Protein AF-A0AAV2KS51-F1 (afdb_monomer_lite)

Foldseek 3Di:
DDDDDDDDDDDDDDDDDDDDDDDDDDDDDDDDDDDDDDDDDDDDDDDDDDDDDDDDDDDDDYDDDDDDDDDDDDDDDDDDDDDDDCPVVPVVVVVVVVVVVVVVVVVVVVVVVVVVVVVVVVVVVVVVVVVVVVVVVVVVVVVVVVVVVVVVVVVVVVVVVVVVVVVVVVVVVVVVVVVVVVVVVVVVVVVVVVVVVVVVVVVVVVVVVVVVVVVVVVVVVVVVVVVVVVVVVVVVVVVVVVVVVVVVVVVVVVVVVVVVVVVVVVVVVVVVVVVVVVVVVVVVVVVVVVVVVVVVVVVVVVVVVVVVVVVVVVVVVVVVVVVVVVVVVVVVVVVVVVVVVVVVVVVVVVVVVVVVVVVVVVVVVVVVVVVVVVVVVVVVVVVCVVVVVVVVVVVVVVVVVVVVVVVVVVVVVPPPVVPPVVVVVVVVVVVVVVVVVVVVVVPPPDDDDDDDDPVVVVVVVVVVVVVVVVVVVVVVVVVVVVVVVVVVVVVVVVVVVVVVVVVVVVVVVVVVVVVVVVVVVVVVVVVVVVVVVVVVVVVVVVVVVVVVVVVVVVVVVVVVVVVVVVVVVVVVVVVVVVVVVVVVPDDDDDDPDDPPVVVVVVVVVVVVVVVVVVVVVVVVVVVVVVVVVVVVVVVVVVVVVVVVVVVVVVVVVVVVVVVVVVVVVVVVVVVVVVVVVVVVVVVVVVVVVVVVVVVLVVLVVVLVVLVVVVVLVVVVVVVVVVVVVLVVVVVVLVCLVPVDPPDDDDDPPCPVVSVVVSVVVVVVSVVVVVVVVVVPPDDDDDDDDDDDDDDDDDDDVVVVVVSVVVVVDPVVVVLVVVLVVQLVVQVVDPDPVSNVVSNVVSVVVSSVVSSVVVVVVPDPDDDDDDDDDDDDDPPPVVVVVVVVVVVVVVVVVVVVVVVVVVVVVVVVVVVVVVVVVVVVVVPPDDDDVVVVVVVVVVVVVVVVVVVVVVVVVVVVVVVVVVVVVVVVVVVVVVVVVVVVVVVVVVVVVVVVVVVVVVVVVVVVVVVVVVVVVVVVVVVVVVVVVVVVVVVVVVVVVVVVVVVVVVVVVVVVVVVVVVVVDDDDDDDDDDDDDDDDDDDDDDDDDDVVVVVVVVVVVVVVVVVVVVVVVVVVVVVVVVVVVVVVVVVVVVVVVVVVVVCVVDDDDDDDDDDDYDDDDDDDDDDD

Organism: Knipowitschia caucasica (NCBI:txid637954)

Secondary structure (DSSP, 8-state):
-----------------------------------------------------------------------------------SS-HHHHHHHHHHHHHHHHHHHHHHHHHHHHHHHHHHHHHHHHHHHHHHHHHHHHHHHHHHHHHHHHHHHHHHHHHHHHHHHHHHHHHHHHHHHHHHHHHHHHHHHHHHHHHHHHHHHHHHHHHHHHHHHHHHHHHHHHHHHHHHHHHHHHHHHHHHHHHHHHHHHHHHHHHHHHHHHHHHHHHHHHHHHHHHHHHHHHHHHHHHHHHHHHHHHHHHHHHHHHHHHHHHHHHHHHHHHHHHHHHHHHHHHHHHHHHHHHHHHHHHHHHHHHHHHHHHHHHHHHHHHHHHHHHHHHHHHHHHHHHHHHHHHHHHHHHHHHHHHTTGGGTTTSTTSGGGSTHHHHHHHHHHHHHHHHHHTTTTTS-------HHHHHHHHHHHHHHHHHHHHHHHHHHHHHHHHHHHHHHHHHHHHHHHHHHHHHHHHHHHHHHHHHHHHHHHHHHHHHHHHHHHHHHHHHHHHHHHHHHHHHHHHHHHHHHHHHHHHHHHHHHHHHHHHHTT-------PPPPHHHHHHHHHHHHHHHHHHHHHHHHHHHHHHHHHHHHHHHHHHHHHHHHHHHHHHHHHHHHHHHHHHHHHHHHHHHHHHHHHHHHHHHHHHHHHHHHHHHHHHHHHHHHHHHHHHHHHHHHHHHHHHHHHHHHHHHHHHHHHHH----S--S-TTSHHHHHHHHHHHHHHHHHHHHHHTTS---------S-----S----HHHHHHHHHHHHT-HHHHHHHHHHHHHHHHHHHSS-HHHHHHHHHHHHHHHHHHHHHHHHHTT---------PPPP---HHHHHHHHHHHHHHHHHHHHHHHHHHHHHHHHHHHHHHHHHHHHHHHH-S---THHHHHHHHHHHHHHHHHHHHHHHHHHHHHHHHHHHHHHHHHHHHHHHHHHHHHHHHHHHHHHHHHHHHHHHHHHHHHHHHHHHHHHHHHHHHHHHHHHHHHHHHHHHHHHHHHHHHHHHHHHHHHHHHHHHT----------------------SPPPHHHHHHHHHHHHHHHHHHHHHHHHHHHHHHHHHHHHHHHHHHHHHHHHHHHHHGGG----------------------

Structure (mmCIF, N/CA/C/O backbone):
data_AF-A0AAV2KS51-F1
#
_entry.id   AF-A0AAV2KS51-F1
#
loop_
_atom_site.group_PDB
_atom_site.id
_atom_site.type_symbol
_atom_site.label_atom_id
_atom_site.label_alt_id
_atom_site.label_comp_id
_atom_site.label_asym_id
_atom_site.label_entity_id
_atom_site.label_seq_id
_atom_site.pdbx_PDB_ins_code
_atom_site.Cartn_x
_atom_site.Cartn_y
_atom_site.Cartn_z
_atom_site.occupancy
_atom_site.B_iso_or_equiv
_atom_site.auth_seq_id
_atom_site.auth_comp_id
_atom_site.auth_asym_id
_atom_site.auth_atom_id
_atom_site.pdbx_PDB_model_num
ATOM 1 N N . MET A 1 1 ? -36.241 39.628 47.751 1.00 34.53 1 MET A N 1
ATOM 2 C CA . MET A 1 1 ? -36.909 40.382 48.841 1.00 34.53 1 MET A CA 1
ATOM 3 C C . MET A 1 1 ? -36.504 39.787 50.190 1.00 34.53 1 MET A C 1
ATOM 5 O O . MET A 1 1 ? -35.951 38.695 50.197 1.00 34.53 1 MET A O 1
ATOM 9 N N . ARG A 1 2 ? -36.730 40.501 51.304 1.00 35.59 2 ARG A N 1
ATOM 10 C CA . ARG A 1 2 ? -36.593 39.979 52.688 1.00 35.59 2 ARG A CA 1
ATOM 11 C C . ARG A 1 2 ? -37.772 39.027 53.010 1.00 35.59 2 ARG A C 1
ATOM 13 O O . ARG A 1 2 ? -38.769 39.107 52.303 1.00 35.59 2 ARG A O 1
ATOM 20 N N . GLY A 1 3 ? -37.753 38.160 54.028 1.00 37.94 3 GLY A N 1
ATOM 21 C CA . GLY A 1 3 ? -36.708 37.825 55.014 1.00 37.94 3 GLY A CA 1
ATOM 22 C C . GLY A 1 3 ? -37.264 37.714 56.451 1.00 37.94 3 GLY A C 1
ATOM 23 O O . GLY A 1 3 ? -38.195 38.440 56.780 1.00 37.94 3 GLY A O 1
ATOM 24 N N . GLY A 1 4 ? -36.661 36.864 57.297 1.00 38.28 4 GLY A N 1
ATOM 25 C CA . GLY A 1 4 ? -37.060 36.641 58.705 1.00 38.28 4 GLY A CA 1
ATOM 26 C C . GLY A 1 4 ? -38.202 35.619 58.890 1.00 38.28 4 GLY A C 1
ATOM 27 O O . GLY A 1 4 ? -38.918 35.334 57.938 1.00 38.28 4 GLY A O 1
ATOM 28 N N . GLU A 1 5 ? -38.407 34.993 60.055 1.00 36.53 5 GLU A N 1
ATOM 29 C CA . GLU A 1 5 ? -37.608 34.934 61.298 1.00 36.53 5 GLU A CA 1
ATOM 30 C C . GLU A 1 5 ? -37.788 33.558 61.977 1.00 36.53 5 GLU A C 1
ATOM 32 O O . GLU A 1 5 ? -38.779 32.870 61.741 1.00 36.53 5 GLU A O 1
ATOM 37 N N . ALA A 1 6 ? -36.869 33.179 62.873 1.00 38.25 6 ALA A N 1
ATOM 38 C CA . ALA A 1 6 ? -37.066 32.079 63.821 1.00 38.25 6 ALA A CA 1
ATOM 39 C C . ALA A 1 6 ? -36.578 32.511 65.214 1.00 38.25 6 ALA A C 1
ATOM 41 O O . ALA A 1 6 ? -35.399 32.817 65.395 1.00 38.25 6 ALA A O 1
ATOM 42 N N . ALA A 1 7 ? -37.482 32.550 66.197 1.00 40.44 7 ALA A N 1
ATOM 43 C CA . ALA A 1 7 ? -37.193 32.995 67.561 1.00 40.44 7 ALA A CA 1
ATOM 44 C C . ALA A 1 7 ? -37.187 31.810 68.542 1.00 40.44 7 ALA A C 1
ATOM 46 O O . ALA A 1 7 ? -38.146 31.045 68.603 1.00 40.44 7 ALA A O 1
ATOM 47 N N . GLY A 1 8 ? -36.119 31.670 69.333 1.00 37.84 8 GLY A N 1
ATOM 48 C CA . GLY A 1 8 ? -35.975 30.603 70.333 1.00 37.84 8 GLY A CA 1
ATOM 49 C C . GLY A 1 8 ? -36.112 31.083 71.783 1.00 37.84 8 GLY A C 1
ATOM 50 O O . GLY A 1 8 ? -35.871 32.252 72.073 1.00 37.84 8 GLY A O 1
ATOM 51 N N . ARG A 1 9 ? -36.448 30.148 72.686 1.00 38.66 9 ARG A N 1
ATOM 52 C CA . ARG A 1 9 ? -36.360 30.160 74.171 1.00 38.66 9 ARG A CA 1
ATOM 53 C C . ARG A 1 9 ? -36.455 28.688 74.637 1.00 38.66 9 ARG A C 1
ATOM 55 O O . ARG A 1 9 ? -37.210 27.943 74.030 1.00 38.66 9 ARG A O 1
ATOM 62 N N . GLY A 1 10 ? -35.774 28.179 75.669 1.00 33.50 10 GLY A N 1
ATOM 63 C CA . GLY A 1 10 ? -34.638 28.712 76.432 1.00 33.50 10 GLY A CA 1
ATOM 64 C C . GLY A 1 10 ? -34.778 28.542 77.955 1.00 33.50 10 GLY A C 1
ATOM 65 O O . GLY A 1 10 ? -35.496 29.340 78.546 1.00 33.50 10 GLY A O 1
ATOM 66 N N . ARG A 1 11 ? -33.995 27.619 78.564 1.00 37.56 11 ARG A N 1
ATOM 67 C CA . ARG A 1 11 ? -33.793 27.413 80.035 1.00 37.56 11 ARG A CA 1
ATOM 68 C C . ARG A 1 11 ? -35.048 26.938 80.816 1.00 37.56 11 ARG A C 1
ATOM 70 O O . ARG A 1 11 ? -36.145 27.044 80.293 1.00 37.56 11 ARG A O 1
ATOM 77 N N . GLU A 1 12 ? -35.018 26.386 82.043 1.00 34.06 12 GLU A N 1
ATOM 78 C CA . GLU A 1 12 ? -34.022 25.697 82.917 1.00 34.06 12 GLU A CA 1
ATOM 79 C C . GLU A 1 12 ? -34.818 24.846 83.961 1.00 34.06 12 GLU A C 1
ATOM 81 O O . GLU A 1 12 ? -36.032 24.988 84.050 1.00 34.06 12 GLU A O 1
ATOM 86 N N . GLY A 1 13 ? -34.268 23.941 84.789 1.00 32.41 13 GLY A N 1
ATOM 87 C CA . GLY A 1 13 ? -32.858 23.597 85.031 1.00 32.41 13 GLY A CA 1
ATOM 88 C C . GLY A 1 13 ? -32.631 22.213 85.687 1.00 32.41 13 GLY A C 1
ATOM 89 O O . GLY A 1 13 ? -32.048 21.346 85.045 1.00 32.41 13 GLY A O 1
ATOM 90 N N . GLY A 1 14 ? -33.057 21.964 86.942 1.00 31.69 14 GLY A N 1
ATOM 91 C CA . GLY A 1 14 ? -32.932 20.627 87.574 1.00 31.69 14 GLY A CA 1
ATOM 92 C C . GLY A 1 14 ? -33.074 20.556 89.111 1.00 31.69 14 GLY A C 1
ATOM 93 O O . GLY A 1 14 ? -33.556 21.504 89.727 1.00 31.69 14 GLY A O 1
ATOM 94 N N . ARG A 1 15 ? -32.562 19.451 89.705 1.00 34.69 15 ARG A N 1
ATOM 95 C CA . ARG A 1 15 ? -32.743 18.894 91.088 1.00 34.69 15 ARG A CA 1
ATOM 96 C C . ARG A 1 15 ? -33.944 17.920 91.206 1.00 34.69 15 ARG A C 1
ATOM 98 O O . ARG A 1 15 ? -34.993 18.208 90.661 1.00 34.69 15 ARG A O 1
ATOM 105 N N . GLY A 1 16 ? -33.870 16.783 91.921 1.00 32.22 16 GLY A N 1
ATOM 106 C CA . GLY A 1 16 ? -32.687 16.088 92.466 1.00 32.22 16 GLY A CA 1
ATOM 107 C C . GLY A 1 16 ? -32.972 14.951 93.483 1.00 32.22 16 GLY A C 1
ATOM 108 O O . GLY A 1 16 ? -33.856 15.080 94.313 1.00 32.22 16 GLY A O 1
ATOM 109 N N . ARG A 1 17 ? -32.138 13.891 93.451 1.00 34.03 17 ARG A N 1
ATOM 110 C CA . ARG A 1 17 ? -31.795 12.902 94.520 1.00 34.03 17 ARG A CA 1
ATOM 111 C C . ARG A 1 17 ? -32.883 12.323 95.468 1.00 34.03 17 ARG A C 1
ATOM 113 O O . ARG A 1 17 ? -33.232 12.974 96.446 1.00 34.03 17 ARG A O 1
ATOM 120 N N . ARG A 1 18 ? -33.121 11.001 95.359 1.00 33.34 18 ARG A N 1
ATOM 121 C CA . ARG A 1 18 ? -32.927 9.900 96.369 1.00 33.34 18 ARG A CA 1
ATOM 122 C C . ARG A 1 18 ? -33.795 8.690 95.947 1.00 33.34 18 ARG A C 1
ATOM 124 O O . ARG A 1 18 ? -34.968 8.886 95.690 1.00 33.34 18 ARG A O 1
ATOM 131 N N . THR A 1 19 ? -33.282 7.502 95.596 1.00 30.64 19 THR A N 1
ATOM 132 C CA . THR A 1 19 ? -32.554 6.439 96.347 1.00 30.64 19 THR A CA 1
ATOM 133 C C . THR A 1 19 ? -33.383 5.694 97.398 1.00 30.64 19 THR A C 1
ATOM 135 O O . THR A 1 19 ? -33.905 6.348 98.291 1.00 30.64 19 THR A O 1
ATOM 138 N N . GLN A 1 20 ? -33.287 4.350 97.368 1.00 32.94 20 GLN A N 1
ATOM 139 C CA . GLN A 1 20 ? -33.903 3.328 98.251 1.00 32.94 20 GLN A CA 1
ATOM 140 C C . GLN A 1 20 ? -35.362 2.949 97.920 1.00 32.94 20 GLN A C 1
ATOM 142 O O . GLN A 1 20 ? -36.097 3.779 97.406 1.00 32.94 20 GLN A O 1
ATOM 147 N N . SER A 1 21 ? -35.874 1.750 98.243 1.00 32.88 21 SER A N 1
ATOM 148 C CA . SER A 1 21 ? -35.355 0.367 98.073 1.00 32.88 21 SER A CA 1
ATOM 149 C C . SER A 1 21 ? -36.417 -0.637 98.557 1.00 32.88 21 SER A C 1
ATOM 151 O O . SER A 1 21 ? -36.830 -0.562 99.709 1.00 32.88 21 SER A O 1
ATOM 153 N N . GLY A 1 22 ? -36.772 -1.629 97.741 1.00 31.98 22 GLY A N 1
ATOM 154 C CA . GLY A 1 22 ? -37.601 -2.784 98.121 1.00 31.98 22 GLY A CA 1
ATOM 155 C C . GLY A 1 22 ? -37.509 -3.799 96.982 1.00 31.98 22 GLY A C 1
ATOM 156 O O . GLY A 1 22 ? -37.876 -3.469 95.864 1.00 31.98 22 GLY A O 1
ATOM 157 N N . ARG A 1 23 ? -36.821 -4.941 97.094 1.00 34.06 23 ARG A N 1
ATOM 158 C CA . ARG A 1 23 ? -36.819 -6.000 98.123 1.00 34.06 23 ARG A CA 1
ATOM 159 C C . ARG A 1 23 ? -38.131 -6.785 98.123 1.00 34.06 23 ARG A C 1
ATOM 161 O O . ARG A 1 23 ? -39.093 -6.426 98.786 1.00 34.06 23 ARG A O 1
ATOM 168 N N . SER A 1 24 ? -38.112 -7.877 97.370 1.00 33.22 24 SER A N 1
ATOM 169 C CA . SER A 1 24 ? -39.166 -8.881 97.261 1.00 33.22 24 SER A CA 1
ATOM 170 C C . SER A 1 24 ? -39.326 -9.721 98.535 1.00 33.22 24 SER A C 1
ATOM 172 O O . SER A 1 24 ? -38.332 -10.226 99.061 1.00 33.22 24 SER A O 1
ATOM 174 N N . GLY A 1 25 ? -40.574 -9.966 98.939 1.00 34.75 25 GLY A N 1
ATOM 175 C CA . GLY A 1 25 ? -41.015 -11.208 99.589 1.00 34.75 25 GLY A CA 1
ATOM 176 C C . GLY A 1 25 ? -42.027 -11.876 98.645 1.00 34.75 25 GLY A C 1
ATOM 177 O O . GLY A 1 25 ? -42.868 -11.179 98.093 1.00 34.75 25 GLY A O 1
ATOM 178 N N . ALA A 1 26 ? -41.861 -13.128 98.216 1.00 32.59 26 ALA A N 1
ATOM 179 C CA . ALA A 1 26 ? -41.862 -14.373 98.996 1.00 32.59 26 ALA A CA 1
ATOM 180 C C . ALA A 1 26 ? -43.289 -14.817 99.380 1.00 32.59 26 ALA A C 1
ATOM 182 O O . ALA A 1 26 ? -43.844 -14.379 100.383 1.00 32.59 26 ALA A O 1
ATOM 183 N N . GLN A 1 27 ? -43.856 -15.719 98.570 1.00 36.28 27 GLN A N 1
ATOM 184 C CA . GLN A 1 27 ? -45.029 -16.522 98.933 1.00 36.28 27 GLN A CA 1
ATOM 185 C C . GLN A 1 27 ? -44.671 -17.536 100.032 1.00 36.28 27 GLN A C 1
ATOM 187 O O . GLN A 1 27 ? -43.540 -18.028 100.068 1.00 36.28 27 GLN A O 1
ATOM 192 N N . PRO A 1 28 ? -45.668 -17.976 100.809 1.00 45.22 28 PRO A N 1
ATOM 193 C CA . PRO A 1 28 ? -45.773 -19.380 101.196 1.00 45.22 28 PRO A CA 1
ATOM 194 C C . PRO A 1 28 ? -47.087 -20.030 100.711 1.00 45.22 28 PRO A C 1
ATOM 196 O O . PRO A 1 28 ? -47.975 -19.372 100.174 1.00 45.22 28 PRO A O 1
ATOM 199 N N . ARG A 1 29 ? -47.179 -21.358 100.868 1.00 34.44 29 ARG A N 1
ATOM 200 C CA . ARG A 1 29 ? -48.344 -22.198 100.525 1.00 34.44 29 ARG A CA 1
ATOM 201 C C . ARG A 1 29 ? -49.275 -22.400 101.730 1.00 34.44 29 ARG A C 1
ATOM 203 O O . ARG A 1 29 ? -48.807 -22.364 102.862 1.00 34.44 29 ARG A O 1
ATOM 210 N N . GLY A 1 30 ? -50.515 -22.815 101.450 1.00 30.36 30 GLY A N 1
ATOM 211 C CA . GLY A 1 30 ? -51.474 -23.333 102.438 1.00 30.36 30 GLY A CA 1
ATOM 212 C C . GLY A 1 30 ? -52.426 -22.257 102.972 1.00 30.36 30 GLY A C 1
ATOM 213 O O . GLY A 1 30 ? -52.053 -21.092 103.020 1.00 30.36 30 GLY A O 1
ATOM 214 N N . THR A 1 31 ? -53.670 -22.564 103.344 1.00 32.31 31 THR A N 1
ATOM 215 C CA . THR A 1 31 ? -54.413 -23.849 103.352 1.00 32.31 31 THR A CA 1
ATOM 216 C C . THR A 1 31 ? -55.915 -23.564 103.191 1.00 32.31 31 THR A C 1
ATOM 218 O O . THR A 1 31 ? -56.332 -22.411 103.266 1.00 32.31 31 THR A O 1
ATOM 221 N N . GLU A 1 32 ? -56.732 -24.601 102.986 1.00 31.06 32 GLU A N 1
ATOM 222 C CA . GLU A 1 32 ? -58.198 -24.509 103.113 1.00 31.06 32 GLU A CA 1
ATOM 223 C C . GLU A 1 32 ? -58.597 -23.998 104.519 1.00 31.06 32 GLU A C 1
ATOM 225 O O . GLU A 1 32 ? -57.838 -24.184 105.478 1.00 31.06 32 GLU A O 1
ATOM 230 N N . PRO A 1 33 ? -59.775 -23.359 104.666 1.00 41.34 33 PRO A N 1
ATOM 231 C CA . PRO A 1 33 ? -60.954 -24.177 104.958 1.00 41.34 33 PRO A CA 1
ATOM 232 C C . PRO A 1 33 ? -62.250 -23.748 104.244 1.00 41.34 33 PRO A C 1
ATOM 234 O O . PRO A 1 33 ? -62.425 -22.626 103.774 1.00 41.34 33 PRO A O 1
ATOM 237 N N . THR A 1 34 ? -63.215 -24.664 104.241 1.00 29.36 34 THR A N 1
ATOM 238 C CA . THR A 1 34 ? -64.604 -24.453 103.815 1.00 29.36 34 THR A CA 1
ATOM 239 C C . THR A 1 34 ? -65.372 -23.475 104.720 1.00 29.36 34 THR A C 1
ATOM 241 O O . THR A 1 34 ? -65.372 -23.662 105.936 1.00 29.36 34 THR A O 1
ATOM 244 N N . SER A 1 35 ? -66.208 -22.584 104.163 1.00 31.06 35 SER A N 1
ATOM 245 C CA . SER A 1 35 ? -67.673 -22.825 104.085 1.00 31.06 35 SER A CA 1
ATOM 246 C C . SER A 1 35 ? -68.545 -21.591 103.739 1.00 31.06 35 SER A C 1
ATOM 248 O O . SER A 1 35 ? -68.363 -20.510 104.279 1.00 31.06 35 SER A O 1
ATOM 250 N N . LYS A 1 36 ? -69.571 -21.833 102.903 1.00 28.94 36 LYS A N 1
ATOM 251 C CA . LYS A 1 36 ? -70.903 -21.175 102.857 1.00 28.94 36 LYS A CA 1
ATOM 252 C C . LYS A 1 36 ? -71.003 -19.642 102.665 1.00 28.94 36 LYS A C 1
ATOM 254 O O . LYS A 1 36 ? -71.186 -18.895 103.620 1.00 28.94 36 LYS A O 1
ATOM 259 N N . SER A 1 37 ? -71.169 -19.219 101.408 1.00 27.83 37 SER A N 1
ATOM 260 C CA . SER A 1 37 ? -72.267 -18.296 101.044 1.00 27.83 37 SER A CA 1
ATOM 261 C C . SER A 1 37 ? -73.608 -19.051 101.199 1.00 27.83 37 SER A C 1
ATOM 263 O O . SER A 1 37 ? -73.637 -20.267 101.027 1.00 27.83 37 SER A O 1
ATOM 265 N N . SER A 1 38 ? -74.700 -18.498 101.734 1.00 27.95 38 SER A N 1
ATOM 266 C CA . SER A 1 38 ? -75.481 -17.272 101.460 1.00 27.95 38 SER A CA 1
ATOM 267 C C . SER A 1 38 ? -76.723 -17.578 100.608 1.00 27.95 38 SER A C 1
ATOM 269 O O . SER A 1 38 ? -76.665 -18.356 99.665 1.00 27.95 38 SER A O 1
ATOM 271 N N . ALA A 1 39 ? -77.845 -16.998 101.028 1.00 30.44 39 ALA A N 1
ATOM 272 C CA . ALA A 1 39 ? -79.226 -17.364 100.723 1.00 30.44 39 ALA A CA 1
ATOM 273 C C . ALA A 1 39 ? -79.618 -17.471 99.235 1.00 30.44 39 ALA A C 1
ATOM 275 O O . ALA A 1 39 ? -79.276 -16.614 98.422 1.00 30.44 39 ALA A O 1
ATOM 276 N N . GLU A 1 40 ? -80.502 -18.428 98.933 1.00 29.12 40 GLU A N 1
ATOM 277 C CA . GLU A 1 40 ? -81.440 -18.294 97.814 1.00 29.12 40 GLU A CA 1
ATOM 278 C C . GLU A 1 40 ? -82.600 -17.367 98.214 1.00 29.12 40 GLU A C 1
ATOM 280 O O . GLU A 1 40 ? -83.115 -17.434 99.332 1.00 29.12 40 GLU A O 1
ATOM 285 N N . VAL A 1 41 ? -83.024 -16.499 97.293 1.00 29.73 41 VAL A N 1
ATOM 286 C CA . VAL A 1 41 ? -84.147 -15.570 97.484 1.00 29.73 41 VAL A CA 1
ATOM 287 C C . VAL A 1 41 ? -85.144 -15.737 96.344 1.00 29.73 41 VAL A C 1
ATOM 289 O O . VAL A 1 41 ? -84.842 -15.410 95.198 1.00 29.73 41 VAL A O 1
ATOM 292 N N . THR A 1 42 ? -86.374 -16.130 96.671 1.00 29.81 42 THR A N 1
ATOM 293 C CA . THR A 1 42 ? -87.527 -16.036 95.762 1.00 29.81 42 THR A CA 1
ATOM 294 C C . THR A 1 42 ? -88.668 -15.268 96.420 1.00 29.81 42 THR A C 1
ATOM 296 O O . THR A 1 42 ? -89.048 -15.535 97.557 1.00 29.81 42 THR A O 1
ATOM 299 N N . ARG A 1 43 ? -89.202 -14.281 95.694 1.00 31.61 43 ARG A N 1
ATOM 300 C CA . ARG A 1 43 ? -90.330 -13.424 96.100 1.00 31.61 43 ARG A CA 1
ATOM 301 C C . ARG A 1 43 ? -91.667 -14.019 95.645 1.00 31.61 43 ARG A C 1
ATOM 303 O O . ARG A 1 43 ? -91.682 -14.733 94.650 1.00 31.61 43 ARG A O 1
ATOM 310 N N . LEU A 1 44 ? -92.758 -13.584 96.288 1.00 27.73 44 LEU A N 1
ATOM 311 C CA . LEU A 1 44 ? -94.000 -12.964 95.746 1.00 27.73 44 LEU A CA 1
ATOM 312 C C . LEU A 1 44 ? -95.044 -12.962 96.899 1.00 27.73 44 LEU A C 1
ATOM 314 O O . LEU A 1 44 ? -95.091 -13.914 97.667 1.00 27.73 44 LEU A O 1
ATOM 318 N N . LYS A 1 45 ? -95.671 -11.833 97.277 1.00 28.70 45 LYS A N 1
ATOM 319 C CA . LYS A 1 45 ? -96.886 -11.196 96.701 1.00 28.70 45 LYS A CA 1
ATOM 320 C C . LYS A 1 45 ? -98.117 -12.133 96.641 1.00 28.70 45 LYS A C 1
ATOM 322 O O . LYS A 1 45 ? -97.967 -13.243 96.157 1.00 28.70 45 LYS A O 1
ATOM 327 N N . GLU A 1 46 ? -99.358 -11.745 96.983 1.00 30.98 46 GLU A N 1
ATOM 328 C CA . GLU A 1 46 ? -99.966 -10.538 97.613 1.00 30.98 46 GLU A CA 1
ATOM 329 C C . GLU A 1 46 ? -101.500 -10.799 97.804 1.00 30.98 46 GLU A C 1
ATOM 331 O O . GLU A 1 46 ? -101.954 -11.892 97.483 1.00 30.98 46 GLU A O 1
ATOM 336 N N . VAL A 1 47 ? -102.297 -9.789 98.210 1.00 29.62 47 VAL A N 1
ATOM 337 C CA . VAL A 1 47 ? -103.774 -9.638 97.994 1.00 29.62 47 VAL A CA 1
ATOM 338 C C . VAL A 1 47 ? -104.796 -10.131 99.065 1.00 29.62 47 VAL A C 1
ATOM 340 O O . VAL A 1 47 ? -105.200 -11.284 99.092 1.00 29.62 47 VAL A O 1
ATOM 343 N N . LEU A 1 48 ? -105.327 -9.132 99.801 1.00 28.81 48 LEU A N 1
ATOM 344 C CA . LEU A 1 48 ? -106.721 -8.856 100.255 1.00 28.81 48 LEU A CA 1
ATOM 345 C C . LEU A 1 48 ? -107.557 -9.779 101.186 1.00 28.81 48 LEU A C 1
ATOM 347 O O . LEU A 1 48 ? -107.379 -10.980 101.322 1.00 28.81 48 LEU A O 1
ATOM 351 N N . LEU A 1 49 ? -108.521 -9.108 101.840 1.00 32.88 49 LEU A N 1
ATOM 352 C CA . LEU A 1 49 ? -109.496 -9.572 102.842 1.00 32.88 49 LEU A CA 1
ATOM 353 C C . LEU A 1 49 ? -110.889 -9.825 102.225 1.00 32.88 49 LEU A C 1
ATOM 355 O O . LEU A 1 49 ? -111.283 -9.040 101.361 1.00 32.88 49 LEU A O 1
ATOM 359 N N . SER A 1 50 ? -111.700 -10.747 102.787 1.00 30.17 50 SER A N 1
ATOM 360 C CA . SER A 1 50 ? -113.015 -10.426 103.421 1.00 30.17 50 SER A CA 1
ATOM 361 C C . SER A 1 50 ? -113.942 -11.630 103.728 1.00 30.17 50 SER A C 1
ATOM 363 O O . SER A 1 50 ? -114.228 -12.433 102.854 1.00 30.17 50 SER A O 1
ATOM 365 N N . LEU A 1 51 ? -114.527 -11.607 104.939 1.00 29.25 51 LEU A N 1
ATOM 366 C CA . LEU A 1 51 ? -115.903 -12.013 105.326 1.00 29.25 51 LEU A CA 1
ATOM 367 C C . LEU A 1 51 ? -116.427 -13.476 105.202 1.00 29.25 51 LEU A C 1
ATOM 369 O O . LEU A 1 51 ? -116.736 -13.956 104.117 1.00 29.25 51 LEU A O 1
ATOM 373 N N . SER A 1 52 ? -116.815 -14.028 106.371 1.00 27.84 52 SER A N 1
ATOM 374 C CA . SER A 1 52 ? -118.184 -14.490 106.763 1.00 27.84 52 SER A CA 1
ATOM 375 C C . SER A 1 52 ? -118.367 -15.944 107.278 1.00 27.84 52 SER A C 1
ATOM 377 O O . SER A 1 52 ? -118.030 -16.903 106.598 1.00 27.84 52 SER A O 1
ATOM 379 N N . GLY A 1 53 ? -118.993 -16.073 108.469 1.00 28.62 53 GLY A N 1
ATOM 380 C CA . GLY A 1 53 ? -119.445 -17.327 109.128 1.00 28.62 53 GLY A CA 1
ATOM 381 C C . GLY A 1 53 ? -118.336 -18.217 109.733 1.00 28.62 53 GLY A C 1
ATOM 382 O O . GLY A 1 53 ? -117.193 -18.128 109.308 1.00 28.62 53 GLY A O 1
ATOM 383 N N . SER A 1 54 ? -118.556 -19.110 110.714 1.00 30.39 54 SER A N 1
ATOM 384 C CA . SER A 1 54 ? -119.716 -19.467 111.581 1.00 30.39 54 SER A CA 1
ATOM 385 C C . SER A 1 54 ? -119.302 -20.697 112.442 1.00 30.39 54 SER A C 1
ATOM 387 O O . SER A 1 54 ? -118.597 -21.538 111.894 1.00 30.39 54 SER A O 1
ATOM 389 N N . ASP A 1 55 ? -119.679 -20.969 113.704 1.00 31.11 55 ASP A N 1
ATOM 390 C CA . ASP A 1 55 ? -120.545 -20.342 114.733 1.00 31.11 55 ASP A CA 1
ATOM 391 C C . ASP A 1 55 ? -120.299 -21.044 116.116 1.00 31.11 55 ASP A C 1
ATOM 393 O O . ASP A 1 55 ? -119.882 -22.200 116.104 1.00 31.11 55 ASP A O 1
ATOM 397 N N . LYS A 1 56 ? -120.649 -20.417 117.265 1.00 34.28 56 LYS A N 1
ATOM 398 C CA . LYS A 1 56 ? -120.676 -20.956 118.670 1.00 34.28 56 LYS A CA 1
ATOM 399 C C . LYS A 1 56 ? -119.327 -21.416 119.293 1.00 34.28 56 LYS A C 1
ATOM 401 O O . LYS A 1 56 ? -118.426 -21.832 118.582 1.00 34.28 56 LYS A O 1
ATOM 406 N N . GLN A 1 57 ? -119.073 -21.386 120.616 1.00 30.97 57 GLN A N 1
ATOM 407 C CA . GLN A 1 57 ? -119.778 -20.951 121.857 1.00 30.97 57 GLN A CA 1
ATOM 408 C C . GLN A 1 57 ? -118.690 -20.673 122.957 1.00 30.97 57 GLN A C 1
ATOM 410 O O . GLN A 1 57 ? -117.520 -20.907 122.672 1.00 30.97 57 GLN A O 1
ATOM 415 N N . SER A 1 58 ? -118.902 -20.196 124.201 1.00 28.91 58 SER A N 1
ATOM 416 C CA . SER A 1 58 ? -120.089 -19.895 125.036 1.00 28.91 58 SER A CA 1
ATOM 417 C C . SER A 1 58 ? -119.827 -18.760 126.067 1.00 28.91 58 SER A C 1
ATOM 419 O O . SER A 1 58 ? -118.777 -18.125 126.072 1.00 28.91 58 SER A O 1
ATOM 421 N N . GLU A 1 59 ? -120.787 -18.544 126.973 1.00 30.75 59 GLU A N 1
ATOM 422 C CA . GLU A 1 59 ? -120.777 -17.660 128.160 1.00 30.75 59 GLU A CA 1
ATOM 423 C C . GLU A 1 59 ? -119.873 -18.183 129.313 1.00 30.75 59 GLU A C 1
ATOM 425 O O . GLU A 1 59 ? -119.569 -19.375 129.324 1.00 30.75 59 GLU A O 1
ATOM 430 N N . VAL A 1 60 ? -119.292 -17.410 130.259 1.00 31.84 60 VAL A N 1
ATOM 431 C CA . VAL A 1 60 ? -119.656 -16.188 131.050 1.00 31.84 60 VAL A CA 1
ATOM 432 C C . VAL A 1 60 ? -120.411 -16.476 132.367 1.00 31.84 60 VAL A C 1
ATOM 434 O O . VAL A 1 60 ? -121.540 -16.939 132.307 1.00 31.84 60 VAL A O 1
ATOM 437 N N . MET A 1 61 ? -119.838 -16.097 133.537 1.00 28.38 61 MET A N 1
ATOM 438 C CA . MET A 1 61 ? -120.505 -15.412 134.687 1.00 28.38 61 MET A CA 1
ATOM 439 C C . MET A 1 61 ? -119.640 -15.284 135.982 1.00 28.38 61 MET A C 1
ATOM 441 O O . MET A 1 61 ? -119.123 -16.291 136.436 1.00 28.38 61 MET A O 1
ATOM 445 N N . LYS A 1 62 ? -119.661 -14.082 136.617 1.00 30.70 62 LYS A N 1
ATOM 446 C CA . LYS A 1 62 ? -119.841 -13.760 138.081 1.00 30.70 62 LYS A CA 1
ATOM 447 C C . LYS A 1 62 ? -118.914 -14.380 139.171 1.00 30.70 62 LYS A C 1
ATOM 449 O O . LYS A 1 62 ? -118.292 -15.399 138.934 1.00 30.70 62 LYS A O 1
ATOM 454 N N . ARG A 1 63 ? -118.878 -13.927 140.443 1.00 29.41 63 ARG A N 1
ATOM 455 C CA . ARG A 1 63 ? -118.926 -12.614 141.171 1.00 29.41 63 ARG A CA 1
ATOM 456 C C . ARG A 1 63 ? -118.795 -12.914 142.693 1.00 29.41 63 ARG A C 1
ATOM 458 O O . ARG A 1 63 ? -119.257 -13.964 143.111 1.00 29.41 63 ARG A O 1
ATOM 465 N N . ASP A 1 64 ? -118.234 -11.963 143.444 1.00 28.39 64 ASP A N 1
ATOM 466 C CA . ASP A 1 64 ? -118.537 -11.489 144.821 1.00 28.39 64 ASP A CA 1
ATOM 467 C C . ASP A 1 64 ? -118.866 -12.458 146.004 1.00 28.39 64 ASP A C 1
ATOM 469 O O . ASP A 1 64 ? -119.782 -13.266 145.922 1.00 28.39 64 ASP A O 1
ATOM 473 N N . ASP A 1 65 ? -118.185 -12.217 147.144 1.00 27.22 65 ASP A N 1
ATOM 474 C CA . ASP A 1 65 ? -118.608 -12.234 148.577 1.00 27.22 65 ASP A CA 1
ATOM 475 C C . ASP A 1 65 ? -119.405 -13.398 149.240 1.00 27.22 65 ASP A C 1
ATOM 477 O O . ASP A 1 65 ? -120.268 -14.033 148.646 1.00 27.22 65 ASP A O 1
ATOM 481 N N . GLY A 1 66 ? -119.228 -13.607 150.567 1.00 28.70 66 GLY A N 1
ATOM 482 C CA . GLY A 1 66 ? -120.179 -14.443 151.343 1.00 28.70 66 GLY A CA 1
ATOM 483 C C . GLY A 1 66 ? -119.839 -14.890 152.783 1.00 28.70 66 GLY A C 1
ATOM 484 O O . GLY A 1 66 ? -119.497 -16.040 153.021 1.00 28.70 66 GLY A O 1
ATOM 485 N N . SER A 1 67 ? -120.023 -13.999 153.757 1.00 28.67 67 SER A N 1
ATOM 486 C CA . SER A 1 67 ? -119.929 -14.156 155.230 1.00 28.67 67 SER A CA 1
ATOM 487 C C . SER A 1 67 ? -120.631 -15.358 155.947 1.00 28.67 67 SER A C 1
ATOM 489 O O . SER A 1 67 ? -121.791 -15.644 155.678 1.00 28.67 67 SER A O 1
ATOM 491 N N . ALA A 1 68 ? -119.958 -15.902 156.985 1.00 28.12 68 ALA A N 1
ATOM 492 C CA . ALA A 1 68 ? -120.428 -16.327 158.339 1.00 28.12 68 ALA A CA 1
ATOM 493 C C . ALA A 1 68 ? -121.525 -17.408 158.635 1.00 28.12 68 ALA A C 1
ATOM 495 O O . ALA A 1 68 ? -122.612 -17.389 158.073 1.00 28.12 68 ALA A O 1
ATOM 496 N N . ALA A 1 69 ? -121.277 -18.198 159.715 1.00 28.41 69 ALA A N 1
ATOM 497 C CA . ALA A 1 69 ? -122.139 -18.455 160.915 1.00 28.41 69 ALA A CA 1
ATOM 498 C C . ALA A 1 69 ? -122.339 -19.932 161.404 1.00 28.41 69 ALA A C 1
ATOM 500 O O . ALA A 1 69 ? -122.750 -20.797 160.642 1.00 28.41 69 ALA A O 1
ATOM 501 N N . GLY A 1 70 ? -122.184 -20.163 162.730 1.00 29.42 70 GLY A N 1
ATOM 502 C CA . GLY A 1 70 ? -122.662 -21.339 163.518 1.00 29.42 70 GLY A CA 1
ATOM 503 C C . GLY A 1 70 ? -121.769 -22.609 163.560 1.00 29.42 70 GLY A C 1
ATOM 504 O O . GLY A 1 70 ? -121.114 -22.917 162.576 1.00 29.42 70 GLY A O 1
ATOM 505 N N . GLY A 1 71 ? -121.689 -23.413 164.643 1.00 31.53 71 GLY A N 1
ATOM 506 C CA . GLY A 1 71 ? -122.140 -23.236 166.045 1.00 31.53 71 GLY A CA 1
ATOM 507 C C . GLY A 1 71 ? -122.100 -24.523 166.929 1.00 31.53 71 GLY A C 1
ATOM 508 O O . GLY A 1 71 ? -122.352 -25.604 166.415 1.00 31.53 71 GLY A O 1
ATOM 509 N N . GLU A 1 72 ? -121.885 -24.374 168.258 1.00 35.91 72 GLU A N 1
ATOM 510 C CA . GLU A 1 72 ? -122.150 -25.348 169.377 1.00 35.91 72 GLU A CA 1
ATOM 511 C C . GLU A 1 72 ? -121.315 -26.669 169.461 1.00 35.91 72 GLU A C 1
ATOM 513 O O . GLU A 1 72 ? -120.811 -27.132 168.449 1.00 35.91 72 GLU A O 1
ATOM 518 N N . ARG A 1 73 ? -121.085 -27.396 170.589 1.00 39.44 73 ARG A N 1
ATOM 519 C CA . ARG A 1 73 ? -121.249 -27.294 172.086 1.00 39.44 73 ARG A CA 1
ATOM 520 C C . ARG A 1 73 ? -120.312 -28.368 172.753 1.00 39.44 73 ARG A C 1
ATOM 522 O O . ARG A 1 73 ? -119.882 -29.269 172.045 1.00 39.44 73 ARG A O 1
ATOM 529 N N . LYS A 1 74 ? -119.941 -28.383 174.057 1.00 36.12 74 LYS A N 1
ATOM 530 C CA . LYS A 1 74 ? -120.742 -28.827 175.243 1.00 36.12 74 LYS A CA 1
ATOM 531 C C . LYS A 1 74 ? -119.978 -28.766 176.607 1.00 36.12 74 LYS A C 1
ATOM 533 O O . LYS A 1 74 ? -118.854 -29.237 176.657 1.00 36.12 74 LYS A O 1
ATOM 538 N N . GLU A 1 75 ? -120.702 -28.399 177.688 1.00 35.06 75 GLU A N 1
ATOM 539 C CA . GLU A 1 75 ? -120.665 -28.907 179.108 1.00 35.06 75 GLU A CA 1
ATOM 540 C C . GLU A 1 75 ? -119.351 -28.821 179.966 1.00 35.06 75 GLU A C 1
ATOM 542 O O . GLU A 1 75 ? -118.262 -28.810 179.420 1.00 35.06 75 GLU A O 1
ATOM 547 N N . LYS A 1 76 ? -119.331 -28.739 181.325 1.00 32.44 76 LYS A N 1
ATOM 548 C CA . LYS A 1 76 ? -120.350 -28.909 182.412 1.00 32.44 76 LYS A CA 1
ATOM 549 C C . LYS A 1 76 ? -120.058 -28.043 183.695 1.00 32.44 76 LYS A C 1
ATOM 551 O O . LYS A 1 76 ? -119.236 -27.139 183.633 1.00 32.44 76 LYS A O 1
ATOM 556 N N . ARG A 1 77 ? -120.782 -28.245 184.824 1.00 39.12 77 ARG A N 1
ATOM 557 C CA . ARG A 1 77 ? -120.870 -27.381 186.063 1.00 39.12 77 ARG A CA 1
ATOM 558 C C . ARG A 1 77 ? -120.348 -28.113 187.364 1.00 39.12 77 ARG A C 1
ATOM 560 O O . ARG A 1 77 ? -119.741 -29.156 187.172 1.00 39.12 77 ARG A O 1
ATOM 567 N N . VAL A 1 78 ? -120.506 -27.740 188.670 1.00 35.44 78 VAL A N 1
ATOM 568 C CA . VAL A 1 78 ? -121.519 -26.922 189.419 1.00 35.44 78 VAL A CA 1
ATOM 569 C C . VAL A 1 78 ? -121.195 -26.640 190.942 1.00 35.44 78 VAL A C 1
ATOM 571 O O . VAL A 1 78 ? -120.666 -27.530 191.589 1.00 35.44 78 VAL A O 1
ATOM 574 N N . HIS A 1 79 ? -121.624 -25.480 191.516 1.00 31.66 79 HIS A N 1
ATOM 575 C CA . HIS A 1 79 ? -121.974 -25.171 192.965 1.00 31.66 79 HIS A CA 1
ATOM 576 C C . HIS A 1 79 ? -120.877 -25.164 194.093 1.00 31.66 79 HIS A C 1
ATOM 578 O O . HIS A 1 79 ? -119.785 -25.643 193.830 1.00 31.66 79 HIS A O 1
ATOM 584 N N . SER A 1 80 ? -121.005 -24.646 195.355 1.00 36.59 80 SER A N 1
ATOM 585 C CA . SER A 1 80 ? -121.957 -23.824 196.213 1.00 36.59 80 SER A CA 1
ATOM 586 C C . SER A 1 80 ? -121.311 -23.558 197.628 1.00 36.59 80 SER A C 1
ATOM 588 O O . SER A 1 80 ? -120.363 -24.276 197.916 1.00 36.59 80 SER A O 1
ATOM 590 N N . LYS A 1 81 ? -121.732 -22.736 198.635 1.00 40.38 81 LYS A N 1
ATOM 591 C CA . LYS A 1 81 ? -122.590 -21.519 198.869 1.00 40.38 81 LYS A CA 1
ATOM 592 C C . LYS A 1 81 ? -122.475 -21.050 200.368 1.00 40.38 81 LYS A C 1
ATOM 594 O O . LYS A 1 81 ? -122.469 -21.914 201.234 1.00 40.38 81 LYS A O 1
ATOM 599 N N . GLY A 1 82 ? -122.565 -19.736 200.677 1.00 36.41 82 GLY A N 1
ATOM 600 C CA . GLY A 1 82 ? -122.889 -19.137 202.016 1.00 36.41 82 GLY A CA 1
ATOM 601 C C . GLY A 1 82 ? -121.699 -18.703 202.910 1.00 36.41 82 GLY A C 1
ATOM 602 O O . GLY A 1 82 ? -120.602 -19.196 202.693 1.00 36.41 82 GLY A O 1
ATOM 603 N N . ASP A 1 83 ? -121.811 -17.799 203.907 1.00 39.47 83 ASP A N 1
ATOM 604 C CA . ASP A 1 83 ? -122.876 -16.833 204.288 1.00 39.47 83 ASP A CA 1
ATOM 605 C C . ASP A 1 83 ? -122.334 -15.608 205.091 1.00 39.47 83 ASP A C 1
ATOM 607 O O . ASP A 1 83 ? -121.265 -15.657 205.688 1.00 39.47 83 ASP A O 1
ATOM 611 N N . SER A 1 84 ? -123.115 -14.515 205.086 1.00 52.06 84 SER A N 1
ATOM 612 C CA . SER A 1 84 ? -123.081 -13.265 205.891 1.00 52.06 84 SER A CA 1
ATOM 613 C C . SER A 1 84 ? -121.903 -12.956 206.853 1.00 52.06 84 SER A C 1
ATOM 615 O O . SER A 1 84 ? -122.025 -13.116 208.069 1.00 52.06 84 SER A O 1
ATOM 617 N N . ALA A 1 85 ? -120.855 -12.310 206.327 1.00 47.50 85 ALA A N 1
ATOM 618 C CA . ALA A 1 85 ? -119.985 -11.368 207.069 1.00 47.50 85 ALA A CA 1
ATOM 619 C C . ALA A 1 85 ? -119.180 -10.420 206.142 1.00 47.50 85 ALA A C 1
ATOM 621 O O . ALA A 1 85 ? -118.640 -9.410 206.584 1.00 47.50 85 ALA A O 1
ATOM 622 N N . GLU A 1 86 ? -119.072 -10.750 204.851 1.00 54.56 86 GLU A N 1
ATOM 623 C CA . GLU A 1 86 ? -118.098 -10.155 203.925 1.00 54.56 86 GLU A CA 1
ATOM 624 C C . GLU A 1 86 ? -118.485 -8.817 203.270 1.00 54.56 86 GLU A C 1
ATOM 626 O O . GLU A 1 86 ? -117.677 -8.287 202.510 1.00 54.56 86 GLU A O 1
ATOM 631 N N . ASP A 1 87 ? -119.703 -8.293 203.437 1.00 53.88 87 ASP A N 1
ATOM 632 C CA . ASP A 1 87 ? -120.293 -7.425 202.398 1.00 53.88 87 ASP A CA 1
ATOM 633 C C . ASP A 1 87 ? -119.544 -6.101 202.133 1.00 53.88 87 ASP A C 1
ATOM 635 O O . ASP A 1 87 ? -119.446 -5.685 200.977 1.00 53.88 87 ASP A O 1
ATOM 639 N N . GLN A 1 88 ? -118.868 -5.511 203.128 1.00 52.31 88 GLN A N 1
ATOM 640 C CA . GLN A 1 88 ? -117.975 -4.353 202.907 1.00 52.31 88 GLN A CA 1
ATOM 641 C C . GLN A 1 88 ? -116.746 -4.684 202.030 1.00 52.31 88 GLN A C 1
ATOM 643 O O . GLN A 1 88 ? -116.210 -3.820 201.339 1.00 52.31 88 GLN A O 1
ATOM 648 N N . SER A 1 89 ? -116.305 -5.945 202.008 1.00 56.56 89 SER A N 1
ATOM 649 C CA . SER A 1 89 ? -115.192 -6.432 201.181 1.00 56.56 89 SER A CA 1
ATOM 650 C C . SER A 1 89 ? -115.600 -6.735 199.732 1.00 56.56 89 SER A C 1
ATOM 652 O O . SER A 1 89 ? -114.733 -6.949 198.881 1.00 56.56 89 SER A O 1
ATOM 654 N N . ARG A 1 90 ? -116.904 -6.770 199.421 1.00 59.19 90 ARG A N 1
ATOM 655 C CA . ARG A 1 90 ? -117.414 -7.096 198.078 1.00 59.19 90 ARG A CA 1
ATOM 656 C C . ARG A 1 90 ? -117.488 -5.867 197.169 1.00 59.19 90 ARG A C 1
ATOM 658 O O . ARG A 1 90 ? -117.109 -5.957 196.002 1.00 59.19 90 ARG A O 1
ATOM 665 N N . GLU A 1 91 ? -117.883 -4.710 197.700 1.00 57.50 91 GLU A N 1
ATOM 666 C CA . GLU A 1 91 ? -118.067 -3.487 196.901 1.00 57.50 91 GLU A CA 1
ATOM 667 C C . GLU A 1 91 ? -116.751 -2.947 196.305 1.00 57.50 91 GLU A C 1
ATOM 669 O O . GLU A 1 91 ? -116.702 -2.572 195.130 1.00 57.50 91 GLU A O 1
ATOM 674 N N . LEU A 1 92 ? -115.645 -3.000 197.059 1.00 60.56 92 LEU A N 1
ATOM 675 C CA . LEU A 1 92 ? -114.324 -2.580 196.566 1.00 60.56 92 LEU A CA 1
ATOM 676 C C . LEU A 1 92 ? -113.837 -3.424 195.373 1.00 60.56 92 LEU A C 1
ATOM 678 O O . LEU A 1 92 ? -113.266 -2.879 194.427 1.00 60.56 92 LEU A O 1
ATOM 682 N N . ARG A 1 93 ? -114.115 -4.737 195.368 1.00 61.09 93 ARG A N 1
ATOM 683 C CA . ARG A 1 93 ? -113.734 -5.640 194.264 1.00 61.09 93 ARG A CA 1
ATOM 684 C C . ARG A 1 93 ? -114.506 -5.319 192.981 1.00 61.09 93 ARG A C 1
ATOM 686 O O . ARG A 1 93 ? -113.939 -5.386 191.894 1.00 61.09 93 ARG A O 1
ATOM 693 N N . TRP A 1 94 ? -115.771 -4.906 193.099 1.00 65.00 94 TRP A N 1
ATOM 694 C CA . TRP A 1 94 ? -116.603 -4.550 191.944 1.00 65.00 94 TRP A CA 1
ATOM 695 C C . TRP A 1 94 ? -116.072 -3.321 191.192 1.00 65.00 94 TRP A C 1
ATOM 697 O O . TRP A 1 94 ? -116.039 -3.317 189.961 1.00 65.00 94 TRP A O 1
ATOM 707 N N . ARG A 1 95 ? -115.583 -2.300 191.915 1.00 60.25 95 ARG A N 1
ATOM 708 C CA . ARG A 1 95 ? -114.918 -1.137 191.298 1.00 60.25 95 ARG A CA 1
ATOM 709 C C . ARG A 1 95 ? -113.613 -1.507 190.591 1.00 60.25 95 ARG A C 1
ATOM 711 O O . ARG A 1 95 ? -113.369 -0.997 189.501 1.00 60.25 95 ARG A O 1
ATOM 718 N N . MET A 1 96 ? -112.805 -2.391 191.179 1.00 60.50 96 MET A N 1
ATOM 719 C CA . MET A 1 96 ? -111.520 -2.800 190.600 1.00 60.50 96 MET A CA 1
ATOM 720 C C . MET A 1 96 ? -111.709 -3.544 189.269 1.00 60.50 96 MET A C 1
ATOM 722 O O . MET A 1 96 ? -111.160 -3.116 188.255 1.00 60.50 96 MET A O 1
ATOM 726 N N . ASN A 1 97 ? -112.591 -4.553 189.239 1.00 63.75 97 ASN A N 1
ATOM 727 C CA . ASN A 1 97 ? -112.913 -5.310 188.021 1.00 63.75 97 ASN A CA 1
ATOM 728 C C . ASN A 1 97 ? -113.398 -4.417 186.863 1.00 63.75 97 ASN A C 1
ATOM 730 O O . ASN A 1 97 ? -113.171 -4.741 185.699 1.00 63.75 97 ASN A O 1
ATOM 734 N N . ARG A 1 98 ? -114.086 -3.303 187.154 1.00 66.19 98 ARG A N 1
ATOM 735 C CA . ARG A 1 98 ? -114.591 -2.399 186.112 1.00 66.19 98 ARG A CA 1
ATOM 736 C C . ARG A 1 98 ? -113.461 -1.647 185.405 1.00 66.19 98 ARG A C 1
ATOM 738 O O . ARG A 1 98 ? -113.428 -1.635 184.180 1.00 66.19 98 ARG A O 1
ATOM 745 N N . LEU A 1 99 ? -112.508 -1.102 186.164 1.00 68.12 99 LEU A N 1
ATOM 746 C CA . LEU A 1 99 ? -111.363 -0.368 185.609 1.00 68.12 99 LEU A CA 1
ATOM 747 C C . LEU A 1 99 ? -110.417 -1.272 184.801 1.00 68.12 99 LEU A C 1
ATOM 749 O O . LEU A 1 99 ? -109.844 -0.828 183.806 1.00 68.12 99 LEU A O 1
ATOM 753 N N . GLU A 1 100 ? -110.270 -2.542 185.186 1.00 66.44 100 GLU A N 1
ATOM 754 C CA . GLU A 1 100 ? -109.514 -3.521 184.391 1.00 66.44 100 GLU A CA 1
ATOM 755 C C . GLU A 1 100 ? -110.191 -3.814 183.044 1.00 66.44 100 GLU A C 1
ATOM 757 O O . GLU A 1 100 ? -109.514 -3.902 182.019 1.00 66.44 100 GLU A O 1
ATOM 762 N N . ASN A 1 101 ? -111.524 -3.898 183.024 1.00 71.31 101 ASN A N 1
ATOM 763 C CA . ASN A 1 101 ? -112.297 -4.145 181.808 1.00 71.31 101 ASN A CA 1
ATOM 764 C C . ASN A 1 101 ? -112.232 -2.949 180.834 1.00 71.31 101 ASN A C 1
ATOM 766 O O . ASN A 1 101 ? -111.987 -3.131 179.641 1.00 71.31 101 ASN A O 1
ATOM 770 N N . ASP A 1 102 ? -112.356 -1.722 181.353 1.00 74.31 102 ASP A N 1
ATOM 771 C CA . ASP A 1 102 ? -112.224 -0.485 180.568 1.00 74.31 102 ASP A CA 1
ATOM 772 C C . ASP A 1 102 ? -110.802 -0.357 179.966 1.00 74.31 102 ASP A C 1
ATOM 774 O O . ASP A 1 102 ? -110.633 -0.015 178.792 1.00 74.31 102 ASP A O 1
ATOM 778 N N . LYS A 1 103 ? -109.762 -0.729 180.732 1.00 70.44 103 LYS A N 1
ATOM 779 C CA . LYS A 1 103 ? -108.365 -0.787 180.260 1.00 70.44 103 LYS A CA 1
ATOM 780 C C . LYS A 1 103 ? -108.172 -1.794 179.118 1.00 70.44 103 LYS A C 1
ATOM 782 O O . LYS A 1 103 ? -107.450 -1.491 178.168 1.00 70.44 103 LYS A O 1
ATOM 787 N N . LEU A 1 104 ? -108.804 -2.969 179.196 1.00 71.31 104 LEU A N 1
ATOM 788 C CA . LEU A 1 104 ? -108.739 -4.001 178.151 1.00 71.31 104 LEU A CA 1
ATOM 789 C C . LEU A 1 104 ? -109.458 -3.581 176.859 1.00 71.31 104 LEU A C 1
ATOM 791 O O . LEU A 1 104 ? -108.991 -3.911 175.768 1.00 71.31 104 LEU A O 1
ATOM 795 N N . GLN A 1 105 ? -110.552 -2.816 176.947 1.00 71.00 105 GLN A N 1
ATOM 796 C CA . GLN A 1 105 ? -111.188 -2.249 175.752 1.00 71.00 105 GLN A CA 1
ATOM 797 C C . GLN A 1 105 ? -110.280 -1.235 175.044 1.00 71.00 105 GLN A C 1
ATOM 799 O O . GLN A 1 105 ? -110.144 -1.291 173.821 1.00 71.00 105 GLN A O 1
ATOM 804 N N . LEU A 1 106 ? -109.611 -0.353 175.794 1.00 73.25 106 LEU A N 1
ATOM 805 C CA . LEU A 1 106 ? -108.703 0.647 175.220 1.00 73.25 106 LEU A CA 1
ATOM 806 C C . LEU A 1 106 ? -107.483 0.012 174.534 1.00 73.25 106 LEU A C 1
ATOM 808 O O . LEU A 1 106 ? -107.134 0.418 173.424 1.00 73.25 106 LEU A O 1
ATOM 812 N N . THR A 1 107 ? -106.863 -1.019 175.122 1.00 68.75 107 THR A N 1
ATOM 813 C CA . THR A 1 107 ? -105.764 -1.737 174.448 1.00 68.75 107 THR A CA 1
ATOM 814 C C . THR A 1 107 ? -106.249 -2.530 173.234 1.00 68.75 107 THR A C 1
ATOM 816 O O . THR A 1 107 ? -105.557 -2.557 172.219 1.00 68.75 107 THR A O 1
ATOM 819 N N . SER A 1 108 ? -107.457 -3.107 173.274 1.00 75.12 108 SER A N 1
ATOM 820 C CA . SER A 1 108 ? -108.059 -3.760 172.102 1.00 75.12 108 SER A CA 1
ATOM 821 C C . SER A 1 108 ? -108.279 -2.786 170.938 1.00 75.12 108 SER A C 1
ATOM 823 O O . SER A 1 108 ? -108.007 -3.144 169.794 1.00 75.12 108 SER A O 1
ATOM 825 N N . GLN A 1 109 ? -108.756 -1.566 171.206 1.00 72.69 109 GLN A N 1
ATOM 826 C CA . GLN A 1 109 ? -108.954 -0.540 170.174 1.00 72.69 109 GLN A CA 1
ATOM 827 C C . GLN A 1 109 ? -107.620 -0.034 169.610 1.00 72.69 109 GLN A C 1
ATOM 829 O O . GLN A 1 109 ? -107.475 0.089 168.394 1.00 72.69 109 GLN A O 1
ATOM 834 N N . HIS A 1 110 ? -106.624 0.198 170.471 1.00 75.81 110 HIS A N 1
ATOM 835 C CA . HIS A 1 110 ? -105.292 0.621 170.039 1.00 75.81 110 HIS A CA 1
ATOM 836 C C . HIS A 1 110 ? -104.622 -0.424 169.133 1.00 75.81 110 HIS A C 1
ATOM 838 O O . HIS A 1 110 ? -104.149 -0.085 168.050 1.00 75.81 110 HIS A O 1
ATOM 844 N N . ASN A 1 111 ? -104.661 -1.706 169.513 1.00 75.62 111 ASN A N 1
ATOM 845 C CA . ASN A 1 111 ? -104.078 -2.785 168.712 1.00 75.62 111 ASN A CA 1
ATOM 846 C C . ASN A 1 111 ? -104.740 -2.905 167.325 1.00 75.62 111 ASN A C 1
ATOM 848 O O . ASN A 1 111 ? -104.047 -3.124 166.335 1.00 75.62 111 ASN A O 1
ATOM 852 N N . GLN A 1 112 ? -106.061 -2.708 167.225 1.00 77.81 112 GLN A N 1
ATOM 853 C CA . GLN A 1 112 ? -106.763 -2.694 165.932 1.00 77.81 112 GLN A CA 1
ATOM 854 C C . GLN A 1 112 ? -106.299 -1.543 165.025 1.00 77.81 112 GLN A C 1
ATOM 856 O O . GLN A 1 112 ? -106.143 -1.745 163.821 1.00 77.81 112 GLN A O 1
ATOM 861 N N . GLN A 1 113 ? -106.037 -0.358 165.587 1.00 79.62 113 GLN A N 1
ATOM 862 C CA . GLN A 1 113 ? -105.499 0.782 164.835 1.00 79.62 113 GLN A CA 1
ATOM 863 C C . GLN A 1 113 ? -104.060 0.532 164.362 1.00 79.62 113 GLN A C 1
ATOM 865 O O . GLN A 1 113 ? -103.743 0.827 163.211 1.00 79.62 113 GLN A O 1
ATOM 870 N N . VAL A 1 114 ? -103.208 -0.055 165.212 1.00 77.94 114 VAL A N 1
ATOM 871 C CA . VAL A 1 114 ? -101.828 -0.419 164.846 1.00 77.94 114 VAL A CA 1
ATOM 872 C C . VAL A 1 114 ? -101.824 -1.413 163.682 1.00 77.94 114 VAL A C 1
ATOM 874 O O . VAL A 1 114 ? -101.234 -1.116 162.646 1.00 77.94 114 VAL A O 1
ATOM 877 N N . CYS A 1 115 ? -102.567 -2.521 163.776 1.00 78.12 115 CYS A N 1
ATOM 878 C CA . CYS A 1 115 ? -102.617 -3.514 162.698 1.00 78.12 115 CYS A CA 1
ATOM 879 C C . CYS A 1 115 ? -103.204 -2.961 161.383 1.00 78.12 115 CYS A C 1
ATOM 881 O O . CYS A 1 115 ? -102.808 -3.403 160.303 1.00 78.12 115 CYS A O 1
ATOM 883 N N . ALA A 1 116 ? -104.122 -1.988 161.442 1.00 78.88 116 ALA A N 1
ATOM 884 C CA . ALA A 1 116 ? -104.635 -1.316 160.247 1.00 78.88 116 ALA A CA 1
ATOM 885 C C . ALA A 1 116 ? -103.552 -0.466 159.553 1.00 78.88 116 ALA A C 1
ATOM 887 O O . ALA A 1 116 ? -103.378 -0.569 158.337 1.00 78.88 116 ALA A O 1
ATOM 888 N N . LEU A 1 117 ? -102.788 0.318 160.323 1.00 81.31 117 LEU A N 1
ATOM 889 C CA . LEU A 1 117 ? -101.684 1.139 159.812 1.00 81.31 117 LEU A CA 1
ATOM 890 C C . LEU A 1 117 ? -100.513 0.286 159.300 1.00 81.31 117 LEU A C 1
ATOM 892 O O . LEU A 1 117 ? -99.919 0.608 158.272 1.00 81.31 117 LEU A O 1
ATOM 896 N N . GLU A 1 118 ? -100.203 -0.832 159.960 1.00 79.62 118 GLU A N 1
ATOM 897 C CA . GLU A 1 118 ? -99.199 -1.799 159.495 1.00 79.62 118 GLU A CA 1
ATOM 898 C C . GLU A 1 118 ? -99.599 -2.434 158.154 1.00 79.62 118 GLU A C 1
ATOM 900 O O . GLU A 1 118 ? -98.771 -2.537 157.245 1.00 79.62 118 GLU A O 1
ATOM 905 N N . ALA A 1 119 ? -100.875 -2.802 157.991 1.00 78.12 119 ALA A N 1
ATOM 906 C CA . ALA A 1 119 ? -101.398 -3.337 156.735 1.00 78.12 119 ALA A CA 1
ATOM 907 C C . ALA A 1 119 ? -101.388 -2.296 155.598 1.00 78.12 119 ALA A C 1
ATOM 909 O O . ALA A 1 119 ? -101.108 -2.642 154.448 1.00 78.12 119 ALA A O 1
ATOM 910 N N . GLU A 1 120 ? -101.657 -1.023 155.894 1.00 80.38 120 GLU A N 1
ATOM 911 C CA . GLU A 1 120 ? -101.569 0.065 154.914 1.00 80.38 120 GLU A CA 1
ATOM 912 C C . GLU A 1 120 ? -100.113 0.363 154.516 1.00 80.38 120 GLU A C 1
ATOM 914 O O . GLU A 1 120 ? -99.799 0.432 153.325 1.00 80.38 120 GLU A O 1
ATOM 919 N N . ALA A 1 121 ? -99.191 0.409 155.482 1.00 78.62 121 ALA A N 1
ATOM 920 C CA . ALA A 1 121 ? -97.758 0.544 155.222 1.00 78.62 121 ALA A CA 1
ATOM 921 C C . ALA A 1 121 ? -97.200 -0.618 154.375 1.00 78.62 121 ALA A C 1
ATOM 923 O O . ALA A 1 121 ? -96.375 -0.393 153.486 1.00 78.62 121 ALA A O 1
ATOM 924 N N . ALA A 1 122 ? -97.671 -1.850 154.598 1.00 79.38 122 ALA A N 1
ATOM 925 C CA . ALA A 1 122 ? -97.309 -3.007 153.778 1.00 79.38 122 ALA A CA 1
ATOM 926 C C . ALA A 1 122 ? -97.805 -2.877 152.324 1.00 79.38 122 ALA A C 1
ATOM 928 O O . ALA A 1 122 ? -97.045 -3.147 151.393 1.00 79.38 122 ALA A O 1
ATOM 929 N N . ARG A 1 123 ? -99.042 -2.400 152.107 1.00 84.56 123 ARG A N 1
ATOM 930 C CA . ARG A 1 123 ? -99.577 -2.135 150.754 1.00 84.56 123 ARG A CA 1
ATOM 931 C C . ARG A 1 123 ? -98.774 -1.072 150.009 1.00 84.56 123 ARG A C 1
ATOM 933 O O . ARG A 1 123 ? -98.545 -1.230 148.813 1.00 84.56 123 ARG A O 1
ATOM 940 N N . LEU A 1 124 ? -98.354 -0.008 150.698 1.00 84.56 124 LEU A N 1
ATOM 941 C CA . LEU A 1 124 ? -97.567 1.072 150.097 1.00 84.56 124 LEU A CA 1
ATOM 942 C C . LEU A 1 124 ? -96.160 0.604 149.697 1.00 84.56 124 LEU A C 1
ATOM 944 O O . LEU A 1 124 ? -95.726 0.911 148.589 1.00 84.56 124 LEU A O 1
ATOM 948 N N . ARG A 1 125 ? -95.483 -0.211 150.521 1.00 83.75 125 ARG A N 1
ATOM 949 C CA . ARG A 1 125 ? -94.200 -0.846 150.144 1.00 83.75 125 ARG A CA 1
ATOM 950 C C . ARG A 1 125 ? -94.347 -1.706 148.889 1.00 83.75 125 ARG A C 1
ATOM 952 O O . ARG A 1 125 ? -93.674 -1.448 147.898 1.00 83.75 125 ARG A O 1
ATOM 959 N N . ALA A 1 126 ? -95.335 -2.600 148.872 1.00 80.81 126 ALA A N 1
ATOM 960 C CA . ALA A 1 126 ? -95.631 -3.446 147.715 1.00 80.81 126 ALA A CA 1
ATOM 961 C C . ALA A 1 126 ? -96.144 -2.671 146.478 1.00 80.81 126 ALA A C 1
ATOM 963 O O . ALA A 1 126 ? -96.320 -3.259 145.411 1.00 80.81 126 ALA A O 1
ATOM 964 N N . ALA A 1 127 ? -96.448 -1.373 146.586 1.00 82.31 127 ALA A N 1
ATOM 965 C CA . ALA A 1 127 ? -96.706 -0.500 145.439 1.00 82.31 127 ALA A CA 1
ATOM 966 C C . ALA A 1 127 ? -95.407 0.130 144.905 1.00 82.31 127 ALA A C 1
ATOM 968 O O . ALA A 1 127 ? -95.204 0.144 143.693 1.00 82.31 127 ALA A O 1
ATOM 969 N N . VAL A 1 128 ? -94.512 0.576 145.795 1.00 85.25 128 VAL A N 1
ATOM 970 C CA . VAL A 1 128 ? -93.180 1.093 145.429 1.00 85.25 128 VAL A CA 1
ATOM 971 C C . VAL A 1 128 ? -92.329 0.002 144.778 1.00 85.25 128 VAL A C 1
ATOM 973 O O . VAL A 1 128 ? -91.842 0.213 143.677 1.00 85.25 128 VAL A O 1
ATOM 976 N N . GLU A 1 129 ? -92.245 -1.186 145.382 1.00 84.69 129 GLU A N 1
ATOM 977 C CA . GLU A 1 129 ? -91.461 -2.325 144.870 1.00 84.69 129 GLU A CA 1
ATOM 978 C C . GLU A 1 129 ? -91.861 -2.720 143.434 1.00 84.69 129 GLU A C 1
ATOM 980 O O . GLU A 1 129 ? -91.008 -3.048 142.610 1.00 84.69 129 GLU A O 1
ATOM 985 N N . ARG A 1 130 ? -93.157 -2.633 143.094 1.00 83.19 130 ARG A N 1
ATOM 986 C CA . ARG A 1 130 ? -93.642 -2.857 141.719 1.00 83.19 130 ARG A CA 1
ATOM 987 C C . ARG A 1 130 ? -93.268 -1.716 140.773 1.00 83.19 130 ARG A C 1
ATOM 989 O O . ARG A 1 130 ? -92.817 -1.993 139.669 1.00 83.19 130 ARG A O 1
ATOM 996 N N . GLY A 1 131 ? -93.400 -0.461 141.204 1.00 84.06 131 GLY A N 1
ATOM 997 C CA . GLY A 1 131 ? -92.982 0.696 140.404 1.00 84.06 131 GLY A CA 1
ATOM 998 C C . GLY A 1 131 ? -91.468 0.750 140.154 1.00 84.06 131 GLY A C 1
ATOM 999 O O . GLY A 1 131 ? -91.032 1.209 139.100 1.00 84.06 131 GLY A O 1
ATOM 1000 N N . GLU A 1 132 ? -90.658 0.245 141.087 1.00 82.81 132 GLU A N 1
ATOM 1001 C CA . GLU A 1 132 ? -89.213 0.088 140.903 1.00 82.81 132 GLU A CA 1
ATOM 1002 C C . GLU A 1 132 ? -88.894 -1.047 139.919 1.00 82.81 132 GLU A C 1
ATOM 1004 O O . GLU A 1 132 ? -88.129 -0.819 138.984 1.00 82.81 132 GLU A O 1
ATOM 1009 N N . ALA A 1 133 ? -89.554 -2.207 140.023 1.00 82.62 133 ALA A N 1
ATOM 1010 C CA . ALA A 1 133 ? -89.402 -3.298 139.055 1.00 82.62 133 ALA A CA 1
ATOM 1011 C C . ALA A 1 133 ? -89.830 -2.902 137.623 1.00 82.62 133 ALA A C 1
ATOM 1013 O O . ALA A 1 133 ? -89.112 -3.177 136.662 1.00 82.62 133 ALA A O 1
ATOM 1014 N N . GLU A 1 134 ? -90.959 -2.200 137.465 1.00 84.19 134 GLU A N 1
ATOM 1015 C CA . GLU A 1 134 ? -91.412 -1.655 136.172 1.00 84.19 134 GLU A CA 1
ATOM 1016 C C . GLU A 1 134 ? -90.404 -0.646 135.594 1.00 84.19 134 GLU A C 1
ATOM 1018 O O . GLU A 1 134 ? -90.148 -0.624 134.386 1.00 84.19 134 GLU A O 1
ATOM 1023 N N . ARG A 1 135 ? -89.774 0.167 136.452 1.00 88.62 135 ARG A N 1
ATOM 1024 C CA . ARG A 1 135 ? -88.719 1.104 136.053 1.00 88.62 135 ARG A CA 1
ATOM 1025 C C . ARG A 1 135 ? -87.424 0.394 135.640 1.00 88.62 135 ARG A C 1
ATOM 1027 O O . ARG A 1 135 ? -86.780 0.846 134.691 1.00 88.62 135 ARG A O 1
ATOM 1034 N N . GLU A 1 136 ? -87.016 -0.668 136.331 1.00 84.88 136 GLU A N 1
ATOM 1035 C CA . GLU A 1 136 ? -85.822 -1.444 135.969 1.00 84.88 136 GLU A CA 1
ATOM 1036 C C . GLU A 1 136 ? -86.005 -2.179 134.635 1.00 84.88 136 GLU A C 1
ATOM 1038 O O . GLU A 1 136 ? -85.119 -2.106 133.781 1.00 84.88 136 GLU A O 1
ATOM 1043 N N . GLU A 1 137 ? -87.177 -2.776 134.398 1.00 86.25 137 GLU A N 1
ATOM 1044 C CA . GLU A 1 137 ? -87.530 -3.399 133.116 1.00 86.25 137 GLU A CA 1
ATOM 1045 C C . GLU A 1 137 ? -87.491 -2.380 131.962 1.00 86.25 137 GLU A C 1
ATOM 1047 O O . GLU A 1 137 ? -86.859 -2.623 130.932 1.00 86.25 137 GLU A O 1
ATOM 1052 N N . LEU A 1 138 ? -88.062 -1.182 132.143 1.00 88.31 138 LEU A N 1
ATOM 1053 C CA . LEU A 1 138 ? -87.972 -0.113 131.139 1.00 88.31 138 LEU A CA 1
ATOM 1054 C C . LEU A 1 138 ? -86.525 0.359 130.902 1.00 88.31 138 LEU A C 1
ATOM 1056 O O . LEU A 1 138 ? -86.137 0.597 129.756 1.00 88.31 138 LEU A O 1
ATOM 1060 N N . HIS A 1 139 ? -85.692 0.458 131.945 1.00 85.75 139 HIS A N 1
ATOM 1061 C CA . HIS A 1 139 ? -84.263 0.757 131.785 1.00 85.75 139 HIS A CA 1
ATOM 1062 C C . HIS A 1 139 ? -83.516 -0.353 131.023 1.00 85.75 139 HIS A C 1
ATOM 1064 O O . HIS A 1 139 ? -82.647 -0.042 130.197 1.00 85.75 139 HIS A O 1
ATOM 1070 N N . PHE A 1 140 ? -83.858 -1.626 131.244 1.00 89.88 140 PHE A N 1
ATOM 1071 C CA . PHE A 1 140 ? -83.308 -2.749 130.487 1.00 89.88 140 PHE A CA 1
ATOM 1072 C C . PHE A 1 140 ? -83.718 -2.680 129.010 1.00 89.88 140 PHE A C 1
ATOM 1074 O O . PHE A 1 140 ? -82.842 -2.680 128.143 1.00 89.88 140 PHE A O 1
ATOM 1081 N N . GLN A 1 141 ? -85.011 -2.509 128.714 1.00 90.00 141 GLN A N 1
ATOM 1082 C CA . GLN A 1 141 ? -85.524 -2.379 127.344 1.00 90.00 141 GLN A CA 1
ATOM 1083 C C . GLN A 1 141 ? -84.877 -1.207 126.590 1.00 90.00 141 GLN A C 1
ATOM 1085 O O . GLN A 1 141 ? -84.399 -1.389 125.471 1.00 90.00 141 GLN A O 1
ATOM 1090 N N . ILE A 1 142 ? -84.759 -0.026 127.212 1.00 87.88 142 ILE A N 1
ATOM 1091 C CA . ILE A 1 142 ? -84.052 1.125 126.620 1.00 87.88 142 ILE A CA 1
ATOM 1092 C C . ILE A 1 142 ? -82.586 0.773 126.318 1.00 87.88 142 ILE A C 1
ATOM 1094 O O . ILE A 1 142 ? -82.075 1.110 125.249 1.00 87.88 142 ILE A O 1
ATOM 1098 N N . THR A 1 143 ? -81.908 0.057 127.220 1.00 88.12 143 THR A N 1
ATOM 1099 C CA . THR A 1 143 ? -80.507 -0.358 127.036 1.00 88.12 143 THR A CA 1
ATOM 1100 C C . THR A 1 143 ? -80.344 -1.381 125.905 1.00 88.12 143 THR A C 1
ATOM 1102 O O . THR A 1 143 ? -79.357 -1.325 125.167 1.00 88.12 143 THR A O 1
ATOM 1105 N N . VAL A 1 144 ? -81.306 -2.294 125.726 1.00 87.88 144 VAL A N 1
ATOM 1106 C CA . VAL A 1 144 ? -81.346 -3.228 124.588 1.00 87.88 144 VAL A CA 1
ATOM 1107 C C . VAL A 1 144 ? -81.568 -2.462 123.284 1.00 87.88 144 VAL A C 1
ATOM 1109 O O . VAL A 1 144 ? -80.725 -2.553 122.393 1.00 87.88 144 VAL A O 1
ATOM 1112 N N . CYS A 1 145 ? -82.605 -1.624 123.203 1.00 88.25 145 CYS A N 1
ATOM 1113 C CA . CYS A 1 145 ? -82.914 -0.817 122.019 1.00 88.25 145 CYS A CA 1
ATOM 1114 C C . CYS A 1 145 ? -81.750 0.094 121.592 1.00 88.25 145 CYS A C 1
ATOM 1116 O O . CYS A 1 145 ? -81.491 0.244 120.399 1.00 88.25 145 CYS A O 1
ATOM 1118 N N . LEU A 1 146 ? -81.006 0.680 122.540 1.00 87.44 146 LEU A N 1
ATOM 1119 C CA . LEU A 1 146 ? -79.812 1.476 122.232 1.00 87.44 146 LEU A CA 1
ATOM 1120 C C . LEU A 1 146 ? -78.671 0.623 121.658 1.00 87.44 146 LEU A C 1
ATOM 1122 O O . LEU A 1 146 ? -78.048 1.037 120.683 1.00 87.44 146 LEU A O 1
ATOM 1126 N N . ARG A 1 147 ? -78.427 -0.578 122.199 1.00 86.00 147 ARG A N 1
ATOM 1127 C CA . ARG A 1 147 ? -77.419 -1.519 121.669 1.00 86.00 147 ARG A CA 1
ATOM 1128 C C . ARG A 1 147 ? -77.802 -2.090 120.307 1.00 86.00 147 ARG A C 1
ATOM 1130 O O . ARG A 1 147 ? -76.929 -2.346 119.483 1.00 86.00 147 ARG A O 1
ATOM 1137 N N . GLU A 1 148 ? -79.087 -2.323 120.063 1.00 86.50 148 GLU A N 1
ATOM 1138 C CA . GLU A 1 148 ? -79.587 -2.750 118.756 1.00 86.50 148 GLU A CA 1
ATOM 1139 C C . GLU A 1 148 ? -79.466 -1.624 117.735 1.00 86.50 148 GLU A C 1
ATOM 1141 O O . GLU A 1 148 ? -78.913 -1.850 116.658 1.00 86.50 148 GLU A O 1
ATOM 1146 N N . LYS A 1 149 ? -79.840 -0.392 118.109 1.00 88.31 149 LYS A N 1
ATOM 1147 C CA . LYS A 1 149 ? -79.603 0.783 117.272 1.00 88.31 149 LYS A CA 1
ATOM 1148 C C . LYS A 1 149 ? -78.117 0.951 116.950 1.00 88.31 149 LYS A C 1
ATOM 1150 O O . LYS A 1 149 ? -77.776 1.111 115.785 1.00 88.31 149 LYS A O 1
ATOM 1155 N N . GLU A 1 150 ? -77.228 0.865 117.937 1.00 87.31 150 GLU A N 1
ATOM 1156 C CA . GLU A 1 150 ? -75.782 1.012 117.729 1.00 87.31 150 GLU A CA 1
ATOM 1157 C C . GLU A 1 150 ? -75.213 -0.067 116.790 1.00 87.31 150 GLU A C 1
ATOM 1159 O O . GLU A 1 150 ? -74.386 0.244 115.933 1.00 87.31 150 GLU A O 1
ATOM 1164 N N . LYS A 1 151 ? -75.718 -1.309 116.858 1.00 87.94 151 LYS A N 1
ATOM 1165 C CA . LYS A 1 151 ? -75.405 -2.365 115.877 1.00 87.94 151 LYS A CA 1
ATOM 1166 C C . LYS A 1 151 ? -75.936 -2.044 114.478 1.00 87.94 151 LYS A C 1
ATOM 1168 O O . LYS A 1 151 ? -75.219 -2.279 113.505 1.00 87.94 151 LYS A O 1
ATOM 1173 N N . THR A 1 152 ? -77.155 -1.510 114.345 1.00 86.88 152 THR A N 1
ATOM 1174 C CA . THR A 1 152 ? -77.676 -1.083 113.032 1.00 86.88 152 THR A CA 1
ATOM 1175 C C . THR A 1 152 ? -76.912 0.117 112.478 1.00 86.88 152 THR A C 1
ATOM 1177 O O . THR A 1 152 ? -76.586 0.139 111.298 1.00 86.88 152 THR A O 1
ATOM 1180 N N . ASP A 1 153 ? -76.530 1.077 113.321 1.00 88.19 153 ASP A N 1
ATOM 1181 C CA . ASP A 1 153 ? -75.731 2.231 112.918 1.00 88.19 153 ASP A CA 1
ATOM 1182 C C . ASP A 1 153 ? -74.310 1.801 112.519 1.00 88.19 153 ASP A C 1
ATOM 1184 O O . ASP A 1 153 ? -73.772 2.340 111.557 1.00 88.19 153 ASP A O 1
ATOM 1188 N N . GLN A 1 154 ? -73.705 0.818 113.200 1.00 89.12 154 GLN A N 1
ATOM 1189 C CA . GLN A 1 154 ? -72.402 0.272 112.809 1.00 89.12 154 GLN A CA 1
ATOM 1190 C C . GLN A 1 154 ? -72.481 -0.523 111.501 1.00 89.12 154 GLN A C 1
ATOM 1192 O O . GLN A 1 154 ? -71.743 -0.211 110.575 1.00 89.12 154 GLN A O 1
ATOM 1197 N N . THR A 1 155 ? -73.418 -1.465 111.369 1.00 90.25 155 THR A N 1
ATOM 1198 C CA . THR A 1 155 ? -73.578 -2.233 110.118 1.00 90.25 155 THR A CA 1
ATOM 1199 C C . THR A 1 155 ? -73.939 -1.343 108.924 1.00 90.25 155 THR A C 1
ATOM 1201 O O . THR A 1 155 ? -73.470 -1.599 107.820 1.00 90.25 155 THR A O 1
ATOM 1204 N N . ASN A 1 156 ? -74.670 -0.241 109.130 1.00 89.81 156 ASN A N 1
ATOM 1205 C CA . ASN A 1 156 ? -74.874 0.782 108.099 1.00 89.81 156 ASN A CA 1
ATOM 1206 C C . ASN A 1 156 ? -73.571 1.519 107.718 1.00 89.81 156 ASN A C 1
ATOM 1208 O O . ASN A 1 156 ? -73.386 1.823 106.542 1.00 89.81 156 ASN A O 1
ATOM 1212 N N . ARG A 1 157 ? -72.654 1.792 108.663 1.00 90.94 157 ARG A N 1
ATOM 1213 C CA . ARG A 1 157 ? -71.317 2.351 108.350 1.00 90.94 157 ARG A CA 1
ATOM 1214 C C . ARG A 1 157 ? -70.472 1.352 107.565 1.00 90.94 157 ARG A C 1
ATOM 1216 O O . ARG A 1 157 ? -69.835 1.748 106.595 1.00 90.94 157 ARG A O 1
ATOM 1223 N N . ASP A 1 158 ? -70.486 0.085 107.968 1.00 90.62 158 ASP A N 1
ATOM 1224 C CA . ASP A 1 158 ? -69.709 -0.981 107.328 1.00 90.62 158 ASP A CA 1
ATOM 1225 C C . ASP A 1 158 ? -70.188 -1.192 105.879 1.00 90.62 158 ASP A C 1
ATOM 1227 O O . ASP A 1 158 ? -69.389 -1.133 104.946 1.00 90.62 158 ASP A O 1
ATOM 1231 N N . LEU A 1 159 ? -71.508 -1.290 105.665 1.00 92.12 159 LEU A N 1
ATOM 1232 C CA . LEU A 1 159 ? -72.124 -1.355 104.332 1.00 92.12 159 LEU A CA 1
ATOM 1233 C C . LEU A 1 159 ? -71.860 -0.100 103.485 1.00 92.12 159 LEU A C 1
ATOM 1235 O O . LEU A 1 159 ? -71.731 -0.203 102.265 1.00 92.12 159 LEU A O 1
ATOM 1239 N N . GLN A 1 160 ? -71.773 1.083 104.101 1.00 90.31 160 GLN A N 1
ATOM 1240 C CA . GLN A 1 160 ? -71.409 2.310 103.391 1.00 90.31 160 GLN A CA 1
ATOM 1241 C C . GLN A 1 160 ? -69.936 2.280 102.950 1.00 90.31 160 GLN A C 1
ATOM 1243 O O . GLN A 1 160 ? -69.653 2.616 101.805 1.00 90.31 160 GLN A O 1
ATOM 1248 N N . GLN A 1 161 ? -69.012 1.794 103.788 1.00 91.44 161 GLN A N 1
ATOM 1249 C CA . GLN A 1 161 ? -67.599 1.616 103.416 1.00 91.44 161 GLN A CA 1
ATOM 1250 C C . GLN A 1 161 ? -67.407 0.549 102.326 1.00 91.44 161 GLN A C 1
ATOM 1252 O O . GLN A 1 161 ? -66.632 0.757 101.389 1.00 91.44 161 GLN A O 1
ATOM 1257 N N . GLU A 1 162 ? -68.136 -0.570 102.386 1.00 91.81 162 GLU A N 1
ATOM 1258 C CA . GLU A 1 162 ? -68.161 -1.548 101.291 1.00 91.81 162 GLU A CA 1
ATOM 1259 C C . GLU A 1 162 ? -68.699 -0.922 99.999 1.00 91.81 162 GLU A C 1
ATOM 1261 O O . GLU A 1 162 ? -68.137 -1.134 98.926 1.00 91.81 162 GLU A O 1
ATOM 1266 N N . ARG A 1 163 ? -69.747 -0.096 100.084 1.00 91.25 163 ARG A N 1
ATOM 1267 C CA . ARG A 1 163 ? -70.308 0.589 98.916 1.00 91.25 163 ARG A CA 1
ATOM 1268 C C . ARG A 1 163 ? -69.353 1.621 98.323 1.00 91.25 163 ARG A C 1
ATOM 1270 O O . ARG A 1 163 ? -69.223 1.673 97.104 1.00 91.25 163 ARG A O 1
ATOM 1277 N N . ASP A 1 164 ? -68.671 2.402 99.152 1.00 92.88 164 ASP A N 1
ATOM 1278 C CA . ASP A 1 164 ? -67.731 3.422 98.688 1.00 92.88 164 ASP A CA 1
ATOM 1279 C C . ASP A 1 164 ? -66.474 2.786 98.077 1.00 92.88 164 ASP A C 1
ATOM 1281 O O . ASP A 1 164 ? -66.085 3.162 96.973 1.00 92.88 164 ASP A O 1
ATOM 1285 N N . THR A 1 165 ? -65.928 1.722 98.675 1.00 94.06 165 THR A N 1
ATOM 1286 C CA . THR A 1 165 ? -64.814 0.960 98.067 1.00 94.06 165 THR A CA 1
ATOM 1287 C C . THR A 1 165 ? -65.220 0.180 96.806 1.00 94.06 165 THR A C 1
ATOM 1289 O O . THR A 1 165 ? -64.382 -0.070 95.936 1.00 94.06 165 THR A O 1
ATOM 1292 N N . LEU A 1 166 ? -66.498 -0.187 96.647 1.00 93.00 166 LEU A N 1
ATOM 1293 C CA . LEU A 1 166 ? -67.033 -0.701 95.378 1.00 93.00 166 LEU A CA 1
ATOM 1294 C C . LEU A 1 166 ? -67.183 0.406 94.321 1.00 93.00 166 LEU A C 1
ATOM 1296 O O . LEU A 1 166 ? -66.853 0.160 93.162 1.00 93.00 166 LEU A O 1
ATOM 1300 N N . ASN A 1 167 ? -67.610 1.615 94.704 1.00 93.56 167 ASN A N 1
ATOM 1301 C CA . ASN A 1 167 ? -67.665 2.775 93.807 1.00 93.56 167 ASN A CA 1
ATOM 1302 C C . ASN A 1 167 ? -66.257 3.166 93.314 1.00 93.56 167 ASN A C 1
ATOM 1304 O O . ASN A 1 167 ? -66.073 3.407 92.122 1.00 93.56 167 ASN A O 1
ATOM 1308 N N . GLU A 1 168 ? -65.255 3.177 94.201 1.00 94.06 168 GLU A N 1
ATOM 1309 C CA . GLU A 1 168 ? -63.847 3.423 93.848 1.00 94.06 168 GLU A CA 1
ATOM 1310 C C . GLU A 1 168 ? -63.340 2.390 92.833 1.00 94.06 168 GLU A C 1
ATOM 1312 O O . GLU A 1 168 ? -62.850 2.761 91.768 1.00 94.06 168 GLU A O 1
ATOM 1317 N N . ARG A 1 169 ? -63.550 1.093 93.095 1.00 93.00 169 ARG A N 1
ATOM 1318 C CA . ARG A 1 169 ? -63.193 0.013 92.156 1.00 93.00 169 ARG A CA 1
ATOM 1319 C C . ARG A 1 169 ? -63.935 0.107 90.824 1.00 93.00 169 ARG A C 1
ATOM 1321 O O . ARG A 1 169 ? -63.361 -0.225 89.790 1.00 93.00 169 ARG A O 1
ATOM 1328 N N . GLN A 1 170 ? -65.195 0.545 90.822 1.00 92.06 170 GLN A N 1
ATOM 1329 C CA . GLN A 1 170 ? -65.929 0.789 89.581 1.00 92.06 170 GLN A CA 1
ATOM 1330 C C . GLN A 1 170 ? -65.284 1.935 88.787 1.00 92.06 170 GLN A C 1
ATOM 1332 O O . GLN A 1 170 ? -65.055 1.774 87.590 1.00 92.06 170 GLN A O 1
ATOM 1337 N N . ALA A 1 171 ? -64.920 3.043 89.438 1.00 93.69 171 ALA A N 1
ATOM 1338 C CA . ALA A 1 171 ? -64.236 4.163 88.792 1.00 93.69 171 ALA A CA 1
ATOM 1339 C C . ALA A 1 171 ? -62.837 3.779 88.265 1.00 93.69 171 ALA A C 1
ATOM 1341 O O . ALA A 1 171 ? -62.485 4.151 87.146 1.00 93.69 171 ALA A O 1
ATOM 1342 N N . GLU A 1 172 ? -62.062 2.983 89.011 1.00 95.19 172 GLU A N 1
ATOM 1343 C CA . GLU A 1 172 ? -60.785 2.418 88.543 1.00 95.19 172 GLU A CA 1
ATOM 1344 C C . GLU A 1 172 ? -60.973 1.530 87.302 1.00 95.19 172 GLU A C 1
ATOM 1346 O O . GLU A 1 172 ? -60.215 1.638 86.333 1.00 95.19 172 GLU A O 1
ATOM 1351 N N . LEU A 1 173 ? -62.004 0.678 87.292 1.00 95.06 173 LEU A N 1
ATOM 1352 C CA . LEU A 1 173 ? -62.327 -0.170 86.145 1.00 95.06 173 LEU A CA 1
ATOM 1353 C C . LEU A 1 173 ? -62.777 0.659 84.935 1.00 95.06 173 LEU A C 1
ATOM 1355 O O . LEU A 1 173 ? -62.273 0.430 83.836 1.00 95.06 173 LEU A O 1
ATOM 1359 N N . GLU A 1 174 ? -63.654 1.647 85.115 1.00 94.75 174 GLU A N 1
ATOM 1360 C CA . GLU A 1 174 ? -64.102 2.556 84.052 1.00 94.75 174 GLU A CA 1
ATOM 1361 C C . GLU A 1 174 ? -62.939 3.370 83.459 1.00 94.75 174 GLU A C 1
ATOM 1363 O O . GLU A 1 174 ? -62.814 3.456 82.233 1.00 94.75 174 GLU A O 1
ATOM 1368 N N . GLN A 1 175 ? -62.032 3.876 84.302 1.00 94.75 175 GLN A N 1
ATOM 1369 C CA . GLN A 1 175 ? -60.799 4.537 83.871 1.00 94.75 175 GLN A CA 1
ATOM 1370 C C . GLN A 1 175 ? -59.895 3.571 83.088 1.00 94.75 175 GLN A C 1
ATOM 1372 O O . GLN A 1 175 ? -59.470 3.895 81.980 1.00 94.75 175 GLN A O 1
ATOM 1377 N N . SER A 1 176 ? -59.670 2.351 83.591 1.00 95.81 176 SER A N 1
ATOM 1378 C CA . SER A 1 176 ? -58.847 1.348 82.897 1.00 95.81 176 SER A CA 1
ATOM 1379 C C . SER A 1 176 ? -59.430 0.944 81.534 1.00 95.81 176 SER A C 1
ATOM 1381 O O . SER A 1 176 ? -58.688 0.777 80.566 1.00 95.81 176 SER A O 1
ATOM 1383 N N . LEU A 1 177 ? -60.760 0.859 81.416 1.00 94.94 177 LEU A N 1
ATOM 1384 C CA . LEU A 1 177 ? -61.461 0.597 80.157 1.00 94.94 177 LEU A CA 1
ATOM 1385 C C . LEU A 1 177 ? -61.359 1.783 79.189 1.00 94.94 177 LEU A C 1
ATOM 1387 O O . LEU A 1 177 ? -61.253 1.569 77.981 1.00 94.94 177 LEU A O 1
ATOM 1391 N N . SER A 1 178 ? -61.361 3.019 79.694 1.00 95.88 178 SER A N 1
ATOM 1392 C CA . SER A 1 178 ? -61.097 4.225 78.900 1.00 95.88 178 SER A CA 1
ATOM 1393 C C . SER A 1 178 ? -59.669 4.223 78.342 1.00 95.88 178 SER A C 1
ATOM 1395 O O . SER A 1 178 ? -59.473 4.345 77.131 1.00 95.88 178 SER A O 1
ATOM 1397 N N . ASP A 1 179 ? -58.671 3.974 79.191 1.00 95.00 179 ASP A N 1
ATOM 1398 C CA . ASP A 1 179 ? -57.262 3.951 78.789 1.00 95.00 179 ASP A CA 1
ATOM 1399 C C . ASP A 1 179 ? -56.955 2.796 77.819 1.00 95.00 179 ASP A C 1
ATOM 1401 O O . ASP A 1 179 ? -56.227 2.985 76.840 1.00 95.00 179 ASP A O 1
ATOM 1405 N N . LEU A 1 180 ? -57.576 1.623 78.010 1.00 95.56 180 LEU A N 1
ATOM 1406 C CA . LEU A 1 180 ? -57.501 0.500 77.069 1.00 95.56 180 LEU A CA 1
ATOM 1407 C C . LEU A 1 180 ? -58.154 0.815 75.714 1.00 95.56 180 LEU A C 1
ATOM 1409 O O . LEU A 1 180 ? -57.596 0.437 74.683 1.00 95.56 180 LEU A O 1
ATOM 1413 N N . ARG A 1 181 ? -59.285 1.538 75.679 1.00 96.00 181 ARG A N 1
ATOM 1414 C CA . ARG A 1 181 ? -59.892 2.020 74.421 1.00 96.00 181 ARG A CA 1
ATOM 1415 C C . ARG A 1 181 ? -58.961 2.993 73.699 1.00 96.00 181 ARG A C 1
ATOM 1417 O O . ARG A 1 181 ? -58.671 2.795 72.524 1.00 96.00 181 ARG A O 1
ATOM 1424 N N . VAL A 1 182 ? -58.400 3.975 74.406 1.00 96.81 182 VAL A N 1
ATOM 1425 C CA . VAL A 1 182 ? -57.442 4.936 73.826 1.00 96.81 182 VAL A CA 1
ATOM 1426 C C . VAL A 1 182 ? -56.168 4.238 73.324 1.00 96.81 182 VAL A C 1
ATOM 1428 O O . VAL A 1 182 ? -55.630 4.615 72.279 1.00 96.81 182 VAL A O 1
ATOM 1431 N N . ALA A 1 183 ? -55.684 3.207 74.022 1.00 95.25 183 ALA A N 1
ATOM 1432 C CA . ALA A 1 183 ? -54.565 2.381 73.570 1.00 95.25 183 ALA A CA 1
ATOM 1433 C C . ALA A 1 183 ? -54.918 1.554 72.318 1.00 95.25 183 ALA A C 1
ATOM 1435 O O . ALA A 1 183 ? -54.120 1.501 71.378 1.00 95.25 183 ALA A O 1
ATOM 1436 N N . LEU A 1 184 ? -56.119 0.969 72.264 1.00 95.75 184 LEU A N 1
ATOM 1437 C CA . LEU A 1 184 ? -56.618 0.239 71.098 1.00 95.75 184 LEU A CA 1
ATOM 1438 C C . LEU A 1 184 ? -56.762 1.162 69.881 1.00 95.75 184 LEU A C 1
ATOM 1440 O O . LEU A 1 184 ? -56.219 0.847 68.827 1.00 95.75 184 LEU A O 1
ATOM 1444 N N . ASP A 1 185 ? -57.377 2.337 70.029 1.00 96.44 185 ASP A N 1
ATOM 1445 C CA . ASP A 1 185 ? -57.528 3.312 68.942 1.00 96.44 185 ASP A CA 1
ATOM 1446 C C . ASP A 1 185 ? -56.177 3.823 68.422 1.00 96.44 185 ASP A C 1
ATOM 1448 O O . ASP A 1 185 ? -56.053 4.203 67.257 1.00 96.44 185 ASP A O 1
ATOM 1452 N N . ARG A 1 186 ? -55.147 3.886 69.278 1.00 95.94 186 ARG A N 1
ATOM 1453 C CA . ARG A 1 186 ? -53.766 4.185 68.861 1.00 95.94 186 ARG A CA 1
ATOM 1454 C C . ARG A 1 186 ? -53.146 3.006 68.102 1.00 95.94 186 ARG A C 1
ATOM 1456 O O . ARG A 1 186 ? -52.507 3.230 67.082 1.00 95.94 186 ARG A O 1
ATOM 1463 N N . SER A 1 187 ? -53.375 1.767 68.544 1.00 94.00 187 SER A N 1
ATOM 1464 C CA . SER A 1 187 ? -52.919 0.545 67.858 1.00 94.00 187 SER A CA 1
ATOM 1465 C C . SER A 1 187 ? -53.596 0.316 66.499 1.00 94.00 187 SER A C 1
ATOM 1467 O O . SER A 1 187 ? -52.955 -0.196 65.581 1.00 94.00 187 SER A O 1
ATOM 1469 N N . VAL A 1 188 ? -54.876 0.671 66.361 1.00 94.25 188 VAL A N 1
ATOM 1470 C CA . VAL A 1 188 ? -55.609 0.608 65.087 1.00 94.25 188 VAL A CA 1
ATOM 1471 C C . VAL A 1 188 ? -55.082 1.681 64.139 1.00 94.25 188 VAL A C 1
ATOM 1473 O O . VAL A 1 188 ? -54.588 1.335 63.075 1.00 94.25 188 VAL A O 1
ATOM 1476 N N . ARG A 1 189 ? -55.034 2.954 64.562 1.00 95.12 189 ARG A N 1
ATOM 1477 C CA . ARG A 1 189 ? -54.489 4.041 63.725 1.00 95.12 189 ARG A CA 1
ATOM 1478 C C . ARG A 1 189 ? -53.016 3.855 63.353 1.00 95.12 189 ARG A C 1
ATOM 1480 O O . ARG A 1 189 ? -52.625 4.292 62.279 1.00 95.12 189 ARG A O 1
ATOM 1487 N N . GLY A 1 190 ? -52.215 3.212 64.207 1.00 95.25 190 GLY A N 1
ATOM 1488 C CA . GLY A 1 190 ? -50.859 2.778 63.861 1.00 95.25 190 GLY A CA 1
ATOM 1489 C C . GLY A 1 190 ? -50.879 1.808 62.680 1.00 95.25 190 GLY A C 1
ATOM 1490 O O . GLY A 1 190 ? -50.345 2.129 61.628 1.00 95.25 190 GLY A O 1
ATOM 1491 N N . ARG A 1 191 ? -51.620 0.698 62.803 1.00 93.75 191 ARG A N 1
ATOM 1492 C CA . ARG A 1 191 ? -51.778 -0.290 61.723 1.00 93.75 191 ARG A CA 1
ATOM 1493 C C . ARG A 1 191 ? -52.371 0.292 60.437 1.00 93.75 191 ARG A C 1
ATOM 1495 O O . ARG A 1 191 ? -51.931 -0.095 59.363 1.00 93.75 191 ARG A O 1
ATOM 1502 N N . ASP A 1 192 ? -53.309 1.235 60.526 1.00 95.75 192 ASP A N 1
ATOM 1503 C CA . ASP A 1 192 ? -53.861 1.933 59.356 1.00 95.75 192 ASP A CA 1
ATOM 1504 C C . ASP A 1 192 ? -52.798 2.770 58.620 1.00 95.75 192 ASP A C 1
ATOM 1506 O O . ASP A 1 192 ? -52.860 2.916 57.400 1.00 95.75 192 ASP A O 1
ATOM 1510 N N . LEU A 1 193 ? -51.845 3.360 59.352 1.00 96.38 193 LEU A N 1
ATOM 1511 C CA . LEU A 1 193 ? -50.728 4.120 58.785 1.00 96.38 193 LEU A CA 1
ATOM 1512 C C . LEU A 1 193 ? -49.646 3.184 58.237 1.00 96.38 193 LEU A C 1
ATOM 1514 O O . LEU A 1 193 ? -49.199 3.393 57.112 1.00 96.38 193 LEU A O 1
ATOM 1518 N N . ASP A 1 194 ? -49.298 2.127 58.974 1.00 95.44 194 ASP A N 1
ATOM 1519 C CA . ASP A 1 194 ? -48.356 1.092 58.534 1.00 95.44 194 ASP A CA 1
ATOM 1520 C C . ASP A 1 194 ? -48.847 0.433 57.232 1.00 95.44 194 ASP A C 1
ATOM 1522 O O . ASP A 1 194 ? -48.088 0.297 56.275 1.00 95.44 194 ASP A O 1
ATOM 1526 N N . GLN A 1 195 ? -50.142 0.096 57.147 1.00 95.50 195 GLN A N 1
ATOM 1527 C CA . GLN A 1 195 ? -50.755 -0.464 55.940 1.00 95.50 195 GLN A CA 1
ATOM 1528 C C . GLN A 1 195 ? -50.698 0.512 54.757 1.00 95.50 195 GLN A C 1
ATOM 1530 O O . GLN A 1 195 ? -50.415 0.083 53.643 1.00 95.50 195 GLN A O 1
ATOM 1535 N N . ARG A 1 196 ? -50.932 1.815 54.974 1.00 95.75 196 ARG A N 1
ATOM 1536 C CA . ARG A 1 196 ? -50.813 2.828 53.907 1.00 95.75 196 ARG A CA 1
ATOM 1537 C C . ARG A 1 196 ? -49.367 3.014 53.451 1.00 95.75 196 ARG A C 1
ATOM 1539 O O . ARG A 1 196 ? -49.149 3.136 52.254 1.00 95.75 196 ARG A O 1
ATOM 1546 N N . SER A 1 197 ? -48.400 2.983 54.371 1.00 95.56 197 SER A N 1
ATOM 1547 C CA . SER A 1 197 ? -46.969 3.036 54.037 1.00 95.56 197 SER A CA 1
ATOM 1548 C C . SER A 1 197 ? -46.567 1.834 53.185 1.00 95.56 197 SER A C 1
ATOM 1550 O O . SER A 1 197 ? -46.007 2.006 52.109 1.00 95.56 197 SER A O 1
ATOM 1552 N N . LEU A 1 198 ? -46.941 0.622 53.607 1.00 96.00 198 LEU A N 1
ATOM 1553 C CA . LEU A 1 198 ? -46.694 -0.607 52.849 1.00 96.00 198 LEU A CA 1
ATOM 1554 C C . LEU A 1 198 ? -47.394 -0.607 51.484 1.00 96.00 198 LEU A C 1
ATOM 1556 O O . LEU A 1 198 ? -46.857 -1.151 50.525 1.00 96.00 198 LEU A O 1
ATOM 1560 N N . GLN A 1 199 ? -48.581 -0.008 51.380 1.00 96.19 199 GLN A N 1
ATOM 1561 C CA . GLN A 1 199 ? -49.309 0.072 50.118 1.00 96.19 199 GLN A CA 1
ATOM 1562 C C . GLN A 1 199 ? -48.683 1.093 49.153 1.00 96.19 199 GLN A C 1
ATOM 1564 O O . GLN A 1 199 ? -48.519 0.771 47.981 1.00 96.19 199 GLN A O 1
ATOM 1569 N N . GLN A 1 200 ? -48.214 2.245 49.647 1.00 96.12 200 GLN A N 1
ATOM 1570 C CA . GLN A 1 200 ? -47.400 3.175 48.855 1.00 96.12 200 GLN A CA 1
ATOM 1571 C C . GLN A 1 200 ? -46.066 2.534 48.426 1.00 96.12 200 GLN A C 1
ATOM 1573 O O . GLN A 1 200 ? -45.679 2.649 47.269 1.00 96.12 200 GLN A O 1
ATOM 1578 N N . GLU A 1 201 ? -45.385 1.801 49.315 1.00 94.88 201 GLU A N 1
ATOM 1579 C CA . GLU A 1 201 ? -44.163 1.056 48.970 1.00 94.88 201 GLU A CA 1
ATOM 1580 C C . GLU A 1 201 ? -44.409 -0.011 47.890 1.00 94.88 201 GLU A C 1
ATOM 1582 O O . GLU A 1 201 ? -43.517 -0.278 47.088 1.00 94.88 201 GLU A O 1
ATOM 1587 N N . LEU A 1 202 ? -45.595 -0.628 47.842 1.00 96.38 202 LEU A N 1
ATOM 1588 C CA . LEU A 1 202 ? -45.976 -1.543 46.761 1.00 96.38 202 LEU A CA 1
ATOM 1589 C C . LEU A 1 202 ? -46.243 -0.788 45.452 1.00 96.38 202 LEU A C 1
ATOM 1591 O O . LEU A 1 202 ? -45.699 -1.177 44.425 1.00 96.38 202 LEU A O 1
ATOM 1595 N N . GLU A 1 203 ? -46.994 0.313 45.492 1.00 96.81 203 GLU A N 1
ATOM 1596 C CA . GLU A 1 203 ? -47.290 1.149 44.318 1.00 96.81 203 GLU A CA 1
ATOM 1597 C C . GLU A 1 203 ? -46.002 1.728 43.689 1.00 96.81 203 GLU A C 1
ATOM 1599 O O . GLU A 1 203 ? -45.792 1.603 42.482 1.00 96.81 203 GLU A O 1
ATOM 1604 N N . GLU A 1 204 ? -45.070 2.248 44.497 1.00 96.31 204 GLU A N 1
ATOM 1605 C CA . GLU A 1 204 ? -43.748 2.711 44.036 1.00 96.31 204 GLU A CA 1
ATOM 1606 C C . GLU A 1 204 ? -42.899 1.575 43.436 1.00 96.31 204 GLU A C 1
ATOM 1608 O O . GLU A 1 204 ? -42.141 1.783 42.482 1.00 96.31 204 GLU A O 1
ATOM 1613 N N . ARG A 1 205 ? -43.020 0.348 43.961 1.00 95.12 205 ARG A N 1
ATOM 1614 C CA . ARG A 1 205 ? -42.318 -0.829 43.424 1.00 95.12 205 ARG A CA 1
ATOM 1615 C C . ARG A 1 205 ? -42.927 -1.323 42.120 1.00 95.12 205 ARG A C 1
ATOM 1617 O O . ARG A 1 205 ? -42.163 -1.716 41.241 1.00 95.12 205 ARG A O 1
ATOM 1624 N N . ASP A 1 206 ? -44.244 -1.279 41.975 1.00 96.44 206 ASP A N 1
ATOM 1625 C CA . ASP A 1 206 ? -44.926 -1.661 40.740 1.00 96.44 206 ASP A CA 1
ATOM 1626 C C . ASP A 1 206 ? -44.658 -0.635 39.623 1.00 96.44 206 ASP A C 1
ATOM 1628 O O . ASP A 1 206 ? -44.369 -1.038 38.495 1.00 96.44 206 ASP A O 1
ATOM 1632 N N . GLU A 1 207 ? -44.583 0.670 39.931 1.00 97.12 207 GLU A N 1
ATOM 1633 C CA . GLU A 1 207 ? -44.070 1.674 38.983 1.00 97.12 207 GLU A CA 1
ATOM 1634 C C . GLU A 1 207 ? -42.626 1.375 38.536 1.00 97.12 207 GLU A C 1
ATOM 1636 O O . GLU A 1 207 ? -42.293 1.492 37.354 1.00 97.12 207 GLU A O 1
ATOM 1641 N N . LEU A 1 208 ? -41.739 1.016 39.473 1.00 97.00 208 LEU A N 1
ATOM 1642 C CA . LEU A 1 208 ? -40.347 0.680 39.157 1.00 97.00 208 LEU A CA 1
ATOM 1643 C C . LEU A 1 208 ? -40.244 -0.609 38.331 1.00 97.00 208 LEU A C 1
ATOM 1645 O O . LEU A 1 208 ? -39.439 -0.666 37.403 1.00 97.00 208 LEU A O 1
ATOM 1649 N N . LEU A 1 209 ? -41.070 -1.620 38.615 1.00 95.81 209 LEU A N 1
ATOM 1650 C CA . LEU A 1 209 ? -41.162 -2.840 37.811 1.00 95.81 209 LEU A CA 1
ATOM 1651 C C . LEU A 1 209 ? -41.686 -2.548 36.400 1.00 95.81 209 LEU A C 1
ATOM 1653 O O . LEU A 1 209 ? -41.134 -3.087 35.440 1.00 95.81 209 LEU A O 1
ATOM 1657 N N . GLN A 1 210 ? -42.679 -1.664 36.249 1.00 96.94 210 GLN A N 1
ATOM 1658 C CA . GLN A 1 210 ? -43.156 -1.238 34.933 1.00 96.94 210 GLN A CA 1
ATOM 1659 C C . GLN A 1 210 ? -42.038 -0.540 34.145 1.00 96.94 210 GLN A C 1
ATOM 1661 O O . GLN A 1 210 ? -41.731 -0.983 33.038 1.00 96.94 210 GLN A O 1
ATOM 1666 N N . ARG A 1 211 ? -41.368 0.467 34.725 1.00 96.62 211 ARG A N 1
ATOM 1667 C CA . ARG A 1 211 ? -40.242 1.177 34.080 1.00 96.62 211 ARG A CA 1
ATOM 1668 C C . ARG A 1 211 ? -39.128 0.214 33.659 1.00 96.62 211 ARG A C 1
ATOM 1670 O O . ARG A 1 211 ? -38.695 0.235 32.513 1.00 96.62 211 ARG A O 1
ATOM 1677 N N . LEU A 1 212 ? -38.735 -0.709 34.541 1.00 94.81 212 LEU A N 1
ATOM 1678 C CA . LEU A 1 212 ? -37.744 -1.744 34.225 1.00 94.81 212 LEU A CA 1
ATOM 1679 C C . LEU A 1 212 ? -38.224 -2.727 33.142 1.00 94.81 212 LEU A C 1
ATOM 1681 O O . LEU A 1 212 ? -37.393 -3.296 32.434 1.00 94.81 212 LEU A O 1
ATOM 1685 N N . SER A 1 213 ? -39.532 -2.945 32.980 1.00 96.06 213 SER A N 1
ATOM 1686 C CA . SER A 1 213 ? -40.075 -3.742 31.872 1.00 96.06 213 SER A CA 1
ATOM 1687 C C . SER A 1 213 ? -40.048 -2.978 30.541 1.00 96.06 213 SER A C 1
ATOM 1689 O O . SER A 1 213 ? -39.695 -3.556 29.515 1.00 96.06 213 SER A O 1
ATOM 1691 N N . GLU A 1 214 ? -40.328 -1.674 30.557 1.00 96.88 214 GLU A N 1
ATOM 1692 C CA . GLU A 1 214 ? -40.256 -0.782 29.392 1.00 96.88 214 GLU A CA 1
ATOM 1693 C C . GLU A 1 214 ? -38.804 -0.608 28.912 1.00 96.88 214 GLU A C 1
ATOM 1695 O O . GLU A 1 214 ? -38.529 -0.728 27.714 1.00 96.88 214 GLU A O 1
ATOM 1700 N N . ASP A 1 215 ? -37.855 -0.456 29.843 1.00 95.94 215 ASP A N 1
ATOM 1701 C CA . ASP A 1 215 ? -36.414 -0.463 29.568 1.00 95.94 215 ASP A CA 1
ATOM 1702 C C . ASP A 1 215 ? -35.951 -1.813 28.992 1.00 95.94 215 ASP A C 1
ATOM 1704 O O . ASP A 1 215 ? -35.242 -1.840 27.985 1.00 95.94 215 ASP A O 1
ATOM 1708 N N . ASN A 1 216 ? -36.374 -2.949 29.566 1.00 95.50 216 ASN A N 1
ATOM 1709 C CA . ASN A 1 216 ? -36.035 -4.274 29.024 1.00 95.50 216 ASN A CA 1
ATOM 1710 C C . ASN A 1 216 ? -36.605 -4.487 27.615 1.00 95.50 216 ASN A C 1
ATOM 1712 O O . ASN A 1 216 ? -35.895 -4.987 26.744 1.00 95.50 216 ASN A O 1
ATOM 1716 N N . ASN A 1 217 ? -37.848 -4.076 27.354 1.00 96.12 217 ASN A N 1
ATOM 1717 C CA . ASN A 1 217 ? -38.450 -4.147 26.020 1.00 96.12 217 ASN A CA 1
ATOM 1718 C C . ASN A 1 217 ? -37.682 -3.273 25.010 1.00 96.12 217 ASN A C 1
ATOM 1720 O O . ASN A 1 217 ? -37.403 -3.712 23.892 1.00 96.12 217 ASN A O 1
ATOM 1724 N N . SER A 1 218 ? -37.261 -2.076 25.426 1.00 96.44 218 SER A N 1
ATOM 1725 C CA . SER A 1 218 ? -36.441 -1.165 24.617 1.00 96.44 218 SER A CA 1
ATOM 1726 C C . SER A 1 218 ? -35.050 -1.746 24.323 1.00 96.44 218 SER A C 1
ATOM 1728 O O . SER A 1 218 ? -34.584 -1.707 23.183 1.00 96.44 218 SER A O 1
ATOM 1730 N N . LEU A 1 219 ? -34.405 -2.360 25.321 1.00 96.12 219 LEU A N 1
ATOM 1731 C CA . LEU A 1 219 ? -33.135 -3.075 25.162 1.00 96.12 219 LEU A CA 1
ATOM 1732 C C . LEU A 1 219 ? -33.278 -4.316 24.271 1.00 96.12 219 LEU A C 1
ATOM 1734 O O . LEU A 1 219 ? -32.382 -4.591 23.475 1.00 96.12 219 LEU A O 1
ATOM 1738 N N . HIS A 1 220 ? -34.393 -5.045 24.353 1.00 95.88 220 HIS A N 1
ATOM 1739 C CA . HIS A 1 220 ? -34.679 -6.166 23.459 1.00 95.88 220 HIS A CA 1
ATOM 1740 C C . HIS A 1 220 ? -34.843 -5.712 22.004 1.00 95.88 220 HIS A C 1
ATOM 1742 O O . HIS A 1 220 ? -34.233 -6.335 21.135 1.00 95.88 220 HIS A O 1
ATOM 1748 N N . SER A 1 221 ? -35.561 -4.609 21.744 1.00 96.19 221 SER A N 1
ATOM 1749 C CA . SER A 1 221 ? -35.660 -4.015 20.400 1.00 96.19 221 SER A CA 1
ATOM 1750 C C . SER A 1 221 ? -34.283 -3.609 19.869 1.00 96.19 221 SER A C 1
ATOM 1752 O O . SER A 1 221 ? -33.877 -4.025 18.787 1.00 96.19 221 SER A O 1
ATOM 1754 N N . LEU A 1 222 ? -33.497 -2.889 20.673 1.00 97.50 222 LEU A N 1
ATOM 1755 C CA . LEU A 1 222 ? -32.156 -2.447 20.290 1.00 97.50 222 LEU A CA 1
ATOM 1756 C C . LEU A 1 222 ? -31.184 -3.626 20.067 1.00 97.50 222 LEU A C 1
ATOM 1758 O O . LEU A 1 222 ? -30.280 -3.537 19.235 1.00 97.50 222 LEU A O 1
ATOM 1762 N N . LEU A 1 223 ? -31.380 -4.755 20.757 1.00 96.69 223 LEU A N 1
ATOM 1763 C CA . LEU A 1 223 ? -30.651 -6.002 20.505 1.00 96.69 223 LEU A CA 1
ATOM 1764 C C . LEU A 1 223 ? -31.120 -6.730 19.236 1.00 96.69 223 LEU A C 1
ATOM 1766 O O . LEU A 1 223 ? -30.288 -7.364 18.586 1.00 96.69 223 LEU A O 1
ATOM 1770 N N . THR A 1 224 ? -32.401 -6.667 18.854 1.00 96.56 224 THR A N 1
ATOM 1771 C CA . THR A 1 224 ? -32.852 -7.188 17.550 1.00 96.56 224 THR A CA 1
ATOM 1772 C C . THR A 1 224 ? -32.356 -6.323 16.397 1.00 96.56 224 THR A C 1
ATOM 1774 O O . THR A 1 224 ? -31.849 -6.872 15.421 1.00 96.56 224 THR A O 1
ATOM 1777 N N . ASP A 1 225 ? -32.366 -4.999 16.548 1.00 96.62 225 ASP A N 1
ATOM 1778 C CA . ASP A 1 225 ? -31.858 -4.062 15.542 1.00 96.62 225 ASP A CA 1
ATOM 1779 C C . ASP A 1 225 ? -30.345 -4.251 15.330 1.00 96.62 225 ASP A C 1
ATOM 1781 O O . ASP A 1 225 ? -29.864 -4.302 14.198 1.00 96.62 225 ASP A O 1
ATOM 1785 N N . GLN A 1 226 ? -29.579 -4.443 16.415 1.00 95.44 226 GLN A N 1
ATOM 1786 C CA . GLN A 1 226 ? -28.146 -4.751 16.334 1.00 95.44 226 GLN A CA 1
ATOM 1787 C C . GLN A 1 226 ? -27.855 -6.116 15.697 1.00 95.44 226 GLN A C 1
ATOM 1789 O O . GLN A 1 226 ? -26.874 -6.229 14.963 1.00 95.44 226 GLN A O 1
ATOM 1794 N N . LYS A 1 227 ? -28.690 -7.138 15.931 1.00 96.38 227 LYS A N 1
ATOM 1795 C CA . LYS A 1 227 ? -28.572 -8.432 15.234 1.00 96.38 227 LYS A CA 1
ATOM 1796 C C . LYS A 1 227 ? -28.839 -8.280 13.742 1.00 96.38 227 LYS A C 1
ATOM 1798 O O . LYS A 1 227 ? -28.008 -8.698 12.947 1.00 96.38 227 LYS A O 1
ATOM 1803 N N . GLN A 1 228 ? -29.924 -7.608 13.360 1.00 96.81 228 GLN A N 1
ATOM 1804 C CA . GLN A 1 228 ? -30.255 -7.395 11.952 1.00 96.81 228 GLN A CA 1
ATOM 1805 C C . GLN A 1 228 ? -29.184 -6.553 11.233 1.00 96.81 228 GLN A C 1
ATOM 1807 O O . GLN A 1 228 ? -28.829 -6.841 10.091 1.00 96.81 228 GLN A O 1
ATOM 1812 N N . ALA A 1 229 ? -28.615 -5.545 11.902 1.00 95.25 229 ALA A N 1
ATOM 1813 C CA . ALA A 1 229 ? -27.496 -4.766 11.375 1.00 95.25 229 ALA A CA 1
ATOM 1814 C C . ALA A 1 229 ? -26.205 -5.597 11.232 1.00 95.25 229 ALA A C 1
ATOM 1816 O O . ALA A 1 229 ? -25.465 -5.407 10.264 1.00 95.25 229 ALA A O 1
ATOM 1817 N N . LEU A 1 230 ? -25.941 -6.532 12.154 1.00 95.25 230 LEU A N 1
ATOM 1818 C CA . LEU A 1 230 ? -24.826 -7.476 12.050 1.00 95.25 230 LEU A CA 1
ATOM 1819 C C . LEU A 1 230 ? -25.037 -8.453 10.884 1.00 95.25 230 LEU A C 1
ATOM 1821 O O . LEU A 1 230 ? -24.152 -8.572 10.045 1.00 95.25 230 LEU A O 1
ATOM 1825 N N . GLU A 1 231 ? -26.218 -9.063 10.768 1.00 96.19 231 GLU A N 1
ATOM 1826 C CA . GLU A 1 231 ? -26.593 -9.965 9.668 1.00 96.19 231 GLU A CA 1
ATOM 1827 C C . GLU A 1 231 ? -26.467 -9.274 8.298 1.00 96.19 231 GLU A C 1
ATOM 1829 O O . GLU A 1 231 ? -25.886 -9.837 7.371 1.00 96.19 231 GLU A O 1
ATOM 1834 N N . GLN A 1 232 ? -26.920 -8.020 8.169 1.00 96.12 232 GLN A N 1
ATOM 1835 C CA . GLN A 1 232 ? -26.717 -7.212 6.956 1.00 96.12 232 GLN A CA 1
ATOM 1836 C C . GLN A 1 232 ? -25.233 -6.906 6.686 1.00 96.12 232 GLN A C 1
ATOM 1838 O O . GLN A 1 232 ? -24.814 -6.832 5.530 1.00 96.12 232 GLN A O 1
ATOM 1843 N N . SER A 1 233 ? -24.425 -6.712 7.731 1.00 90.25 233 SER A N 1
ATOM 1844 C CA . SER A 1 233 ? -22.980 -6.493 7.601 1.00 90.25 233 SER A CA 1
ATOM 1845 C C . SER A 1 233 ? -22.255 -7.773 7.171 1.00 90.25 233 SER A C 1
ATOM 1847 O O . SER A 1 233 ? -21.374 -7.716 6.317 1.00 90.25 233 SER A O 1
ATOM 1849 N N . GLU A 1 234 ? -22.642 -8.932 7.704 1.00 95.19 234 GLU A N 1
ATOM 1850 C CA . GLU A 1 234 ? -22.121 -10.244 7.306 1.00 95.19 234 GLU A CA 1
ATOM 1851 C C . GLU A 1 234 ? -22.523 -10.594 5.868 1.00 95.19 234 GLU A C 1
ATOM 1853 O O . GLU A 1 234 ? -21.679 -11.036 5.090 1.00 95.19 234 GLU A O 1
ATOM 1858 N N . GLN A 1 235 ? -23.768 -10.315 5.464 1.00 95.94 235 GLN A N 1
ATOM 1859 C CA . GLN A 1 235 ? -24.218 -10.447 4.073 1.00 95.94 235 GLN A CA 1
ATOM 1860 C C . GLN A 1 235 ? -23.354 -9.603 3.124 1.00 95.94 235 GLN A C 1
ATOM 1862 O O . GLN A 1 235 ? -22.771 -10.160 2.196 1.00 95.94 235 GLN A O 1
ATOM 1867 N N . ARG A 1 236 ? -23.153 -8.310 3.414 1.00 96.69 236 ARG A N 1
ATOM 1868 C CA . ARG A 1 236 ? -22.282 -7.430 2.608 1.00 96.69 236 ARG A CA 1
ATOM 1869 C C . ARG A 1 236 ? -20.825 -7.888 2.573 1.00 96.69 236 ARG A C 1
ATOM 1871 O O . ARG A 1 236 ? -20.179 -7.785 1.536 1.00 96.69 236 ARG A O 1
ATOM 1878 N N . MET A 1 237 ? -20.290 -8.405 3.680 1.00 91.88 237 MET A N 1
ATOM 1879 C CA . MET A 1 237 ? -18.934 -8.968 3.707 1.00 91.88 237 MET A CA 1
ATOM 1880 C C . MET A 1 237 ? -18.818 -10.221 2.827 1.00 91.88 237 MET A C 1
ATOM 1882 O O . MET A 1 237 ? -17.826 -10.369 2.116 1.00 91.88 237 MET A O 1
ATOM 1886 N N . ASN A 1 238 ? -19.838 -11.084 2.818 1.00 95.50 238 ASN A N 1
ATOM 1887 C CA . ASN A 1 238 ? -19.899 -12.255 1.943 1.00 95.50 238 ASN A CA 1
ATOM 1888 C C . ASN A 1 238 ? -20.066 -11.865 0.462 1.00 95.50 238 ASN A C 1
ATOM 1890 O O . ASN A 1 238 ? -19.426 -12.464 -0.402 1.00 95.50 238 ASN A O 1
ATOM 1894 N N . GLU A 1 239 ? -20.877 -10.848 0.154 1.00 96.31 239 GLU A N 1
ATOM 1895 C CA . GLU A 1 239 ? -21.018 -10.283 -1.196 1.00 96.31 239 GLU A CA 1
ATOM 1896 C C . GLU A 1 239 ? -19.677 -9.738 -1.706 1.00 96.31 239 GLU A C 1
ATOM 1898 O O . GLU A 1 239 ? -19.197 -10.179 -2.752 1.00 96.31 239 GLU A O 1
ATOM 1903 N N . LEU A 1 240 ? -19.019 -8.875 -0.921 1.00 94.50 240 LEU A N 1
ATOM 1904 C CA . LEU A 1 240 ? -17.694 -8.326 -1.227 1.00 94.50 240 LEU A CA 1
ATOM 1905 C C . LEU A 1 240 ? -16.626 -9.419 -1.371 1.00 94.50 240 LEU A C 1
ATOM 1907 O O . LEU A 1 240 ? -15.760 -9.317 -2.240 1.00 94.50 240 LEU A O 1
ATOM 1911 N N . GLN A 1 241 ? -16.676 -10.486 -0.564 1.00 93.31 241 GLN A N 1
ATOM 1912 C CA . GLN A 1 241 ? -15.758 -11.615 -0.726 1.00 93.31 241 GLN A CA 1
ATOM 1913 C C . GLN A 1 241 ? -15.991 -12.334 -2.064 1.00 93.31 241 GLN A C 1
ATOM 1915 O O . GLN A 1 241 ? -15.028 -12.589 -2.788 1.00 93.31 241 GLN A O 1
ATOM 1920 N N . GLN A 1 242 ? -17.243 -12.603 -2.444 1.00 95.94 242 GLN A N 1
ATOM 1921 C CA . GLN A 1 242 ? -17.542 -13.206 -3.746 1.00 95.94 242 GLN A CA 1
ATOM 1922 C C . GLN A 1 242 ? -17.170 -12.281 -4.918 1.00 95.94 242 GLN A C 1
ATOM 1924 O O . GLN A 1 242 ? -16.747 -12.763 -5.968 1.00 95.94 242 GLN A O 1
ATOM 1929 N N . GLU A 1 243 ? -17.314 -10.961 -4.780 1.00 94.38 243 GLU A N 1
ATOM 1930 C CA . GLU A 1 243 ? -16.837 -9.993 -5.777 1.00 94.38 243 GLU A CA 1
ATOM 1931 C C . GLU A 1 243 ? -15.311 -10.011 -5.903 1.00 94.38 243 GLU A C 1
ATOM 1933 O O . GLU A 1 243 ? -14.799 -10.095 -7.018 1.00 94.38 243 GLU A O 1
ATOM 1938 N N . MET A 1 244 ? -14.579 -10.051 -4.787 1.00 92.19 244 MET A N 1
ATOM 1939 C CA . MET A 1 244 ? -13.124 -10.227 -4.785 1.00 92.19 244 MET A CA 1
ATOM 1940 C C . MET A 1 244 ? -12.703 -11.554 -5.433 1.00 92.19 244 MET A C 1
ATOM 1942 O O . MET A 1 244 ? -11.771 -11.578 -6.238 1.00 92.19 244 MET A O 1
ATOM 1946 N N . GLU A 1 245 ? -13.397 -12.660 -5.152 1.00 94.81 245 GLU A N 1
ATOM 1947 C CA . GLU A 1 245 ? -13.151 -13.961 -5.789 1.00 94.81 245 GLU A CA 1
ATOM 1948 C C . GLU A 1 245 ? -13.410 -13.916 -7.307 1.00 94.81 245 GLU A C 1
ATOM 1950 O O . GLU A 1 245 ? -12.581 -14.402 -8.086 1.00 94.81 245 GLU A O 1
ATOM 1955 N N . ARG A 1 246 ? -14.493 -13.256 -7.748 1.00 96.31 246 ARG A N 1
ATOM 1956 C CA . ARG A 1 246 ? -14.787 -12.993 -9.171 1.00 96.31 246 ARG A CA 1
ATOM 1957 C C . ARG A 1 246 ? -13.715 -12.115 -9.816 1.00 96.31 246 ARG A C 1
ATOM 1959 O O . ARG A 1 246 ? -13.246 -12.446 -10.903 1.00 96.31 246 ARG A O 1
ATOM 1966 N N . GLU A 1 247 ? -13.265 -11.048 -9.158 1.00 94.25 247 GLU A N 1
ATOM 1967 C CA . GLU A 1 247 ? -12.157 -10.224 -9.646 1.00 94.25 247 GLU A CA 1
ATOM 1968 C C . GLU A 1 247 ? -10.855 -11.026 -9.754 1.00 94.25 247 GLU A C 1
ATOM 1970 O O . GLU A 1 247 ? -10.128 -10.880 -10.735 1.00 94.25 247 GLU A O 1
ATOM 1975 N N . HIS A 1 248 ? -10.534 -11.879 -8.779 1.00 92.38 248 HIS A N 1
ATOM 1976 C CA . HIS A 1 248 ? -9.341 -12.725 -8.816 1.00 92.38 248 HIS A CA 1
ATOM 1977 C C . HIS A 1 248 ? -9.411 -13.781 -9.929 1.00 92.38 248 HIS A C 1
ATOM 1979 O O . HIS A 1 248 ? -8.400 -14.039 -10.584 1.00 92.38 248 HIS A O 1
ATOM 1985 N N . GLU A 1 249 ? -10.587 -14.351 -10.194 1.00 96.69 249 GLU A N 1
ATOM 1986 C CA . GLU A 1 249 ? -10.853 -15.220 -11.347 1.00 96.69 249 GLU A CA 1
ATOM 1987 C C . GLU A 1 249 ? -10.676 -14.466 -12.677 1.00 96.69 249 GLU A C 1
ATOM 1989 O O . GLU A 1 249 ? -9.944 -14.925 -13.555 1.00 96.69 249 GLU A O 1
ATOM 1994 N N . VAL A 1 250 ? -11.251 -13.267 -12.809 1.00 97.25 250 VAL A N 1
ATOM 1995 C CA . VAL A 1 250 ? -11.099 -12.408 -13.997 1.00 97.25 250 VAL A CA 1
ATOM 1996 C C . VAL A 1 250 ? -9.637 -11.997 -14.212 1.00 97.25 250 VAL A C 1
ATOM 1998 O O . VAL A 1 250 ? -9.142 -12.073 -15.338 1.00 97.25 250 VAL A O 1
ATOM 2001 N N . LYS A 1 251 ? -8.907 -11.626 -13.153 1.00 93.94 251 LYS A N 1
ATOM 2002 C CA . LYS A 1 251 ? -7.475 -11.276 -13.207 1.00 93.94 251 LYS A CA 1
ATOM 2003 C C . LYS A 1 251 ? -6.601 -12.482 -13.577 1.00 93.94 251 LYS A C 1
ATOM 2005 O O . LYS A 1 251 ? -5.637 -12.313 -14.324 1.00 93.94 251 LYS A O 1
ATOM 2010 N N . ARG A 1 252 ? -6.946 -13.698 -13.125 1.00 96.50 252 ARG A N 1
ATOM 2011 C CA . ARG A 1 252 ? -6.291 -14.941 -13.577 1.00 96.50 252 ARG A CA 1
ATOM 2012 C C . ARG A 1 252 ? -6.514 -15.170 -15.074 1.00 96.50 252 ARG A C 1
ATOM 2014 O O . ARG A 1 252 ? -5.528 -15.279 -15.797 1.00 96.50 252 ARG A O 1
ATOM 2021 N N . ARG A 1 253 ? -7.759 -15.091 -15.561 1.00 95.62 253 ARG A N 1
ATOM 2022 C CA . ARG A 1 253 ? -8.087 -15.228 -16.998 1.00 95.62 253 ARG A CA 1
ATOM 2023 C C . ARG A 1 253 ? -7.319 -14.237 -17.880 1.00 95.62 253 ARG A C 1
ATOM 2025 O O . ARG A 1 253 ? -6.698 -14.662 -18.846 1.00 95.62 253 ARG A O 1
ATOM 2032 N N . HIS A 1 254 ? -7.269 -12.955 -17.508 1.00 95.12 254 HIS A N 1
ATOM 2033 C CA . HIS A 1 254 ? -6.475 -11.951 -18.234 1.00 95.12 254 HIS A CA 1
ATOM 2034 C C . HIS A 1 254 ? -4.966 -12.270 -18.221 1.00 95.12 254 HIS A C 1
ATOM 2036 O O . HIS A 1 254 ? -4.286 -12.078 -19.225 1.00 95.12 254 HIS A O 1
ATOM 2042 N N . SER A 1 255 ? -4.423 -12.783 -17.110 1.00 95.19 255 SER A N 1
ATOM 2043 C CA . SER A 1 255 ? -3.015 -13.211 -17.028 1.00 95.19 255 SER A CA 1
ATOM 2044 C C . SER A 1 255 ? -2.714 -14.420 -17.923 1.00 95.19 255 SER A C 1
ATOM 2046 O O . SER A 1 255 ? -1.654 -14.483 -18.550 1.00 95.19 255 SER A O 1
ATOM 2048 N N . ASP A 1 256 ? -3.640 -15.375 -18.010 1.00 96.88 256 ASP A N 1
ATOM 2049 C CA . ASP A 1 256 ? -3.521 -16.550 -18.877 1.00 96.88 256 ASP A CA 1
ATOM 2050 C C . ASP A 1 256 ? -3.673 -16.178 -20.365 1.00 96.88 256 ASP A C 1
ATOM 2052 O O . ASP A 1 256 ? -2.896 -16.655 -21.195 1.00 96.88 256 ASP A O 1
ATOM 2056 N N . GLU A 1 257 ? -4.580 -15.256 -20.704 1.00 97.75 257 GLU A N 1
ATOM 2057 C CA . GLU A 1 257 ? -4.733 -14.707 -22.058 1.00 97.75 257 GLU A CA 1
ATOM 2058 C C . GLU A 1 257 ? -3.495 -13.913 -22.500 1.00 97.75 257 GLU A C 1
ATOM 2060 O O . GLU A 1 257 ? -2.948 -14.173 -23.573 1.00 97.75 257 GLU A O 1
ATOM 2065 N N . LEU A 1 258 ? -2.968 -13.017 -21.656 1.00 95.62 258 LEU A N 1
ATOM 2066 C CA . LEU A 1 258 ? -1.715 -12.303 -21.933 1.00 95.62 258 LEU A CA 1
ATOM 2067 C C . LEU A 1 258 ? -0.533 -13.270 -22.111 1.00 95.62 258 LEU A C 1
ATOM 2069 O O . LEU A 1 258 ? 0.320 -13.054 -22.975 1.00 95.62 258 LEU A O 1
ATOM 2073 N N . ARG A 1 259 ? -0.492 -14.375 -21.352 1.00 97.00 259 ARG A N 1
ATOM 2074 C CA . ARG A 1 259 ? 0.521 -15.431 -21.516 1.00 97.00 259 ARG A CA 1
ATOM 2075 C C . ARG A 1 259 ? 0.350 -16.184 -22.836 1.00 97.00 259 ARG A C 1
ATOM 2077 O O . ARG A 1 259 ? 1.346 -16.467 -23.501 1.00 97.00 259 ARG A O 1
ATOM 2084 N N . TYR A 1 260 ? -0.885 -16.477 -23.244 1.00 97.44 260 TYR A N 1
ATOM 2085 C CA . TYR A 1 260 ? -1.188 -17.075 -24.545 1.00 97.44 260 TYR A CA 1
ATOM 2086 C C . TYR A 1 260 ? -0.778 -16.152 -25.702 1.00 97.44 260 TYR A C 1
ATOM 2088 O O . TYR A 1 260 ? -0.075 -16.596 -26.613 1.00 97.44 260 TYR A O 1
ATOM 2096 N N . LEU A 1 261 ? -1.138 -14.866 -25.638 1.00 97.12 261 LEU A N 1
ATOM 2097 C CA . LEU A 1 261 ? -0.773 -13.860 -26.636 1.00 97.12 261 LEU A CA 1
ATOM 2098 C C . LEU A 1 261 ? 0.748 -13.679 -26.721 1.00 97.12 261 LEU A C 1
ATOM 2100 O O . LEU A 1 261 ? 1.297 -13.779 -27.815 1.00 97.12 261 LEU A O 1
ATOM 2104 N N . GLY A 1 262 ? 1.452 -13.546 -25.594 1.00 97.19 262 GLY A N 1
ATOM 2105 C CA . GLY A 1 262 ? 2.919 -13.476 -25.572 1.00 97.19 262 GLY A CA 1
ATOM 2106 C C . GLY A 1 262 ? 3.600 -14.741 -26.116 1.00 97.19 262 GLY A C 1
ATOM 2107 O O . GLY A 1 262 ? 4.612 -14.657 -26.810 1.00 97.19 262 GLY A O 1
ATOM 2108 N N . ASN A 1 263 ? 3.030 -15.928 -25.881 1.00 97.19 263 ASN A N 1
ATOM 2109 C CA . ASN A 1 263 ? 3.531 -17.186 -26.450 1.00 97.19 263 ASN A CA 1
ATOM 2110 C C . ASN A 1 263 ? 3.174 -17.366 -27.940 1.00 97.19 263 ASN A C 1
ATOM 2112 O O . ASN A 1 263 ? 3.865 -18.090 -28.659 1.00 97.19 263 ASN A O 1
ATOM 2116 N N . ARG A 1 264 ? 2.106 -16.731 -28.436 1.00 97.25 264 ARG A N 1
ATOM 2117 C CA . ARG A 1 264 ? 1.804 -16.622 -29.873 1.00 97.25 264 ARG A CA 1
ATOM 2118 C C . ARG A 1 264 ? 2.775 -15.655 -30.552 1.00 97.25 264 ARG A C 1
ATOM 2120 O O . ARG A 1 264 ? 3.364 -16.008 -31.564 1.00 97.25 264 ARG A O 1
ATOM 2127 N N . GLU A 1 265 ? 2.999 -14.489 -29.959 1.00 96.31 265 GLU A N 1
ATOM 2128 C CA . GLU A 1 265 ? 3.911 -13.455 -30.455 1.00 96.31 265 GLU A CA 1
ATOM 2129 C C . GLU A 1 265 ? 5.373 -13.941 -30.505 1.00 96.31 265 GLU A C 1
ATOM 2131 O O . GLU A 1 265 ? 6.066 -13.710 -31.491 1.00 96.31 265 GLU A O 1
ATOM 2136 N N . LYS A 1 266 ? 5.836 -14.691 -29.492 1.00 96.50 266 LYS A N 1
ATOM 2137 C CA . LYS A 1 266 ? 7.160 -15.346 -29.506 1.00 96.50 266 LYS A CA 1
ATOM 2138 C C . LYS A 1 266 ? 7.331 -16.335 -30.663 1.00 96.50 266 LYS A C 1
ATOM 2140 O O . LYS A 1 266 ? 8.398 -16.352 -31.264 1.00 96.50 266 LYS A O 1
ATOM 2145 N N . ARG A 1 267 ? 6.301 -17.131 -30.981 1.00 96.81 267 ARG A N 1
ATOM 2146 C CA . ARG A 1 267 ? 6.330 -18.047 -32.137 1.00 96.81 267 ARG A CA 1
ATOM 2147 C C . ARG A 1 267 ? 6.402 -17.264 -33.444 1.00 96.81 267 ARG A C 1
ATOM 2149 O O . ARG A 1 267 ? 7.354 -17.452 -34.183 1.00 96.81 267 ARG A O 1
ATOM 2156 N N . LEU A 1 268 ? 5.518 -16.282 -33.629 1.00 97.12 268 LEU A N 1
ATOM 2157 C CA . LEU A 1 268 ? 5.514 -15.417 -34.816 1.00 97.12 268 LEU A CA 1
ATOM 2158 C C . LEU A 1 268 ? 6.830 -14.637 -35.012 1.00 97.12 268 LEU A C 1
ATOM 2160 O O . LEU A 1 268 ? 7.217 -14.388 -36.151 1.00 97.12 268 LEU A O 1
ATOM 2164 N N . ARG A 1 269 ? 7.543 -14.276 -33.932 1.00 97.06 269 ARG A N 1
ATOM 2165 C CA . ARG A 1 269 ? 8.916 -13.747 -34.020 1.00 97.06 269 ARG A CA 1
ATOM 2166 C C . ARG A 1 269 ? 9.906 -14.788 -34.539 1.00 97.06 269 ARG A C 1
ATOM 2168 O O . ARG A 1 269 ? 10.587 -14.495 -35.512 1.00 97.06 269 ARG A O 1
ATOM 2175 N N . GLY A 1 270 ? 9.930 -15.997 -33.976 1.00 97.12 270 GLY A N 1
ATOM 2176 C CA . GLY A 1 270 ? 10.784 -17.084 -34.471 1.00 97.12 270 GLY A CA 1
ATOM 2177 C C . GLY A 1 270 ? 10.495 -17.463 -35.930 1.00 97.12 270 GLY A C 1
ATOM 2178 O O . GLY A 1 270 ? 11.423 -17.600 -36.724 1.00 97.12 270 GLY A O 1
ATOM 2179 N N . ASP A 1 271 ? 9.217 -17.537 -36.311 1.00 97.12 271 ASP A N 1
ATOM 2180 C CA . ASP A 1 271 ? 8.777 -17.791 -37.689 1.00 97.12 271 ASP A CA 1
ATOM 2181 C C . ASP A 1 271 ? 9.264 -16.680 -38.644 1.00 97.12 271 ASP A C 1
ATOM 2183 O O . ASP A 1 271 ? 9.746 -16.962 -39.745 1.00 97.12 271 ASP A O 1
ATOM 2187 N N . LYS A 1 272 ? 9.197 -15.410 -38.209 1.00 96.69 272 LYS A N 1
ATOM 2188 C CA . LYS A 1 272 ? 9.724 -14.253 -38.953 1.00 96.69 272 LYS A CA 1
ATOM 2189 C C . LYS A 1 272 ? 11.249 -14.282 -39.058 1.00 96.69 272 LYS A C 1
ATOM 2191 O O . LYS A 1 272 ? 11.776 -14.063 -40.142 1.00 96.69 272 LYS A O 1
ATOM 2196 N N . GLU A 1 273 ? 11.958 -14.536 -37.964 1.00 96.81 273 GLU A N 1
ATOM 2197 C CA . GLU A 1 273 ? 13.426 -14.592 -37.921 1.00 96.81 273 GLU A CA 1
ATOM 2198 C C . GLU A 1 273 ? 13.959 -15.712 -38.831 1.00 96.81 273 GLU A C 1
ATOM 2200 O O . GLU A 1 273 ? 14.905 -15.499 -39.589 1.00 96.81 273 GLU A O 1
ATOM 2205 N N . PHE A 1 274 ? 13.294 -16.872 -38.845 1.00 97.38 274 PHE A N 1
ATOM 2206 C CA . PHE A 1 274 ? 13.568 -17.961 -39.784 1.00 97.38 274 PHE A CA 1
ATOM 2207 C C . PHE A 1 274 ? 13.299 -17.557 -41.245 1.00 97.38 274 PHE A C 1
ATOM 2209 O O . PHE A 1 274 ? 14.108 -17.850 -42.128 1.00 97.38 274 PHE A O 1
ATOM 2216 N N . ALA A 1 275 ? 12.204 -16.838 -41.516 1.00 95.25 275 ALA A N 1
ATOM 2217 C CA . ALA A 1 275 ? 11.918 -16.312 -42.851 1.00 95.25 275 ALA A CA 1
ATOM 2218 C C . ALA A 1 275 ? 12.963 -15.274 -43.310 1.00 95.25 275 ALA A C 1
ATOM 2220 O O . ALA A 1 275 ? 13.415 -15.341 -44.450 1.00 95.25 275 ALA A O 1
ATOM 2221 N N . GLU A 1 276 ? 13.413 -14.368 -42.436 1.00 96.69 276 GLU A N 1
ATOM 2222 C CA . GLU A 1 276 ? 14.477 -13.396 -42.737 1.00 96.69 276 GLU A CA 1
ATOM 2223 C C . GLU A 1 276 ? 15.833 -14.069 -42.997 1.00 96.69 276 GLU A C 1
ATOM 2225 O O . GLU A 1 276 ? 16.559 -13.657 -43.901 1.00 96.69 276 GLU A O 1
ATOM 2230 N N . GLN A 1 277 ? 16.182 -15.126 -42.255 1.00 96.50 277 GLN A N 1
ATOM 2231 C CA . GLN A 1 277 ? 17.375 -15.939 -42.533 1.00 96.50 277 GLN A CA 1
ATOM 2232 C C . GLN A 1 277 ? 17.271 -16.651 -43.892 1.00 96.50 277 GLN A C 1
ATOM 2234 O O . GLN A 1 277 ? 18.228 -16.673 -44.672 1.00 96.50 277 GLN A O 1
ATOM 2239 N N . ARG A 1 278 ? 16.092 -17.197 -44.214 1.00 97.75 278 ARG A N 1
ATOM 2240 C CA . ARG A 1 278 ? 15.826 -17.841 -45.506 1.00 97.75 278 ARG A CA 1
ATOM 2241 C C . ARG A 1 278 ? 15.863 -16.852 -46.676 1.00 97.75 278 ARG A C 1
ATOM 2243 O O . ARG A 1 278 ? 16.369 -17.203 -47.734 1.00 97.75 278 ARG A O 1
ATOM 2250 N N . ILE A 1 279 ? 15.385 -15.622 -46.494 1.00 96.31 279 ILE A N 1
ATOM 2251 C CA . ILE A 1 279 ? 15.510 -14.555 -47.498 1.00 96.31 279 ILE A CA 1
ATOM 2252 C C . ILE A 1 279 ? 16.992 -14.242 -47.742 1.00 96.31 279 ILE A C 1
ATOM 2254 O O . ILE A 1 279 ? 17.438 -14.359 -48.877 1.00 96.31 279 ILE A O 1
ATOM 2258 N N . LYS A 1 280 ? 17.784 -14.001 -46.689 1.00 97.19 280 LYS A N 1
ATOM 2259 C CA . LYS A 1 280 ? 19.228 -13.710 -46.807 1.00 97.19 280 LYS A CA 1
ATOM 2260 C C . LYS A 1 280 ? 20.024 -14.812 -47.512 1.00 97.19 280 LYS A C 1
ATOM 2262 O O . LYS A 1 280 ? 20.939 -14.517 -48.275 1.00 97.19 280 LYS A O 1
ATOM 2267 N N . THR A 1 281 ? 19.686 -16.083 -47.282 1.00 96.81 281 THR A N 1
ATOM 2268 C CA . THR A 1 281 ? 20.330 -17.205 -47.995 1.00 96.81 281 THR A CA 1
ATOM 2269 C C . THR A 1 281 ? 19.922 -17.277 -49.468 1.00 96.81 281 THR A C 1
ATOM 2271 O O . THR A 1 281 ? 20.762 -17.586 -50.306 1.00 96.81 281 THR A O 1
ATOM 2274 N N . LEU A 1 282 ? 18.678 -16.932 -49.815 1.00 96.31 282 LEU A N 1
ATOM 2275 C CA . LEU A 1 282 ? 18.247 -16.828 -51.213 1.00 96.31 282 LEU A CA 1
ATOM 2276 C C . LEU A 1 282 ? 18.871 -15.617 -51.922 1.00 96.31 282 LEU A C 1
ATOM 2278 O O . LEU A 1 282 ? 19.306 -15.754 -53.058 1.00 96.31 282 LEU A O 1
ATOM 2282 N N . GLU A 1 283 ? 18.980 -14.466 -51.255 1.00 95.75 283 GLU A N 1
ATOM 2283 C CA . GLU A 1 283 ? 19.667 -13.273 -51.770 1.00 95.75 283 GLU A CA 1
ATOM 2284 C C . GLU A 1 283 ? 21.149 -13.561 -52.059 1.00 95.75 283 GLU A C 1
ATOM 2286 O O . GLU A 1 283 ? 21.632 -13.250 -53.146 1.00 95.75 283 GLU A O 1
ATOM 2291 N N . ALA A 1 284 ? 21.849 -14.228 -51.134 1.00 95.19 284 ALA A N 1
ATOM 2292 C CA . ALA A 1 284 ? 23.239 -14.642 -51.326 1.00 95.19 284 ALA A CA 1
ATOM 2293 C C . ALA A 1 284 ? 23.408 -15.644 -52.484 1.00 95.19 284 ALA A C 1
ATOM 2295 O O . ALA A 1 284 ? 24.346 -15.513 -53.271 1.00 95.19 284 ALA A O 1
ATOM 2296 N N . ASN A 1 285 ? 22.491 -16.608 -52.628 1.00 96.81 285 ASN A N 1
ATOM 2297 C CA . ASN A 1 285 ? 22.508 -17.552 -53.749 1.00 96.81 285 ASN A CA 1
ATOM 2298 C C . ASN A 1 285 ? 22.256 -16.846 -55.091 1.00 96.81 285 ASN A C 1
ATOM 2300 O O . ASN A 1 285 ? 22.979 -17.096 -56.049 1.00 96.81 285 ASN A O 1
ATOM 2304 N N . ILE A 1 286 ? 21.281 -15.932 -55.154 1.00 95.81 286 ILE A N 1
ATOM 2305 C CA . ILE A 1 286 ? 20.972 -15.146 -56.360 1.00 95.81 286 ILE A CA 1
ATOM 2306 C C . ILE A 1 286 ? 22.167 -14.274 -56.765 1.00 95.81 286 ILE A C 1
ATOM 2308 O O . ILE A 1 286 ? 22.450 -14.143 -57.954 1.00 95.81 286 ILE A O 1
ATOM 2312 N N . GLU A 1 287 ? 22.895 -13.693 -55.809 1.00 95.12 287 GLU A N 1
ATOM 2313 C CA . GLU A 1 287 ? 24.092 -12.908 -56.128 1.00 95.12 287 GLU A CA 1
ATOM 2314 C C . GLU A 1 287 ? 25.262 -13.789 -56.592 1.00 95.12 287 GLU A C 1
ATOM 2316 O O . GLU A 1 287 ? 25.953 -13.424 -57.540 1.00 95.12 287 GLU A O 1
ATOM 2321 N N . ALA A 1 288 ? 25.429 -14.991 -56.029 1.00 93.56 288 ALA A N 1
ATOM 2322 C CA . ALA A 1 288 ? 26.398 -15.973 -56.522 1.00 93.56 288 ALA A CA 1
ATOM 2323 C C . ALA A 1 288 ? 26.052 -16.507 -57.930 1.00 93.56 288 ALA A C 1
ATOM 2325 O O . ALA A 1 288 ? 26.943 -16.730 -58.749 1.00 93.56 288 ALA A O 1
ATOM 2326 N N . GLU A 1 289 ? 24.765 -16.671 -58.253 1.00 94.56 289 GLU A N 1
ATOM 2327 C CA . GLU A 1 289 ? 24.311 -16.987 -59.615 1.00 94.56 289 GLU A CA 1
ATOM 2328 C C . GLU A 1 289 ? 24.576 -15.821 -60.582 1.00 94.56 289 GLU A C 1
ATOM 2330 O O . GLU A 1 289 ? 25.003 -16.048 -61.717 1.00 94.56 289 GLU A O 1
ATOM 2335 N N . ARG A 1 290 ? 24.393 -14.567 -60.141 1.00 94.75 290 ARG A N 1
ATOM 2336 C CA . ARG A 1 290 ? 24.714 -13.366 -60.933 1.00 94.75 290 ARG A CA 1
ATOM 2337 C C . ARG A 1 290 ? 26.207 -13.246 -61.221 1.00 94.75 290 ARG A C 1
ATOM 2339 O O . ARG A 1 290 ? 26.555 -12.997 -62.375 1.00 94.75 290 ARG A O 1
ATOM 2346 N N . THR A 1 291 ? 27.084 -13.432 -60.231 1.00 94.56 291 THR A N 1
ATOM 2347 C CA . THR A 1 291 ? 28.538 -13.377 -60.461 1.00 94.56 291 THR A CA 1
ATOM 2348 C C . THR A 1 291 ? 28.987 -14.502 -61.387 1.00 94.56 291 THR A C 1
ATOM 2350 O O . THR A 1 291 ? 29.636 -14.218 -62.391 1.00 94.56 291 THR A O 1
ATOM 2353 N N . ALA A 1 292 ? 28.547 -15.744 -61.155 1.00 93.19 292 ALA A N 1
ATOM 2354 C CA . ALA A 1 292 ? 28.855 -16.875 -62.032 1.00 93.19 292 ALA A CA 1
ATOM 2355 C C . ALA A 1 292 ? 28.339 -16.671 -63.472 1.00 93.19 292 ALA A C 1
ATOM 2357 O O . ALA A 1 292 ? 29.027 -17.010 -64.437 1.00 93.19 292 ALA A O 1
ATOM 2358 N N . HIS A 1 293 ? 27.156 -16.072 -63.649 1.00 93.94 293 HIS A N 1
ATOM 2359 C CA . HIS A 1 293 ? 26.629 -15.716 -64.969 1.00 93.94 293 HIS A CA 1
ATOM 2360 C C . HIS A 1 293 ? 27.444 -14.599 -65.645 1.00 93.94 293 HIS A C 1
ATOM 2362 O O . HIS A 1 293 ? 27.716 -14.682 -66.842 1.00 93.94 293 HIS A O 1
ATOM 2368 N N . LEU A 1 294 ? 27.865 -13.566 -64.905 1.00 95.56 294 LEU A N 1
ATOM 2369 C CA . LEU A 1 294 ? 28.728 -12.503 -65.433 1.00 95.56 294 LEU A CA 1
ATOM 2370 C C . LEU A 1 294 ? 30.109 -13.043 -65.828 1.00 95.56 294 LEU A C 1
ATOM 2372 O O . LEU A 1 294 ? 30.574 -12.757 -66.928 1.00 95.56 294 LEU A O 1
ATOM 2376 N N . GLU A 1 295 ? 30.729 -13.877 -64.993 1.00 93.19 295 GLU A N 1
ATOM 2377 C CA . GLU A 1 295 ? 31.977 -14.578 -65.312 1.00 93.19 295 GLU A CA 1
ATOM 2378 C C . GLU A 1 295 ? 31.819 -15.474 -66.547 1.00 93.19 295 GLU A C 1
ATOM 2380 O O . GLU A 1 295 ? 32.653 -15.435 -67.451 1.00 93.19 295 GLU A O 1
ATOM 2385 N N . SER A 1 296 ? 30.734 -16.248 -66.639 1.00 94.19 296 SER A N 1
ATOM 2386 C CA . SER A 1 296 ? 30.429 -17.078 -67.812 1.00 94.19 296 SER A CA 1
ATOM 2387 C C . SER A 1 296 ? 30.275 -16.233 -69.084 1.00 94.19 296 SER A C 1
ATOM 2389 O O . SER A 1 296 ? 30.865 -16.557 -70.119 1.00 94.19 296 SER A O 1
ATOM 2391 N N . LYS A 1 297 ? 29.566 -15.099 -68.995 1.00 95.69 297 LYS A N 1
ATOM 2392 C CA . LYS A 1 297 ? 29.401 -14.147 -70.097 1.00 95.69 297 LYS A CA 1
ATOM 2393 C C . LYS A 1 297 ? 30.744 -13.556 -70.541 1.00 95.69 297 LYS A C 1
ATOM 2395 O O . LYS A 1 297 ? 31.056 -13.633 -71.728 1.00 95.69 297 LYS A O 1
ATOM 2400 N N . PHE A 1 298 ? 31.554 -13.025 -69.623 1.00 93.38 298 PHE A N 1
ATOM 2401 C CA . PHE A 1 298 ? 32.871 -12.468 -69.956 1.00 93.38 298 PHE A CA 1
ATOM 2402 C C . PHE A 1 298 ? 33.800 -13.525 -70.565 1.00 93.38 298 PHE A C 1
ATOM 2404 O O . PHE A 1 298 ? 34.469 -13.255 -71.561 1.00 93.38 298 PHE A O 1
ATOM 2411 N N . ASN A 1 299 ? 33.804 -14.754 -70.038 1.00 95.19 299 ASN A N 1
ATOM 2412 C CA . ASN A 1 299 ? 34.574 -15.855 -70.620 1.00 95.19 299 ASN A CA 1
ATOM 2413 C C . ASN A 1 299 ? 34.098 -16.207 -72.042 1.00 95.19 299 ASN A C 1
ATOM 2415 O O . ASN A 1 299 ? 34.928 -16.431 -72.924 1.00 95.19 299 ASN A O 1
ATOM 2419 N N . SER A 1 300 ? 32.786 -16.193 -72.303 1.00 93.50 300 SER A N 1
ATOM 2420 C CA . SER A 1 300 ? 32.233 -16.360 -73.655 1.00 93.50 300 SER A CA 1
ATOM 2421 C C . SER A 1 300 ? 32.657 -15.225 -74.596 1.00 93.50 300 SER A C 1
ATOM 2423 O O . SER A 1 300 ? 33.053 -15.490 -75.729 1.00 93.50 300 SER A O 1
ATOM 2425 N N . GLU A 1 301 ? 32.622 -13.968 -74.148 1.00 94.00 301 GLU A N 1
ATOM 2426 C CA . GLU A 1 301 ? 33.071 -12.811 -74.938 1.00 94.00 301 GLU A CA 1
ATOM 2427 C C . GLU A 1 301 ? 34.578 -12.888 -75.255 1.00 94.00 301 GLU A C 1
ATOM 2429 O O . GLU A 1 301 ? 34.973 -12.680 -76.402 1.00 94.00 301 GLU A O 1
ATOM 2434 N N . ILE A 1 302 ? 35.416 -13.301 -74.296 1.00 93.31 302 ILE A N 1
ATOM 2435 C CA . ILE A 1 302 ? 36.857 -13.543 -74.504 1.00 93.31 302 ILE A CA 1
ATOM 2436 C C . ILE A 1 302 ? 37.101 -14.667 -75.525 1.00 93.31 302 ILE A C 1
ATOM 2438 O O . ILE A 1 302 ? 37.991 -14.547 -76.370 1.00 93.31 302 ILE A O 1
ATOM 2442 N N . VAL A 1 303 ? 36.321 -15.753 -75.487 1.00 93.44 303 VAL A N 1
ATOM 2443 C CA . VAL A 1 303 ? 36.415 -16.838 -76.481 1.00 93.44 303 VAL A CA 1
ATOM 2444 C C . VAL A 1 303 ? 35.967 -16.364 -77.867 1.00 93.44 303 VAL A C 1
ATOM 2446 O O . VAL A 1 303 ? 36.631 -16.680 -78.851 1.00 93.44 303 VAL A O 1
ATOM 2449 N N . GLN A 1 304 ? 34.903 -15.562 -77.965 1.00 93.25 304 GLN A N 1
ATOM 2450 C CA . GLN A 1 304 ? 34.446 -14.991 -79.239 1.00 93.25 304 GLN A CA 1
ATOM 2451 C C . GLN A 1 304 ? 35.459 -14.010 -79.843 1.00 93.25 304 GLN A C 1
ATOM 2453 O O . GLN A 1 304 ? 35.660 -14.028 -81.056 1.00 93.25 304 GLN A O 1
ATOM 2458 N N . LEU A 1 305 ? 36.126 -13.188 -79.025 1.00 92.94 305 LEU A N 1
ATOM 2459 C CA . LEU A 1 305 ? 37.217 -12.323 -79.485 1.00 92.94 305 LEU A CA 1
ATOM 2460 C C . LEU A 1 305 ? 38.384 -13.157 -80.029 1.00 92.94 305 LEU A C 1
ATOM 2462 O O . LEU A 1 305 ? 38.762 -12.981 -81.182 1.00 92.94 305 LEU A O 1
ATOM 2466 N N . ARG A 1 306 ? 38.852 -14.160 -79.273 1.00 93.25 306 ARG A N 1
ATOM 2467 C CA . ARG A 1 306 ? 39.920 -15.071 -79.726 1.00 93.25 306 ARG A CA 1
ATOM 2468 C C . ARG A 1 306 ? 39.569 -15.826 -81.009 1.00 93.25 306 ARG A C 1
ATOM 2470 O O . ARG A 1 306 ? 40.455 -16.067 -81.821 1.00 93.25 306 ARG A O 1
ATOM 2477 N N . LEU A 1 307 ? 38.304 -16.206 -81.205 1.00 93.38 307 LEU A N 1
ATOM 2478 C CA . LEU A 1 307 ? 37.852 -16.815 -82.459 1.00 93.38 307 LEU A CA 1
ATOM 2479 C C . LEU A 1 307 ? 37.955 -15.829 -83.628 1.00 93.38 307 LEU A C 1
ATOM 2481 O O . LEU A 1 307 ? 38.514 -16.198 -84.654 1.00 93.38 307 LEU A O 1
ATOM 2485 N N . ARG A 1 308 ? 37.524 -14.571 -83.459 1.00 92.19 308 ARG A N 1
ATOM 2486 C CA . ARG A 1 308 ? 37.677 -13.525 -84.489 1.00 92.19 308 ARG A CA 1
ATOM 2487 C C . ARG A 1 308 ? 39.142 -13.222 -84.801 1.00 92.19 308 ARG A C 1
ATOM 2489 O O . ARG A 1 308 ? 39.485 -13.066 -85.968 1.00 92.19 308 ARG A O 1
ATOM 2496 N N . ASP A 1 309 ? 40.006 -13.181 -83.787 1.00 94.00 309 ASP A N 1
ATOM 2497 C CA . ASP A 1 309 ? 41.449 -12.975 -83.966 1.00 94.00 309 ASP A CA 1
ATOM 2498 C C . ASP A 1 309 ? 42.078 -14.126 -84.776 1.00 94.00 309 ASP A C 1
ATOM 2500 O O . ASP A 1 309 ? 42.875 -13.893 -85.685 1.00 94.00 309 ASP A O 1
ATOM 2504 N N . LEU A 1 310 ? 41.678 -15.373 -84.494 1.00 94.31 310 LEU A N 1
ATOM 2505 C CA . LEU A 1 310 ? 42.111 -16.559 -85.240 1.00 94.31 310 LEU A CA 1
ATOM 2506 C C . LEU A 1 310 ? 41.531 -16.608 -86.662 1.00 94.31 310 LEU A C 1
ATOM 2508 O O . LEU A 1 310 ? 42.241 -16.997 -87.586 1.00 94.31 310 LEU A O 1
ATOM 2512 N N . GLU A 1 311 ? 40.278 -16.196 -86.866 1.00 94.25 311 GLU A N 1
ATOM 2513 C CA . GLU A 1 311 ? 39.658 -16.067 -88.191 1.00 94.25 311 GLU A CA 1
ATOM 2514 C C . GLU A 1 311 ? 40.358 -14.994 -89.036 1.00 94.25 311 GLU A C 1
ATOM 2516 O O . GLU A 1 311 ? 40.644 -15.232 -90.211 1.00 94.25 311 GLU A O 1
ATOM 2521 N N . ALA A 1 312 ? 40.703 -13.849 -88.439 1.00 91.81 312 ALA A N 1
ATOM 2522 C CA . ALA A 1 312 ? 41.462 -12.785 -89.089 1.00 91.81 312 ALA A CA 1
ATOM 2523 C C . ALA A 1 312 ? 42.891 -13.235 -89.436 1.00 91.81 312 ALA A C 1
ATOM 2525 O O . ALA A 1 312 ? 43.329 -13.055 -90.572 1.00 91.81 312 ALA A O 1
ATOM 2526 N N . ALA A 1 313 ? 43.596 -13.888 -88.506 1.00 92.62 313 ALA A N 1
ATOM 2527 C CA . ALA A 1 313 ? 44.918 -14.459 -88.764 1.00 92.62 313 ALA A CA 1
ATOM 2528 C C . ALA A 1 313 ? 44.877 -15.530 -89.871 1.00 92.62 313 ALA A C 1
ATOM 2530 O O . ALA A 1 313 ? 45.727 -15.540 -90.756 1.00 92.62 313 ALA A O 1
ATOM 2531 N N . LEU A 1 314 ? 43.856 -16.391 -89.881 1.00 92.81 314 LEU A N 1
ATOM 2532 C CA . LEU A 1 314 ? 43.658 -17.412 -90.912 1.00 92.81 314 LEU A CA 1
ATOM 2533 C C . LEU A 1 314 ? 43.263 -16.812 -92.273 1.00 92.81 314 LEU A C 1
ATOM 2535 O O . LEU A 1 314 ? 43.612 -17.375 -93.312 1.00 92.81 314 LEU A O 1
ATOM 2539 N N . ALA A 1 315 ? 42.574 -15.668 -92.300 1.00 92.88 315 ALA A N 1
ATOM 2540 C CA . ALA A 1 315 ? 42.326 -14.909 -93.525 1.00 92.88 315 ALA A CA 1
ATOM 2541 C C . ALA A 1 315 ? 43.616 -14.270 -94.072 1.00 92.88 315 ALA A C 1
ATOM 2543 O O . ALA A 1 315 ? 43.867 -14.357 -95.275 1.00 92.88 315 ALA A O 1
ATOM 2544 N N . VAL A 1 316 ? 44.463 -13.710 -93.200 1.00 92.25 316 VAL A N 1
ATOM 2545 C CA . VAL A 1 316 ? 45.798 -13.202 -93.564 1.00 92.25 316 VAL A CA 1
ATOM 2546 C C . VAL A 1 316 ? 46.678 -14.330 -94.103 1.00 92.25 316 VAL A C 1
ATOM 2548 O O . VAL A 1 316 ? 47.205 -14.200 -95.201 1.00 92.25 316 VAL A O 1
ATOM 2551 N N . GLU A 1 317 ? 46.756 -15.478 -93.426 1.00 91.19 317 GLU A N 1
ATOM 2552 C CA . GLU A 1 317 ? 47.526 -16.632 -93.912 1.00 91.19 317 GLU A CA 1
ATOM 2553 C C . GLU A 1 317 ? 47.001 -17.182 -95.246 1.00 91.19 317 GLU A C 1
ATOM 2555 O O . GLU A 1 317 ? 47.785 -17.586 -96.104 1.00 91.19 317 GLU A O 1
ATOM 2560 N N . ARG A 1 318 ? 45.684 -17.138 -95.490 1.00 93.06 318 ARG A N 1
ATOM 2561 C CA . ARG A 1 318 ? 45.122 -17.449 -96.816 1.00 93.06 318 ARG A CA 1
ATOM 2562 C C . ARG A 1 318 ? 45.552 -16.441 -97.885 1.00 93.06 318 ARG A C 1
ATOM 2564 O O . ARG A 1 318 ? 45.869 -16.879 -98.988 1.00 93.06 318 ARG A O 1
ATOM 2571 N N . SER A 1 319 ? 45.610 -15.142 -97.574 1.00 90.81 319 SER A N 1
ATOM 2572 C CA . SER A 1 319 ? 46.149 -14.122 -98.492 1.00 90.81 319 SER A CA 1
ATOM 2573 C C . SER A 1 319 ? 47.634 -14.361 -98.765 1.00 90.81 319 SER A C 1
ATOM 2575 O O . SER A 1 319 ? 48.028 -14.464 -99.922 1.00 90.81 319 SER A O 1
ATOM 2577 N N . ASN A 1 320 ? 48.434 -14.584 -97.718 1.00 90.62 320 ASN A N 1
ATOM 2578 C CA . ASN A 1 320 ? 49.864 -14.887 -97.810 1.00 90.62 320 ASN A CA 1
ATOM 2579 C C . ASN A 1 320 ? 50.123 -16.123 -98.692 1.00 90.62 320 ASN A C 1
ATOM 2581 O O . ASN A 1 320 ? 50.995 -16.102 -99.559 1.00 90.62 320 ASN A O 1
ATOM 2585 N N . LEU A 1 321 ? 49.335 -17.193 -98.528 1.00 90.31 321 LEU A N 1
ATOM 2586 C CA . LEU A 1 321 ? 49.408 -18.396 -99.365 1.00 90.31 321 LEU A CA 1
ATOM 2587 C C . LEU A 1 321 ? 48.940 -18.147 -100.809 1.00 90.31 321 LEU A C 1
ATOM 2589 O O . LEU A 1 321 ? 49.496 -18.734 -101.742 1.00 90.31 321 LEU A O 1
ATOM 2593 N N . GLN A 1 322 ? 47.952 -17.277 -101.025 1.00 91.44 322 GLN A N 1
ATOM 2594 C CA . GLN A 1 322 ? 47.511 -16.884 -102.364 1.00 91.44 322 GLN A CA 1
ATOM 2595 C C . GLN A 1 322 ? 48.576 -16.030 -103.077 1.00 91.44 322 GLN A C 1
ATOM 2597 O O . GLN A 1 322 ? 48.892 -16.282 -104.236 1.00 91.44 322 GLN A O 1
ATOM 2602 N N . GLU A 1 323 ? 49.218 -15.094 -102.382 1.00 90.19 323 GLU A N 1
ATOM 2603 C CA . GLU A 1 323 ? 50.340 -14.302 -102.899 1.00 90.19 323 GLU A CA 1
ATOM 2604 C C . GLU A 1 323 ? 51.583 -15.169 -103.160 1.00 90.19 323 GLU A C 1
ATOM 2606 O O . GLU A 1 323 ? 52.221 -15.045 -104.210 1.00 90.19 323 GLU A O 1
ATOM 2611 N N . ALA A 1 324 ? 51.889 -16.120 -102.272 1.00 88.31 324 ALA A N 1
ATOM 2612 C CA . ALA A 1 324 ? 52.963 -17.096 -102.457 1.00 88.31 324 ALA A CA 1
ATOM 2613 C C . ALA A 1 324 ? 52.709 -18.032 -103.654 1.00 88.31 324 ALA A C 1
ATOM 2615 O O . ALA A 1 324 ? 53.636 -18.359 -104.394 1.00 88.31 324 ALA A O 1
ATOM 2616 N N . THR A 1 325 ? 51.460 -18.444 -103.897 1.00 90.50 325 THR A N 1
ATOM 2617 C CA . THR A 1 325 ? 51.121 -19.283 -105.061 1.00 90.50 325 THR A CA 1
ATOM 2618 C C . THR A 1 325 ? 51.070 -18.489 -106.368 1.00 90.50 325 THR A C 1
ATOM 2620 O O . THR A 1 325 ? 51.563 -18.989 -107.380 1.00 90.50 325 THR A O 1
ATOM 2623 N N . CYS A 1 326 ? 50.591 -17.241 -106.358 1.00 89.44 326 CYS A N 1
ATOM 2624 C CA . CYS A 1 326 ? 50.675 -16.329 -107.505 1.00 89.44 326 CYS A CA 1
ATOM 2625 C C . CYS A 1 326 ? 52.132 -16.017 -107.889 1.00 89.44 326 CYS A C 1
ATOM 2627 O O . CYS A 1 326 ? 52.506 -16.144 -109.055 1.00 89.44 326 CYS A O 1
ATOM 2629 N N . SER A 1 327 ? 52.983 -15.673 -106.917 1.00 87.75 327 SER A N 1
ATOM 2630 C CA . SER A 1 327 ? 54.409 -15.403 -107.159 1.00 87.75 327 SER A CA 1
ATOM 2631 C C . SER A 1 327 ? 55.183 -16.659 -107.579 1.00 87.75 327 SER A C 1
ATOM 2633 O O . SER A 1 327 ? 56.001 -16.584 -108.495 1.00 87.75 327 SER A O 1
ATOM 2635 N N . ALA A 1 328 ? 54.873 -17.837 -107.025 1.00 87.75 328 ALA A N 1
ATOM 2636 C CA . ALA A 1 328 ? 55.400 -19.111 -107.523 1.00 87.75 328 ALA A CA 1
ATOM 2637 C C . ALA A 1 328 ? 54.908 -19.453 -108.945 1.00 87.75 328 ALA A C 1
ATOM 2639 O O . ALA A 1 328 ? 55.625 -20.114 -109.697 1.00 87.75 328 ALA A O 1
ATOM 2640 N N . GLY A 1 329 ? 53.709 -19.004 -109.332 1.00 89.94 329 GLY A N 1
ATOM 2641 C CA . GLY A 1 329 ? 53.219 -19.046 -110.711 1.00 89.94 329 GLY A CA 1
ATOM 2642 C C . GLY A 1 329 ? 54.086 -18.192 -111.635 1.00 89.94 329 GLY A C 1
ATOM 2643 O O . GLY A 1 329 ? 54.657 -18.712 -112.591 1.00 89.94 329 GLY A O 1
ATOM 2644 N N . HIS A 1 330 ? 54.287 -16.922 -111.285 1.00 88.25 330 HIS A N 1
ATOM 2645 C CA . HIS A 1 330 ? 55.122 -16.008 -112.063 1.00 88.25 330 HIS A CA 1
ATOM 2646 C C . HIS A 1 330 ? 56.590 -16.466 -112.161 1.00 88.25 330 HIS A C 1
ATOM 2648 O O . HIS A 1 330 ? 57.206 -16.391 -113.222 1.00 88.25 330 HIS A O 1
ATOM 2654 N N . LEU A 1 331 ? 57.152 -17.039 -111.090 1.00 88.12 331 LEU A N 1
ATOM 2655 C CA . LEU A 1 331 ? 58.489 -17.642 -111.127 1.00 88.12 331 LEU A CA 1
ATOM 2656 C C . LEU A 1 331 ? 58.573 -18.845 -112.082 1.00 88.12 331 LEU A C 1
ATOM 2658 O O . LEU A 1 331 ? 59.607 -19.025 -112.720 1.00 88.12 331 LEU A O 1
ATOM 2662 N N . LYS A 1 332 ? 57.506 -19.643 -112.237 1.00 90.31 332 LYS A N 1
ATOM 2663 C CA . LYS A 1 332 ? 57.457 -20.712 -113.252 1.00 90.31 332 LYS A CA 1
ATOM 2664 C C . LYS A 1 332 ? 57.415 -20.148 -114.670 1.00 90.31 332 LYS A C 1
ATOM 2666 O O . LYS A 1 332 ? 58.105 -20.679 -115.532 1.00 90.31 332 LYS A O 1
ATOM 2671 N N . GLU A 1 333 ? 56.662 -19.074 -114.910 1.00 89.25 333 GLU A N 1
ATOM 2672 C CA . GLU A 1 333 ? 56.640 -18.384 -116.209 1.00 89.25 333 GLU A CA 1
ATOM 2673 C C . GLU A 1 333 ? 58.028 -17.839 -116.573 1.00 89.25 333 GLU A C 1
ATOM 2675 O O . GLU A 1 333 ? 58.522 -18.091 -117.672 1.00 89.25 333 GLU A O 1
ATOM 2680 N N . LEU A 1 334 ? 58.692 -17.163 -115.627 1.00 89.00 334 LEU A N 1
ATOM 2681 C CA . LEU A 1 334 ? 60.054 -16.648 -115.793 1.00 89.00 334 LEU A CA 1
ATOM 2682 C C . LEU A 1 334 ? 61.079 -17.768 -116.024 1.00 89.00 334 LEU A C 1
ATOM 2684 O O . LEU A 1 334 ? 61.967 -17.610 -116.861 1.00 89.00 334 LEU A O 1
ATOM 2688 N N . LEU A 1 335 ? 60.950 -18.907 -115.332 1.00 85.94 335 LEU A N 1
ATOM 2689 C CA . LEU A 1 335 ? 61.788 -20.085 -115.574 1.00 85.94 335 LEU A CA 1
ATOM 2690 C C . LEU A 1 335 ? 61.560 -20.658 -116.977 1.00 85.94 335 LEU A C 1
ATOM 2692 O O . LEU A 1 335 ? 62.536 -20.857 -117.692 1.00 85.94 335 LEU A O 1
ATOM 2696 N N . HIS A 1 336 ? 60.312 -20.833 -117.418 1.00 88.62 336 HIS A N 1
ATOM 2697 C CA . HIS A 1 336 ? 60.009 -21.311 -118.772 1.00 88.62 336 HIS A CA 1
ATOM 2698 C C . HIS A 1 336 ? 60.497 -20.346 -119.862 1.00 88.62 336 HIS A C 1
ATOM 2700 O O . HIS A 1 336 ? 60.990 -20.771 -120.909 1.00 88.62 336 HIS A O 1
ATOM 2706 N N . GLU A 1 337 ? 60.411 -19.034 -119.632 1.00 87.69 337 GLU A N 1
ATOM 2707 C CA . GLU A 1 337 ? 60.953 -18.056 -120.572 1.00 87.69 337 GLU A CA 1
ATOM 2708 C C . GLU A 1 337 ? 62.494 -18.062 -120.580 1.00 87.69 337 GLU A C 1
ATOM 2710 O O . GLU A 1 337 ? 63.102 -17.901 -121.640 1.00 87.69 337 GLU A O 1
ATOM 2715 N N . ALA A 1 338 ? 63.139 -18.303 -119.433 1.00 82.62 338 ALA A N 1
ATOM 2716 C CA . ALA A 1 338 ? 64.586 -18.485 -119.328 1.00 82.62 338 ALA A CA 1
ATOM 2717 C C . ALA A 1 338 ? 65.065 -19.800 -119.973 1.00 82.62 338 ALA A C 1
ATOM 2719 O O . ALA A 1 338 ? 66.098 -19.803 -120.642 1.00 82.62 338 ALA A O 1
ATOM 2720 N N . GLU A 1 339 ? 64.308 -20.892 -119.847 1.00 85.81 339 GLU A N 1
ATOM 2721 C CA . GLU A 1 339 ? 64.541 -22.163 -120.545 1.00 85.81 339 GLU A CA 1
ATOM 2722 C C . GLU A 1 339 ? 64.454 -21.967 -122.062 1.00 85.81 339 GLU A C 1
ATOM 2724 O O . GLU A 1 339 ? 65.404 -22.278 -122.776 1.00 85.81 339 GLU A O 1
ATOM 2729 N N . LYS A 1 340 ? 63.390 -21.323 -122.552 1.00 87.88 340 LYS A N 1
ATOM 2730 C CA . LYS A 1 340 ? 63.227 -20.974 -123.971 1.00 87.88 340 LYS A CA 1
ATOM 2731 C C . LYS A 1 340 ? 64.352 -20.069 -124.493 1.00 87.88 340 LYS A C 1
ATOM 2733 O O . LYS A 1 340 ? 64.835 -20.260 -125.609 1.00 87.88 340 LYS A O 1
ATOM 2738 N N . LYS A 1 341 ? 64.809 -19.096 -123.693 1.00 84.25 341 LYS A N 1
ATOM 2739 C CA . LYS A 1 341 ? 65.974 -18.248 -124.017 1.00 84.25 341 LYS A CA 1
ATOM 2740 C C . LYS A 1 341 ? 67.273 -19.064 -124.042 1.00 84.25 341 LYS A C 1
ATOM 2742 O O . LYS A 1 341 ? 68.084 -18.869 -124.942 1.00 84.25 341 LYS A O 1
ATOM 2747 N N . ARG A 1 342 ? 67.451 -20.023 -123.126 1.00 83.81 342 ARG A N 1
ATOM 2748 C CA . ARG A 1 342 ? 68.586 -20.963 -123.107 1.00 83.81 342 ARG A CA 1
ATOM 2749 C C . ARG A 1 342 ? 68.589 -21.891 -124.323 1.00 83.81 342 ARG A C 1
ATOM 2751 O O . ARG A 1 342 ? 69.656 -22.106 -124.884 1.00 83.81 342 ARG A O 1
ATOM 2758 N N . GLU A 1 343 ? 67.444 -22.415 -124.753 1.00 84.19 343 GLU A N 1
ATOM 2759 C CA . GLU A 1 343 ? 67.338 -23.235 -125.970 1.00 84.19 343 GLU A CA 1
ATOM 2760 C C . GLU A 1 343 ? 67.706 -22.429 -127.222 1.00 84.19 343 GLU A C 1
ATOM 2762 O O . GLU A 1 343 ? 68.504 -22.885 -128.043 1.00 84.19 343 GLU A O 1
ATOM 2767 N N . GLN A 1 344 ? 67.193 -21.200 -127.343 1.00 84.44 344 GLN A N 1
ATOM 2768 C CA . GLN A 1 344 ? 67.572 -20.278 -128.418 1.00 84.44 344 GLN A CA 1
ATOM 2769 C C . GLN A 1 344 ? 69.073 -19.968 -128.399 1.00 84.44 344 GLN A C 1
ATOM 2771 O O . GLN A 1 344 ? 69.710 -19.954 -129.452 1.00 84.44 344 GLN A O 1
ATOM 2776 N N . GLU A 1 345 ? 69.659 -19.764 -127.219 1.00 81.69 345 GLU A N 1
ATOM 2777 C CA . GLU A 1 345 ? 71.090 -19.490 -127.090 1.00 81.69 345 GLU A CA 1
ATOM 2778 C C . GLU A 1 345 ? 71.954 -20.740 -127.321 1.00 81.69 345 GLU A C 1
ATOM 2780 O O . GLU A 1 345 ? 73.046 -20.626 -127.864 1.00 81.69 345 GLU A O 1
ATOM 2785 N N . GLN A 1 346 ? 71.461 -21.950 -127.039 1.00 81.88 346 GLN A N 1
ATOM 2786 C CA . GLN A 1 346 ? 72.114 -23.198 -127.454 1.00 81.88 346 GLN A CA 1
ATOM 2787 C C . GLN A 1 346 ? 72.068 -23.391 -128.977 1.00 81.88 346 GLN A C 1
ATOM 2789 O O . GLN A 1 346 ? 73.075 -23.778 -129.568 1.00 81.88 346 GLN A O 1
ATOM 2794 N N . GLN A 1 347 ? 70.951 -23.064 -129.637 1.00 83.38 347 GLN A N 1
ATOM 2795 C CA . GLN A 1 347 ? 70.856 -23.086 -131.103 1.00 83.38 347 GLN A CA 1
ATOM 2796 C C . GLN A 1 347 ? 71.796 -22.054 -131.746 1.00 83.38 347 GLN A C 1
ATOM 2798 O O . GLN A 1 347 ? 72.533 -22.388 -132.676 1.00 83.38 347 GLN A O 1
ATOM 2803 N N . ARG A 1 348 ? 71.841 -20.826 -131.210 1.00 81.56 348 ARG A N 1
ATOM 2804 C CA . ARG A 1 348 ? 72.809 -19.790 -131.611 1.00 81.56 348 ARG A CA 1
ATOM 2805 C C . ARG A 1 348 ? 74.245 -20.212 -131.343 1.00 81.56 348 ARG A C 1
ATOM 2807 O O . ARG A 1 348 ? 75.085 -20.009 -132.206 1.00 81.56 348 ARG A O 1
ATOM 2814 N N . SER A 1 349 ? 74.529 -20.830 -130.198 1.00 78.75 349 SER A N 1
ATOM 2815 C CA . SER A 1 349 ? 75.861 -21.330 -129.850 1.00 78.75 349 SER A CA 1
ATOM 2816 C C . SER A 1 349 ? 76.316 -22.424 -130.818 1.00 78.75 349 SER A C 1
ATOM 2818 O O . SER A 1 349 ? 77.443 -22.365 -131.295 1.00 78.75 349 SER A O 1
ATOM 2820 N N . GLY A 1 350 ? 75.433 -23.349 -131.212 1.00 81.56 350 GLY A N 1
ATOM 2821 C CA . GLY A 1 350 ? 75.723 -24.340 -132.255 1.00 81.56 350 GLY A CA 1
ATOM 2822 C C . GLY A 1 350 ? 76.007 -23.701 -133.621 1.00 81.56 350 GLY A C 1
ATOM 2823 O O . GLY A 1 350 ? 77.007 -24.024 -134.262 1.00 81.56 350 GLY A O 1
ATOM 2824 N N . GLN A 1 351 ? 75.188 -22.729 -134.041 1.00 81.38 351 GLN A N 1
ATOM 2825 C CA . GLN A 1 351 ? 75.424 -21.962 -135.273 1.00 81.38 351 GLN A CA 1
ATOM 2826 C C . GLN A 1 351 ? 76.753 -21.188 -135.212 1.00 81.38 351 GLN A C 1
ATOM 2828 O O . GLN A 1 351 ? 77.557 -21.258 -136.145 1.00 81.38 351 GLN A O 1
ATOM 2833 N N . ALA A 1 352 ? 77.030 -20.520 -134.092 1.00 77.06 352 ALA A N 1
ATOM 2834 C CA . ALA A 1 352 ? 78.266 -19.792 -133.834 1.00 77.06 352 ALA A CA 1
ATOM 2835 C C . ALA A 1 352 ? 79.487 -20.720 -133.759 1.00 77.06 352 ALA A C 1
ATOM 2837 O O . ALA A 1 352 ? 80.553 -20.326 -134.210 1.00 77.06 352 ALA A O 1
ATOM 2838 N N . GLN A 1 353 ? 79.350 -21.961 -133.281 1.00 80.38 353 GLN A N 1
ATOM 2839 C CA . GLN A 1 353 ? 80.406 -22.977 -133.333 1.00 80.38 353 GLN A CA 1
ATOM 2840 C C . GLN A 1 353 ? 80.696 -23.423 -134.771 1.00 80.38 353 GLN A C 1
ATOM 2842 O O . GLN A 1 353 ? 81.863 -23.513 -135.145 1.00 80.38 353 GLN A O 1
ATOM 2847 N N . THR A 1 354 ? 79.679 -23.622 -135.621 1.00 81.12 354 THR A N 1
ATOM 2848 C CA . THR A 1 354 ? 79.919 -23.879 -137.057 1.00 81.12 354 THR A CA 1
ATOM 2849 C C . THR A 1 354 ? 80.535 -22.678 -137.781 1.00 81.12 354 THR A C 1
ATOM 2851 O O . THR A 1 354 ? 81.403 -22.863 -138.635 1.00 81.12 354 THR A O 1
ATOM 2854 N N . GLN A 1 355 ? 80.161 -21.446 -137.414 1.00 82.44 355 GLN A N 1
ATOM 2855 C CA . GLN A 1 355 ? 80.807 -20.233 -137.926 1.00 82.44 355 GLN A CA 1
ATOM 2856 C C . GLN A 1 355 ? 82.248 -20.100 -137.419 1.00 82.44 355 GLN A C 1
ATOM 2858 O O . GLN A 1 355 ? 83.128 -19.799 -138.215 1.00 82.44 355 GLN A O 1
ATOM 2863 N N . LEU A 1 356 ? 82.517 -20.391 -136.142 1.00 77.75 356 LEU A N 1
ATOM 2864 C CA . LEU A 1 356 ? 83.863 -20.404 -135.567 1.00 77.75 356 LEU A CA 1
ATOM 2865 C C . LEU A 1 356 ? 84.748 -21.458 -136.219 1.00 77.75 356 LEU A C 1
ATOM 2867 O O . LEU A 1 356 ? 85.878 -21.141 -136.551 1.00 77.75 356 LEU A O 1
ATOM 2871 N N . HIS A 1 357 ? 84.257 -22.676 -136.464 1.00 80.81 357 HIS A N 1
ATOM 2872 C CA . HIS A 1 357 ? 85.057 -23.699 -137.139 1.00 80.81 357 HIS A CA 1
ATOM 2873 C C . HIS A 1 357 ? 85.434 -23.263 -138.564 1.00 80.81 357 HIS A C 1
ATOM 2875 O O . HIS A 1 357 ? 86.581 -23.441 -138.977 1.00 80.81 357 HIS A O 1
ATOM 2881 N N . ARG A 1 358 ? 84.504 -22.632 -139.293 1.00 82.50 358 ARG A N 1
ATOM 2882 C CA . ARG A 1 358 ? 84.780 -22.037 -140.605 1.00 82.50 358 ARG A CA 1
ATOM 2883 C C . ARG A 1 358 ? 85.794 -20.890 -140.509 1.00 82.50 358 ARG A C 1
ATOM 2885 O O . ARG A 1 358 ? 86.807 -20.927 -141.201 1.00 82.50 358 ARG A O 1
ATOM 2892 N N . LEU A 1 359 ? 85.569 -19.941 -139.601 1.00 78.19 359 LEU A N 1
ATOM 2893 C CA . LEU A 1 359 ? 86.489 -18.835 -139.322 1.00 78.19 359 LEU A CA 1
ATOM 2894 C C . LEU A 1 359 ? 87.847 -19.318 -138.805 1.00 78.19 359 LEU A C 1
ATOM 2896 O O . LEU A 1 359 ? 88.823 -18.607 -138.965 1.00 78.19 359 LEU A O 1
ATOM 2900 N N . GLN A 1 360 ? 87.947 -20.512 -138.219 1.00 81.00 360 GLN A N 1
ATOM 2901 C CA . GLN A 1 360 ? 89.203 -21.102 -137.758 1.00 81.00 360 GLN A CA 1
ATOM 2902 C C . GLN A 1 360 ? 90.013 -21.700 -138.918 1.00 81.00 360 GLN A C 1
ATOM 2904 O O . GLN A 1 360 ? 91.237 -21.603 -138.910 1.00 81.00 360 GLN A O 1
ATOM 2909 N N . VAL A 1 361 ? 89.352 -22.243 -139.947 1.00 80.00 361 VAL A N 1
ATOM 2910 C CA . VAL A 1 361 ? 90.006 -22.604 -141.221 1.00 80.00 361 VAL A CA 1
ATOM 2911 C C . VAL A 1 361 ? 90.454 -21.338 -141.960 1.00 80.00 361 VAL A C 1
ATOM 2913 O O . VAL A 1 361 ? 91.603 -21.244 -142.384 1.00 80.00 361 VAL A O 1
ATOM 2916 N N . GLU A 1 362 ? 89.580 -20.331 -142.042 1.00 78.19 362 GLU A N 1
ATOM 2917 C CA . GLU A 1 362 ? 89.894 -19.020 -142.630 1.00 78.19 362 GLU A CA 1
ATOM 2918 C C . GLU A 1 362 ? 90.977 -18.270 -141.808 1.00 78.19 362 GLU A C 1
ATOM 2920 O O . GLU A 1 362 ? 91.790 -17.544 -142.376 1.00 78.19 362 GLU A O 1
ATOM 2925 N N . PHE A 1 363 ? 91.076 -18.506 -140.492 1.00 74.69 363 PHE A N 1
ATOM 2926 C CA . PHE A 1 363 ? 92.121 -17.961 -139.616 1.00 74.69 363 PHE A CA 1
ATOM 2927 C C . PHE A 1 363 ? 93.461 -18.673 -139.774 1.00 74.69 363 PHE A C 1
ATOM 2929 O O . PHE A 1 363 ? 94.469 -17.986 -139.821 1.00 74.69 363 PHE A O 1
ATOM 2936 N N . GLU A 1 364 ? 93.526 -20.004 -139.880 1.00 80.44 364 GLU A N 1
ATOM 2937 C CA . GLU A 1 364 ? 94.805 -20.686 -140.148 1.00 80.44 364 GLU A CA 1
ATOM 2938 C C . GLU A 1 364 ? 95.371 -20.288 -141.525 1.00 80.44 364 GLU A C 1
ATOM 2940 O O . GLU A 1 364 ? 96.578 -20.077 -141.653 1.00 80.44 364 GLU A O 1
ATOM 2945 N N . GLN A 1 365 ? 94.500 -20.048 -142.515 1.00 76.44 365 GLN A N 1
ATOM 2946 C CA . GLN A 1 365 ? 94.866 -19.404 -143.781 1.00 76.44 365 GLN A CA 1
ATOM 294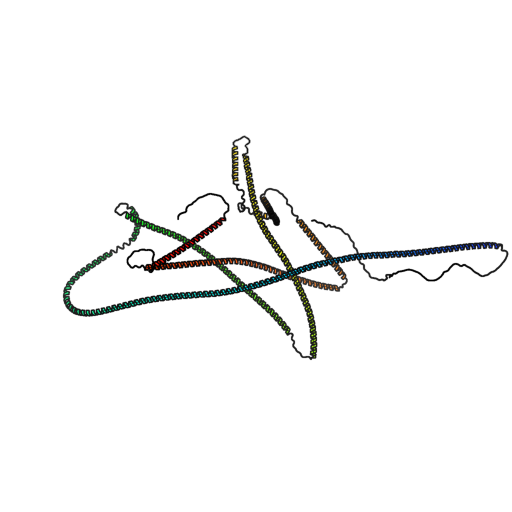7 C C . GLN A 1 365 ? 95.407 -17.977 -143.544 1.00 76.44 365 GLN A C 1
ATOM 2949 O O . GLN A 1 365 ? 96.553 -17.682 -143.876 1.00 76.44 365 GLN A O 1
ATOM 2954 N N . CYS A 1 366 ? 94.635 -17.109 -142.882 1.00 72.50 366 CYS A N 1
ATOM 2955 C CA . CYS A 1 366 ? 95.028 -15.720 -142.620 1.00 72.50 366 CYS A CA 1
ATOM 2956 C C . CYS A 1 366 ? 96.264 -15.591 -141.702 1.00 72.50 366 CYS A C 1
ATOM 2958 O O . CYS A 1 366 ? 96.963 -14.585 -141.747 1.00 72.50 366 CYS A O 1
ATOM 2960 N N . LYS A 1 367 ? 96.556 -16.594 -140.870 1.00 72.88 367 LYS A N 1
ATOM 2961 C CA . LYS A 1 367 ? 97.718 -16.695 -139.970 1.00 72.88 367 LYS A CA 1
ATOM 2962 C C . LYS A 1 367 ? 98.993 -17.060 -140.727 1.00 72.88 367 LYS A C 1
ATOM 2964 O O . LYS A 1 367 ? 100.060 -16.588 -140.341 1.00 72.88 367 LYS A O 1
ATOM 2969 N N . SER A 1 368 ? 98.889 -17.828 -141.816 1.00 69.81 368 SER A N 1
ATOM 2970 C CA . SER A 1 368 ? 99.975 -17.956 -142.796 1.00 69.81 368 SER A CA 1
ATOM 2971 C C . SER A 1 368 ? 100.318 -16.578 -143.369 1.00 69.81 368 SER A C 1
ATOM 2973 O O . SER A 1 368 ? 101.455 -16.120 -143.241 1.00 69.81 368 SER A O 1
ATOM 2975 N N . ASP A 1 369 ? 99.318 -15.866 -143.888 1.00 73.56 369 ASP A N 1
ATOM 2976 C CA . ASP A 1 369 ? 99.505 -14.562 -144.536 1.00 73.56 369 ASP A CA 1
ATOM 2977 C C . ASP A 1 369 ? 99.997 -13.484 -143.543 1.00 73.56 369 ASP A C 1
ATOM 2979 O O . ASP A 1 369 ? 100.915 -12.714 -143.836 1.00 73.56 369 ASP A O 1
ATOM 2983 N N . LEU A 1 370 ? 99.468 -13.480 -142.314 1.00 69.06 370 LEU A N 1
ATOM 2984 C CA . LEU A 1 370 ? 99.888 -12.575 -141.243 1.00 69.06 370 LEU A CA 1
ATOM 2985 C C . LEU A 1 370 ? 101.289 -12.909 -140.705 1.00 69.06 370 LEU A C 1
ATOM 2987 O O . LEU A 1 370 ? 101.965 -12.012 -140.212 1.00 69.06 370 LEU A O 1
ATOM 2991 N N . SER A 1 371 ? 101.768 -14.155 -140.817 1.00 69.69 371 SER A N 1
ATOM 2992 C CA . SER A 1 371 ? 103.157 -14.490 -140.460 1.00 69.69 371 SER A CA 1
ATOM 2993 C C . SER A 1 371 ? 104.159 -13.823 -141.409 1.00 69.69 371 SER A C 1
ATOM 2995 O O . SER A 1 371 ? 105.172 -13.300 -140.949 1.00 69.69 371 SER A O 1
ATOM 2997 N N . ALA A 1 372 ? 103.827 -13.719 -142.702 1.00 69.62 372 ALA A N 1
ATOM 2998 C CA . ALA A 1 372 ? 104.614 -12.942 -143.656 1.00 69.62 372 ALA A CA 1
ATOM 2999 C C . ALA A 1 372 ? 104.542 -11.433 -143.352 1.00 69.62 372 ALA A C 1
ATOM 3001 O O . ALA A 1 372 ? 105.562 -10.746 -143.395 1.00 69.62 372 ALA A O 1
ATOM 3002 N N . ALA A 1 373 ? 103.366 -10.921 -142.971 1.00 69.44 373 ALA A N 1
ATOM 3003 C CA . ALA A 1 373 ? 103.216 -9.523 -142.562 1.00 69.44 373 ALA A CA 1
ATOM 3004 C C . ALA A 1 373 ? 103.969 -9.194 -141.255 1.00 69.44 373 ALA A C 1
ATOM 3006 O O . ALA A 1 373 ? 104.549 -8.114 -141.135 1.00 69.44 373 ALA A O 1
ATOM 3007 N N . LEU A 1 374 ? 104.021 -10.115 -140.287 1.00 70.81 374 LEU A N 1
ATOM 3008 C CA . LEU A 1 374 ? 104.676 -9.904 -138.994 1.00 70.81 374 LEU A CA 1
ATOM 3009 C C . LEU A 1 374 ? 106.189 -9.689 -139.131 1.00 70.81 374 LEU A C 1
ATOM 3011 O O . LEU A 1 374 ? 106.745 -8.876 -138.395 1.00 70.81 374 LEU A O 1
ATOM 3015 N N . GLU A 1 375 ? 106.859 -10.355 -140.075 1.00 67.75 375 GLU A N 1
ATOM 3016 C CA . GLU A 1 375 ? 108.272 -10.062 -140.348 1.00 67.75 375 GLU A CA 1
ATOM 3017 C C . GLU A 1 375 ? 108.465 -8.647 -140.925 1.00 67.75 375 GLU A C 1
ATOM 3019 O O . GLU A 1 375 ? 109.462 -8.003 -140.610 1.00 67.75 375 GLU A O 1
ATOM 3024 N N . THR A 1 376 ? 107.488 -8.101 -141.665 1.00 66.19 376 THR A N 1
ATOM 3025 C CA . THR A 1 376 ? 107.531 -6.691 -142.108 1.00 66.19 376 THR A CA 1
ATOM 3026 C C . THR A 1 376 ? 107.249 -5.697 -140.971 1.00 66.19 376 THR A C 1
ATOM 3028 O O . THR A 1 376 ? 107.901 -4.659 -140.896 1.00 66.19 376 THR A O 1
ATOM 3031 N N . GLU A 1 377 ? 106.362 -6.028 -140.025 1.00 66.69 377 GLU A N 1
ATOM 3032 C CA . GLU A 1 377 ? 106.077 -5.185 -138.848 1.00 66.69 377 GLU A CA 1
ATOM 3033 C C . GLU A 1 377 ? 107.170 -5.260 -137.766 1.00 66.69 377 GLU A C 1
ATOM 3035 O O . GLU A 1 377 ? 107.381 -4.311 -137.016 1.00 66.69 377 GLU A O 1
ATOM 3040 N N . LYS A 1 378 ? 107.953 -6.344 -137.689 1.00 72.56 378 LYS A N 1
ATOM 3041 C CA . LYS A 1 378 ? 109.177 -6.351 -136.864 1.00 72.56 378 LYS A CA 1
ATOM 3042 C C . LYS A 1 378 ? 110.175 -5.287 -137.325 1.00 72.56 378 LYS A C 1
ATOM 3044 O O . LYS A 1 378 ? 110.867 -4.710 -136.486 1.00 72.56 378 LYS A O 1
ATOM 3049 N N . GLN A 1 379 ? 110.224 -5.007 -138.629 1.00 62.19 379 GLN A N 1
ATOM 3050 C CA . GLN A 1 379 ? 111.054 -3.954 -139.209 1.00 62.19 379 GLN A CA 1
ATOM 3051 C C . GLN A 1 379 ? 110.658 -2.576 -138.636 1.00 62.19 379 GLN A C 1
ATOM 3053 O O . GLN A 1 379 ? 111.504 -1.896 -138.054 1.00 62.19 379 GLN A O 1
ATOM 3058 N N . THR A 1 380 ? 109.370 -2.215 -138.699 1.00 63.06 380 THR A N 1
ATOM 3059 C CA . THR A 1 380 ? 108.810 -0.912 -138.268 1.00 63.06 380 THR A CA 1
ATOM 3060 C C . THR A 1 380 ? 108.767 -0.737 -136.743 1.00 63.06 380 THR A C 1
ATOM 3062 O O . THR A 1 380 ? 109.013 0.354 -136.224 1.00 63.06 380 THR A O 1
ATOM 3065 N N . ASN A 1 381 ? 108.516 -1.803 -135.972 1.00 60.38 381 ASN A N 1
ATOM 3066 C CA . ASN A 1 381 ? 108.426 -1.718 -134.506 1.00 60.38 381 ASN A CA 1
ATOM 3067 C C . ASN A 1 381 ? 109.772 -1.342 -133.843 1.00 60.38 381 ASN A C 1
ATOM 3069 O O . ASN A 1 381 ? 109.802 -0.776 -132.745 1.00 60.38 381 ASN A O 1
ATOM 3073 N N . SER A 1 382 ? 110.888 -1.601 -134.537 1.00 67.50 382 SER A N 1
ATOM 3074 C CA . SER A 1 382 ? 112.230 -1.101 -134.197 1.00 67.50 382 SER A CA 1
ATOM 3075 C C . SER A 1 382 ? 112.256 0.423 -134.054 1.00 67.50 382 SER A C 1
ATOM 3077 O O . SER A 1 382 ? 112.891 0.960 -133.147 1.00 67.50 382 SER A O 1
ATOM 3079 N N . GLU A 1 383 ? 111.544 1.112 -134.945 1.00 59.41 383 GLU A N 1
ATOM 3080 C CA . GLU A 1 383 ? 111.555 2.564 -135.105 1.00 59.41 383 GLU A CA 1
ATOM 3081 C C . GLU A 1 383 ? 110.624 3.223 -134.073 1.00 59.41 383 GLU A C 1
ATOM 3083 O O . GLU A 1 383 ? 111.002 4.179 -133.392 1.00 59.41 383 GLU A O 1
ATOM 3088 N N . LEU A 1 384 ? 109.435 2.644 -133.858 1.00 60.50 384 LEU A N 1
ATOM 3089 C CA . LEU A 1 384 ? 108.448 3.149 -132.894 1.00 60.50 384 LEU A CA 1
ATOM 3090 C C . LEU A 1 384 ? 108.907 3.065 -131.429 1.00 60.50 384 LEU A C 1
ATOM 3092 O O . LEU A 1 384 ? 108.522 3.918 -130.622 1.00 60.50 384 LEU A O 1
ATOM 3096 N N . LYS A 1 385 ? 109.762 2.096 -131.066 1.00 68.44 385 LYS A N 1
ATOM 3097 C CA . LYS A 1 385 ? 110.305 1.978 -129.697 1.00 68.44 385 LYS A CA 1
ATOM 3098 C C . LYS A 1 385 ? 111.038 3.234 -129.221 1.00 68.44 385 LYS A C 1
ATOM 3100 O O . LYS A 1 385 ? 110.952 3.560 -128.039 1.00 68.44 385 LYS A O 1
ATOM 3105 N N . VAL A 1 386 ? 111.699 3.954 -130.130 1.00 69.00 386 VAL A N 1
ATOM 3106 C CA . VAL A 1 386 ? 112.411 5.209 -129.834 1.00 69.00 386 VAL A CA 1
ATOM 3107 C C . VAL A 1 386 ? 111.437 6.314 -129.396 1.00 69.00 386 VAL A C 1
ATOM 3109 O O . VAL A 1 386 ? 111.757 7.126 -128.529 1.00 69.00 386 VAL A O 1
ATOM 3112 N N . SER A 1 387 ? 110.219 6.321 -129.945 1.00 62.00 387 SER A N 1
ATOM 3113 C CA . SER A 1 387 ? 109.211 7.353 -129.674 1.00 62.00 387 SER A CA 1
ATOM 3114 C C . SER A 1 387 ? 108.615 7.244 -128.262 1.00 62.00 387 SER A C 1
ATOM 3116 O O . SER A 1 387 ? 108.491 8.246 -127.551 1.00 62.00 387 SER A O 1
ATOM 3118 N N . LEU A 1 388 ? 108.325 6.021 -127.798 1.00 70.75 388 LEU A N 1
ATOM 3119 C CA . LEU A 1 388 ? 107.644 5.758 -126.518 1.00 70.75 388 LEU A CA 1
ATOM 3120 C C . LEU A 1 388 ? 108.446 6.193 -125.269 1.00 70.75 388 LEU A C 1
ATOM 3122 O O . LEU A 1 388 ? 107.872 6.411 -124.199 1.00 70.75 388 LEU A O 1
ATOM 3126 N N . GLU A 1 389 ? 109.771 6.341 -125.366 1.00 66.12 389 GLU A N 1
ATOM 3127 C CA . GLU A 1 389 ? 110.595 6.843 -124.254 1.00 66.12 389 GLU A CA 1
ATOM 3128 C C . GLU A 1 389 ? 110.528 8.368 -124.064 1.00 66.12 389 GLU A C 1
ATOM 3130 O O . GLU A 1 389 ? 110.913 8.878 -123.004 1.00 66.12 389 GLU A O 1
ATOM 3135 N N . SER A 1 390 ? 110.014 9.105 -125.054 1.00 64.38 390 SER A N 1
ATOM 3136 C CA . SER A 1 390 ? 109.798 10.552 -124.944 1.00 64.38 390 SER A CA 1
ATOM 3137 C C . SER A 1 390 ? 108.565 10.872 -124.086 1.00 64.38 390 SER A C 1
ATOM 3139 O O . SER A 1 390 ? 108.657 11.628 -123.115 1.00 64.38 390 SER A O 1
ATOM 3141 N N . GLU A 1 391 ? 107.432 10.220 -124.365 1.00 62.28 391 GLU A N 1
ATOM 3142 C CA . GLU A 1 391 ? 106.132 10.489 -123.735 1.00 62.28 391 GLU A CA 1
ATOM 3143 C C . GLU A 1 391 ? 106.143 10.233 -122.216 1.00 62.28 391 GLU A C 1
ATOM 3145 O O . GLU A 1 391 ? 105.588 11.010 -121.432 1.00 62.28 391 GLU A O 1
ATOM 3150 N N . LYS A 1 392 ? 106.863 9.193 -121.769 1.00 65.62 392 LYS A N 1
ATOM 3151 C CA . LYS A 1 392 ? 107.003 8.844 -120.342 1.00 65.62 392 LYS A CA 1
ATOM 3152 C C . LYS A 1 392 ? 107.540 9.995 -119.480 1.00 65.62 392 LYS A C 1
ATOM 3154 O O . LYS A 1 392 ? 107.224 10.047 -118.292 1.00 65.62 392 LYS A O 1
ATOM 3159 N N . ARG A 1 393 ? 108.307 10.929 -120.058 1.00 68.69 393 ARG A N 1
ATOM 3160 C CA . ARG A 1 393 ? 108.866 12.095 -119.347 1.00 68.69 393 ARG A CA 1
ATOM 3161 C C . ARG A 1 393 ? 107.790 13.138 -119.026 1.00 68.69 393 ARG A C 1
ATOM 3163 O O . ARG A 1 393 ? 107.796 13.707 -117.938 1.00 68.69 393 ARG A O 1
ATOM 3170 N N . VAL A 1 394 ? 106.822 13.332 -119.925 1.00 65.06 394 VAL A N 1
ATOM 3171 C CA . VAL A 1 394 ? 105.725 14.310 -119.772 1.00 65.06 394 VAL A CA 1
ATOM 3172 C C . VAL A 1 394 ? 104.830 13.954 -118.579 1.00 65.06 394 VAL A C 1
ATOM 3174 O O . VAL A 1 394 ? 104.423 14.823 -117.808 1.00 65.06 394 VAL A O 1
ATOM 3177 N N . ARG A 1 395 ? 104.567 12.656 -118.377 1.00 58.12 395 ARG A N 1
ATOM 3178 C CA . ARG A 1 395 ? 103.628 12.157 -117.357 1.00 58.12 395 ARG A CA 1
ATOM 3179 C C . ARG A 1 395 ? 104.108 12.330 -115.907 1.00 58.12 395 ARG A C 1
ATOM 3181 O O . ARG A 1 395 ? 103.293 12.212 -114.994 1.00 58.12 395 ARG A O 1
ATOM 3188 N N . LEU A 1 396 ? 105.391 12.631 -115.682 1.00 66.12 396 LEU A N 1
ATOM 3189 C CA . LEU A 1 396 ? 105.927 12.957 -114.353 1.00 66.12 396 LEU A CA 1
ATOM 3190 C C . LEU A 1 396 ? 105.609 14.406 -113.943 1.00 66.12 396 LEU A C 1
ATOM 3192 O O . LEU A 1 396 ? 105.138 14.624 -112.830 1.00 66.12 396 LEU A O 1
ATOM 3196 N N . SER A 1 397 ? 105.745 15.370 -114.862 1.00 55.16 397 SER A N 1
ATOM 3197 C CA . SER A 1 397 ? 105.513 16.805 -114.599 1.00 55.16 397 SER A CA 1
ATOM 3198 C C . SER A 1 397 ? 104.076 17.133 -114.151 1.00 55.16 397 SER A C 1
ATOM 3200 O O . SER A 1 397 ? 103.837 18.112 -113.443 1.00 55.16 397 SER A O 1
ATOM 3202 N N . LEU A 1 398 ? 103.098 16.297 -114.518 1.00 58.72 398 LEU A N 1
ATOM 3203 C CA . LEU A 1 398 ? 101.706 16.456 -114.084 1.00 58.72 398 LEU A CA 1
ATOM 3204 C C . LEU A 1 398 ? 101.445 16.014 -112.633 1.00 58.72 398 LEU A C 1
ATOM 3206 O O . LEU A 1 398 ? 100.421 16.406 -112.079 1.00 58.72 398 LEU A O 1
ATOM 3210 N N . LYS A 1 399 ? 102.335 15.237 -111.994 1.00 58.53 399 LYS A N 1
ATOM 3211 C CA . LYS A 1 399 ? 102.149 14.831 -110.588 1.00 58.53 399 LYS A CA 1
ATOM 3212 C C . LYS A 1 399 ? 102.492 15.940 -109.596 1.00 58.53 399 LYS A C 1
ATOM 3214 O O . LYS A 1 399 ? 101.758 16.125 -108.632 1.00 58.53 399 LYS A O 1
ATOM 3219 N N . GLU A 1 400 ? 103.561 16.693 -109.845 1.00 65.00 400 GLU A N 1
ATOM 3220 C CA . GLU A 1 400 ? 104.073 17.709 -108.909 1.00 65.00 400 GLU A CA 1
ATOM 3221 C C . GLU A 1 400 ? 103.045 18.822 -108.634 1.00 65.00 400 GLU A C 1
ATOM 3223 O O . GLU A 1 400 ? 102.924 19.302 -107.508 1.00 65.00 400 GLU A O 1
ATOM 3228 N N . LYS A 1 401 ? 102.222 19.172 -109.633 1.00 57.56 401 LYS A N 1
ATOM 3229 C CA . LYS A 1 401 ? 101.178 20.206 -109.511 1.00 57.56 401 LYS A CA 1
ATOM 3230 C C . LYS A 1 401 ? 100.041 19.834 -108.547 1.00 57.56 401 LYS A C 1
ATOM 3232 O O . LYS A 1 401 ? 99.440 20.729 -107.955 1.00 57.56 401 LYS A O 1
ATOM 3237 N N . LEU A 1 402 ? 99.782 18.541 -108.332 1.00 60.88 402 LEU A N 1
ATOM 3238 C CA . LEU A 1 402 ? 98.741 18.070 -107.408 1.00 60.88 402 LEU A CA 1
ATOM 3239 C C . LEU A 1 402 ? 99.155 18.222 -105.928 1.00 60.88 402 LEU A C 1
ATOM 3241 O O . LEU A 1 402 ? 98.310 18.264 -105.034 1.00 60.88 402 LEU A O 1
ATOM 3245 N N . GLU A 1 403 ? 100.458 18.324 -105.647 1.00 58.31 403 GLU A N 1
ATOM 3246 C CA . GLU A 1 403 ? 100.979 18.477 -104.283 1.00 58.31 403 GLU A CA 1
ATOM 3247 C C . GLU A 1 403 ? 101.072 19.943 -103.828 1.00 58.31 403 GLU A C 1
ATOM 3249 O O . GLU A 1 403 ? 101.201 20.212 -102.629 1.00 58.31 403 GLU A O 1
ATOM 3254 N N . SER A 1 404 ? 100.964 20.907 -104.749 1.00 50.56 404 SER A N 1
ATOM 3255 C CA . SER A 1 404 ? 100.835 22.333 -104.415 1.00 50.56 404 SER A CA 1
ATOM 3256 C C . SER A 1 404 ? 99.473 22.665 -103.795 1.00 50.56 404 SER A C 1
ATOM 3258 O O . SER A 1 404 ? 99.426 23.279 -102.730 1.00 50.56 404 SER A O 1
ATOM 3260 N N . GLU A 1 405 ? 98.368 22.214 -104.398 1.00 53.81 405 GLU A N 1
ATOM 3261 C CA . GLU A 1 405 ? 97.004 22.579 -103.967 1.00 53.81 405 GLU A CA 1
ATOM 3262 C C . GLU A 1 405 ? 96.679 22.072 -102.550 1.00 53.81 405 GLU A C 1
ATOM 3264 O O . GLU A 1 405 ? 96.061 22.775 -101.747 1.00 53.81 405 GLU A O 1
ATOM 3269 N N . ARG A 1 406 ? 97.195 20.890 -102.180 1.00 53.62 406 ARG A N 1
ATOM 3270 C CA . ARG A 1 406 ? 97.033 20.314 -100.832 1.00 53.62 406 ARG A CA 1
ATOM 3271 C C . ARG A 1 406 ? 97.607 21.172 -99.700 1.00 53.62 406 ARG A C 1
ATOM 3273 O O . ARG A 1 406 ? 97.165 21.020 -98.564 1.00 53.62 406 ARG A O 1
ATOM 3280 N N . ARG A 1 407 ? 98.557 22.073 -99.977 1.00 53.19 407 ARG A N 1
ATOM 3281 C CA . ARG A 1 407 ? 99.171 22.939 -98.953 1.00 53.19 407 ARG A CA 1
ATOM 3282 C C . ARG A 1 407 ? 98.320 24.168 -98.611 1.00 53.19 407 ARG A C 1
ATOM 3284 O O . ARG A 1 407 ? 98.483 24.720 -97.529 1.00 53.19 407 ARG A O 1
ATOM 3291 N N . GLN A 1 408 ? 97.378 24.572 -99.468 1.00 51.19 408 GLN A N 1
ATOM 3292 C CA . GLN A 1 408 ? 96.503 25.724 -99.195 1.00 51.19 408 GLN A CA 1
ATOM 3293 C C . GLN A 1 408 ? 95.290 25.375 -98.312 1.00 51.19 408 GLN A C 1
ATOM 3295 O O . GLN A 1 408 ? 94.758 26.256 -97.642 1.00 51.19 408 GLN A O 1
ATOM 3300 N N . GLN A 1 409 ? 94.900 24.098 -98.216 1.00 48.69 409 GLN A N 1
ATOM 3301 C CA . GLN A 1 409 ? 93.798 23.654 -97.344 1.00 48.69 409 GLN A CA 1
ATOM 3302 C C . GLN A 1 409 ? 94.168 23.515 -95.853 1.00 48.69 409 GLN A C 1
ATOM 3304 O O . GLN A 1 409 ? 93.286 23.255 -95.042 1.00 48.69 409 GLN A O 1
ATOM 3309 N N . GLN A 1 410 ? 95.438 23.695 -95.466 1.00 52.31 410 GLN A N 1
ATOM 3310 C CA . GLN A 1 410 ? 95.872 23.620 -94.058 1.00 52.31 410 GLN A CA 1
ATOM 3311 C C . GLN A 1 410 ? 95.899 24.982 -93.337 1.00 52.31 410 GLN A C 1
ATOM 3313 O O . GLN A 1 410 ? 96.060 25.022 -92.120 1.00 52.31 410 GLN A O 1
ATOM 3318 N N . ILE A 1 411 ? 95.734 26.094 -94.063 1.00 55.62 411 ILE A N 1
ATOM 3319 C CA . ILE A 1 411 ? 95.802 27.458 -93.502 1.00 55.62 411 ILE A CA 1
ATOM 3320 C C . ILE A 1 411 ? 94.434 27.912 -92.960 1.00 55.62 411 ILE A C 1
ATOM 3322 O O . ILE A 1 411 ? 94.356 28.583 -91.935 1.00 55.62 411 ILE A O 1
ATOM 3326 N N . THR A 1 412 ? 93.335 27.480 -93.584 1.00 52.19 412 THR A N 1
ATOM 3327 C CA . THR A 1 412 ? 91.961 27.850 -93.191 1.00 52.19 412 THR A CA 1
ATOM 3328 C C . THR A 1 412 ? 91.465 27.173 -91.907 1.00 52.19 412 THR A C 1
ATOM 3330 O O . THR A 1 412 ? 90.400 27.520 -91.403 1.00 52.19 412 THR A O 1
ATOM 3333 N N . THR A 1 413 ? 92.216 26.218 -91.349 1.00 47.78 413 THR A N 1
ATOM 3334 C CA . THR A 1 413 ? 91.847 25.496 -90.117 1.00 47.78 413 THR A CA 1
ATOM 3335 C C . THR A 1 413 ? 92.400 26.113 -88.828 1.00 47.78 413 THR A C 1
ATOM 3337 O O . THR A 1 413 ? 91.888 25.802 -87.755 1.00 47.78 413 THR A O 1
ATOM 3340 N N . SER A 1 414 ? 93.399 27.001 -88.897 1.00 50.28 414 SER A N 1
ATOM 3341 C CA . SER A 1 414 ? 93.975 27.664 -87.710 1.00 50.28 414 SER A CA 1
ATOM 3342 C C . SER A 1 414 ? 93.184 28.885 -87.220 1.00 50.28 414 SER A C 1
ATOM 3344 O O . SER A 1 414 ? 93.280 29.248 -86.052 1.00 50.28 414 SER A O 1
ATOM 3346 N N . GLU A 1 415 ? 92.365 29.508 -88.070 1.00 49.00 415 GLU A N 1
ATOM 3347 C CA . GLU A 1 415 ? 91.710 30.796 -87.769 1.00 49.00 415 GLU A CA 1
ATOM 3348 C C . GLU A 1 415 ? 90.419 30.676 -86.930 1.00 49.00 415 GLU A C 1
ATOM 3350 O O . GLU A 1 415 ? 89.861 31.681 -86.487 1.00 49.00 415 GLU A O 1
ATOM 3355 N N . LEU A 1 416 ? 89.936 29.453 -86.674 1.00 50.69 416 LEU A N 1
ATOM 3356 C CA . LEU A 1 416 ? 88.693 29.204 -85.926 1.00 50.69 416 LEU A CA 1
ATOM 3357 C C . LEU A 1 416 ? 88.889 28.867 -84.439 1.00 50.69 416 LEU A C 1
ATOM 3359 O O . LEU A 1 416 ? 87.914 28.904 -83.692 1.00 50.69 416 LEU A O 1
ATOM 3363 N N . GLN A 1 417 ? 90.115 28.596 -83.980 1.00 46.72 417 GLN A N 1
ATOM 3364 C CA . GLN A 1 417 ? 90.383 28.284 -82.564 1.00 46.72 417 GLN A CA 1
ATOM 3365 C C . GLN A 1 417 ? 90.645 29.526 -81.692 1.00 46.72 417 GLN A C 1
ATOM 3367 O O . GLN A 1 417 ? 90.574 29.439 -80.471 1.00 46.72 417 GLN A O 1
ATOM 3372 N N . GLN A 1 418 ? 90.875 30.697 -82.295 1.00 48.66 418 GLN A N 1
ATOM 3373 C CA . GLN A 1 418 ? 91.150 31.939 -81.557 1.00 48.66 418 GLN A CA 1
ATOM 3374 C C . GLN A 1 418 ? 89.876 32.679 -81.091 1.00 48.66 418 GLN A C 1
ATOM 3376 O O . GLN A 1 418 ? 89.946 33.552 -80.235 1.00 48.66 418 GLN A O 1
ATOM 3381 N N . ARG A 1 419 ? 88.689 32.318 -81.607 1.00 48.06 419 ARG A N 1
ATOM 3382 C CA . ARG A 1 419 ? 87.413 33.018 -81.325 1.00 48.06 419 ARG A CA 1
ATOM 3383 C C . ARG A 1 419 ? 86.676 32.568 -80.056 1.00 48.06 419 ARG A C 1
ATOM 3385 O O . ARG A 1 419 ? 85.611 33.100 -79.755 1.00 48.06 419 ARG A O 1
ATOM 3392 N N . THR A 1 420 ? 87.205 31.600 -79.310 1.00 51.12 420 THR A N 1
ATOM 3393 C CA . THR A 1 420 ? 86.566 31.069 -78.088 1.00 51.12 420 THR A CA 1
ATOM 3394 C C . THR A 1 420 ? 87.012 31.740 -76.787 1.00 51.12 420 THR A C 1
ATOM 3396 O O . THR A 1 420 ? 86.343 31.572 -75.769 1.00 51.12 420 THR A O 1
ATOM 3399 N N . GLU A 1 421 ? 88.086 32.534 -76.793 1.00 53.03 421 GLU A N 1
ATOM 3400 C CA . GLU A 1 421 ? 88.585 33.214 -75.583 1.00 53.03 421 GLU A CA 1
ATOM 3401 C C . GLU A 1 421 ? 87.989 34.630 -75.397 1.00 53.03 421 GLU A C 1
ATOM 3403 O O . GLU A 1 421 ? 87.831 35.101 -74.266 1.00 53.03 421 GLU A O 1
ATOM 3408 N N . ASP A 1 422 ? 87.517 35.257 -76.482 1.00 45.88 422 ASP A N 1
ATOM 3409 C CA . ASP A 1 422 ? 86.912 36.602 -76.496 1.00 45.88 422 ASP A CA 1
ATOM 3410 C C . ASP A 1 422 ? 85.567 36.726 -75.748 1.00 45.88 422 ASP A C 1
ATOM 3412 O O . ASP A 1 422 ? 85.079 37.826 -75.493 1.00 45.88 422 ASP A O 1
ATOM 3416 N N . VAL A 1 423 ? 84.949 35.623 -75.318 1.00 52.66 423 VAL A N 1
ATOM 3417 C CA . VAL A 1 423 ? 83.682 35.684 -74.562 1.00 52.66 423 VAL A CA 1
ATOM 3418 C C . VAL A 1 423 ? 83.901 36.150 -73.111 1.00 52.66 423 VAL A C 1
ATOM 3420 O O . VAL A 1 423 ? 83.018 36.770 -72.513 1.00 52.66 423 VAL A O 1
ATOM 3423 N N . ASN A 1 424 ? 85.088 35.927 -72.532 1.00 54.22 424 ASN A N 1
ATOM 3424 C CA . ASN A 1 424 ? 85.395 36.366 -71.161 1.00 54.22 424 ASN A CA 1
ATOM 3425 C C . ASN A 1 424 ? 86.031 37.767 -71.075 1.00 54.22 424 ASN A C 1
ATOM 3427 O O . ASN A 1 424 ? 86.080 38.340 -69.982 1.00 54.22 424 ASN A O 1
ATOM 3431 N N . THR A 1 425 ? 86.449 38.364 -72.196 1.00 52.84 425 THR A N 1
ATOM 3432 C CA . THR A 1 425 ? 86.894 39.769 -72.256 1.00 52.84 425 THR A CA 1
ATOM 3433 C C . THR A 1 425 ? 85.700 40.733 -72.271 1.00 52.84 425 THR A C 1
ATOM 3435 O O . THR A 1 425 ? 85.712 41.724 -71.536 1.00 52.84 425 THR A O 1
ATOM 3438 N N . VAL A 1 426 ? 84.610 40.397 -72.975 1.00 51.03 426 VAL A N 1
ATOM 3439 C CA . VAL A 1 426 ? 83.359 41.192 -73.039 1.00 51.03 426 VAL A CA 1
ATOM 3440 C C . VAL A 1 426 ? 82.780 41.510 -71.651 1.00 51.03 426 VAL A C 1
ATOM 3442 O O . VAL A 1 426 ? 82.363 42.639 -71.387 1.00 51.03 426 VAL A O 1
ATOM 3445 N N . ARG A 1 427 ? 82.825 40.562 -70.705 1.00 49.53 427 ARG A N 1
ATOM 3446 C CA . ARG A 1 427 ? 82.329 40.774 -69.330 1.00 49.53 427 ARG A CA 1
ATOM 3447 C C . ARG A 1 427 ? 83.211 41.707 -68.483 1.00 49.53 427 ARG A C 1
ATOM 3449 O O . ARG A 1 427 ? 82.726 42.262 -67.502 1.00 49.53 427 ARG A O 1
ATOM 3456 N N . LYS A 1 428 ? 84.472 41.937 -68.869 1.00 49.94 428 LYS A N 1
ATOM 3457 C CA . LYS A 1 428 ? 85.315 43.008 -68.301 1.00 49.94 428 LYS A CA 1
ATOM 3458 C C . LYS A 1 428 ? 85.141 44.335 -69.049 1.00 49.94 428 LYS A C 1
ATOM 3460 O O . LYS A 1 428 ? 85.248 45.387 -68.426 1.00 49.94 428 LYS A O 1
ATOM 3465 N N . ALA A 1 429 ? 84.799 44.296 -70.339 1.00 47.94 429 ALA A N 1
ATOM 3466 C CA . ALA A 1 429 ? 84.485 45.490 -71.122 1.00 47.94 429 ALA A CA 1
ATOM 3467 C C . ALA A 1 429 ? 83.222 46.215 -70.619 1.00 47.94 429 ALA A C 1
ATOM 3469 O O . ALA A 1 429 ? 83.224 47.439 -70.572 1.00 47.94 429 ALA A O 1
ATOM 3470 N N . PHE A 1 430 ? 82.184 45.503 -70.159 1.00 49.72 430 PHE A N 1
ATOM 3471 C CA . PHE A 1 430 ? 80.950 46.131 -69.648 1.00 49.72 430 PHE A CA 1
ATOM 3472 C C . PHE A 1 430 ? 81.194 47.074 -68.451 1.00 49.72 430 PHE A C 1
ATOM 3474 O O . PHE A 1 430 ? 80.706 48.203 -68.440 1.00 49.72 430 PHE A O 1
ATOM 3481 N N . ASN A 1 431 ? 82.030 46.669 -67.488 1.00 53.25 431 ASN A N 1
ATOM 3482 C CA . ASN A 1 431 ? 82.393 47.527 -66.351 1.00 53.25 431 ASN A CA 1
ATOM 3483 C C . ASN A 1 431 ? 83.371 48.654 -66.726 1.00 53.25 431 ASN A C 1
ATOM 3485 O O . ASN A 1 431 ? 83.503 49.606 -65.961 1.00 53.25 431 ASN A O 1
ATOM 3489 N N . LYS A 1 432 ? 84.031 48.578 -67.890 1.00 48.81 432 LYS A N 1
ATOM 3490 C CA . LYS A 1 432 ? 84.808 49.697 -68.437 1.00 48.81 432 LYS A CA 1
ATOM 3491 C C . LYS A 1 432 ? 83.922 50.673 -69.219 1.00 48.81 432 LYS A C 1
ATOM 3493 O O . LYS A 1 432 ? 84.057 51.874 -69.050 1.00 48.81 432 LYS A O 1
ATOM 3498 N N . PHE A 1 433 ? 82.941 50.177 -69.970 1.00 50.75 433 PHE A N 1
ATOM 3499 C CA . PHE A 1 433 ? 81.977 50.981 -70.728 1.00 50.75 433 PHE A CA 1
ATOM 3500 C C . PHE A 1 433 ? 81.209 51.986 -69.847 1.00 50.75 433 PHE A C 1
ATOM 3502 O O . PHE A 1 433 ? 81.018 53.131 -70.243 1.00 50.75 433 PHE A O 1
ATOM 3509 N N . VAL A 1 434 ? 80.846 51.606 -68.615 1.00 55.19 434 VAL A N 1
ATOM 3510 C CA . VAL A 1 434 ? 80.214 52.518 -67.634 1.00 55.19 434 VAL A CA 1
ATOM 3511 C C . VAL A 1 434 ? 81.159 53.647 -67.175 1.00 55.19 434 VAL A C 1
ATOM 3513 O O . VAL A 1 434 ? 80.694 54.735 -66.839 1.00 55.19 434 VAL A O 1
ATOM 3516 N N . GLN A 1 435 ? 82.476 53.421 -67.198 1.00 52.53 435 GLN A N 1
ATOM 3517 C CA . GLN A 1 435 ? 83.495 54.438 -66.922 1.00 52.53 435 GLN A CA 1
ATOM 3518 C C . GLN A 1 435 ? 83.759 55.307 -68.169 1.00 52.53 435 GLN A C 1
ATOM 3520 O O . GLN A 1 435 ? 83.719 56.532 -68.084 1.00 52.53 435 GLN A O 1
ATOM 3525 N N . ASP A 1 436 ? 83.921 54.691 -69.343 1.00 46.44 436 ASP A N 1
ATOM 3526 C CA . ASP A 1 436 ? 84.199 55.379 -70.612 1.00 46.44 436 ASP A CA 1
ATOM 3527 C C . ASP A 1 436 ? 83.029 56.310 -71.035 1.00 46.44 436 ASP A C 1
ATOM 3529 O O . ASP A 1 436 ? 83.256 57.394 -71.576 1.00 46.44 436 ASP A O 1
ATOM 3533 N N . VAL A 1 437 ? 81.770 55.964 -70.721 1.00 50.38 437 VAL A N 1
ATOM 3534 C CA . VAL A 1 437 ? 80.589 56.848 -70.901 1.00 50.38 437 VAL A CA 1
ATOM 3535 C C . VAL A 1 437 ? 80.626 58.076 -69.975 1.00 50.38 437 VAL A C 1
ATOM 3537 O O . VAL A 1 437 ? 80.104 59.136 -70.321 1.00 50.38 437 VAL A O 1
ATOM 3540 N N . LYS A 1 438 ? 81.273 57.968 -68.810 1.00 46.56 438 LYS A N 1
ATOM 3541 C CA . LYS A 1 438 ? 81.430 59.078 -67.860 1.00 46.56 438 LYS A CA 1
ATOM 3542 C C . LYS A 1 438 ? 82.522 60.062 -68.294 1.00 46.56 438 LYS A C 1
ATOM 3544 O O . LYS A 1 438 ? 82.407 61.250 -68.010 1.00 46.56 438 LYS A O 1
ATOM 3549 N N . GLU A 1 439 ? 83.542 59.581 -69.002 1.00 47.81 439 GLU A N 1
ATOM 3550 C CA . GLU A 1 439 ? 84.679 60.386 -69.473 1.00 47.81 439 GLU A CA 1
ATOM 3551 C C . GLU A 1 439 ? 84.447 60.964 -70.889 1.00 47.81 439 GLU A C 1
ATOM 3553 O O . GLU A 1 439 ? 84.833 62.101 -71.163 1.00 47.81 439 GLU A O 1
ATOM 3558 N N . THR A 1 440 ? 83.710 60.273 -71.771 1.00 46.69 440 THR A N 1
ATOM 3559 C CA . THR A 1 440 ? 83.343 60.802 -73.109 1.00 46.69 440 THR A CA 1
ATOM 3560 C C . THR A 1 440 ? 82.406 62.015 -73.062 1.00 46.69 440 THR A C 1
ATOM 3562 O O . THR A 1 440 ? 82.517 62.902 -73.913 1.00 46.69 440 THR A O 1
ATOM 3565 N N . LEU A 1 441 ? 81.559 62.132 -72.031 1.00 48.69 441 LEU A N 1
ATOM 3566 C CA . LEU A 1 441 ? 80.753 63.335 -71.768 1.00 48.69 441 LEU A CA 1
ATOM 3567 C C . LEU A 1 441 ? 81.581 64.565 -71.348 1.00 48.69 441 LEU A C 1
ATOM 3569 O O . LEU A 1 441 ? 81.027 65.659 -71.256 1.00 48.69 441 LEU A O 1
ATOM 3573 N N . GLN A 1 442 ? 82.890 64.416 -71.112 1.00 47.22 442 GLN A N 1
ATOM 3574 C CA . GLN A 1 442 ? 83.770 65.498 -70.659 1.00 47.22 442 GLN A CA 1
ATOM 3575 C C . GLN A 1 442 ? 84.786 65.962 -71.723 1.00 47.22 442 GLN A C 1
ATOM 3577 O O . GLN A 1 442 ? 85.560 66.880 -71.459 1.00 47.22 442 GLN A O 1
ATOM 3582 N N . ILE A 1 443 ? 84.771 65.370 -72.929 1.00 47.12 443 ILE A N 1
ATOM 3583 C CA . ILE A 1 443 ? 85.705 65.699 -74.030 1.00 47.12 443 ILE A CA 1
ATOM 3584 C C . ILE A 1 443 ? 84.987 66.175 -75.311 1.00 47.12 443 ILE A C 1
ATOM 3586 O O . ILE A 1 443 ? 85.536 66.997 -76.043 1.00 47.12 443 ILE A O 1
ATOM 3590 N N . HIS A 1 444 ? 83.735 65.774 -75.569 1.00 42.38 444 HIS A N 1
ATOM 3591 C CA . HIS A 1 444 ? 82.964 66.212 -76.750 1.00 42.38 444 HIS A CA 1
ATOM 3592 C C . HIS A 1 444 ? 82.371 67.638 -76.648 1.00 42.38 444 HIS A C 1
ATOM 3594 O O . HIS A 1 444 ? 81.215 67.874 -76.994 1.00 42.38 444 HIS A O 1
ATOM 3600 N N . LEU A 1 445 ? 83.177 68.608 -76.204 1.00 49.31 445 LEU A N 1
ATOM 3601 C CA . LEU A 1 445 ? 82.841 70.041 -76.200 1.00 49.31 445 LEU A CA 1
ATOM 3602 C C . LEU A 1 445 ? 83.829 70.904 -77.012 1.00 49.31 445 LEU A C 1
ATOM 3604 O O . LEU A 1 445 ? 83.789 72.129 -76.928 1.00 49.31 445 LEU A O 1
ATOM 3608 N N . ALA A 1 446 ? 84.685 70.274 -77.826 1.00 35.69 446 ALA A N 1
ATOM 3609 C CA . ALA A 1 446 ? 85.586 70.944 -78.761 1.00 35.69 446 ALA A CA 1
ATOM 3610 C C . ALA A 1 446 ? 85.458 70.377 -80.192 1.00 35.69 446 ALA A C 1
ATOM 3612 O O . ALA A 1 446 ? 85.704 69.201 -80.436 1.00 35.69 446 ALA A O 1
ATOM 3613 N N . GLU A 1 447 ? 85.082 71.268 -81.112 1.00 32.91 447 GLU A N 1
ATOM 3614 C CA . GLU A 1 447 ? 85.466 71.308 -82.534 1.00 32.91 447 GLU A CA 1
ATOM 3615 C C . GLU A 1 447 ? 85.135 70.101 -83.446 1.00 32.91 447 GLU A C 1
ATOM 3617 O O . GLU A 1 447 ? 85.946 69.229 -83.736 1.00 32.91 447 GLU A O 1
ATOM 3622 N N . HIS A 1 448 ? 83.904 70.153 -83.976 1.00 32.34 448 HIS A N 1
ATOM 3623 C CA . HIS A 1 448 ? 83.501 69.925 -85.380 1.00 32.34 448 HIS A CA 1
ATOM 3624 C C . HIS A 1 448 ? 84.486 69.197 -86.332 1.00 32.34 448 HIS A C 1
ATOM 3626 O O . HIS A 1 448 ? 85.602 69.636 -86.581 1.00 32.34 448 HIS A O 1
ATOM 3632 N N . SER A 1 449 ? 84.040 68.227 -87.133 1.00 29.67 449 SER A N 1
ATOM 3633 C CA . SER A 1 449 ? 83.004 68.434 -88.165 1.00 29.67 449 SER A CA 1
ATOM 3634 C C . SER A 1 449 ? 82.663 67.114 -88.887 1.00 29.67 449 SER A C 1
ATOM 3636 O O . SER A 1 449 ? 83.446 66.171 -88.831 1.00 29.67 449 SER A O 1
ATOM 3638 N N . GLY A 1 450 ? 81.524 67.043 -89.600 1.00 37.22 450 GLY A N 1
ATOM 3639 C CA . GLY A 1 450 ? 81.250 65.929 -90.533 1.00 37.22 450 GLY A CA 1
ATOM 3640 C C . GLY A 1 450 ? 79.924 65.167 -90.380 1.00 37.22 450 GLY A C 1
ATOM 3641 O O . GLY A 1 450 ? 79.934 63.948 -90.292 1.00 37.22 450 GLY A O 1
ATOM 3642 N N . SER A 1 451 ? 78.788 65.873 -90.409 1.00 36.06 451 SER A N 1
ATOM 3643 C CA . SER A 1 451 ? 77.489 65.367 -90.906 1.00 36.06 451 SER A CA 1
ATOM 3644 C C . SER A 1 451 ? 77.046 63.935 -90.515 1.00 36.06 451 SER A C 1
ATOM 3646 O O . SER A 1 451 ? 77.010 63.037 -91.356 1.00 36.06 451 SER A O 1
ATOM 3648 N N . TRP A 1 452 ? 76.530 63.772 -89.294 1.00 35.22 452 TRP A N 1
ATOM 3649 C CA . TRP A 1 452 ? 75.475 62.784 -89.002 1.00 35.22 452 TRP A CA 1
ATOM 3650 C C . TRP A 1 452 ? 74.195 63.535 -88.606 1.00 35.22 452 TRP A C 1
ATOM 3652 O O . TRP A 1 452 ? 74.280 64.609 -88.008 1.00 35.22 452 TRP A O 1
ATOM 3662 N N . SER A 1 453 ? 73.015 63.013 -88.962 1.00 39.69 453 SER A N 1
ATOM 3663 C CA . SER A 1 453 ? 71.750 63.735 -88.744 1.00 39.69 453 SER A CA 1
ATOM 3664 C C . SER A 1 453 ? 71.406 63.870 -87.245 1.00 39.69 453 SER A C 1
ATOM 3666 O O . SER A 1 453 ? 71.442 62.863 -86.524 1.00 39.69 453 SER A O 1
ATOM 3668 N N . PRO A 1 454 ? 71.024 65.071 -86.759 1.00 52.81 454 PRO A N 1
ATOM 3669 C CA . PRO A 1 454 ? 70.603 65.271 -85.369 1.00 52.81 454 PRO A CA 1
ATOM 3670 C C . PRO A 1 454 ? 69.380 64.442 -84.952 1.00 52.81 454 PRO A C 1
ATOM 3672 O O . PRO A 1 454 ? 69.246 64.098 -83.781 1.00 52.81 454 PRO A O 1
ATOM 3675 N N . GLU A 1 455 ? 68.488 64.096 -85.882 1.00 54.03 455 GLU A N 1
ATOM 3676 C CA . GLU A 1 455 ? 67.234 63.412 -85.536 1.00 54.03 455 GLU A CA 1
ATOM 3677 C C . GLU A 1 455 ? 67.430 61.905 -85.316 1.00 54.03 455 GLU A C 1
ATOM 3679 O O . GLU A 1 455 ? 66.942 61.371 -84.322 1.00 54.03 455 GLU A O 1
ATOM 3684 N N . GLU A 1 456 ? 68.228 61.220 -86.145 1.00 56.16 456 GLU A N 1
ATOM 3685 C CA . GLU A 1 456 ? 68.496 59.782 -85.962 1.00 56.16 456 GLU A CA 1
ATOM 3686 C C . GLU A 1 456 ? 69.281 59.459 -84.682 1.00 56.16 456 GLU A C 1
ATOM 3688 O O . GLU A 1 456 ? 69.137 58.376 -84.108 1.00 56.16 456 GLU A O 1
ATOM 3693 N N . THR A 1 457 ? 70.154 60.373 -84.257 1.00 57.66 457 THR A N 1
ATOM 3694 C CA . THR A 1 457 ? 70.982 60.200 -83.057 1.00 57.66 457 THR A CA 1
ATOM 3695 C C . THR A 1 457 ? 70.160 60.418 -81.788 1.00 57.66 457 THR A C 1
ATOM 3697 O O . THR A 1 457 ? 70.254 59.619 -80.854 1.00 57.66 457 THR A O 1
ATOM 3700 N N . VAL A 1 458 ? 69.276 61.422 -81.783 1.00 61.69 458 VAL A N 1
ATOM 3701 C CA . VAL A 1 458 ? 68.308 61.658 -80.701 1.00 61.69 458 VAL A CA 1
ATOM 3702 C C . VAL A 1 458 ? 67.257 60.543 -80.623 1.00 61.69 458 VAL A C 1
ATOM 3704 O O . VAL A 1 458 ? 66.928 60.121 -79.515 1.00 61.69 458 VAL A O 1
ATOM 3707 N N . GLU A 1 459 ? 66.777 60.009 -81.750 1.00 61.44 459 GLU A N 1
ATOM 3708 C CA . GLU A 1 459 ? 65.902 58.822 -81.783 1.00 61.44 459 GLU A CA 1
ATOM 3709 C C . GLU A 1 459 ? 66.562 57.602 -81.125 1.00 61.44 459 GLU A C 1
ATOM 3711 O O . GLU A 1 459 ? 66.007 57.016 -80.195 1.00 61.44 459 GLU A O 1
ATOM 3716 N N . LYS A 1 460 ? 67.787 57.244 -81.534 1.00 59.72 460 LYS A N 1
ATOM 3717 C CA . LYS A 1 460 ? 68.498 56.070 -80.990 1.00 59.72 460 LYS A CA 1
ATOM 3718 C C . LYS A 1 460 ? 68.815 56.216 -79.492 1.00 59.72 460 LYS A C 1
ATOM 3720 O O . LYS A 1 460 ? 68.735 55.224 -78.758 1.00 59.72 460 LYS A O 1
ATOM 3725 N N . LEU A 1 461 ? 69.101 57.432 -79.006 1.00 57.81 461 LEU A N 1
ATOM 3726 C CA . LEU A 1 461 ? 69.249 57.688 -77.566 1.00 57.81 461 LEU A CA 1
ATOM 3727 C C . LEU A 1 461 ? 67.911 57.589 -76.818 1.00 57.81 461 LEU A C 1
ATOM 3729 O O . LEU A 1 461 ? 67.854 56.958 -75.765 1.00 57.81 461 LEU A O 1
ATOM 3733 N N . LYS A 1 462 ? 66.821 58.153 -77.357 1.00 61.25 462 LYS A N 1
ATOM 3734 C CA . LYS A 1 462 ? 65.481 58.026 -76.757 1.00 61.25 462 LYS A CA 1
ATOM 3735 C C . LYS A 1 462 ? 65.057 56.563 -76.667 1.00 61.25 462 LYS A C 1
ATOM 3737 O O . LYS A 1 462 ? 64.679 56.118 -75.590 1.00 61.25 462 LYS A O 1
ATOM 3742 N N . ALA A 1 463 ? 65.188 55.795 -77.749 1.00 62.72 463 ALA A N 1
ATOM 3743 C CA . ALA A 1 463 ? 64.822 54.381 -77.786 1.00 62.72 463 ALA A CA 1
ATOM 3744 C C . ALA A 1 463 ? 65.592 53.540 -76.748 1.00 62.72 463 ALA A C 1
ATOM 3746 O O . ALA A 1 463 ? 65.001 52.705 -76.061 1.00 62.72 463 ALA A O 1
ATOM 3747 N N . THR A 1 464 ? 66.897 53.785 -76.576 1.00 63.41 464 THR A N 1
ATOM 3748 C CA . THR A 1 464 ? 67.711 53.072 -75.573 1.00 63.41 464 THR A CA 1
ATOM 3749 C C . THR A 1 464 ? 67.419 53.521 -74.139 1.00 63.41 464 THR A C 1
ATOM 3751 O O . THR A 1 464 ? 67.296 52.663 -73.265 1.00 63.41 464 THR A O 1
ATOM 3754 N N . VAL A 1 465 ? 67.221 54.819 -73.882 1.00 65.00 465 VAL A N 1
ATOM 3755 C CA . VAL A 1 465 ? 66.821 55.329 -72.554 1.00 65.00 465 VAL A CA 1
ATOM 3756 C C . VAL A 1 465 ? 65.420 54.849 -72.167 1.00 65.00 465 VAL A C 1
ATOM 3758 O O . VAL A 1 465 ? 65.235 54.389 -71.043 1.00 65.00 465 VAL A O 1
ATOM 3761 N N . CYS A 1 466 ? 64.450 54.867 -73.085 1.00 62.84 466 CYS A N 1
ATOM 3762 C CA . CYS A 1 466 ? 63.116 54.312 -72.857 1.00 62.84 466 CYS A CA 1
ATOM 3763 C C . CYS A 1 466 ? 63.167 52.800 -72.603 1.00 62.84 466 CYS A C 1
ATOM 3765 O O . CYS A 1 466 ? 62.558 52.344 -71.642 1.00 62.84 466 CYS A O 1
ATOM 3767 N N . SER A 1 467 ? 63.942 52.029 -73.377 1.00 63.97 467 SER A N 1
ATOM 3768 C CA . SER A 1 467 ? 64.085 50.582 -73.154 1.00 63.97 467 SER A CA 1
ATOM 3769 C C . SER A 1 467 ? 64.732 50.245 -71.803 1.00 63.97 467 SER A C 1
ATOM 3771 O O . SER A 1 467 ? 64.305 49.297 -71.147 1.00 63.97 467 SER A O 1
ATOM 3773 N N . GLN A 1 468 ? 65.728 51.018 -71.354 1.00 64.94 468 GLN A N 1
ATOM 3774 C CA . GLN A 1 468 ? 66.328 50.819 -70.030 1.00 64.94 468 GLN A CA 1
ATOM 3775 C C . GLN A 1 468 ? 65.392 51.257 -68.903 1.00 64.94 468 GLN A C 1
ATOM 3777 O O . GLN A 1 468 ? 65.253 50.529 -67.924 1.00 64.94 468 GLN A O 1
ATOM 3782 N N . LYS A 1 469 ? 64.710 52.402 -69.050 1.00 72.31 469 LYS A N 1
ATOM 3783 C CA . LYS A 1 469 ? 63.706 52.871 -68.088 1.00 72.31 469 LYS A CA 1
ATOM 3784 C C . LYS A 1 469 ? 62.588 51.838 -67.921 1.00 72.31 469 LYS A C 1
ATOM 3786 O O . LYS A 1 469 ? 62.287 51.463 -66.794 1.00 72.31 469 LYS A O 1
ATOM 3791 N N . GLN A 1 470 ? 62.039 51.341 -69.028 1.00 71.56 470 GLN A N 1
ATOM 3792 C CA . GLN A 1 470 ? 60.948 50.373 -69.021 1.00 71.56 470 GLN A CA 1
ATOM 3793 C C . GLN A 1 470 ? 61.354 49.066 -68.322 1.00 71.56 470 GLN A C 1
ATOM 3795 O O . GLN A 1 470 ? 60.610 48.593 -67.473 1.00 71.56 470 GLN A O 1
ATOM 3800 N N . ARG A 1 471 ? 62.563 48.537 -68.569 1.00 72.56 471 ARG A N 1
ATOM 3801 C CA . ARG A 1 471 ? 63.078 47.365 -67.830 1.00 72.56 471 ARG A CA 1
ATOM 3802 C C . ARG A 1 471 ? 63.263 47.620 -66.336 1.00 72.56 471 ARG A C 1
ATOM 3804 O O . ARG A 1 471 ? 63.119 46.696 -65.543 1.00 72.56 471 ARG A O 1
ATOM 3811 N N . LEU A 1 472 ? 63.620 48.845 -65.949 1.00 70.88 472 LEU A N 1
ATOM 3812 C CA . LEU A 1 472 ? 63.768 49.227 -64.544 1.00 70.88 472 LEU A CA 1
ATOM 3813 C C . LEU A 1 472 ? 62.397 49.325 -63.859 1.00 70.88 472 LEU A C 1
ATOM 3815 O O . LEU A 1 472 ? 62.244 48.842 -62.744 1.00 70.88 472 LEU A O 1
ATOM 3819 N N . GLU A 1 473 ? 61.390 49.869 -64.546 1.00 73.44 473 GLU A N 1
ATOM 3820 C CA . GLU A 1 473 ? 59.995 49.895 -64.085 1.00 73.44 473 GLU A CA 1
ATOM 3821 C C . GLU A 1 473 ? 59.388 48.478 -64.030 1.00 73.44 473 GLU A C 1
ATOM 3823 O O . GLU A 1 473 ? 58.731 48.136 -63.052 1.00 73.44 473 GLU A O 1
ATOM 3828 N N . GLU A 1 474 ? 59.676 47.612 -65.008 1.00 73.19 474 GLU A N 1
ATOM 3829 C CA . GLU A 1 474 ? 59.286 46.192 -65.015 1.00 73.19 474 GLU A CA 1
ATOM 3830 C C . GLU A 1 474 ? 59.944 45.408 -63.865 1.00 73.19 474 GLU A C 1
ATOM 3832 O O . GLU A 1 474 ? 59.262 44.657 -63.168 1.00 73.19 474 GLU A O 1
ATOM 3837 N N . ALA A 1 475 ? 61.242 45.611 -63.610 1.00 70.38 475 ALA A N 1
ATOM 3838 C CA . ALA A 1 475 ? 61.956 44.968 -62.505 1.00 70.38 475 ALA A CA 1
ATOM 3839 C C . ALA A 1 475 ? 61.525 45.498 -61.125 1.00 70.38 475 ALA A C 1
ATOM 3841 O O . ALA A 1 475 ? 61.406 44.717 -60.183 1.00 70.38 475 ALA A O 1
ATOM 3842 N N . ASN A 1 476 ? 61.260 46.804 -60.993 1.00 70.94 476 ASN A N 1
ATOM 3843 C CA . ASN A 1 476 ? 60.766 47.382 -59.741 1.00 70.94 476 ASN A CA 1
ATOM 3844 C C . ASN A 1 476 ? 59.340 46.907 -59.442 1.00 70.94 476 ASN A C 1
ATOM 3846 O O . ASN A 1 476 ? 59.045 46.555 -58.306 1.00 70.94 476 ASN A O 1
ATOM 3850 N N . LYS A 1 477 ? 58.490 46.796 -60.469 1.00 76.50 477 LYS A N 1
ATOM 3851 C CA . LYS A 1 477 ? 57.146 46.233 -60.334 1.00 76.50 477 LYS A CA 1
ATOM 3852 C C . LYS A 1 477 ? 57.173 44.750 -59.954 1.00 76.50 477 LYS A C 1
ATOM 3854 O O . LYS A 1 477 ? 56.456 44.359 -59.047 1.00 76.50 477 LYS A O 1
ATOM 3859 N N . GLN A 1 478 ? 58.066 43.950 -60.544 1.00 76.62 478 GLN A N 1
ATOM 3860 C CA . GLN A 1 478 ? 58.303 42.571 -60.088 1.00 76.62 478 GLN A CA 1
ATOM 3861 C C . GLN A 1 478 ? 58.776 42.509 -58.626 1.00 76.62 478 GLN A C 1
ATOM 3863 O O . GLN A 1 478 ? 58.458 41.552 -57.926 1.00 76.62 478 GLN A O 1
ATOM 3868 N N . PHE A 1 479 ? 59.518 43.512 -58.148 1.00 73.19 479 PHE A N 1
ATOM 3869 C CA . PHE A 1 479 ? 59.926 43.598 -56.746 1.00 73.19 479 PHE A CA 1
ATOM 3870 C C . PHE A 1 479 ? 58.754 43.978 -55.826 1.00 73.19 479 PHE A C 1
ATOM 3872 O O . PHE A 1 479 ? 58.615 43.390 -54.759 1.00 73.19 479 PHE A O 1
ATOM 3879 N N . GLU A 1 480 ? 57.883 44.899 -56.245 1.00 76.25 480 GLU A N 1
ATOM 3880 C CA . GLU A 1 480 ? 56.634 45.241 -55.546 1.00 76.25 480 GLU A CA 1
ATOM 3881 C C . GLU A 1 480 ? 55.671 44.041 -55.491 1.00 76.25 480 GLU A C 1
ATOM 3883 O O . GLU A 1 480 ? 55.188 43.703 -54.412 1.00 76.25 480 GLU A O 1
ATOM 3888 N N . ASP A 1 481 ? 55.478 43.330 -56.608 1.00 77.88 481 ASP A N 1
ATOM 3889 C CA . ASP A 1 481 ? 54.681 42.097 -56.690 1.00 77.88 481 ASP A CA 1
ATOM 3890 C C . ASP A 1 481 ? 55.248 40.995 -55.760 1.00 77.88 481 ASP A C 1
ATOM 3892 O O . ASP A 1 481 ? 54.492 40.285 -55.093 1.00 77.88 481 ASP A O 1
ATOM 3896 N N . LEU A 1 482 ? 56.581 40.865 -55.661 1.00 80.75 482 LEU A N 1
ATOM 3897 C CA . LEU A 1 482 ? 57.253 39.917 -54.756 1.00 80.75 482 LEU A CA 1
ATOM 3898 C C . LEU A 1 482 ? 57.174 40.324 -53.276 1.00 80.75 482 LEU A C 1
ATOM 3900 O O . LEU A 1 482 ? 57.044 39.449 -52.419 1.00 80.75 482 LEU A O 1
ATOM 3904 N N . VAL A 1 483 ? 57.241 41.620 -52.958 1.00 79.50 483 VAL A N 1
ATOM 3905 C CA . VAL A 1 483 ? 57.045 42.123 -51.588 1.00 79.50 483 VAL A CA 1
ATOM 3906 C C . VAL A 1 483 ? 55.600 41.898 -51.155 1.00 79.50 483 VAL A C 1
ATOM 3908 O O . VAL A 1 483 ? 55.385 41.316 -50.096 1.00 79.50 483 VAL A O 1
ATOM 3911 N N . PHE A 1 484 ? 54.623 42.235 -52.001 1.00 79.31 484 PHE A N 1
ATOM 3912 C CA . PHE A 1 484 ? 53.205 41.978 -51.741 1.00 79.31 484 PHE A CA 1
ATOM 3913 C C . PHE A 1 484 ? 52.925 40.481 -51.531 1.00 79.31 484 PHE A C 1
ATOM 3915 O O . PHE A 1 484 ? 52.274 40.099 -50.558 1.00 79.31 484 PHE A O 1
ATOM 3922 N N . ALA A 1 485 ? 53.493 39.609 -52.372 1.00 78.38 485 ALA A N 1
ATOM 3923 C CA . ALA A 1 485 ? 53.411 38.162 -52.175 1.00 78.38 485 ALA A CA 1
ATOM 3924 C C . ALA A 1 485 ? 54.071 37.706 -50.857 1.00 78.38 485 ALA A C 1
ATOM 3926 O O . ALA A 1 485 ? 53.556 36.806 -50.195 1.00 78.38 485 ALA A O 1
ATOM 3927 N N . SER A 1 486 ? 55.181 38.323 -50.440 1.00 72.38 486 SER A N 1
ATOM 3928 C CA . SER A 1 486 ? 55.839 38.012 -49.164 1.00 72.38 486 SER A CA 1
ATOM 3929 C C . SER A 1 486 ? 55.047 38.493 -47.944 1.00 72.38 486 SER A C 1
ATOM 3931 O O . SER A 1 486 ? 55.069 37.815 -46.918 1.00 72.38 486 SER A O 1
ATOM 3933 N N . GLU A 1 487 ? 54.363 39.635 -48.027 1.00 83.38 487 GLU A N 1
ATOM 3934 C CA . GLU A 1 487 ? 53.471 40.132 -46.972 1.00 83.38 487 GLU A CA 1
ATOM 3935 C C . GLU A 1 487 ? 52.227 39.242 -46.860 1.00 83.38 487 GLU A C 1
ATOM 3937 O O . GLU A 1 487 ? 51.901 38.777 -45.767 1.00 83.38 487 GLU A O 1
ATOM 3942 N N . GLN A 1 488 ? 51.614 38.874 -47.989 1.00 84.56 488 GLN A N 1
ATOM 3943 C CA . GLN A 1 488 ? 50.481 37.949 -48.004 1.00 84.56 488 GLN A CA 1
ATOM 3944 C C . GLN A 1 488 ? 50.858 36.554 -47.467 1.00 84.56 488 GLN A C 1
ATOM 3946 O O . GLN A 1 488 ? 50.116 35.983 -46.673 1.00 84.56 488 GLN A O 1
ATOM 3951 N N . ILE A 1 489 ? 52.051 36.035 -47.790 1.00 82.38 489 ILE A N 1
ATOM 3952 C CA . ILE A 1 489 ? 52.569 34.783 -47.206 1.00 82.38 489 ILE A CA 1
ATOM 3953 C C . ILE A 1 489 ? 52.804 34.906 -45.690 1.00 82.38 489 ILE A C 1
ATOM 3955 O O . ILE A 1 489 ? 52.658 33.912 -44.972 1.00 82.38 489 ILE A O 1
ATOM 3959 N N . LEU A 1 490 ? 53.158 36.087 -45.169 1.00 84.69 490 LEU A N 1
ATOM 3960 C CA . LEU A 1 490 ? 53.287 36.306 -43.724 1.00 84.69 490 LEU A CA 1
ATOM 3961 C C . LEU A 1 490 ? 51.922 36.298 -43.026 1.00 84.69 490 LEU A C 1
ATOM 3963 O O . LEU A 1 490 ? 51.795 35.625 -42.001 1.00 84.69 490 LEU A O 1
ATOM 3967 N N . ASP A 1 491 ? 50.906 36.949 -43.594 1.00 84.06 491 ASP A N 1
ATOM 3968 C CA . ASP A 1 491 ? 49.533 36.931 -43.068 1.00 84.06 491 ASP A CA 1
ATOM 3969 C C . ASP A 1 491 ? 48.885 35.538 -43.170 1.00 84.06 491 ASP A C 1
ATOM 3971 O O . ASP A 1 491 ? 48.260 35.073 -42.210 1.00 84.06 491 ASP A O 1
ATOM 3975 N N . ASP A 1 492 ? 49.117 34.799 -44.258 1.00 82.69 492 ASP A N 1
ATOM 3976 C CA . ASP A 1 492 ? 48.708 33.394 -44.386 1.00 82.69 492 ASP A CA 1
ATOM 3977 C C . ASP A 1 492 ? 49.404 32.514 -43.329 1.00 82.69 492 ASP A C 1
ATOM 3979 O O . ASP A 1 492 ? 48.773 31.682 -42.677 1.00 82.69 492 ASP A O 1
ATOM 3983 N N . ASN A 1 493 ? 50.694 32.736 -43.049 1.00 81.69 493 ASN A N 1
ATOM 3984 C CA . ASN A 1 493 ? 51.385 32.054 -41.947 1.00 81.69 493 ASN A CA 1
ATOM 3985 C C . ASN A 1 493 ? 50.847 32.459 -40.563 1.00 81.69 493 ASN A C 1
ATOM 3987 O O . ASN A 1 493 ? 50.856 31.644 -39.636 1.00 81.69 493 ASN A O 1
ATOM 3991 N N . GLN A 1 494 ? 50.398 33.703 -40.393 1.00 85.00 494 GLN A N 1
ATOM 3992 C CA . GLN A 1 494 ? 49.833 34.205 -39.142 1.00 85.00 494 GLN A CA 1
ATOM 3993 C C . GLN A 1 494 ? 48.446 33.596 -38.881 1.00 85.00 494 GLN A C 1
ATOM 3995 O O . GLN A 1 494 ? 48.165 33.122 -37.777 1.00 85.00 494 GLN A O 1
ATOM 4000 N N . THR A 1 495 ? 47.597 33.529 -39.909 1.00 85.50 495 THR A N 1
ATOM 4001 C CA . THR A 1 495 ? 46.273 32.894 -39.837 1.00 85.50 495 THR A CA 1
ATOM 4002 C C . THR A 1 495 ? 46.375 31.378 -39.673 1.00 85.50 495 THR A C 1
ATOM 4004 O O . THR A 1 495 ? 45.684 30.829 -38.816 1.00 85.50 495 THR A O 1
ATOM 4007 N N . LEU A 1 496 ? 47.296 30.696 -40.367 1.00 85.69 496 LEU A N 1
ATOM 4008 C CA . LEU A 1 496 ? 47.554 29.262 -40.173 1.00 85.69 496 LEU A CA 1
ATOM 4009 C C . LEU A 1 496 ? 48.024 28.929 -38.747 1.00 85.69 496 LEU A C 1
ATOM 4011 O O . LEU A 1 496 ? 47.590 27.922 -38.186 1.00 85.69 496 LEU A O 1
ATOM 4015 N N . LYS A 1 497 ? 48.851 29.775 -38.114 1.00 85.19 497 LYS A N 1
ATOM 4016 C CA . LYS A 1 497 ? 49.225 29.610 -36.693 1.00 85.19 497 LYS A CA 1
ATOM 4017 C C . LYS A 1 497 ? 48.020 29.745 -35.762 1.00 85.19 497 LYS A C 1
ATOM 4019 O O . LYS A 1 497 ? 47.887 28.942 -34.842 1.00 85.19 497 LYS A O 1
ATOM 4024 N N . ASN A 1 498 ? 47.138 30.713 -36.016 1.00 87.12 498 ASN A N 1
ATOM 4025 C CA . ASN A 1 498 ? 45.925 30.925 -35.220 1.00 87.12 498 ASN A CA 1
ATOM 4026 C C . ASN A 1 498 ? 44.900 29.791 -35.405 1.00 87.12 498 ASN A C 1
ATOM 4028 O O . ASN A 1 498 ? 44.285 29.351 -34.438 1.00 87.12 498 ASN A O 1
ATOM 4032 N N . LEU A 1 499 ? 44.755 29.262 -36.623 1.00 86.19 499 LEU A N 1
ATOM 4033 C CA . LEU A 1 499 ? 43.927 28.083 -36.891 1.00 86.19 499 LEU A CA 1
ATOM 4034 C C . LEU A 1 499 ? 44.515 26.823 -36.240 1.00 86.19 499 LEU A C 1
ATOM 4036 O O . LEU A 1 499 ? 43.769 26.031 -35.674 1.00 86.19 499 LEU A O 1
ATOM 4040 N N . SER A 1 500 ? 45.839 26.655 -36.260 1.00 82.81 500 SER A N 1
ATOM 4041 C CA . SER A 1 500 ? 46.528 25.532 -35.611 1.00 82.81 500 SER A CA 1
ATOM 4042 C C . SER A 1 500 ? 46.391 25.568 -34.082 1.00 82.81 500 SER A C 1
ATOM 4044 O O . SER A 1 500 ? 46.086 24.546 -33.463 1.00 82.81 500 SER A O 1
ATOM 4046 N N . SER A 1 501 ? 46.518 26.743 -33.452 1.00 85.62 501 SER A N 1
ATOM 4047 C CA . SER A 1 501 ? 46.294 26.881 -32.007 1.00 85.62 501 SER A CA 1
ATOM 4048 C C . SER A 1 501 ? 44.824 26.669 -31.625 1.00 85.62 501 SER A C 1
ATOM 4050 O O . SER A 1 501 ? 44.560 25.949 -30.663 1.00 85.62 501 SER A O 1
ATOM 4052 N N . GLN A 1 502 ? 43.871 27.187 -32.408 1.00 88.06 502 GLN A N 1
ATOM 4053 C CA . GLN A 1 502 ? 42.436 26.959 -32.197 1.00 88.06 502 GLN A CA 1
ATOM 4054 C C . GLN A 1 502 ? 42.030 25.489 -32.410 1.00 88.06 502 GLN A C 1
ATOM 4056 O O . GLN A 1 502 ? 41.194 24.962 -31.676 1.00 88.06 502 GLN A O 1
ATOM 4061 N N . GLN A 1 503 ? 42.629 24.795 -33.383 1.00 84.38 503 GLN A N 1
ATOM 4062 C CA . GLN A 1 503 ? 42.453 23.349 -33.543 1.00 84.38 503 GLN A CA 1
ATOM 4063 C C . GLN A 1 503 ? 43.015 22.588 -32.340 1.00 84.38 503 GLN A C 1
ATOM 4065 O O . GLN A 1 503 ? 42.364 21.660 -31.864 1.00 84.38 503 GLN A O 1
ATOM 4070 N N . LYS A 1 504 ? 44.175 22.996 -31.805 1.00 88.00 504 LYS A N 1
ATOM 4071 C CA . LYS A 1 504 ? 44.763 22.374 -30.612 1.00 88.00 504 LYS A CA 1
ATOM 4072 C C . LYS A 1 504 ? 43.875 22.538 -29.377 1.00 88.00 504 LYS A C 1
ATOM 4074 O O . LYS A 1 504 ? 43.600 21.533 -28.728 1.00 88.00 504 LYS A O 1
ATOM 4079 N N . THR A 1 505 ? 43.356 23.736 -29.092 1.00 88.00 505 THR A N 1
ATOM 4080 C CA . THR A 1 505 ? 42.440 23.923 -27.949 1.00 88.00 505 THR A CA 1
ATOM 4081 C C . THR A 1 505 ? 41.145 23.132 -28.132 1.00 88.00 505 THR A C 1
ATOM 4083 O O . THR A 1 505 ? 40.712 22.466 -27.200 1.00 88.00 505 THR A O 1
ATOM 4086 N N . GLN A 1 506 ? 40.576 23.084 -29.343 1.00 85.50 506 GLN A N 1
ATOM 4087 C CA . GLN A 1 506 ? 39.406 22.238 -29.613 1.00 85.50 506 GLN A CA 1
ATOM 4088 C C . GLN A 1 506 ? 39.679 20.731 -29.496 1.00 85.50 506 GLN A C 1
ATOM 4090 O O . GLN A 1 506 ? 38.734 19.968 -29.301 1.00 85.50 506 GLN A O 1
ATOM 4095 N N . MET A 1 507 ? 40.920 20.272 -29.674 1.00 87.12 507 MET A N 1
ATOM 4096 C CA . MET A 1 507 ? 41.288 18.877 -29.410 1.00 87.12 507 MET A CA 1
ATOM 4097 C C . MET A 1 507 ? 41.418 18.629 -27.907 1.00 87.12 507 MET A C 1
ATOM 4099 O O . MET A 1 507 ? 40.838 17.668 -27.416 1.00 87.12 507 MET A O 1
ATOM 4103 N N . GLU A 1 508 ? 42.063 19.531 -27.166 1.00 88.75 508 GLU A N 1
ATOM 4104 C CA . GLU A 1 508 ? 42.178 19.459 -25.701 1.00 88.75 508 GLU A CA 1
ATOM 4105 C C . GLU A 1 508 ? 40.799 19.497 -25.009 1.00 88.75 508 GLU A C 1
ATOM 4107 O O . GLU A 1 508 ? 40.543 18.709 -24.100 1.00 88.75 508 GLU A O 1
ATOM 4112 N N . GLU A 1 509 ? 39.870 20.332 -25.487 1.00 90.19 509 GLU A N 1
ATOM 4113 C CA . GLU A 1 509 ? 38.463 20.366 -25.050 1.00 90.19 509 GLU A CA 1
ATOM 4114 C C . GLU A 1 509 ? 37.731 19.041 -25.339 1.00 90.19 509 GLU A C 1
ATOM 4116 O O . GLU A 1 509 ? 37.012 18.521 -24.485 1.00 90.19 509 GLU A O 1
ATOM 4121 N N . LYS A 1 510 ? 37.922 18.455 -26.531 1.00 84.94 510 LYS A N 1
ATOM 4122 C CA . LYS A 1 510 ? 37.307 17.165 -26.904 1.00 84.94 510 LYS A CA 1
ATOM 4123 C C . LYS A 1 510 ? 37.899 15.993 -26.125 1.00 84.94 510 LYS A C 1
ATOM 4125 O O . LYS A 1 510 ? 37.168 15.056 -25.818 1.00 84.94 510 LYS A O 1
ATOM 4130 N N . GLU A 1 511 ? 39.186 16.036 -25.794 1.00 88.62 511 GLU A N 1
ATOM 4131 C CA . GLU A 1 511 ? 39.847 15.036 -24.952 1.00 88.62 511 GLU A CA 1
ATOM 4132 C C . GLU A 1 511 ? 39.353 15.109 -23.501 1.00 88.62 511 GLU A C 1
ATOM 4134 O O . GLU A 1 511 ? 39.065 14.065 -22.915 1.00 88.62 511 GLU A O 1
ATOM 4139 N N . GLN A 1 512 ? 39.146 16.314 -22.956 1.00 89.94 512 GLN A N 1
ATOM 4140 C CA . GLN A 1 512 ? 38.519 16.510 -21.642 1.00 89.94 512 GLN A CA 1
ATOM 4141 C C . GLN A 1 512 ? 37.078 15.978 -21.619 1.00 89.94 512 GLN A C 1
ATOM 4143 O O . GLN A 1 512 ? 36.761 15.133 -20.784 1.00 89.94 512 GLN A O 1
ATOM 4148 N N . LEU A 1 513 ? 36.237 16.362 -22.587 1.00 93.62 513 LEU A N 1
ATOM 4149 C CA . LEU A 1 513 ? 34.860 15.855 -22.707 1.00 93.62 513 LEU A CA 1
ATOM 4150 C C . LEU A 1 513 ? 34.803 14.329 -22.913 1.00 93.62 513 LEU A C 1
ATOM 4152 O O . LEU A 1 513 ? 33.899 13.665 -22.406 1.00 93.62 513 LEU A O 1
ATOM 4156 N N . MET A 1 514 ? 35.771 13.747 -23.630 1.00 90.69 514 MET A N 1
ATOM 4157 C CA . MET A 1 514 ? 35.921 12.292 -23.762 1.00 90.69 514 MET A CA 1
ATOM 4158 C C . MET A 1 514 ? 36.288 11.615 -22.438 1.00 90.69 514 MET A C 1
ATOM 4160 O O . MET A 1 514 ? 35.844 10.494 -22.191 1.00 90.69 514 MET A O 1
ATOM 4164 N N . GLU A 1 515 ? 37.106 12.247 -21.596 1.00 92.06 515 GLU A N 1
ATOM 4165 C CA . GLU A 1 515 ? 37.475 11.708 -20.285 1.00 92.06 515 GLU A CA 1
ATOM 4166 C C . GLU A 1 515 ? 36.327 11.840 -19.273 1.00 92.06 515 GLU A C 1
ATOM 4168 O O . GLU A 1 515 ? 36.044 10.886 -18.551 1.00 92.06 515 GLU A O 1
ATOM 4173 N N . GLU A 1 516 ? 35.582 12.949 -19.292 1.00 92.94 516 GLU A N 1
ATOM 4174 C CA . GLU A 1 516 ? 34.326 13.092 -18.543 1.00 92.94 516 GLU A CA 1
ATOM 4175 C C . GLU A 1 516 ? 33.300 12.026 -18.962 1.00 92.94 516 GLU A C 1
ATOM 4177 O O . GLU A 1 516 ? 32.717 11.360 -18.103 1.00 92.94 516 GLU A O 1
ATOM 4182 N N . LEU A 1 517 ? 33.135 11.766 -20.270 1.00 90.88 517 LEU A N 1
ATOM 4183 C CA . LEU A 1 517 ? 32.272 10.677 -20.744 1.00 90.88 517 LEU A CA 1
ATOM 4184 C C . LEU A 1 517 ? 32.763 9.294 -20.292 1.00 90.88 517 LEU A C 1
ATOM 4186 O O . LEU A 1 517 ? 31.936 8.450 -19.953 1.00 90.88 517 LEU A O 1
ATOM 4190 N N . LYS A 1 518 ? 34.079 9.034 -20.266 1.00 90.56 518 LYS A N 1
ATOM 4191 C CA . LYS A 1 518 ? 34.635 7.776 -19.727 1.00 90.56 518 LYS A CA 1
ATOM 4192 C C . LYS A 1 518 ? 34.327 7.625 -18.235 1.00 90.56 518 LYS A C 1
ATOM 4194 O O . LYS A 1 518 ? 33.940 6.537 -17.801 1.00 90.56 518 LYS A O 1
ATOM 4199 N N . GLN A 1 519 ? 34.456 8.697 -17.456 1.00 92.75 519 GLN A N 1
ATOM 4200 C CA . GLN A 1 519 ? 34.128 8.700 -16.027 1.00 92.75 519 GLN A CA 1
ATOM 4201 C C . GLN A 1 519 ? 32.628 8.460 -15.795 1.00 92.75 519 GLN A C 1
ATOM 4203 O O . GLN A 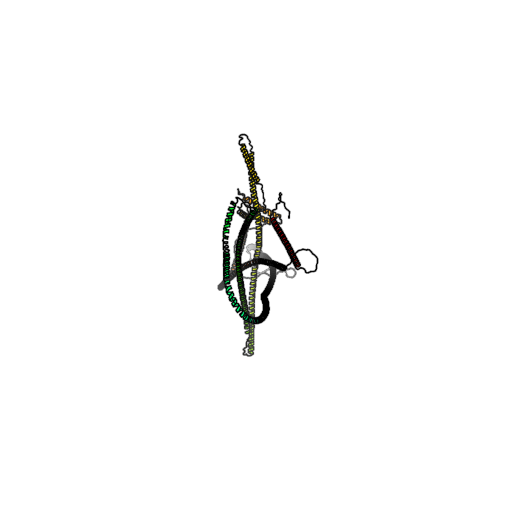1 519 ? 32.264 7.596 -15.000 1.00 92.75 519 GLN A O 1
ATOM 4208 N N . GLU A 1 520 ? 31.745 9.114 -16.554 1.00 91.75 520 GLU A N 1
ATOM 4209 C CA . GLU A 1 520 ? 30.297 8.875 -16.465 1.00 91.75 520 GLU A CA 1
ATOM 4210 C C . GLU A 1 520 ? 29.917 7.449 -16.909 1.00 91.75 520 GLU A C 1
ATOM 4212 O O . GLU A 1 520 ? 29.124 6.781 -16.247 1.00 91.75 520 GLU A O 1
ATOM 4217 N N . VAL A 1 521 ? 30.526 6.927 -17.982 1.00 91.62 521 VAL A N 1
ATOM 4218 C CA . VAL A 1 521 ? 30.315 5.544 -18.446 1.00 91.62 521 VAL A CA 1
ATOM 4219 C C . VAL A 1 521 ? 30.783 4.529 -17.404 1.00 91.62 521 VAL A C 1
ATOM 4221 O O . VAL A 1 521 ? 30.066 3.564 -17.145 1.00 91.62 521 VAL A O 1
ATOM 4224 N N . THR A 1 522 ? 31.940 4.735 -16.772 1.00 88.31 522 THR A N 1
ATOM 4225 C CA . THR A 1 522 ? 32.413 3.847 -15.695 1.00 88.31 522 THR A CA 1
ATOM 4226 C C . THR A 1 522 ? 31.539 3.944 -14.443 1.00 88.31 522 THR A C 1
ATOM 4228 O O . THR A 1 522 ? 31.221 2.902 -13.867 1.00 88.31 522 THR A O 1
ATOM 4231 N N . ARG A 1 523 ? 31.034 5.135 -14.079 1.00 95.06 523 ARG A N 1
ATOM 4232 C CA . ARG A 1 523 ? 30.050 5.293 -12.991 1.00 95.06 523 ARG A CA 1
ATOM 4233 C C . ARG A 1 523 ? 28.759 4.523 -13.287 1.00 95.06 523 ARG A C 1
ATOM 4235 O O . ARG A 1 523 ? 28.324 3.713 -12.468 1.00 95.06 523 ARG A O 1
ATOM 4242 N N . LEU A 1 524 ? 28.196 4.689 -14.485 1.00 88.06 524 LEU A N 1
ATOM 4243 C CA . LEU A 1 524 ? 26.991 3.977 -14.928 1.00 88.06 524 LEU A CA 1
ATOM 4244 C C . LEU A 1 524 ? 27.212 2.457 -15.036 1.00 88.06 524 LEU A C 1
ATOM 4246 O O . LEU A 1 524 ? 26.296 1.682 -14.763 1.00 88.06 524 LEU A O 1
ATOM 4250 N N . GLN A 1 525 ? 28.424 2.006 -15.375 1.00 86.88 525 GLN A N 1
ATOM 4251 C CA . GLN A 1 525 ? 28.798 0.589 -15.314 1.00 86.88 525 GLN A CA 1
ATOM 4252 C C . GLN A 1 525 ? 28.836 0.068 -13.871 1.00 86.88 525 GLN A C 1
ATOM 4254 O O . GLN A 1 525 ? 28.294 -1.011 -13.625 1.00 86.88 525 GLN A O 1
ATOM 4259 N N . THR A 1 526 ? 29.397 0.817 -12.911 1.00 89.06 526 THR A N 1
ATOM 4260 C CA . THR A 1 526 ? 29.358 0.426 -11.488 1.00 89.06 526 THR A CA 1
ATOM 4261 C C . THR A 1 526 ? 27.931 0.397 -10.940 1.00 89.06 526 THR A C 1
ATOM 4263 O O . THR A 1 526 ? 27.530 -0.620 -10.380 1.00 89.06 526 THR A O 1
ATOM 4266 N N . GLU A 1 527 ? 27.111 1.417 -11.220 1.00 90.56 527 GLU A N 1
ATOM 4267 C CA . GLU A 1 527 ? 25.691 1.434 -10.844 1.00 90.56 527 GLU A CA 1
ATOM 4268 C C . GLU A 1 527 ? 24.939 0.233 -11.445 1.00 90.56 527 GLU A C 1
ATOM 4270 O O . GLU A 1 527 ? 24.183 -0.444 -10.751 1.00 90.56 527 GLU A O 1
ATOM 4275 N N . SER A 1 528 ? 25.173 -0.090 -12.722 1.00 85.94 528 SER A N 1
ATOM 4276 C CA . SER A 1 528 ? 24.573 -1.253 -13.391 1.00 85.94 528 SER A CA 1
ATOM 4277 C C . SER A 1 528 ? 25.013 -2.588 -12.772 1.00 85.94 528 SER A C 1
ATOM 4279 O O . SER A 1 528 ? 24.205 -3.517 -12.644 1.00 85.94 528 SER A O 1
ATOM 4281 N N . CYS A 1 529 ? 26.268 -2.689 -12.323 1.00 91.44 529 CYS A N 1
ATOM 4282 C CA . CYS A 1 529 ? 26.757 -3.848 -11.578 1.00 91.44 529 CYS A CA 1
ATOM 4283 C C . CYS A 1 529 ? 26.071 -3.965 -10.212 1.00 91.44 529 CYS A C 1
ATOM 4285 O O . CYS A 1 529 ? 25.631 -5.059 -9.857 1.00 91.44 529 CYS A O 1
ATOM 4287 N N . ASP A 1 530 ? 25.895 -2.862 -9.487 1.00 93.56 530 ASP A N 1
ATOM 4288 C CA . ASP A 1 530 ? 25.235 -2.853 -8.179 1.00 93.56 530 ASP A CA 1
ATOM 4289 C C . ASP A 1 530 ? 23.737 -3.160 -8.277 1.00 93.56 530 ASP A C 1
ATOM 4291 O O . ASP A 1 530 ? 23.239 -4.007 -7.532 1.00 93.56 530 ASP A O 1
ATOM 4295 N N . TRP A 1 531 ? 23.024 -2.607 -9.265 1.00 87.50 531 TRP A N 1
ATOM 4296 C CA . TRP A 1 531 ? 21.644 -3.008 -9.567 1.00 87.50 531 TRP A CA 1
ATOM 4297 C C . TRP A 1 531 ? 21.542 -4.491 -9.954 1.00 87.50 531 TRP A C 1
ATOM 4299 O O . TRP A 1 531 ? 20.601 -5.176 -9.543 1.00 87.50 531 TRP A O 1
ATOM 4309 N N . SER A 1 532 ? 22.525 -5.023 -10.687 1.00 89.94 532 SER A N 1
ATOM 4310 C CA . SER A 1 532 ? 22.597 -6.452 -11.024 1.00 89.94 532 SER A CA 1
ATOM 4311 C C . SER A 1 532 ? 22.884 -7.328 -9.799 1.00 89.94 532 SER A C 1
ATOM 4313 O O . SER A 1 532 ? 22.325 -8.420 -9.674 1.00 89.94 532 SER A O 1
ATOM 4315 N N . ASN A 1 533 ? 23.719 -6.856 -8.872 1.00 91.31 533 ASN A N 1
ATOM 4316 C CA . ASN A 1 533 ? 24.040 -7.534 -7.618 1.00 91.31 533 ASN A CA 1
ATOM 4317 C C . ASN A 1 533 ? 22.835 -7.551 -6.668 1.00 91.31 533 ASN A C 1
ATOM 4319 O O . ASN A 1 533 ? 22.470 -8.622 -6.182 1.00 91.31 533 ASN A O 1
ATOM 4323 N N . LEU A 1 534 ? 22.162 -6.412 -6.489 1.00 92.56 534 LEU A N 1
ATOM 4324 C CA . LEU A 1 534 ? 20.937 -6.288 -5.698 1.00 92.56 534 LEU A CA 1
ATOM 4325 C C . LEU A 1 534 ? 19.796 -7.131 -6.288 1.00 92.56 534 LEU A C 1
ATOM 4327 O O . LEU A 1 534 ? 19.108 -7.840 -5.558 1.00 92.56 534 LEU A O 1
ATOM 4331 N N . SER A 1 535 ? 19.631 -7.136 -7.615 1.00 86.56 535 SER A N 1
ATOM 4332 C CA . SER A 1 535 ? 18.664 -8.010 -8.295 1.00 86.56 535 SER A CA 1
ATOM 4333 C C . SER A 1 535 ? 18.960 -9.493 -8.040 1.00 86.56 535 SER A C 1
ATOM 4335 O O . SER A 1 535 ? 18.045 -10.266 -7.757 1.00 86.56 535 SER A O 1
ATOM 4337 N N . ARG A 1 536 ? 20.239 -9.900 -8.051 1.00 91.50 536 ARG A N 1
ATOM 4338 C CA . ARG A 1 536 ? 20.658 -11.276 -7.729 1.00 91.50 536 ARG A CA 1
ATOM 4339 C C . ARG A 1 536 ? 20.416 -11.631 -6.257 1.00 91.50 536 ARG A C 1
ATOM 4341 O O . ARG A 1 536 ? 19.973 -12.744 -5.978 1.00 91.50 536 ARG A O 1
ATOM 4348 N N . GLN A 1 537 ? 20.647 -10.696 -5.333 1.00 92.69 537 GLN A N 1
ATOM 4349 C CA . GLN A 1 537 ? 20.344 -10.857 -3.905 1.00 92.69 537 GLN A CA 1
ATOM 4350 C C . GLN A 1 537 ? 18.839 -11.037 -3.677 1.00 92.69 537 GLN A C 1
ATOM 4352 O O . GLN A 1 537 ? 18.441 -12.081 -3.164 1.00 92.69 537 GLN A O 1
ATOM 4357 N N . LEU A 1 538 ? 18.005 -10.115 -4.169 1.00 86.88 538 LEU A N 1
ATOM 4358 C CA . LEU A 1 538 ? 16.542 -10.192 -4.065 1.00 86.88 538 LEU A CA 1
ATOM 4359 C C . LEU A 1 538 ? 15.979 -11.467 -4.716 1.00 86.88 538 LEU A C 1
ATOM 4361 O O . LEU A 1 538 ? 15.050 -12.078 -4.190 1.00 86.88 538 LEU A O 1
ATOM 4365 N N . GLN A 1 539 ? 16.561 -11.926 -5.830 1.00 88.62 539 GLN A N 1
ATOM 4366 C CA . GLN A 1 539 ? 16.211 -13.221 -6.421 1.00 88.62 539 GLN A CA 1
ATOM 4367 C C . GLN A 1 539 ? 16.597 -14.399 -5.517 1.00 88.62 539 GLN A C 1
ATOM 4369 O O . GLN A 1 539 ? 15.813 -15.342 -5.407 1.00 88.62 539 GLN A O 1
ATOM 4374 N N . SER A 1 540 ? 17.763 -14.370 -4.863 1.00 88.94 540 SER A N 1
ATOM 4375 C CA . SER A 1 540 ? 18.192 -15.436 -3.946 1.00 88.94 540 SER A CA 1
ATOM 4376 C C . SER A 1 540 ? 17.361 -15.476 -2.658 1.00 88.94 540 SER A C 1
ATOM 4378 O O . SER A 1 540 ? 16.938 -16.556 -2.248 1.00 88.94 540 SER A O 1
ATOM 4380 N N . GLU A 1 541 ? 17.015 -14.319 -2.085 1.00 90.56 541 GLU A N 1
ATOM 4381 C CA . GLU A 1 541 ? 16.096 -14.199 -0.948 1.00 90.56 541 GLU A CA 1
ATOM 4382 C C . GLU A 1 541 ? 14.707 -14.729 -1.307 1.00 90.56 541 GLU A C 1
ATOM 4384 O O . GLU A 1 541 ? 14.150 -15.544 -0.576 1.00 90.56 541 GLU A O 1
ATOM 4389 N N . LEU A 1 542 ? 14.183 -14.362 -2.480 1.00 89.69 542 LEU A N 1
ATOM 4390 C CA . LEU A 1 542 ? 12.889 -14.833 -2.973 1.00 89.69 542 LEU A CA 1
ATOM 4391 C C . LEU A 1 542 ? 12.875 -16.345 -3.274 1.00 89.69 542 LEU A C 1
ATOM 4393 O O . LEU A 1 542 ? 11.820 -16.975 -3.185 1.00 89.69 542 LEU A O 1
ATOM 4397 N N . HIS A 1 543 ? 14.023 -16.963 -3.579 1.00 89.06 543 HIS A N 1
ATOM 4398 C CA . HIS A 1 543 ? 14.150 -18.426 -3.608 1.00 89.06 543 HIS A CA 1
ATOM 4399 C C . HIS A 1 543 ? 14.209 -19.025 -2.195 1.00 89.06 543 HIS A C 1
ATOM 4401 O O . HIS A 1 543 ? 13.492 -19.989 -1.928 1.00 89.06 543 HIS A O 1
ATOM 4407 N N . ARG A 1 544 ? 14.963 -18.418 -1.267 1.00 92.38 544 ARG A N 1
ATOM 4408 C CA . ARG A 1 544 ? 15.030 -18.820 0.152 1.00 92.38 544 ARG A CA 1
ATOM 4409 C C . ARG A 1 544 ? 13.631 -18.856 0.785 1.00 92.38 544 ARG A C 1
ATOM 4411 O O . ARG A 1 544 ? 13.227 -19.880 1.323 1.00 92.38 544 ARG A O 1
ATOM 4418 N N . GLU A 1 545 ? 12.867 -17.784 0.589 1.00 90.06 545 GLU A N 1
ATOM 4419 C CA . GLU A 1 545 ? 11.465 -17.587 0.989 1.00 90.06 545 GLU A CA 1
ATOM 4420 C C . GLU A 1 545 ? 10.480 -18.569 0.325 1.00 90.06 545 GLU A C 1
ATOM 4422 O O . GLU A 1 545 ? 9.462 -18.945 0.918 1.00 90.06 545 GLU A O 1
ATOM 4427 N N . ARG A 1 546 ? 10.742 -18.991 -0.919 1.00 90.12 546 ARG A N 1
ATOM 4428 C CA . ARG A 1 546 ? 9.943 -20.024 -1.603 1.00 90.12 546 ARG A CA 1
ATOM 4429 C C . ARG A 1 546 ? 10.217 -21.409 -1.036 1.00 90.12 546 ARG A C 1
ATOM 4431 O O . ARG A 1 546 ? 9.272 -22.177 -0.872 1.00 90.12 546 ARG A O 1
ATOM 4438 N N . ASP A 1 547 ? 11.474 -21.720 -0.742 1.00 91.75 547 ASP A N 1
ATOM 4439 C CA . ASP A 1 547 ? 11.878 -23.023 -0.218 1.00 91.75 547 ASP A CA 1
ATOM 4440 C C . ASP A 1 547 ? 11.582 -23.171 1.278 1.00 91.75 547 ASP A C 1
ATOM 4442 O O . ASP A 1 547 ? 11.273 -24.270 1.726 1.00 91.75 547 ASP A O 1
ATOM 4446 N N . GLU A 1 548 ? 11.586 -22.090 2.060 1.00 90.94 548 GLU A N 1
ATOM 4447 C CA . GLU A 1 548 ? 11.039 -22.113 3.421 1.00 90.94 548 GLU A CA 1
ATOM 4448 C C . GLU A 1 548 ? 9.525 -22.331 3.405 1.00 90.94 548 GLU A C 1
ATOM 4450 O O . GLU A 1 548 ? 9.065 -23.264 4.056 1.00 90.94 548 GLU A O 1
ATOM 4455 N N . ARG A 1 549 ? 8.765 -21.638 2.544 1.00 84.19 549 ARG A N 1
ATOM 4456 C CA . ARG A 1 549 ? 7.331 -21.942 2.366 1.00 84.19 549 ARG A CA 1
ATOM 4457 C C . ARG A 1 549 ? 7.043 -23.335 1.796 1.00 84.19 549 ARG A C 1
ATOM 4459 O O . ARG A 1 549 ? 5.917 -23.799 1.948 1.00 84.19 549 ARG A O 1
ATOM 4466 N N . LYS A 1 550 ? 7.989 -23.995 1.111 1.00 91.12 550 LYS A N 1
ATOM 4467 C CA . LYS A 1 550 ? 7.882 -25.439 0.815 1.00 91.12 550 LYS A CA 1
ATOM 4468 C C . LYS A 1 550 ? 8.008 -26.223 2.114 1.00 91.12 550 LYS A C 1
ATOM 4470 O O . LYS A 1 550 ? 7.013 -26.783 2.539 1.00 91.12 550 LYS A O 1
ATOM 4475 N N . ARG A 1 551 ? 9.146 -26.112 2.812 1.00 92.00 551 ARG A N 1
ATOM 4476 C CA . ARG A 1 551 ? 9.415 -26.823 4.077 1.00 92.00 551 ARG A CA 1
ATOM 4477 C C . ARG A 1 551 ? 8.315 -26.630 5.125 1.00 92.00 551 ARG A C 1
ATOM 4479 O O . ARG A 1 551 ? 8.059 -27.539 5.902 1.00 92.00 551 ARG A O 1
ATOM 4486 N N . GLU A 1 552 ? 7.672 -25.466 5.178 1.00 88.94 552 GLU A N 1
ATOM 4487 C CA . GLU A 1 552 ? 6.502 -25.225 6.030 1.00 88.94 552 GLU A CA 1
ATOM 4488 C C . GLU A 1 552 ? 5.265 -26.012 5.581 1.00 88.94 552 GLU A C 1
ATOM 4490 O O . GLU A 1 552 ? 4.656 -26.671 6.421 1.00 88.94 552 GLU A O 1
ATOM 4495 N N . ARG A 1 553 ? 4.921 -26.009 4.283 1.00 87.25 553 ARG A N 1
ATOM 4496 C CA . ARG A 1 553 ? 3.844 -26.863 3.752 1.00 87.25 553 ARG A CA 1
ATOM 4497 C C . ARG A 1 553 ? 4.143 -28.337 3.983 1.00 87.25 553 ARG A C 1
ATOM 4499 O O . ARG A 1 553 ? 3.310 -29.010 4.578 1.00 87.25 553 ARG A O 1
ATOM 4506 N N . ASP A 1 554 ? 5.343 -28.786 3.622 1.00 90.56 554 ASP A N 1
ATOM 4507 C CA . ASP A 1 554 ? 5.799 -30.169 3.777 1.00 90.56 554 ASP A CA 1
ATOM 4508 C C . ASP A 1 554 ? 5.608 -30.634 5.241 1.00 90.56 554 ASP A C 1
ATOM 4510 O O . ASP A 1 554 ? 4.964 -31.649 5.495 1.00 90.56 554 ASP A O 1
ATOM 4514 N N . ARG A 1 555 ? 6.028 -29.818 6.225 1.00 90.75 555 ARG A N 1
ATOM 4515 C CA . ARG A 1 555 ? 5.789 -30.064 7.664 1.00 90.75 555 ARG A CA 1
ATOM 4516 C C . ARG A 1 555 ? 4.307 -30.089 8.046 1.00 90.75 555 ARG A C 1
ATOM 4518 O O . ARG A 1 555 ? 3.917 -30.906 8.877 1.00 90.75 555 ARG A O 1
ATOM 4525 N N . THR A 1 556 ? 3.473 -29.197 7.503 1.00 84.38 556 THR A N 1
ATOM 4526 C CA . THR A 1 556 ? 2.025 -29.227 7.792 1.00 84.38 556 THR A CA 1
ATOM 4527 C C . THR A 1 556 ? 1.338 -30.445 7.175 1.00 84.38 556 THR A C 1
ATOM 4529 O O . THR A 1 556 ? 0.439 -31.011 7.792 1.00 84.38 556 THR A O 1
ATOM 4532 N N . GLU A 1 557 ? 1.788 -30.901 6.006 1.00 87.88 557 GLU A N 1
ATOM 4533 C CA . GLU A 1 557 ? 1.288 -32.106 5.342 1.00 87.88 557 GLU A CA 1
ATOM 4534 C C . GLU A 1 557 ? 1.710 -33.370 6.114 1.00 87.88 557 GLU A C 1
ATOM 4536 O O . GLU A 1 557 ? 0.863 -34.227 6.381 1.00 87.88 557 GLU A O 1
ATOM 4541 N N . GLU A 1 558 ? 2.959 -33.444 6.594 1.00 89.62 558 GLU A N 1
ATOM 4542 C CA . GLU A 1 558 ? 3.431 -34.478 7.532 1.00 89.62 558 GLU A CA 1
ATOM 4543 C C . GLU A 1 558 ? 2.603 -34.504 8.830 1.00 89.62 558 GLU A C 1
ATOM 4545 O O . GLU A 1 558 ? 2.131 -35.567 9.249 1.00 89.62 558 GLU A O 1
ATOM 4550 N N . GLN A 1 559 ? 2.364 -33.342 9.453 1.00 87.00 559 GLN A N 1
ATOM 4551 C CA . GLN A 1 559 ? 1.549 -33.232 10.668 1.00 87.00 559 GLN A CA 1
ATOM 4552 C C . GLN A 1 559 ? 0.114 -33.725 10.438 1.00 87.00 559 GLN A C 1
ATOM 4554 O O . GLN A 1 559 ? -0.358 -34.585 11.188 1.00 87.00 559 GLN A O 1
ATOM 4559 N N . VAL A 1 560 ? -0.556 -33.264 9.377 1.00 88.56 560 VAL A N 1
ATOM 4560 C CA . VAL A 1 560 ? -1.921 -33.690 9.019 1.00 88.56 560 VAL A CA 1
ATOM 4561 C C . VAL A 1 560 ? -1.985 -35.193 8.723 1.00 88.56 560 VAL A C 1
ATOM 4563 O O . VAL A 1 560 ? -2.933 -35.860 9.149 1.00 88.56 560 VAL A O 1
ATOM 4566 N N . CYS A 1 561 ? -0.971 -35.762 8.065 1.00 85.31 561 CYS A N 1
ATOM 4567 C CA . CYS A 1 561 ? -0.885 -37.208 7.850 1.00 85.31 561 CYS A CA 1
ATOM 4568 C C . CYS A 1 561 ? -0.731 -37.977 9.172 1.00 85.31 561 CYS A C 1
ATOM 4570 O O . CYS A 1 561 ? -1.441 -38.962 9.388 1.00 85.31 561 CYS A O 1
ATOM 4572 N N . SER A 1 562 ? 0.123 -37.502 10.087 1.00 85.12 562 SER A N 1
ATOM 4573 C CA . SER A 1 562 ? 0.322 -38.130 11.402 1.00 85.12 562 SER A CA 1
ATOM 4574 C C . SER A 1 562 ? -0.941 -38.093 12.277 1.00 85.12 562 SER A C 1
ATOM 4576 O O . SER A 1 562 ? -1.276 -39.083 12.936 1.00 85.12 562 SER A O 1
ATOM 4578 N N . GLU A 1 563 ? -1.713 -37.000 12.230 1.00 83.94 563 GLU A N 1
ATOM 4579 C CA . GLU A 1 563 ? -3.013 -36.920 12.900 1.00 83.94 563 GLU A CA 1
ATOM 4580 C C . GLU A 1 563 ? -4.033 -37.879 12.290 1.00 83.94 563 GLU A C 1
ATOM 4582 O O . GLU A 1 563 ? -4.735 -38.578 13.024 1.00 83.94 563 GLU A O 1
ATOM 4587 N N . LYS A 1 564 ? -4.117 -37.938 10.955 1.00 82.81 564 LYS A N 1
ATOM 4588 C CA . LYS A 1 564 ? -5.030 -38.845 10.250 1.00 82.81 564 LYS A CA 1
ATOM 4589 C C . LYS A 1 564 ? -4.741 -40.304 10.612 1.00 82.81 564 LYS A C 1
ATOM 4591 O O . LYS A 1 564 ? -5.670 -41.042 10.936 1.00 82.81 564 LYS A O 1
ATOM 4596 N N . GLN A 1 565 ? -3.465 -40.690 10.654 1.00 84.94 565 GLN A N 1
ATOM 4597 C CA . GLN A 1 565 ? -3.042 -42.032 11.054 1.00 84.94 565 GLN A CA 1
ATOM 4598 C C . GLN A 1 565 ? -3.374 -42.333 12.528 1.00 84.94 565 GLN A C 1
ATOM 4600 O O . GLN A 1 565 ? -3.877 -43.415 12.826 1.00 84.94 565 GLN A O 1
ATOM 4605 N N . ARG A 1 566 ? -3.198 -41.368 13.448 1.00 82.38 566 ARG A N 1
ATOM 4606 C CA . ARG A 1 566 ? -3.637 -41.514 14.853 1.00 82.38 566 ARG A CA 1
ATOM 4607 C C . ARG A 1 566 ? -5.149 -41.701 14.994 1.00 82.38 566 ARG A C 1
ATOM 4609 O O . ARG A 1 566 ? -5.572 -42.491 15.834 1.00 82.38 566 ARG A O 1
ATOM 4616 N N . ARG A 1 567 ? -5.967 -40.990 14.208 1.00 79.69 567 ARG A N 1
ATOM 4617 C CA . ARG A 1 567 ? -7.437 -41.142 14.227 1.00 79.69 567 ARG A CA 1
ATOM 4618 C C . ARG A 1 567 ? -7.843 -42.538 13.746 1.00 79.69 567 ARG A C 1
ATOM 4620 O O . ARG A 1 567 ? -8.585 -43.222 14.442 1.00 79.69 567 ARG A O 1
ATOM 4627 N N . GLN A 1 568 ? -7.256 -42.999 12.642 1.00 82.12 568 GLN A N 1
ATOM 4628 C CA . GLN A 1 568 ? -7.507 -44.329 12.084 1.00 82.12 568 GLN A CA 1
ATOM 4629 C C . GLN A 1 568 ? -7.123 -45.461 13.063 1.00 82.12 568 GLN A C 1
ATOM 4631 O O . GLN A 1 568 ? -7.923 -46.359 13.315 1.00 82.12 568 GLN A O 1
ATOM 4636 N N . GLN A 1 569 ? -5.969 -45.358 13.735 1.00 84.62 569 GLN A N 1
ATOM 4637 C CA . GLN A 1 569 ? -5.569 -46.297 14.798 1.00 84.62 569 GLN A CA 1
ATOM 4638 C C . GLN A 1 569 ? -6.547 -46.317 15.990 1.00 84.62 569 GLN A C 1
ATOM 4640 O O . GLN A 1 569 ? -6.783 -47.369 16.585 1.00 84.62 569 GLN A O 1
ATOM 4645 N N . GLN A 1 570 ? -7.139 -45.173 16.357 1.00 81.94 570 GLN A N 1
ATOM 4646 C CA . GLN A 1 570 ? -8.158 -45.116 17.416 1.00 81.94 570 GLN A CA 1
ATOM 4647 C C . GLN A 1 570 ? -9.484 -45.767 16.996 1.00 81.94 570 GLN A C 1
ATOM 4649 O O . GLN A 1 570 ? -10.193 -46.309 17.844 1.00 81.94 570 GLN A O 1
ATOM 4654 N N . GLU A 1 571 ? -9.825 -45.740 15.709 1.00 78.75 571 GLU A N 1
ATOM 4655 C CA . GLU A 1 571 ? -11.009 -46.406 15.159 1.00 78.75 571 GLU A CA 1
ATOM 4656 C C . GLU A 1 571 ? -10.808 -47.930 15.094 1.00 78.75 571 GLU A C 1
ATOM 4658 O O . GLU A 1 571 ? -11.656 -48.679 15.583 1.00 78.75 571 GLU A O 1
ATOM 4663 N N . GLU A 1 572 ? -9.645 -48.398 14.638 1.00 82.06 572 GLU A N 1
ATOM 4664 C CA . GLU A 1 572 ? -9.251 -49.818 14.658 1.00 82.06 572 GLU A CA 1
ATOM 4665 C C . GLU A 1 572 ? -9.210 -50.397 16.092 1.00 82.06 572 GLU A C 1
ATOM 4667 O O . GLU A 1 572 ? -9.702 -51.504 16.349 1.00 82.06 572 GLU A O 1
ATOM 4672 N N . ALA A 1 573 ? -8.711 -49.627 17.067 1.00 80.62 573 ALA A N 1
ATOM 4673 C CA . ALA A 1 573 ? -8.730 -50.005 18.483 1.00 80.62 573 ALA A CA 1
ATOM 4674 C C . ALA A 1 573 ? -10.164 -50.131 19.046 1.00 80.62 573 ALA A C 1
ATOM 4676 O O . ALA A 1 573 ? -10.457 -51.046 19.819 1.00 80.62 573 ALA A O 1
ATOM 4677 N N . ARG A 1 574 ? -11.092 -49.257 18.630 1.00 75.94 574 ARG A N 1
ATOM 4678 C CA . ARG A 1 574 ? -12.514 -49.347 19.014 1.00 75.94 574 ARG A CA 1
ATOM 4679 C C . ARG A 1 574 ? -13.187 -50.572 18.395 1.00 75.94 574 ARG A C 1
ATOM 4681 O O . ARG A 1 574 ? -13.856 -51.313 19.114 1.00 75.94 574 ARG A O 1
ATOM 4688 N N . LEU A 1 575 ? -12.976 -50.827 17.104 1.00 78.62 575 LEU A N 1
ATOM 4689 C CA . LEU A 1 575 ? -13.554 -51.978 16.400 1.00 78.62 575 LEU A CA 1
ATOM 4690 C C . LEU A 1 575 ? -13.075 -53.314 16.988 1.00 78.62 575 LEU A C 1
ATOM 4692 O O . LEU A 1 575 ? -13.892 -54.182 17.294 1.00 78.62 575 LEU A O 1
ATOM 4696 N N . SER A 1 576 ? -11.772 -53.460 17.241 1.00 77.56 576 SER A N 1
ATOM 4697 C CA . SER A 1 576 ? -11.233 -54.672 17.876 1.00 77.56 576 SER A CA 1
ATOM 4698 C C . SER A 1 576 ? -11.762 -54.884 19.303 1.00 77.56 576 SER A C 1
ATOM 4700 O O . SER A 1 576 ? -12.006 -56.028 19.694 1.00 77.56 576 SER A O 1
ATOM 4702 N N . SER A 1 577 ? -12.024 -53.816 20.068 1.00 76.38 577 SER A N 1
ATOM 4703 C CA . SER A 1 577 ? -12.645 -53.927 21.400 1.00 76.38 577 SER A CA 1
ATOM 4704 C C . SER A 1 577 ? -14.065 -54.516 21.357 1.00 76.38 577 SER A C 1
ATOM 4706 O O . SER A 1 577 ? -14.419 -55.327 22.214 1.00 76.38 577 SER A O 1
ATOM 4708 N N . LEU A 1 578 ? -14.847 -54.190 20.320 1.00 72.44 578 LEU A N 1
ATOM 4709 C CA . LEU A 1 578 ? -16.210 -54.698 20.128 1.00 72.44 578 LEU A CA 1
ATOM 4710 C C . LEU A 1 578 ? -16.220 -56.173 19.703 1.00 72.44 578 LEU A C 1
ATOM 4712 O O . LEU A 1 578 ? -16.971 -56.968 20.270 1.00 72.44 578 LEU A O 1
ATOM 4716 N N . CYS A 1 579 ? -15.350 -56.570 18.768 1.00 66.62 579 CYS A N 1
ATOM 4717 C CA . CYS A 1 579 ? -15.249 -57.967 18.328 1.00 66.62 579 CYS A CA 1
ATOM 4718 C C . CYS A 1 579 ? -14.889 -58.917 19.486 1.00 66.62 579 CYS A C 1
ATOM 4720 O O . CYS A 1 579 ? -15.499 -59.976 19.637 1.00 66.62 579 CYS A O 1
ATOM 4722 N N . ASN A 1 580 ? -13.960 -58.502 20.357 1.00 66.75 580 ASN A N 1
ATOM 4723 C CA . ASN A 1 580 ? -13.566 -59.261 21.549 1.00 66.75 580 ASN A CA 1
ATOM 4724 C C . ASN A 1 580 ? -14.695 -59.420 22.586 1.00 66.75 580 ASN A C 1
ATOM 4726 O O . ASN A 1 580 ? -14.660 -60.359 23.385 1.00 66.75 580 ASN A O 1
ATOM 4730 N N . LEU A 1 581 ? -15.686 -58.521 22.595 1.00 64.38 581 LEU A N 1
ATOM 4731 C CA . LEU A 1 581 ? -16.854 -58.619 23.472 1.00 64.38 581 LEU A CA 1
ATOM 4732 C C . LEU A 1 581 ? -17.834 -59.691 22.966 1.00 64.38 581 LEU A C 1
ATOM 4734 O O . LEU A 1 581 ? -18.287 -60.534 23.737 1.00 64.38 581 LEU A O 1
ATOM 4738 N N . LEU A 1 582 ? -18.112 -59.687 21.658 1.00 56.06 582 LEU A N 1
ATOM 4739 C CA . LEU A 1 582 ? -19.055 -60.605 21.008 1.00 56.06 582 LEU A CA 1
ATOM 4740 C C . LEU A 1 582 ? -18.593 -62.069 21.070 1.00 56.06 582 LEU A C 1
ATOM 4742 O O . LEU A 1 582 ? -19.407 -62.967 21.279 1.00 56.06 582 LEU A O 1
ATOM 4746 N N . GLN A 1 583 ? -17.285 -62.319 20.953 1.00 59.38 583 GLN A N 1
ATOM 4747 C CA . GLN A 1 583 ? -16.726 -63.677 20.942 1.00 59.38 583 GLN A CA 1
ATOM 4748 C C . GLN A 1 583 ? -16.857 -64.422 22.289 1.00 59.38 583 GLN A C 1
ATOM 4750 O O . GLN A 1 583 ? -16.679 -65.637 22.339 1.00 59.38 583 GLN A O 1
ATOM 4755 N N . ARG A 1 584 ? -17.199 -63.730 23.387 1.00 55.66 584 ARG A N 1
ATOM 4756 C CA . ARG A 1 584 ? -17.324 -64.318 24.737 1.00 55.66 584 ARG A CA 1
ATOM 4757 C C . ARG A 1 584 ? -18.716 -64.879 25.068 1.00 55.66 584 ARG A C 1
ATOM 4759 O O . ARG A 1 584 ? -18.922 -65.325 26.192 1.00 55.66 584 ARG A O 1
ATOM 4766 N N . LEU A 1 585 ? -19.664 -64.849 24.127 1.00 47.78 585 LEU A N 1
ATOM 4767 C CA . LEU A 1 585 ? -21.085 -65.145 24.375 1.00 47.78 585 LEU A CA 1
ATOM 4768 C C . LEU A 1 585 ? -21.594 -66.478 23.780 1.00 47.78 585 LEU A C 1
ATOM 4770 O O . LEU A 1 585 ? -22.803 -66.701 23.752 1.00 47.78 585 LEU A O 1
ATOM 4774 N N . GLN A 1 586 ? -20.714 -67.383 23.329 1.00 34.53 586 GLN A N 1
ATOM 4775 C CA . GLN A 1 586 ? -21.101 -68.729 22.864 1.00 34.53 586 GLN A CA 1
ATOM 4776 C C . GLN A 1 586 ? -20.674 -69.849 23.837 1.00 34.53 586 GLN A C 1
ATOM 4778 O O . GLN A 1 586 ? -19.479 -69.993 24.098 1.00 34.53 586 GLN A O 1
ATOM 4783 N N . PRO A 1 587 ? -21.610 -70.686 24.330 1.00 46.97 587 PRO A N 1
ATOM 4784 C CA . PRO A 1 587 ? -21.303 -71.891 25.102 1.00 46.97 587 PRO A CA 1
ATOM 4785 C C . PRO A 1 587 ? -21.242 -73.152 24.218 1.00 46.97 587 PRO A C 1
ATOM 4787 O O . PRO A 1 587 ? -21.989 -73.268 23.246 1.00 46.97 587 PRO A O 1
ATOM 4790 N N . GLN A 1 588 ? -20.422 -74.145 24.592 1.00 39.84 588 GLN A N 1
ATOM 4791 C CA . GLN A 1 588 ? -20.463 -75.486 23.991 1.00 39.84 588 GLN A CA 1
ATOM 4792 C C . GLN A 1 588 ? -20.539 -76.613 25.033 1.00 39.84 588 GLN A C 1
ATOM 4794 O O . GLN A 1 588 ? -19.787 -76.670 26.001 1.00 39.84 588 GLN A O 1
ATOM 4799 N N . SER A 1 589 ? -21.489 -77.506 24.767 1.00 51.78 589 SER A N 1
ATOM 4800 C CA . SER A 1 589 ? -21.847 -78.746 25.459 1.00 51.78 589 SER A CA 1
ATOM 4801 C C . SER A 1 589 ? -20.684 -79.662 25.872 1.00 51.78 589 SER A C 1
ATOM 4803 O O . SER A 1 589 ? -19.931 -80.116 25.014 1.00 51.78 589 SER A O 1
ATOM 4805 N N . ILE A 1 590 ? -20.731 -80.144 27.121 1.00 40.62 590 ILE A N 1
ATOM 4806 C CA . ILE A 1 590 ? -20.533 -81.573 27.433 1.00 40.62 590 ILE A CA 1
ATOM 4807 C C . ILE A 1 590 ? -21.646 -82.005 28.403 1.00 40.62 590 ILE A C 1
ATOM 4809 O O . ILE A 1 590 ? -21.766 -81.447 29.490 1.00 40.62 590 ILE A O 1
ATOM 4813 N N . MET A 1 591 ? -22.451 -83.000 28.018 1.00 41.53 591 MET A N 1
ATOM 4814 C CA . MET A 1 591 ? -23.511 -83.596 28.843 1.00 41.53 591 MET A CA 1
ATOM 4815 C C . MET A 1 591 ? -23.315 -85.111 28.940 1.00 41.53 591 MET A C 1
ATOM 4817 O O . MET A 1 591 ? -23.430 -85.814 27.940 1.00 41.53 591 MET A O 1
ATOM 4821 N N . GLY A 1 592 ? -23.091 -85.615 30.155 1.00 41.66 592 GLY A N 1
ATOM 4822 C CA . GLY A 1 592 ? -23.511 -86.967 30.525 1.00 41.66 592 GLY A CA 1
ATOM 4823 C C . GLY A 1 592 ? -24.921 -86.859 31.097 1.00 41.66 592 GLY A C 1
ATOM 4824 O O . GLY A 1 592 ? -25.119 -86.123 32.060 1.00 41.66 592 GLY A O 1
ATOM 4825 N N . THR A 1 593 ? -25.909 -87.499 30.473 1.00 40.72 593 THR A N 1
ATOM 4826 C CA . THR A 1 593 ? -27.332 -87.272 30.777 1.00 40.72 593 THR A CA 1
ATOM 4827 C C . THR A 1 593 ? -27.739 -87.816 32.153 1.00 40.72 593 THR A C 1
ATOM 4829 O O . THR A 1 593 ? -27.667 -89.033 32.345 1.00 40.72 593 THR A O 1
ATOM 4832 N N . PRO A 1 594 ? -28.234 -86.969 33.079 1.00 55.00 594 PRO A N 1
ATOM 4833 C CA . PRO A 1 594 ? -29.031 -87.419 34.220 1.00 55.00 594 PRO A CA 1
ATOM 4834 C C . PRO A 1 594 ? -30.357 -88.034 33.747 1.00 55.00 594 PRO A C 1
ATOM 4836 O O . PRO A 1 594 ? -30.735 -87.884 32.580 1.00 55.00 594 PRO A O 1
ATOM 4839 N N . SER A 1 595 ? -31.091 -88.682 34.653 1.00 58.91 595 SER A N 1
ATOM 4840 C CA . SER A 1 595 ? -32.466 -89.122 34.370 1.00 58.91 595 SER A CA 1
ATOM 4841 C C . SER A 1 595 ? -33.377 -87.935 34.020 1.00 58.91 595 SER A C 1
ATOM 4843 O O . SER A 1 595 ? -33.108 -86.811 34.441 1.00 58.91 595 SER A O 1
ATOM 4845 N N . TRP A 1 596 ? -34.455 -88.152 33.253 1.00 55.22 596 TRP A N 1
ATOM 4846 C CA . TRP A 1 596 ? -35.349 -87.057 32.832 1.00 55.22 596 TRP A CA 1
ATOM 4847 C C . TRP A 1 596 ? -35.986 -86.317 34.016 1.00 55.22 596 TRP A C 1
ATOM 4849 O O . TRP A 1 596 ? -36.180 -85.110 33.920 1.00 55.22 596 TRP A O 1
ATOM 4859 N N . ASP A 1 597 ? -36.230 -86.997 35.137 1.00 57.25 597 ASP A N 1
ATOM 4860 C CA . ASP A 1 597 ? -36.764 -86.386 36.358 1.00 57.25 597 ASP A CA 1
ATOM 4861 C C . ASP A 1 597 ? -35.702 -85.574 37.116 1.00 57.25 597 ASP A C 1
ATOM 4863 O O . ASP A 1 597 ? -35.985 -84.459 37.542 1.00 57.25 597 ASP A O 1
ATOM 4867 N N . GLU A 1 598 ? -34.450 -86.046 37.214 1.00 57.22 598 GLU A N 1
ATOM 4868 C CA . GLU A 1 598 ? -33.338 -85.213 37.710 1.00 57.22 598 GLU A CA 1
ATOM 4869 C C . GLU A 1 598 ? -33.056 -84.024 36.790 1.00 57.22 598 GLU A C 1
ATOM 4871 O O . GLU A 1 598 ? -32.670 -82.958 37.265 1.00 57.22 598 GLU A O 1
ATOM 4876 N N . LEU A 1 599 ? -33.205 -84.200 35.474 1.00 60.50 599 LEU A N 1
ATOM 4877 C CA . LEU A 1 599 ? -33.069 -83.127 34.496 1.00 60.50 599 LEU A CA 1
ATOM 4878 C C . LEU A 1 599 ? -34.204 -82.122 34.650 1.00 60.50 599 LEU A C 1
ATOM 4880 O O . LEU A 1 599 ? -33.929 -80.931 34.650 1.00 60.50 599 LEU A O 1
ATOM 4884 N N . TRP A 1 600 ? -35.446 -82.576 34.827 1.00 59.22 600 TRP A N 1
ATOM 4885 C CA . TRP A 1 600 ? -36.588 -81.695 35.042 1.00 59.22 600 TRP A CA 1
ATOM 4886 C C . TRP A 1 600 ? -36.473 -80.951 36.369 1.00 59.22 600 TRP A C 1
ATOM 4888 O O . TRP A 1 600 ? -36.555 -79.731 36.353 1.00 59.22 600 TRP A O 1
ATOM 4898 N N . ILE A 1 601 ? -36.166 -81.640 37.476 1.00 70.25 601 ILE A N 1
ATOM 4899 C CA . ILE A 1 601 ? -35.937 -81.020 38.791 1.00 70.25 601 ILE A CA 1
ATOM 4900 C C . ILE A 1 601 ? -34.785 -80.015 38.716 1.00 70.25 601 ILE A C 1
ATOM 4902 O O . ILE A 1 601 ? -34.976 -78.861 39.082 1.00 70.25 601 ILE A O 1
ATOM 4906 N N . ARG A 1 602 ? -33.621 -80.384 38.158 1.00 69.56 602 ARG A N 1
ATOM 4907 C CA . ARG A 1 602 ? -32.502 -79.438 37.995 1.00 69.56 602 ARG A CA 1
ATOM 4908 C C . ARG A 1 602 ? -32.820 -78.311 37.019 1.00 69.56 602 ARG A C 1
ATOM 4910 O O . ARG A 1 602 ? -32.248 -77.239 37.165 1.00 69.56 602 ARG A O 1
ATOM 4917 N N . VAL A 1 603 ? -33.692 -78.509 36.031 1.00 70.44 603 VAL A N 1
ATOM 4918 C CA . VAL A 1 603 ? -34.153 -77.437 35.137 1.00 70.44 603 VAL A CA 1
ATOM 4919 C C . VAL A 1 603 ? -35.138 -76.523 35.858 1.00 70.44 603 VAL A C 1
ATOM 4921 O O . VAL A 1 603 ? -34.979 -75.318 35.728 1.00 70.44 603 VAL A O 1
ATOM 4924 N N . THR A 1 604 ? -36.078 -77.023 36.664 1.00 73.94 604 THR A N 1
ATOM 4925 C CA . THR A 1 604 ? -36.961 -76.171 37.477 1.00 73.94 604 THR A CA 1
ATOM 4926 C C . THR A 1 604 ? -36.177 -75.437 38.557 1.00 73.94 604 THR A C 1
ATOM 4928 O O . THR A 1 604 ? -36.264 -74.220 38.605 1.00 73.94 604 THR A O 1
ATOM 4931 N N . GLU A 1 605 ? -35.308 -76.110 39.317 1.00 77.19 605 GLU A N 1
ATOM 4932 C CA . GLU A 1 605 ? -34.406 -75.477 40.291 1.00 77.19 605 GLU A CA 1
ATOM 4933 C C . GLU A 1 605 ? -33.504 -74.435 39.618 1.00 77.19 605 GLU A C 1
ATOM 4935 O O . GLU A 1 605 ? -33.320 -73.341 40.143 1.00 77.19 605 GLU A O 1
ATOM 4940 N N . ARG A 1 606 ? -32.950 -74.728 38.431 1.00 74.75 606 ARG A N 1
ATOM 4941 C CA . ARG A 1 606 ? -32.083 -73.779 37.721 1.00 74.75 606 ARG A CA 1
ATOM 4942 C C . ARG A 1 606 ? -32.861 -72.647 37.058 1.00 74.75 606 ARG A C 1
ATOM 4944 O O . ARG A 1 606 ? -32.308 -71.560 36.964 1.00 74.75 606 ARG A O 1
ATOM 4951 N N . VAL A 1 607 ? -34.104 -72.855 36.627 1.00 78.19 607 VAL A N 1
ATOM 4952 C CA . VAL A 1 607 ? -34.994 -71.800 36.110 1.00 78.19 607 VAL A CA 1
ATOM 4953 C C . VAL A 1 607 ? -35.507 -70.925 37.247 1.00 78.19 607 VAL A C 1
ATOM 4955 O O . VAL A 1 607 ? -35.538 -69.711 37.085 1.00 78.19 607 VAL A O 1
ATOM 4958 N N . GLU A 1 608 ? -35.838 -71.493 38.405 1.00 77.06 608 GLU A N 1
ATOM 4959 C CA . GLU A 1 608 ? -36.205 -70.750 39.612 1.00 77.06 608 GLU A CA 1
ATOM 4960 C C . GLU A 1 608 ? -35.012 -69.961 40.152 1.00 77.06 608 GLU A C 1
ATOM 4962 O O . GLU A 1 608 ? -35.149 -68.758 40.349 1.00 77.06 608 GLU A O 1
ATOM 4967 N N . GLN A 1 609 ? -33.825 -70.572 40.258 1.00 81.81 609 GLN A N 1
ATOM 4968 C CA . GLN A 1 609 ? -32.586 -69.875 40.616 1.00 81.81 609 GLN A CA 1
ATOM 4969 C C . GLN A 1 609 ? -32.254 -68.770 39.605 1.00 81.81 609 GLN A C 1
ATOM 4971 O O . GLN A 1 609 ? -31.970 -67.648 40.004 1.00 81.81 609 GLN A O 1
ATOM 4976 N N . ILE A 1 610 ? -32.345 -69.032 38.294 1.00 77.38 610 ILE A N 1
ATOM 4977 C CA . ILE A 1 610 ? -32.153 -67.993 37.270 1.00 77.38 610 ILE A CA 1
ATOM 4978 C C . ILE A 1 610 ? -33.219 -66.900 37.400 1.00 77.38 610 ILE A C 1
ATOM 4980 O O . ILE A 1 610 ? -32.890 -65.736 37.222 1.00 77.38 610 ILE A O 1
ATOM 4984 N N . ASN A 1 611 ? -34.468 -67.216 37.744 1.00 79.31 611 ASN A N 1
ATOM 4985 C CA . ASN A 1 611 ? -35.525 -66.225 37.946 1.00 79.31 611 ASN A CA 1
ATOM 4986 C C . ASN A 1 611 ? -35.290 -65.390 39.220 1.00 79.31 611 ASN A C 1
ATOM 4988 O O . ASN A 1 611 ? -35.478 -64.177 39.181 1.00 79.31 611 ASN A O 1
ATOM 4992 N N . THR A 1 612 ? -34.807 -65.980 40.321 1.00 85.62 612 THR A N 1
ATOM 4993 C CA . THR A 1 612 ? -34.404 -65.220 41.517 1.00 85.62 612 THR A CA 1
ATOM 4994 C C . THR A 1 612 ? -33.162 -64.378 41.257 1.00 85.62 612 THR A C 1
ATOM 4996 O O . THR A 1 612 ? -33.154 -63.205 41.620 1.00 85.62 612 THR A O 1
ATOM 4999 N N . ASP A 1 613 ? -32.158 -64.917 40.563 1.00 84.31 613 ASP A N 1
ATOM 5000 C CA . ASP A 1 613 ? -30.944 -64.196 40.171 1.00 84.31 613 ASP A CA 1
ATOM 5001 C C . ASP A 1 613 ? -31.289 -63.048 39.210 1.00 84.31 613 ASP A C 1
ATOM 5003 O O . ASP A 1 613 ? -30.739 -61.955 39.321 1.00 84.31 613 ASP A O 1
ATOM 5007 N N . PHE A 1 614 ? -32.245 -63.255 38.298 1.00 80.06 614 PHE A N 1
ATOM 5008 C CA . PHE A 1 614 ? -32.715 -62.251 37.343 1.00 80.06 614 PHE A CA 1
ATOM 5009 C C . PHE A 1 614 ? -33.594 -61.188 38.011 1.00 80.06 614 PHE A C 1
ATOM 5011 O O . PHE A 1 614 ? -33.440 -60.011 37.703 1.00 80.06 614 PHE A O 1
ATOM 5018 N N . GLN A 1 615 ? -34.448 -61.539 38.978 1.00 80.88 615 GLN A N 1
ATOM 5019 C CA . GLN A 1 615 ? -35.168 -60.553 39.796 1.00 80.88 615 GLN A CA 1
ATOM 5020 C C . GLN A 1 615 ? -34.215 -59.770 40.708 1.00 80.88 615 GLN A C 1
ATOM 5022 O O . GLN A 1 615 ? -34.335 -58.550 40.823 1.00 80.88 615 GLN A O 1
ATOM 5027 N N . GLN A 1 616 ? -33.212 -60.425 41.296 1.00 85.38 616 GLN A N 1
ATOM 5028 C CA . GLN A 1 616 ? -32.168 -59.758 42.070 1.00 85.38 616 GLN A CA 1
ATOM 5029 C C . GLN A 1 616 ? -31.317 -58.844 41.176 1.00 85.38 616 GLN A C 1
ATOM 5031 O O . GLN A 1 616 ? -31.032 -57.713 41.570 1.00 85.38 616 GLN A O 1
ATOM 5036 N N . ALA A 1 617 ? -30.993 -59.266 39.951 1.00 81.00 617 ALA A N 1
ATOM 5037 C CA . ALA A 1 617 ? -30.343 -58.436 38.942 1.00 81.00 617 ALA A CA 1
ATOM 5038 C C . ALA A 1 617 ? -31.238 -57.271 38.495 1.00 81.00 617 ALA A C 1
ATOM 5040 O O . ALA A 1 617 ? -30.739 -56.160 38.368 1.00 81.00 617 ALA A O 1
ATOM 5041 N N . ILE A 1 618 ? -32.553 -57.458 38.336 1.00 81.19 618 ILE A N 1
ATOM 5042 C CA . ILE A 1 618 ? -33.511 -56.371 38.072 1.00 81.19 618 ILE A CA 1
ATOM 5043 C C . ILE A 1 618 ? -33.526 -55.374 39.235 1.00 81.19 618 ILE A C 1
ATOM 5045 O O . ILE A 1 618 ? -33.482 -54.169 38.993 1.00 81.19 618 ILE A O 1
ATOM 5049 N N . HIS A 1 619 ? -33.521 -55.822 40.494 1.00 83.50 619 HIS A N 1
ATOM 5050 C CA . HIS A 1 619 ? -33.424 -54.928 41.653 1.00 83.50 619 HIS A CA 1
ATOM 5051 C C . HIS A 1 619 ? -32.056 -54.224 41.748 1.00 83.50 619 HIS A C 1
ATOM 5053 O O . HIS A 1 619 ? -31.997 -53.034 42.078 1.00 83.50 619 HIS A O 1
ATOM 5059 N N . GLN A 1 620 ? -30.954 -54.894 41.399 1.00 86.69 620 GLN A N 1
ATOM 5060 C CA . GLN A 1 620 ? -29.625 -54.278 41.304 1.00 86.69 620 GLN A CA 1
ATOM 5061 C C . GLN A 1 620 ? -29.566 -53.246 40.168 1.00 86.69 620 GLN A C 1
ATOM 5063 O O . GLN A 1 620 ? -29.152 -52.117 40.400 1.00 86.69 620 GLN A O 1
ATOM 5068 N N . ILE A 1 621 ? -30.071 -53.564 38.976 1.00 82.12 621 ILE A N 1
ATOM 5069 C CA . ILE A 1 621 ? -30.205 -52.631 37.851 1.00 82.12 621 ILE A CA 1
ATOM 5070 C C . ILE A 1 621 ? -31.109 -51.451 38.230 1.00 82.12 621 ILE A C 1
ATOM 5072 O O . ILE A 1 621 ? -30.723 -50.315 37.990 1.00 82.12 621 ILE A O 1
ATOM 5076 N N . SER A 1 622 ? -32.248 -51.673 38.892 1.00 86.50 622 SER A N 1
ATOM 5077 C CA . SER A 1 622 ? -33.167 -50.607 39.333 1.00 86.50 622 SER A CA 1
ATOM 5078 C C . SER A 1 622 ? -32.515 -49.678 40.363 1.00 86.50 622 SER A C 1
ATOM 5080 O O . SER A 1 622 ? -32.632 -48.454 40.287 1.00 86.50 622 SER A O 1
ATOM 5082 N N . SER A 1 623 ? -31.787 -50.241 41.331 1.00 81.69 623 SER A N 1
ATOM 5083 C CA . SER A 1 623 ? -31.068 -49.456 42.340 1.00 81.69 623 SER A CA 1
ATOM 5084 C C . SER A 1 623 ? -29.876 -48.709 41.736 1.00 81.69 623 SER A C 1
ATOM 5086 O O . SER A 1 623 ? -29.733 -47.515 42.003 1.00 81.69 623 SER A O 1
ATOM 5088 N N . LEU A 1 624 ? -29.100 -49.334 40.844 1.00 86.12 624 LEU A N 1
ATOM 5089 C CA . LEU A 1 624 ? -28.044 -48.678 40.070 1.00 86.12 624 LEU A CA 1
ATOM 5090 C C . LEU A 1 624 ? -28.602 -47.589 39.147 1.00 86.12 624 LEU A C 1
ATOM 5092 O O . LEU A 1 624 ? -28.030 -46.510 39.104 1.00 86.12 624 LEU A O 1
ATOM 5096 N N . GLN A 1 625 ? -29.744 -47.796 38.488 1.00 85.50 625 GLN A N 1
ATOM 5097 C CA . GLN A 1 625 ? -30.457 -46.764 37.725 1.00 85.50 625 GLN A CA 1
ATOM 5098 C C . GLN A 1 625 ? -30.899 -45.609 38.629 1.00 85.50 625 GLN A C 1
ATOM 5100 O O . GLN A 1 625 ? -30.741 -44.448 38.252 1.00 85.50 625 GLN A O 1
ATOM 5105 N N . SER A 1 626 ? -31.379 -45.886 39.848 1.00 86.06 626 SER A N 1
ATOM 5106 C CA . SER A 1 626 ? -31.715 -44.836 40.818 1.00 86.06 626 SER A CA 1
ATOM 5107 C C . SER A 1 626 ? -30.480 -44.049 41.280 1.00 86.06 626 SER A C 1
ATOM 5109 O O . SER A 1 626 ? -30.553 -42.834 41.459 1.00 86.06 626 SER A O 1
ATOM 5111 N N . VAL A 1 627 ? -29.325 -44.710 41.425 1.00 87.38 627 VAL A N 1
ATOM 5112 C CA . VAL A 1 627 ? -28.043 -44.077 41.771 1.00 87.38 627 VAL A CA 1
ATOM 5113 C C . VAL A 1 627 ? -27.488 -43.283 40.589 1.00 87.38 627 VAL A C 1
ATOM 5115 O O . VAL A 1 627 ? -27.064 -42.149 40.788 1.00 87.38 627 VAL A O 1
ATOM 5118 N N . LEU A 1 628 ? -27.550 -43.819 39.370 1.00 81.69 628 LEU A N 1
ATOM 5119 C CA . LEU A 1 628 ? -27.157 -43.137 38.137 1.00 81.69 628 LEU A CA 1
ATOM 5120 C C . LEU A 1 628 ? -28.032 -41.911 37.889 1.00 81.69 628 LEU A C 1
ATOM 5122 O O . LEU A 1 628 ? -27.481 -40.844 37.671 1.00 81.69 628 LEU A O 1
ATOM 5126 N N . SER A 1 629 ? -29.354 -42.009 38.050 1.00 85.31 629 SER A N 1
ATOM 5127 C CA . SER A 1 629 ? -30.261 -40.854 37.966 1.00 85.31 629 SER A CA 1
ATOM 5128 C C . SER A 1 629 ? -29.934 -39.817 39.044 1.00 85.31 629 SER A C 1
ATOM 5130 O O . SER A 1 629 ? -29.805 -38.638 38.747 1.00 85.31 629 SER A O 1
ATOM 5132 N N . ARG A 1 630 ? -29.678 -40.234 40.295 1.00 84.88 630 ARG A N 1
ATOM 5133 C CA . ARG A 1 630 ? -29.243 -39.327 41.380 1.00 84.88 630 ARG A CA 1
ATOM 5134 C C . ARG A 1 630 ? -27.857 -38.712 41.153 1.00 84.88 630 ARG A C 1
ATOM 5136 O O . ARG A 1 630 ? -27.580 -37.644 41.699 1.00 84.88 630 ARG A O 1
ATOM 5143 N N . LEU A 1 631 ? -26.968 -39.372 40.411 1.00 87.38 631 LEU A N 1
ATOM 5144 C CA . LEU A 1 631 ? -25.659 -38.843 40.023 1.00 87.38 631 LEU A CA 1
ATOM 5145 C C . LEU A 1 631 ? -25.777 -37.911 38.817 1.00 87.38 631 LEU A C 1
ATOM 5147 O O . LEU A 1 631 ? -25.179 -36.843 38.847 1.00 87.38 631 LEU A O 1
ATOM 5151 N N . GLN A 1 632 ? -26.595 -38.259 37.826 1.00 89.06 632 GLN A N 1
ATOM 5152 C CA . GLN A 1 632 ? -26.948 -37.433 36.677 1.00 89.06 632 GLN A CA 1
ATOM 5153 C C . GLN A 1 632 ? -27.619 -36.137 37.139 1.00 89.06 632 GLN A C 1
ATOM 5155 O O . GLN A 1 632 ? -27.144 -35.071 36.777 1.00 89.06 632 GLN A O 1
ATOM 5160 N N . ASP A 1 633 ? -28.588 -36.199 38.053 1.00 85.81 633 ASP A N 1
ATOM 5161 C CA . ASP A 1 633 ? -29.160 -35.035 38.740 1.00 85.81 633 ASP A CA 1
ATOM 5162 C C . ASP A 1 633 ? -28.088 -34.178 39.423 1.00 85.81 633 ASP A C 1
ATOM 5164 O O . ASP A 1 633 ? -28.105 -32.954 39.326 1.00 85.81 633 ASP A O 1
ATOM 5168 N N . LYS A 1 634 ? -27.137 -34.792 40.139 1.00 85.19 634 LYS A N 1
ATOM 5169 C CA . LYS A 1 634 ? -26.053 -34.059 40.818 1.00 85.19 634 LYS A CA 1
ATOM 5170 C C . LYS A 1 634 ? -25.051 -33.451 39.836 1.00 85.19 634 LYS A C 1
ATOM 5172 O O . LYS A 1 634 ? -24.500 -32.395 40.135 1.00 85.19 634 LYS A O 1
ATOM 5177 N N . VAL A 1 635 ? -24.807 -34.096 38.698 1.00 86.50 635 VAL A N 1
ATOM 5178 C CA . VAL A 1 635 ? -23.962 -33.589 37.610 1.00 86.50 635 VAL A CA 1
ATOM 5179 C C . VAL A 1 635 ? -24.678 -32.442 36.906 1.00 86.50 635 VAL A C 1
ATOM 5181 O O . VAL A 1 635 ? -24.159 -31.336 36.945 1.00 86.50 635 VAL A O 1
ATOM 5184 N N . GLN A 1 636 ? -25.913 -32.632 36.441 1.00 85.31 636 GLN A N 1
ATOM 5185 C CA . GLN A 1 636 ? -26.746 -31.597 35.822 1.00 85.31 636 GLN A CA 1
ATOM 5186 C C . GLN A 1 636 ? -26.973 -30.390 36.739 1.00 85.31 636 GLN A C 1
ATOM 5188 O O . GLN A 1 636 ? -26.933 -29.260 36.269 1.00 85.31 636 GLN A O 1
ATOM 5193 N N . ARG A 1 637 ? -27.149 -30.574 38.057 1.00 83.56 637 ARG A N 1
ATOM 5194 C CA . ARG A 1 637 ? -27.226 -29.451 39.013 1.00 83.56 637 ARG A CA 1
ATOM 5195 C C . ARG A 1 637 ? -25.886 -28.724 39.148 1.00 83.56 637 ARG A C 1
ATOM 5197 O O . ARG A 1 637 ? -25.873 -27.500 39.157 1.00 83.56 637 ARG A O 1
ATOM 5204 N N . ARG A 1 638 ? -24.755 -29.440 39.194 1.00 79.50 638 ARG A N 1
ATOM 5205 C CA . ARG A 1 638 ? -23.407 -28.833 39.206 1.00 79.50 638 ARG A CA 1
ATOM 5206 C C . ARG A 1 638 ? -23.053 -28.154 37.886 1.00 79.50 638 ARG A C 1
ATOM 5208 O O . ARG A 1 638 ? -22.337 -27.160 37.900 1.00 79.50 638 ARG A O 1
ATOM 5215 N N . GLU A 1 639 ? -23.538 -28.671 36.767 1.00 77.50 639 GLU A N 1
ATOM 5216 C CA . GLU A 1 639 ? -23.398 -28.087 35.436 1.00 77.50 639 GLU A CA 1
ATOM 5217 C C . GLU A 1 639 ? -24.286 -26.855 35.306 1.00 77.50 639 GLU A C 1
ATOM 5219 O O . GLU A 1 639 ? -23.762 -25.802 34.988 1.00 77.50 639 GLU A O 1
ATOM 5224 N N . ALA A 1 640 ? -25.561 -26.911 35.694 1.00 80.50 640 ALA A N 1
ATOM 5225 C CA . ALA A 1 640 ? -26.437 -25.743 35.761 1.00 80.50 640 ALA A CA 1
ATOM 5226 C C . ALA A 1 640 ? -25.908 -24.666 36.726 1.00 80.50 640 ALA A C 1
ATOM 5228 O O . ALA A 1 640 ? -25.984 -23.482 36.421 1.00 80.50 640 ALA A O 1
ATOM 5229 N N . GLU A 1 641 ? -25.320 -25.038 37.866 1.00 84.31 641 GLU A N 1
ATOM 5230 C CA . GLU A 1 641 ? -24.618 -24.089 38.736 1.00 84.31 641 GLU A CA 1
ATOM 5231 C C . GLU A 1 641 ? -23.339 -23.523 38.096 1.00 84.31 641 GLU A C 1
ATOM 5233 O O . GLU A 1 641 ? -23.026 -22.354 38.308 1.00 84.31 641 GLU A O 1
ATOM 5238 N N . ARG A 1 642 ? -22.569 -24.324 37.347 1.00 78.94 642 ARG A N 1
ATOM 5239 C CA . ARG A 1 642 ? -21.377 -23.856 36.619 1.00 78.94 642 ARG A CA 1
ATOM 5240 C C . ARG A 1 642 ? -21.763 -22.928 35.474 1.00 78.94 642 ARG A C 1
ATOM 5242 O O . ARG A 1 642 ? -21.147 -21.877 35.364 1.00 78.94 642 ARG A O 1
ATOM 5249 N N . SER A 1 643 ? -22.793 -23.262 34.700 1.00 76.12 643 SER A N 1
ATOM 5250 C CA . SER A 1 643 ? -23.374 -22.412 33.663 1.00 76.12 643 SER A CA 1
ATOM 5251 C C . SER A 1 643 ? -23.905 -21.126 34.271 1.00 76.12 643 SER A C 1
ATOM 5253 O O . SER A 1 643 ? -23.451 -20.077 33.858 1.00 76.12 643 SER A O 1
ATOM 5255 N N . ARG A 1 644 ? -24.700 -21.164 35.349 1.00 84.69 644 ARG A N 1
ATOM 5256 C CA . ARG A 1 644 ? -25.146 -19.944 36.052 1.00 84.69 644 ARG A CA 1
ATOM 5257 C C . ARG A 1 644 ? -23.986 -19.098 36.574 1.00 84.69 644 ARG A C 1
ATOM 5259 O O . ARG A 1 644 ? -24.013 -17.885 36.418 1.00 84.69 644 ARG A O 1
ATOM 5266 N N . ARG A 1 645 ? -22.946 -19.702 37.165 1.00 83.19 645 ARG A N 1
ATOM 5267 C CA . ARG A 1 645 ? -21.734 -18.973 37.595 1.00 83.19 645 ARG A CA 1
ATOM 5268 C C . ARG A 1 645 ? -20.957 -18.400 36.407 1.00 83.19 645 ARG A C 1
ATOM 5270 O O . ARG A 1 645 ? -20.409 -17.312 36.531 1.00 83.19 645 ARG A O 1
ATOM 5277 N N . HIS A 1 646 ? -20.914 -19.100 35.275 1.00 78.12 646 HIS A N 1
ATOM 5278 C CA . HIS A 1 646 ? -20.260 -18.640 34.054 1.00 78.12 646 HIS A CA 1
ATOM 5279 C C . HIS A 1 646 ? -21.062 -17.527 33.373 1.00 78.12 646 HIS A C 1
ATOM 5281 O O . HIS A 1 646 ? -20.486 -16.499 33.063 1.00 78.12 646 HIS A O 1
ATOM 5287 N N . GLU A 1 647 ? -22.378 -17.674 33.238 1.00 83.88 647 GLU A N 1
ATOM 5288 C CA . GLU A 1 647 ? -23.333 -16.649 32.813 1.00 83.88 647 GLU A CA 1
ATOM 5289 C C . GLU A 1 647 ? -23.201 -15.407 33.690 1.00 83.88 647 GLU A C 1
ATOM 5291 O O . GLU A 1 647 ? -22.972 -14.336 33.152 1.00 83.88 647 GLU A O 1
ATOM 5296 N N . HIS A 1 648 ? -23.241 -15.541 35.022 1.00 83.75 648 HIS A N 1
ATOM 5297 C CA . HIS A 1 648 ? -23.068 -14.411 35.941 1.00 83.75 648 HIS A CA 1
ATOM 5298 C C . HIS A 1 648 ? -21.689 -13.756 35.789 1.00 83.75 648 HIS A C 1
ATOM 5300 O O . HIS A 1 648 ? -21.601 -12.533 35.739 1.00 83.75 648 HIS A O 1
ATOM 5306 N N . ALA A 1 649 ? -20.611 -14.538 35.662 1.00 83.50 649 ALA A N 1
ATOM 5307 C CA . ALA A 1 649 ? -19.271 -14.004 35.420 1.00 83.50 649 ALA A CA 1
ATOM 5308 C C . ALA A 1 649 ? -19.143 -13.334 34.041 1.00 83.50 649 ALA A C 1
ATOM 5310 O O . ALA A 1 649 ? -18.460 -12.323 33.923 1.00 83.50 649 ALA A O 1
ATOM 5311 N N . VAL A 1 650 ? -19.812 -13.851 33.008 1.00 84.44 650 VAL A N 1
ATOM 5312 C CA . VAL A 1 650 ? -19.852 -13.268 31.661 1.00 84.44 650 VAL A CA 1
ATOM 5313 C C . VAL A 1 650 ? -20.691 -11.997 31.659 1.00 84.44 650 VAL A C 1
ATOM 5315 O O . VAL A 1 650 ? -20.214 -10.997 31.140 1.00 84.44 650 VAL A O 1
ATOM 5318 N N . THR A 1 651 ? -21.868 -11.965 32.293 1.00 84.81 651 THR A N 1
ATOM 5319 C CA . THR A 1 651 ? -22.664 -10.738 32.441 1.00 84.81 651 THR A CA 1
ATOM 5320 C C . THR A 1 651 ? -21.945 -9.701 33.288 1.00 84.81 651 THR A C 1
ATOM 5322 O O . THR A 1 651 ? -22.026 -8.523 32.974 1.00 84.81 651 THR A O 1
ATOM 5325 N N . GLU A 1 652 ? -21.195 -10.108 34.314 1.00 84.12 652 GLU A N 1
ATOM 5326 C CA . GLU A 1 652 ? -20.436 -9.193 35.170 1.00 84.12 652 GLU A CA 1
ATOM 5327 C C . GLU A 1 652 ? -19.197 -8.644 34.449 1.00 84.12 652 GLU A C 1
ATOM 5329 O O . GLU A 1 652 ? -18.963 -7.437 34.454 1.00 84.12 652 GLU A O 1
ATOM 5334 N N . LEU A 1 653 ? -18.452 -9.486 33.722 1.00 83.75 653 LEU A N 1
ATOM 5335 C CA . LEU A 1 653 ? -17.383 -9.039 32.824 1.00 83.75 653 LEU A CA 1
ATOM 5336 C C . LEU A 1 653 ? -17.927 -8.166 31.688 1.00 83.75 653 LEU A C 1
ATOM 5338 O O . LEU A 1 653 ? -17.292 -7.181 31.329 1.00 83.75 653 LEU A O 1
ATOM 5342 N N . GLN A 1 654 ? -19.103 -8.475 31.144 1.00 83.19 654 GLN A N 1
ATOM 5343 C CA . GLN A 1 654 ? -19.762 -7.688 30.104 1.00 83.19 654 GLN A CA 1
ATOM 5344 C C . GLN A 1 654 ? -20.289 -6.359 30.657 1.00 83.19 654 GLN A C 1
ATOM 5346 O O . GLN A 1 654 ? -20.151 -5.352 29.970 1.00 83.19 654 GLN A O 1
ATOM 5351 N N . ARG A 1 655 ? -20.780 -6.316 31.903 1.00 82.31 655 ARG A N 1
ATOM 5352 C CA . ARG A 1 655 ? -21.148 -5.093 32.634 1.00 82.31 655 ARG A CA 1
ATOM 5353 C C . ARG A 1 655 ? -19.919 -4.238 32.927 1.00 82.31 655 ARG A C 1
ATOM 5355 O O . ARG A 1 655 ? -19.954 -3.040 32.677 1.00 82.31 655 ARG A O 1
ATOM 5362 N N . HIS A 1 656 ? -18.813 -4.828 33.380 1.00 80.62 656 HIS A N 1
ATOM 5363 C CA . HIS A 1 656 ? -17.539 -4.122 33.559 1.00 80.62 656 HIS A CA 1
ATOM 5364 C C . HIS A 1 656 ? -16.979 -3.603 32.231 1.00 80.62 656 HIS A C 1
ATOM 5366 O O . HIS A 1 656 ? -16.557 -2.455 32.151 1.00 80.62 656 HIS A O 1
ATOM 5372 N N . LEU A 1 657 ? -17.018 -4.401 31.164 1.00 82.19 657 LEU A N 1
ATOM 5373 C CA . LEU A 1 657 ? -16.515 -4.016 29.845 1.00 82.19 657 LEU A CA 1
ATOM 5374 C C . LEU A 1 657 ? -17.453 -3.007 29.156 1.00 82.19 657 LEU A C 1
ATOM 5376 O O . LEU A 1 657 ? -16.982 -2.159 28.403 1.00 82.19 657 LEU A O 1
ATOM 5380 N N . GLN A 1 658 ? -18.756 -3.020 29.457 1.00 82.12 658 GLN A N 1
ATOM 5381 C CA . GLN A 1 658 ? -19.684 -1.929 29.146 1.00 82.12 658 GLN A CA 1
ATOM 5382 C C . GLN A 1 658 ? -19.358 -0.674 29.963 1.00 82.12 658 GLN A C 1
ATOM 5384 O O . GLN A 1 658 ? -19.246 0.381 29.350 1.00 82.12 658 GLN A O 1
ATOM 5389 N N . SER A 1 659 ? -19.113 -0.786 31.275 1.00 80.12 659 SER A N 1
ATOM 5390 C CA . SER A 1 659 ? -18.706 0.322 32.155 1.00 80.12 659 SER A CA 1
ATOM 5391 C C . SER A 1 659 ? -17.453 1.003 31.611 1.00 80.12 659 SER A C 1
ATOM 5393 O O . SER A 1 659 ? -17.513 2.167 31.228 1.00 80.12 659 SER A O 1
ATOM 5395 N N . SER A 1 660 ? -16.371 0.256 31.378 1.00 67.94 660 SER A N 1
ATOM 5396 C CA . SER A 1 660 ? -15.133 0.780 30.791 1.00 67.94 660 SER A CA 1
ATOM 5397 C C . SER A 1 660 ? -15.279 1.227 29.327 1.00 67.94 660 SER A C 1
ATOM 5399 O O . SER A 1 660 ? -14.492 2.049 28.865 1.00 67.94 660 SER A O 1
ATOM 5401 N N . ARG A 1 661 ? -16.299 0.768 28.584 1.00 75.50 661 ARG A N 1
ATOM 5402 C CA . ARG A 1 661 ? -16.678 1.338 27.271 1.00 75.50 661 ARG A CA 1
ATOM 5403 C C . ARG A 1 661 ? -17.541 2.598 27.382 1.00 75.50 661 ARG A C 1
ATOM 5405 O O . ARG A 1 661 ? -17.543 3.378 26.434 1.00 75.50 661 ARG A O 1
ATOM 5412 N N . SER A 1 662 ? -18.274 2.810 28.474 1.00 72.75 662 SER A N 1
ATOM 5413 C CA . SER A 1 662 ? -18.989 4.061 28.759 1.00 72.75 662 SER A CA 1
ATOM 5414 C C . SER A 1 662 ? -18.079 5.103 29.398 1.00 72.75 662 SER A C 1
ATOM 5416 O O . SER A 1 662 ? -18.148 6.253 29.002 1.00 72.75 662 SER A O 1
ATOM 5418 N N . GLU A 1 663 ? -17.156 4.711 30.274 1.00 75.75 663 GLU A N 1
ATOM 5419 C CA . GLU A 1 663 ? -16.045 5.535 30.759 1.00 75.75 663 GLU A CA 1
ATOM 5420 C C . GLU A 1 663 ? -15.115 5.878 29.592 1.00 75.75 663 GLU A C 1
ATOM 5422 O O . GLU A 1 663 ? -14.779 7.038 29.393 1.00 75.75 663 GLU A O 1
ATOM 5427 N N . GLY A 1 664 ? -14.765 4.889 28.761 1.00 74.69 664 GLY A N 1
ATOM 5428 C CA . GLY A 1 664 ? -13.985 5.081 27.540 1.00 74.69 664 GLY A CA 1
ATOM 5429 C C . GLY A 1 664 ? -14.673 6.009 26.540 1.00 74.69 664 GLY A C 1
ATOM 5430 O O . GLY A 1 664 ? -14.007 6.881 25.993 1.00 74.69 664 GLY A O 1
ATOM 5431 N N . ARG A 1 665 ? -15.999 5.895 26.352 1.00 76.69 665 ARG A N 1
ATOM 5432 C CA . ARG A 1 665 ? -16.767 6.858 25.548 1.00 76.69 665 ARG A CA 1
ATOM 5433 C C . ARG A 1 665 ? -16.851 8.227 26.203 1.00 76.69 665 ARG A C 1
ATOM 5435 O O . ARG A 1 665 ? -16.465 9.176 25.558 1.00 76.69 665 ARG A O 1
ATOM 5442 N N . GLN A 1 666 ? -17.188 8.354 27.483 1.00 74.69 666 GLN A N 1
ATOM 5443 C CA . GLN A 1 666 ? -17.186 9.646 28.182 1.00 74.69 666 GLN A CA 1
ATOM 5444 C C . GLN A 1 666 ? -15.807 10.321 28.162 1.00 74.69 666 GLN A C 1
ATOM 5446 O O . GLN A 1 666 ? -15.728 11.541 28.060 1.00 74.69 666 GLN A O 1
ATOM 5451 N N . LEU A 1 667 ? -14.713 9.560 28.238 1.00 75.19 667 LEU A N 1
ATOM 5452 C CA . LEU A 1 667 ? -13.357 10.073 28.056 1.00 75.19 667 LEU A CA 1
ATOM 5453 C C . LEU A 1 667 ? -13.091 10.450 26.599 1.00 75.19 667 LEU A C 1
ATOM 5455 O O . LEU A 1 667 ? -12.502 11.497 26.370 1.00 75.19 667 LEU A O 1
ATOM 5459 N N . GLN A 1 668 ? -13.542 9.662 25.622 1.00 77.38 668 GLN A N 1
ATOM 5460 C CA . GLN A 1 668 ? -13.406 9.979 24.201 1.00 77.38 668 GLN A CA 1
ATOM 5461 C C . GLN A 1 668 ? -14.238 11.207 23.805 1.00 77.38 668 GLN A C 1
ATOM 5463 O O . GLN A 1 668 ? -13.696 12.087 23.154 1.00 77.38 668 GLN A O 1
ATOM 5468 N N . ASP A 1 669 ? -15.477 11.321 24.276 1.00 74.00 669 ASP A N 1
ATOM 5469 C CA . ASP A 1 669 ? -16.408 12.434 24.080 1.00 74.00 669 ASP A CA 1
ATOM 5470 C C . ASP A 1 669 ? -15.891 13.704 24.771 1.00 74.00 669 ASP A C 1
ATOM 5472 O O . ASP A 1 669 ? -15.927 14.792 24.197 1.00 74.00 669 ASP A O 1
ATOM 5476 N N . ARG A 1 670 ? -15.319 13.579 25.981 1.00 71.69 670 ARG A N 1
ATOM 5477 C CA . ARG A 1 670 ? -14.614 14.684 26.653 1.00 71.69 670 ARG A CA 1
ATOM 5478 C C . ARG A 1 670 ? -13.291 15.026 25.980 1.00 71.69 670 ARG A C 1
ATOM 5480 O O . ARG A 1 670 ? -12.923 16.190 26.009 1.00 71.69 670 ARG A O 1
ATOM 5487 N N . VAL A 1 671 ? -12.588 14.078 25.364 1.00 72.19 671 VAL A N 1
ATOM 5488 C CA . VAL A 1 671 ? -11.393 14.355 24.553 1.00 72.19 671 VAL A CA 1
ATOM 5489 C C . VAL A 1 671 ? -11.783 15.002 23.229 1.00 72.19 671 VAL A C 1
ATOM 5491 O O . VAL A 1 671 ? -11.090 15.922 22.820 1.00 72.19 671 VAL A O 1
ATOM 5494 N N . THR A 1 672 ? -12.888 14.627 22.580 1.00 74.56 672 THR A N 1
ATOM 5495 C CA . THR A 1 672 ? -13.372 15.310 21.373 1.00 74.56 672 THR A CA 1
ATOM 5496 C C . THR A 1 672 ? -13.955 16.676 21.693 1.00 74.56 672 THR A C 1
ATOM 5498 O O . THR A 1 672 ? -13.681 17.585 20.926 1.00 74.56 672 THR A O 1
ATOM 5501 N N . SER A 1 673 ? -14.642 16.858 22.830 1.00 74.69 673 SER A N 1
ATOM 5502 C CA . SER A 1 673 ? -15.028 18.183 23.342 1.00 74.69 673 SER A CA 1
ATOM 5503 C C . SER A 1 673 ? -13.781 19.007 23.617 1.00 74.69 673 SER A C 1
ATOM 5505 O O . SER A 1 673 ? -13.574 20.017 22.972 1.00 74.69 673 SER A O 1
ATOM 5507 N N . LEU A 1 674 ? -12.855 18.535 24.457 1.00 65.69 674 LEU A N 1
ATOM 5508 C CA . LEU A 1 674 ? -11.616 19.265 24.731 1.00 65.69 674 LEU A CA 1
ATOM 5509 C C . LEU A 1 674 ? -10.764 19.480 23.473 1.00 65.69 674 LEU A C 1
ATOM 5511 O O . LEU A 1 674 ? -10.024 20.449 23.432 1.00 65.69 674 LEU A O 1
ATOM 5515 N N . THR A 1 675 ? -10.870 18.642 22.438 1.00 70.06 675 THR A N 1
ATOM 5516 C CA . THR A 1 675 ? -10.199 18.858 21.144 1.00 70.06 675 THR A CA 1
ATOM 5517 C C . THR A 1 675 ? -10.958 19.852 20.268 1.00 70.06 675 THR A C 1
ATOM 5519 O O . THR A 1 675 ? -10.306 20.652 19.608 1.00 70.06 675 THR A O 1
ATOM 5522 N N . SER A 1 676 ? -12.297 19.877 20.273 1.00 64.31 676 SER A N 1
ATOM 5523 C CA . SER A 1 676 ? -13.073 20.926 19.602 1.00 64.31 676 SER A CA 1
ATOM 5524 C C . SER A 1 676 ? -12.880 22.269 20.295 1.00 64.31 676 SER A C 1
ATOM 5526 O O . SER A 1 676 ? -12.632 23.255 19.613 1.00 64.31 676 SER A O 1
ATOM 5528 N N . ASP A 1 677 ? -12.870 22.281 21.625 1.00 62.47 677 ASP A N 1
ATOM 5529 C CA . ASP A 1 677 ? -12.656 23.442 22.486 1.00 62.47 677 ASP A CA 1
ATOM 5530 C C . ASP A 1 677 ? -11.203 23.931 22.390 1.00 62.47 677 ASP A C 1
ATOM 5532 O O . ASP A 1 677 ? -10.961 25.127 22.293 1.00 62.47 677 ASP A O 1
ATOM 5536 N N . LEU A 1 678 ? -10.211 23.032 22.323 1.00 56.34 678 LEU A N 1
ATOM 5537 C CA . LEU A 1 678 ? -8.834 23.411 21.987 1.00 56.34 678 LEU A CA 1
ATOM 5538 C C . LEU A 1 678 ? -8.713 23.871 20.534 1.00 56.34 678 LEU A C 1
ATOM 5540 O O . LEU A 1 678 ? -7.923 24.767 20.276 1.00 56.34 678 LEU A O 1
ATOM 5544 N N . SER A 1 679 ? -9.475 23.320 19.584 1.00 58.53 679 SER A N 1
ATOM 5545 C CA . SER A 1 679 ? -9.433 23.778 18.191 1.00 58.53 679 SER A CA 1
ATOM 5546 C C . SER A 1 679 ? -10.069 25.158 18.025 1.00 58.53 679 SER A C 1
ATOM 5548 O O . SER A 1 679 ? -9.478 26.000 17.356 1.00 58.53 679 SER A O 1
ATOM 5550 N N . SER A 1 680 ? -11.189 25.442 18.699 1.00 59.78 680 SER A N 1
ATOM 5551 C CA . SER A 1 680 ? -11.816 26.762 18.709 1.00 59.78 680 SER A CA 1
ATOM 5552 C C . SER A 1 680 ? -10.953 27.758 19.473 1.00 59.78 680 SER A C 1
ATOM 5554 O O . SER A 1 680 ? -10.664 28.814 18.927 1.00 59.78 680 SER A O 1
ATOM 5556 N N . LEU A 1 681 ? -10.409 27.404 20.643 1.00 54.47 681 LEU A N 1
ATOM 5557 C CA . LEU A 1 681 ? -9.441 28.240 21.363 1.00 54.47 681 LEU A CA 1
ATOM 5558 C C . LEU A 1 681 ? -8.129 28.428 20.587 1.00 54.47 681 LEU A C 1
ATOM 5560 O O . LEU A 1 681 ? -7.509 29.479 20.716 1.00 54.47 681 LEU A O 1
ATOM 5564 N N . CYS A 1 682 ? -7.692 27.474 19.760 1.00 50.00 682 CYS A N 1
ATOM 5565 C CA . CYS A 1 682 ? -6.550 27.657 18.862 1.00 50.00 682 CYS A CA 1
ATOM 5566 C C . CYS A 1 682 ? -6.901 28.558 17.675 1.00 50.00 682 CYS A C 1
ATOM 5568 O O . CYS A 1 682 ? -6.111 29.444 17.361 1.00 50.00 682 CYS A O 1
ATOM 5570 N N . GLU A 1 683 ? -8.063 28.402 17.039 1.00 53.31 683 GLU A N 1
ATOM 5571 C CA . GLU A 1 683 ? -8.506 29.318 15.986 1.00 53.31 683 GLU A CA 1
ATOM 5572 C C . GLU A 1 683 ? -8.737 30.734 16.527 1.00 53.31 683 GLU A C 1
ATOM 5574 O O . GLU A 1 683 ? -8.330 31.701 15.892 1.00 53.31 683 GLU A O 1
ATOM 5579 N N . GLU A 1 684 ? -9.346 30.880 17.702 1.00 54.59 684 GLU A N 1
ATOM 5580 C CA . GLU A 1 684 ? -9.533 32.150 18.403 1.00 54.59 684 GLU A CA 1
ATOM 5581 C C . GLU A 1 684 ? -8.199 32.731 18.864 1.00 54.59 684 GLU A C 1
ATOM 5583 O O . GLU A 1 684 ? -7.977 33.920 18.672 1.00 54.59 684 GLU A O 1
ATOM 5588 N N . SER A 1 685 ? -7.267 31.920 19.376 1.00 49.78 685 SER A N 1
ATOM 5589 C CA . SER A 1 685 ? -5.910 32.367 19.713 1.00 49.78 685 SER A CA 1
ATOM 5590 C C . SER A 1 685 ? -5.147 32.827 18.473 1.00 49.78 685 SER A C 1
ATOM 5592 O O . SER A 1 685 ? -4.492 33.862 18.520 1.00 49.78 685 SER A O 1
ATOM 5594 N N . VAL A 1 686 ? -5.265 32.130 17.340 1.00 50.88 686 VAL A N 1
ATOM 5595 C CA . VAL A 1 686 ? -4.648 32.534 16.069 1.00 50.88 686 VAL A CA 1
ATOM 5596 C C . VAL A 1 686 ? -5.320 33.797 15.518 1.00 50.88 686 VAL A C 1
ATOM 5598 O O . VAL A 1 686 ? -4.619 34.742 15.164 1.00 50.88 686 VAL A O 1
ATOM 5601 N N . ARG A 1 687 ? -6.657 33.891 15.517 1.00 55.16 687 ARG A N 1
ATOM 5602 C CA . ARG A 1 687 ? -7.409 35.110 15.150 1.00 55.16 687 ARG A CA 1
ATOM 5603 C C . ARG A 1 687 ? -7.040 36.293 16.053 1.00 55.16 687 ARG A C 1
ATOM 5605 O O . ARG A 1 687 ? -6.830 37.391 15.548 1.00 55.16 687 ARG A O 1
ATOM 5612 N N . PHE A 1 688 ? -6.898 36.071 17.359 1.00 53.62 688 PHE A N 1
ATOM 5613 C CA . PHE A 1 688 ? -6.478 37.068 18.345 1.00 53.62 688 PHE A CA 1
ATOM 5614 C C . PHE A 1 688 ? -5.013 37.474 18.156 1.00 53.62 688 PHE A C 1
ATOM 5616 O O . PHE A 1 688 ? -4.711 38.659 18.196 1.00 53.62 688 PHE A O 1
ATOM 5623 N N . GLN A 1 689 ? -4.107 36.537 17.864 1.00 51.62 689 GLN A N 1
ATOM 5624 C CA . GLN A 1 689 ? -2.712 36.837 17.531 1.00 51.62 689 GLN A CA 1
ATOM 5625 C C . GLN A 1 689 ? -2.613 37.663 16.243 1.00 51.62 689 GLN A C 1
ATOM 5627 O O . GLN A 1 689 ? -1.934 38.686 16.245 1.00 51.62 689 GLN A O 1
ATOM 5632 N N . TRP A 1 690 ? -3.336 37.306 15.176 1.00 50.12 690 TRP A N 1
ATOM 5633 C CA . TRP A 1 690 ? -3.406 38.122 13.958 1.00 50.12 690 TRP A CA 1
ATOM 5634 C C . TRP A 1 690 ? -4.032 39.497 14.217 1.00 50.12 690 TRP A C 1
ATOM 5636 O O . TRP A 1 690 ? -3.509 40.496 13.728 1.00 50.12 690 TRP A O 1
ATOM 5646 N N . ALA A 1 691 ? -5.085 39.585 15.035 1.00 54.81 691 ALA A N 1
ATOM 5647 C CA . ALA A 1 691 ? -5.671 40.859 15.447 1.00 54.81 691 ALA A CA 1
ATOM 5648 C C . ALA A 1 691 ? -4.679 41.713 16.256 1.00 54.81 691 ALA A C 1
ATOM 5650 O O . ALA A 1 691 ? -4.536 42.900 15.977 1.00 54.81 691 ALA A O 1
ATOM 5651 N N . CYS A 1 692 ? -3.933 41.128 17.196 1.00 54.34 692 CYS A N 1
ATOM 5652 C CA . CYS A 1 692 ? -2.892 41.811 17.965 1.00 54.34 692 CYS A CA 1
ATOM 5653 C C . CYS A 1 692 ? -1.676 42.203 17.113 1.00 54.34 692 CYS A C 1
ATOM 5655 O O . CYS A 1 692 ? -1.083 43.246 17.376 1.00 54.34 692 CYS A O 1
ATOM 5657 N N . LEU A 1 693 ? -1.317 41.430 16.084 1.00 59.41 693 LEU A N 1
ATOM 5658 C CA . LEU A 1 693 ? -0.265 41.783 15.123 1.00 59.41 693 LEU A CA 1
ATOM 5659 C C . LEU A 1 693 ? -0.706 42.929 14.202 1.00 59.41 693 LEU A C 1
ATOM 5661 O O . LEU A 1 693 ? 0.059 43.869 13.993 1.00 59.41 693 LEU A O 1
ATOM 5665 N N . LEU A 1 694 ? -1.949 42.907 13.708 1.00 59.03 694 LEU A N 1
ATOM 5666 C CA . LEU A 1 694 ? -2.538 43.999 12.923 1.00 59.03 694 LEU A CA 1
ATOM 5667 C C . LEU A 1 694 ? -2.688 45.278 13.756 1.00 59.03 694 LEU A C 1
ATOM 5669 O O . LEU A 1 694 ? -2.302 46.357 13.305 1.00 59.03 694 LEU A O 1
ATOM 5673 N N . LEU A 1 695 ? -3.189 45.162 14.990 1.00 65.38 695 LEU A N 1
ATOM 5674 C CA . LEU A 1 695 ? -3.294 46.274 15.933 1.00 65.38 695 LEU A CA 1
ATOM 5675 C C . LEU A 1 695 ? -1.901 46.793 16.314 1.00 65.38 695 LEU A C 1
ATOM 5677 O O . LEU A 1 695 ? -1.687 47.999 16.328 1.00 65.38 695 LEU A O 1
ATOM 5681 N N . GLY A 1 696 ? -0.934 45.901 16.541 1.00 62.12 696 GLY A N 1
ATOM 5682 C CA . GLY A 1 696 ? 0.468 46.235 16.776 1.00 62.12 696 GLY A CA 1
ATOM 5683 C C . GLY A 1 696 ? 1.065 47.034 15.621 1.00 62.12 696 GLY A C 1
ATOM 5684 O O . GLY A 1 696 ? 1.572 48.125 15.852 1.00 62.12 696 GLY A O 1
ATOM 5685 N N . GLY A 1 697 ? 0.913 46.564 14.379 1.00 65.69 697 GLY A N 1
ATOM 5686 C CA . GLY A 1 697 ? 1.361 47.276 13.178 1.00 65.69 697 GLY A CA 1
ATOM 5687 C C . GLY A 1 697 ? 0.697 48.648 13.008 1.00 65.69 697 GLY A C 1
ATOM 5688 O O . GLY A 1 697 ? 1.379 49.639 12.728 1.00 65.69 697 GLY A O 1
ATOM 5689 N N . ALA A 1 698 ? -0.616 48.737 13.244 1.00 64.12 698 ALA A N 1
ATOM 5690 C CA . ALA A 1 698 ? -1.358 49.995 13.206 1.00 64.12 698 ALA A CA 1
ATOM 5691 C C . ALA A 1 698 ? -0.883 50.985 14.285 1.00 64.12 698 ALA A C 1
ATOM 5693 O O . ALA A 1 698 ? -0.667 52.162 13.988 1.00 64.12 698 ALA A O 1
ATOM 5694 N N . LEU A 1 699 ? -0.669 50.512 15.517 1.00 61.16 699 LEU A N 1
ATOM 5695 C CA . LEU A 1 699 ? -0.244 51.329 16.653 1.00 61.16 699 LEU A CA 1
ATOM 5696 C C . LEU A 1 699 ? 1.236 51.732 16.556 1.00 61.16 699 LEU A C 1
ATOM 5698 O O . LEU A 1 699 ? 1.540 52.893 16.815 1.00 61.16 699 LEU A O 1
ATOM 5702 N N . THR A 1 700 ? 2.145 50.873 16.075 1.00 60.00 700 THR A N 1
ATOM 5703 C CA . THR A 1 700 ? 3.538 51.271 15.784 1.00 60.00 700 THR A CA 1
ATOM 5704 C C . THR A 1 700 ? 3.612 52.276 14.637 1.00 60.00 700 THR A C 1
ATOM 5706 O O . THR A 1 700 ? 4.377 53.241 14.699 1.00 60.00 700 THR A O 1
ATOM 5709 N N . HIS A 1 701 ? 2.781 52.118 13.598 1.00 65.44 701 HIS A N 1
ATOM 5710 C CA . HIS A 1 701 ? 2.698 53.105 12.523 1.00 65.44 701 HIS A CA 1
ATOM 5711 C C . HIS A 1 701 ? 2.169 54.449 13.049 1.00 65.44 701 HIS A C 1
ATOM 5713 O O . HIS A 1 701 ? 2.781 55.486 12.774 1.00 65.44 701 HIS A O 1
ATOM 5719 N N . ALA A 1 702 ? 1.104 54.440 13.860 1.00 65.00 702 ALA A N 1
ATOM 5720 C CA . ALA A 1 702 ? 0.563 55.630 14.514 1.00 65.00 702 ALA A CA 1
ATOM 5721 C C . ALA A 1 702 ? 1.599 56.305 15.428 1.00 65.00 702 ALA A C 1
ATOM 5723 O O . ALA A 1 702 ? 1.840 57.501 15.277 1.00 65.00 702 ALA A O 1
ATOM 5724 N N . GLN A 1 703 ? 2.287 55.547 16.285 1.00 63.53 703 GLN A N 1
ATOM 5725 C CA . GLN A 1 703 ? 3.369 56.032 17.146 1.00 63.53 703 GLN A CA 1
ATOM 5726 C C . GLN A 1 703 ? 4.488 56.688 16.322 1.00 63.53 703 GLN A C 1
ATOM 5728 O O . GLN A 1 703 ? 4.894 57.806 16.628 1.00 63.53 703 GLN A O 1
ATOM 5733 N N . SER A 1 704 ? 4.918 56.075 15.211 1.00 62.59 704 SER A N 1
ATOM 5734 C CA . SER A 1 704 ? 5.936 56.659 14.321 1.00 62.59 704 SER A CA 1
ATOM 5735 C C . SER A 1 704 ? 5.486 57.958 13.631 1.00 62.59 704 SER A C 1
ATOM 5737 O O . SER A 1 704 ? 6.324 58.771 13.235 1.00 62.59 704 SER A O 1
ATOM 5739 N N . ARG A 1 705 ? 4.172 58.157 13.448 1.00 66.38 705 ARG A N 1
ATOM 5740 C CA . ARG A 1 705 ? 3.589 59.393 12.904 1.00 66.38 705 ARG A CA 1
ATOM 5741 C C . ARG A 1 705 ? 3.458 60.463 13.983 1.00 66.38 705 ARG A C 1
ATOM 5743 O O . ARG A 1 705 ? 3.828 61.601 13.721 1.00 66.38 705 ARG A O 1
ATOM 5750 N N . VAL A 1 706 ? 2.998 60.102 15.183 1.00 67.38 706 VAL A N 1
ATOM 5751 C CA . VAL A 1 706 ? 2.954 60.997 16.353 1.00 67.38 706 VAL A CA 1
ATOM 5752 C C . VAL A 1 706 ? 4.360 61.488 16.696 1.00 67.38 706 VAL A C 1
ATOM 5754 O O . VAL A 1 706 ? 4.543 62.689 16.853 1.00 67.38 706 VAL A O 1
ATOM 5757 N N . GLN A 1 707 ? 5.364 60.606 16.691 1.00 63.91 707 GLN A N 1
ATOM 5758 C CA . GLN A 1 707 ? 6.758 60.980 16.928 1.00 63.91 707 GLN A CA 1
ATOM 5759 C C . GLN A 1 707 ? 7.294 61.952 15.861 1.00 63.91 707 GLN A C 1
ATOM 5761 O O . GLN A 1 707 ? 7.831 63.004 16.204 1.00 63.91 707 GLN A O 1
ATOM 5766 N N . ARG A 1 708 ? 7.084 61.674 14.565 1.00 66.06 708 ARG A N 1
ATOM 5767 C CA . ARG A 1 708 ? 7.479 62.611 13.493 1.00 66.06 708 ARG A CA 1
ATOM 5768 C C . ARG A 1 708 ? 6.758 63.960 13.602 1.00 66.06 708 ARG A C 1
ATOM 5770 O O . ARG A 1 708 ? 7.356 64.996 13.323 1.00 66.06 708 ARG A O 1
ATOM 5777 N N . LEU A 1 709 ? 5.501 63.975 14.052 1.00 66.88 709 LEU A N 1
ATOM 5778 C CA . LEU A 1 709 ? 4.757 65.207 14.330 1.00 66.88 709 LEU A CA 1
ATOM 5779 C C . LEU A 1 709 ? 5.267 65.933 15.587 1.00 66.88 709 LEU A C 1
ATOM 5781 O O . LEU A 1 709 ? 5.299 67.162 15.586 1.00 66.88 709 LEU A O 1
ATOM 5785 N N . SER A 1 710 ? 5.715 65.229 16.634 1.00 64.12 710 SER A N 1
ATOM 5786 C CA . SER A 1 710 ? 6.330 65.858 17.812 1.00 64.12 710 SER A CA 1
ATOM 5787 C C . SER A 1 710 ? 7.725 66.408 17.513 1.00 64.12 710 SER A C 1
ATOM 5789 O O . SER A 1 710 ? 8.061 67.486 17.991 1.00 64.12 710 SER A O 1
ATOM 5791 N N . GLU A 1 711 ? 8.506 65.736 16.665 1.00 65.88 711 GLU A N 1
ATOM 5792 C CA . GLU A 1 711 ? 9.797 66.220 16.158 1.00 65.88 711 GLU A CA 1
ATOM 5793 C C . GLU A 1 711 ? 9.608 67.474 15.283 1.00 65.88 711 GLU A C 1
ATOM 5795 O O . GLU A 1 711 ? 10.282 68.485 15.493 1.00 65.88 711 GLU A O 1
ATOM 5800 N N . GLN A 1 712 ? 8.620 67.470 14.377 1.00 64.50 712 GLN A N 1
ATOM 5801 C CA . GLN A 1 712 ? 8.230 68.658 13.606 1.00 64.50 712 GLN A CA 1
ATOM 5802 C C . GLN A 1 712 ? 7.723 69.795 14.506 1.00 64.50 712 GLN A C 1
ATOM 5804 O O . GLN A 1 712 ? 8.120 70.944 14.312 1.00 64.50 712 GLN A O 1
ATOM 5809 N N . LYS A 1 713 ? 6.907 69.497 15.526 1.00 70.62 713 LYS A N 1
ATOM 5810 C CA . LYS A 1 713 ? 6.459 70.479 16.526 1.00 70.62 713 LYS A CA 1
ATOM 5811 C C . LYS A 1 713 ? 7.643 71.059 17.302 1.00 70.62 713 LYS A C 1
ATOM 5813 O O . LYS A 1 713 ? 7.717 72.271 17.442 1.00 70.62 713 LYS A O 1
ATOM 5818 N N . ALA A 1 714 ? 8.587 70.238 17.757 1.00 69.38 714 ALA A N 1
ATOM 5819 C CA . ALA A 1 714 ? 9.777 70.691 18.477 1.00 69.38 714 ALA A CA 1
ATOM 5820 C C . ALA A 1 714 ? 10.689 71.567 17.598 1.00 69.38 714 ALA A C 1
ATOM 5822 O O . ALA A 1 714 ? 11.200 72.586 18.066 1.00 69.38 714 ALA A O 1
ATOM 5823 N N . PHE A 1 715 ? 10.842 71.227 16.314 1.00 67.88 715 PHE A N 1
ATOM 5824 C CA . PHE A 1 715 ? 11.537 72.071 15.339 1.00 67.88 715 PHE A CA 1
ATOM 5825 C C . PHE A 1 715 ? 10.814 73.407 15.120 1.00 67.88 715 PHE A C 1
ATOM 5827 O O . PHE A 1 715 ? 11.456 74.454 15.150 1.00 67.88 715 PHE A O 1
ATOM 5834 N N . LEU A 1 716 ? 9.485 73.403 14.967 1.00 68.25 716 LEU A N 1
ATOM 5835 C CA . LEU A 1 716 ? 8.686 74.627 14.844 1.00 68.25 716 LEU A CA 1
ATOM 5836 C C . LEU A 1 716 ? 8.739 75.483 16.116 1.00 68.25 716 LEU A C 1
ATOM 5838 O O . LEU A 1 716 ? 8.900 76.692 16.010 1.00 68.25 716 LEU A O 1
ATOM 5842 N N . CYS A 1 717 ? 8.694 74.885 17.309 1.00 71.00 717 CYS A N 1
ATOM 5843 C CA . CYS A 1 717 ? 8.884 75.596 18.574 1.00 71.00 717 CYS A CA 1
ATOM 5844 C C . CYS A 1 717 ? 10.284 76.219 18.672 1.00 71.00 717 CYS A C 1
ATOM 5846 O O . CYS A 1 717 ? 10.387 77.375 19.069 1.00 71.00 717 CYS A O 1
ATOM 5848 N N . ARG A 1 718 ? 11.345 75.518 18.234 1.00 72.12 718 ARG A N 1
ATOM 5849 C CA . ARG A 1 718 ? 12.688 76.115 18.112 1.00 72.12 718 ARG A CA 1
ATOM 5850 C C . ARG A 1 718 ? 12.715 77.270 17.111 1.00 72.12 718 ARG A C 1
ATOM 5852 O O . ARG A 1 718 ? 13.284 78.307 17.418 1.00 72.12 718 ARG A O 1
ATOM 5859 N N . ARG A 1 719 ? 12.062 77.140 15.950 1.00 68.88 719 ARG A N 1
ATOM 5860 C CA . ARG A 1 719 ? 11.967 78.226 14.956 1.00 68.88 719 ARG A CA 1
ATOM 5861 C C . ARG A 1 719 ? 11.134 79.418 15.423 1.00 68.88 719 ARG A C 1
ATOM 5863 O O . ARG A 1 719 ? 11.417 80.534 15.000 1.00 68.88 719 ARG A O 1
ATOM 5870 N N . LEU A 1 720 ? 10.153 79.200 16.295 1.00 70.75 720 LEU A N 1
ATOM 5871 C CA . LEU A 1 720 ? 9.441 80.275 16.981 1.00 70.75 720 LEU A CA 1
ATOM 5872 C C . LEU A 1 720 ? 10.359 80.953 18.002 1.00 70.75 720 LEU A C 1
ATOM 5874 O O . LEU A 1 720 ? 10.540 82.154 17.889 1.00 70.75 720 LEU A O 1
ATOM 5878 N N . SER A 1 721 ? 11.069 80.221 18.868 1.00 71.75 721 SER A N 1
ATOM 5879 C CA . SER A 1 721 ? 12.037 80.854 19.781 1.00 71.75 721 SER A CA 1
ATOM 5880 C C . SER A 1 721 ? 13.196 81.557 19.056 1.00 71.75 721 SER A C 1
ATOM 5882 O O . SER A 1 721 ? 13.620 82.622 19.494 1.00 71.75 721 SER A O 1
ATOM 5884 N N . ASP A 1 722 ? 13.675 81.020 17.923 1.00 70.25 722 ASP A N 1
ATOM 5885 C CA . ASP A 1 722 ? 14.649 81.690 17.046 1.00 70.25 722 ASP A CA 1
ATOM 5886 C C . ASP A 1 722 ? 14.087 83.033 16.545 1.00 70.25 722 ASP A C 1
ATOM 5888 O O . ASP A 1 722 ? 14.803 84.034 16.514 1.00 70.25 722 ASP A O 1
ATOM 5892 N N . ARG A 1 723 ? 12.804 83.058 16.145 1.00 72.94 723 ARG A N 1
ATOM 5893 C CA . ARG A 1 723 ? 12.102 84.272 15.711 1.00 72.94 723 ARG A CA 1
ATOM 5894 C C . ARG A 1 723 ? 11.919 85.238 16.877 1.00 72.94 723 ARG A C 1
ATOM 5896 O O . ARG A 1 723 ? 12.240 86.401 16.706 1.00 72.94 723 ARG A O 1
ATOM 5903 N N . ASP A 1 724 ? 11.452 84.784 18.033 1.00 72.94 724 ASP A N 1
ATOM 5904 C CA . ASP A 1 724 ? 11.150 85.640 19.183 1.00 72.94 724 ASP A CA 1
ATOM 5905 C C . ASP A 1 724 ? 12.426 86.318 19.719 1.00 72.94 724 ASP A C 1
ATOM 5907 O O . ASP A 1 724 ? 12.425 87.516 20.002 1.00 72.94 724 ASP A O 1
ATOM 5911 N N . VAL A 1 725 ? 13.554 85.594 19.760 1.00 73.69 725 VAL A N 1
ATOM 5912 C CA . VAL A 1 725 ? 14.883 86.161 20.067 1.00 73.69 725 VAL A CA 1
ATOM 5913 C C . VAL A 1 725 ? 15.329 87.157 18.991 1.00 73.69 725 VAL A C 1
ATOM 5915 O O . VAL A 1 725 ? 15.866 88.213 19.313 1.00 73.69 725 VAL A O 1
ATOM 5918 N N . LEU A 1 726 ? 15.090 86.864 17.712 1.00 68.88 726 LEU A N 1
ATOM 5919 C CA . LEU A 1 726 ? 15.423 87.757 16.598 1.00 68.88 726 LEU A CA 1
ATO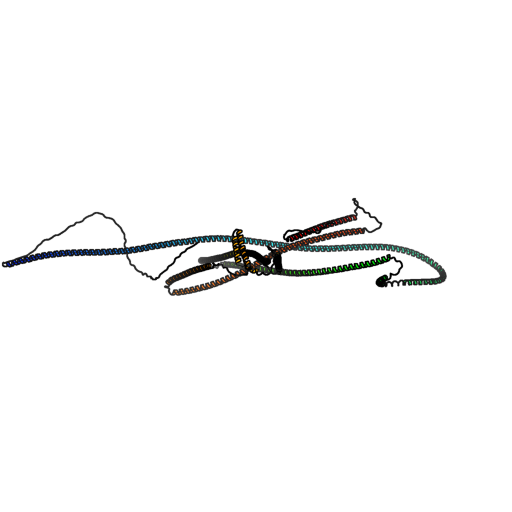M 5920 C C . LEU A 1 726 ? 14.528 89.014 16.552 1.00 68.88 726 LEU A C 1
ATOM 5922 O O . LEU A 1 726 ? 14.971 90.076 16.119 1.00 68.88 726 LEU A O 1
ATOM 5926 N N . GLU A 1 727 ? 13.286 88.909 17.016 1.00 71.75 727 GLU A N 1
ATOM 5927 C CA . GLU A 1 727 ? 12.327 90.003 17.173 1.00 71.75 727 GLU A CA 1
ATOM 5928 C C . GLU A 1 727 ? 12.738 90.898 18.351 1.00 71.75 727 GLU A C 1
ATOM 5930 O O . GLU A 1 727 ? 12.733 92.118 18.217 1.00 71.75 727 GLU A O 1
ATOM 5935 N N . GLN A 1 728 ? 13.244 90.310 19.443 1.00 72.88 728 GLN A N 1
ATOM 5936 C CA . GLN A 1 728 ? 13.915 91.036 20.529 1.00 72.88 728 GLN A CA 1
ATOM 5937 C C . GLN A 1 728 ? 15.234 91.699 20.076 1.00 72.88 728 GLN A C 1
ATOM 5939 O O . GLN A 1 728 ? 15.457 92.864 20.410 1.00 72.88 728 GLN A O 1
ATOM 5944 N N . GLU A 1 729 ? 16.082 91.037 19.267 1.00 72.75 729 GLU A N 1
ATOM 5945 C CA . GLU A 1 729 ? 17.267 91.676 18.651 1.00 72.75 729 GLU A CA 1
ATOM 5946 C C . GLU A 1 729 ? 16.840 92.915 17.838 1.00 72.75 729 GLU A C 1
ATOM 5948 O O . GLU A 1 729 ? 17.417 93.991 18.004 1.00 72.75 729 GLU A O 1
ATOM 5953 N N . VAL A 1 730 ? 15.801 92.801 17.002 1.00 69.25 730 VAL A N 1
ATOM 5954 C CA . VAL A 1 730 ? 15.297 93.909 16.171 1.00 69.25 730 VAL A CA 1
ATOM 5955 C C . VAL A 1 730 ? 14.655 95.023 17.001 1.00 69.25 730 VAL A C 1
ATOM 5957 O O . VAL A 1 730 ? 14.935 96.190 16.729 1.00 69.25 730 VAL A O 1
ATOM 5960 N N . MET A 1 731 ? 13.877 94.705 18.038 1.00 71.31 731 MET A N 1
ATOM 5961 C CA . MET A 1 731 ? 13.329 95.706 18.963 1.00 71.31 731 MET A CA 1
ATOM 5962 C C . MET A 1 731 ? 14.441 96.455 19.705 1.00 71.31 731 MET A C 1
ATOM 5964 O O . MET A 1 731 ? 14.435 97.682 19.716 1.00 71.31 731 MET A O 1
ATOM 5968 N N . SER A 1 732 ? 15.464 95.760 20.214 1.00 72.06 732 SER A N 1
ATOM 5969 C CA . SER A 1 732 ? 16.610 96.414 20.868 1.00 72.06 732 SER A CA 1
ATOM 5970 C C . SER A 1 732 ? 17.423 97.300 19.909 1.00 72.06 732 SER A C 1
ATOM 5972 O O . SER A 1 732 ? 17.952 98.340 20.307 1.00 72.06 732 SER A O 1
ATOM 5974 N N . LEU A 1 733 ? 17.494 96.939 18.620 1.00 68.44 733 LEU A N 1
ATOM 5975 C CA . LEU A 1 733 ? 18.099 97.770 17.577 1.00 68.44 733 LEU A CA 1
ATOM 5976 C C . LEU A 1 733 ? 17.233 98.990 17.235 1.00 68.44 733 LEU A C 1
ATOM 5978 O O . LEU A 1 733 ? 17.791 100.062 16.998 1.00 68.44 733 LEU A O 1
ATOM 5982 N N . LEU A 1 734 ? 15.903 98.853 17.234 1.00 69.50 734 LEU A N 1
ATOM 5983 C CA . LEU A 1 734 ? 14.967 99.969 17.078 1.00 69.50 734 LEU A CA 1
ATOM 5984 C C . LEU A 1 734 ? 15.066 100.934 18.261 1.00 69.50 734 LEU A C 1
ATOM 5986 O O . LEU A 1 734 ? 15.289 102.116 18.032 1.00 69.50 734 LEU A O 1
ATOM 5990 N N . GLU A 1 735 ? 15.039 100.455 19.504 1.00 69.50 735 GLU A N 1
ATOM 5991 C CA . GLU A 1 735 ? 15.257 101.274 20.707 1.00 69.50 735 GLU A CA 1
ATOM 5992 C C . GLU A 1 735 ? 16.623 101.983 20.673 1.00 69.50 735 GLU A C 1
ATOM 5994 O O . GLU A 1 735 ? 16.721 103.187 20.916 1.00 69.50 735 GLU A O 1
ATOM 5999 N N . ALA A 1 736 ? 17.689 101.281 20.271 1.00 65.06 736 ALA A N 1
ATOM 6000 C CA . ALA A 1 736 ? 19.017 101.873 20.111 1.00 65.06 736 ALA A CA 1
ATOM 6001 C C . ALA A 1 736 ? 19.111 102.901 18.963 1.00 65.06 736 ALA A C 1
ATOM 6003 O O . ALA A 1 736 ? 20.058 103.695 18.938 1.00 65.06 736 ALA A O 1
ATOM 6004 N N . LEU A 1 737 ? 18.171 102.910 18.013 1.00 61.06 737 LEU A N 1
ATOM 6005 C CA . LEU A 1 737 ? 18.058 103.906 16.940 1.00 61.06 737 LEU A CA 1
ATOM 6006 C C . LEU A 1 737 ? 17.113 105.061 17.313 1.00 61.06 737 LEU A C 1
ATOM 6008 O O . LEU A 1 737 ? 17.433 106.209 17.004 1.00 61.06 737 LEU A O 1
ATOM 6012 N N . GLU A 1 738 ? 16.006 104.772 17.998 1.00 60.91 738 GLU A N 1
ATOM 6013 C CA . GLU A 1 738 ? 14.950 105.713 18.392 1.00 60.91 738 GLU A CA 1
ATOM 6014 C C . GLU A 1 738 ? 15.204 106.398 19.750 1.00 60.91 738 GLU A C 1
ATOM 6016 O O . GLU A 1 738 ? 14.491 107.335 20.109 1.00 60.91 738 GLU A O 1
ATOM 6021 N N . ALA A 1 739 ? 16.266 106.024 20.474 1.00 57.34 739 ALA A N 1
ATOM 6022 C CA . ALA A 1 739 ? 16.798 106.772 21.615 1.00 57.34 739 ALA A CA 1
ATOM 6023 C C . ALA A 1 739 ? 17.128 108.234 21.229 1.00 57.34 739 ALA A C 1
ATOM 6025 O O . ALA A 1 739 ? 18.249 108.558 20.816 1.00 57.34 739 ALA A O 1
ATOM 6026 N N . LYS A 1 740 ? 16.111 109.100 21.341 1.00 51.19 740 LYS A N 1
ATOM 6027 C CA . LYS A 1 740 ? 16.110 110.518 20.968 1.00 51.19 740 LYS A CA 1
ATOM 6028 C C . LYS A 1 740 ? 17.135 111.274 21.812 1.00 51.19 740 LYS A C 1
ATOM 6030 O O . LYS A 1 740 ? 17.178 111.133 23.029 1.00 51.19 740 LYS A O 1
ATOM 6035 N N . GLU A 1 741 ? 17.963 112.076 21.145 1.00 49.88 741 GLU A N 1
ATOM 6036 C CA . GLU A 1 741 ? 18.990 112.919 21.771 1.00 49.88 741 GLU A CA 1
ATOM 6037 C C . GLU A 1 741 ? 18.320 114.125 22.471 1.00 49.88 741 GLU A C 1
ATOM 6039 O O . GLU A 1 741 ? 18.371 115.248 21.971 1.00 49.88 741 GLU A O 1
ATOM 6044 N N . THR A 1 742 ? 17.653 113.893 23.610 1.00 46.53 742 THR A N 1
ATOM 6045 C CA . THR A 1 742 ? 17.236 114.962 24.534 1.00 46.53 742 THR A CA 1
ATOM 6046 C C . THR A 1 742 ? 18.453 115.553 25.242 1.00 46.53 742 THR A C 1
ATOM 6048 O O . THR A 1 742 ? 19.383 114.832 25.594 1.00 46.53 742 THR A O 1
ATOM 6051 N N . ASP A 1 743 ? 18.412 116.865 25.458 1.00 43.06 743 ASP A N 1
ATOM 6052 C CA . ASP A 1 743 ? 19.362 117.662 26.238 1.00 43.06 743 ASP A CA 1
ATOM 6053 C C . ASP A 1 743 ? 20.831 117.673 25.770 1.00 43.06 743 ASP A C 1
ATOM 6055 O O . ASP A 1 743 ? 21.740 117.064 26.323 1.00 43.06 743 ASP A O 1
ATOM 6059 N N . VAL A 1 744 ? 21.039 118.498 24.737 1.00 48.38 744 VAL A N 1
ATOM 6060 C CA . VAL A 1 744 ? 21.750 119.786 24.882 1.00 48.38 744 VAL A CA 1
ATOM 6061 C C . VAL A 1 744 ? 23.161 119.754 25.517 1.00 48.38 744 VAL A C 1
ATOM 6063 O O . VAL A 1 744 ? 23.341 119.562 26.711 1.00 48.38 744 VAL A O 1
ATOM 6066 N N . GLN A 1 745 ? 24.129 120.196 24.697 1.00 47.69 745 GLN A N 1
ATOM 6067 C CA . GLN A 1 745 ? 25.538 120.548 24.980 1.00 47.69 745 GLN A CA 1
ATOM 6068 C C . GLN A 1 745 ? 26.619 119.442 24.890 1.00 47.69 745 GLN A C 1
ATOM 6070 O O . GLN A 1 745 ? 26.429 118.273 25.191 1.00 47.69 745 GLN A O 1
ATOM 6075 N N . LEU A 1 746 ? 27.802 119.909 24.456 1.00 50.47 746 LEU A N 1
ATOM 6076 C CA . LEU A 1 746 ? 29.130 119.270 24.412 1.00 50.47 746 LEU A CA 1
ATOM 6077 C C . LEU A 1 746 ? 29.435 118.157 23.362 1.00 50.47 746 LEU A C 1
ATOM 6079 O O . LEU A 1 746 ? 29.026 117.007 23.432 1.00 50.47 746 LEU A O 1
ATOM 6083 N N . GLN A 1 747 ? 30.354 118.528 22.451 1.00 45.44 747 GLN A N 1
ATOM 6084 C CA . GLN A 1 747 ? 31.261 117.699 21.622 1.00 45.44 747 GLN A CA 1
ATOM 6085 C C . GLN A 1 747 ? 30.739 116.953 20.361 1.00 45.44 747 GLN A C 1
ATOM 6087 O O . GLN A 1 747 ? 30.586 115.731 20.306 1.00 45.44 747 GLN A O 1
ATOM 6092 N N . LYS A 1 748 ? 30.704 117.695 19.240 1.00 53.81 748 LYS A N 1
ATOM 6093 C CA . LYS A 1 748 ? 30.397 117.267 17.850 1.00 53.81 748 LYS A CA 1
ATOM 6094 C C . LYS A 1 748 ? 31.345 116.227 17.180 1.00 53.81 748 LYS A C 1
ATOM 6096 O O . LYS A 1 748 ? 31.357 116.151 15.955 1.00 53.81 748 LYS A O 1
ATOM 6101 N N . LYS A 1 749 ? 32.143 115.418 17.899 1.00 53.03 749 LYS A N 1
ATOM 6102 C CA . LYS A 1 749 ? 33.095 114.453 17.270 1.00 53.03 749 LYS A CA 1
ATOM 6103 C C . LYS A 1 749 ? 32.811 112.955 17.469 1.00 53.03 749 LYS A C 1
ATOM 6105 O O . LYS A 1 749 ? 33.381 112.151 16.738 1.00 53.03 749 LYS A O 1
ATOM 6110 N N . ASN A 1 750 ? 31.894 112.559 18.360 1.00 57.41 750 ASN A N 1
ATOM 6111 C CA . ASN A 1 750 ? 31.557 111.136 18.573 1.00 57.41 750 ASN A CA 1
ATOM 6112 C C . ASN A 1 750 ? 30.218 110.676 17.959 1.00 57.41 750 ASN A C 1
ATOM 6114 O O . ASN A 1 750 ? 30.024 109.474 17.766 1.00 57.41 750 ASN A O 1
ATOM 6118 N N . SER A 1 751 ? 29.309 111.591 17.605 1.00 57.69 751 SER A N 1
ATOM 6119 C CA . SER A 1 751 ? 27.970 111.252 17.087 1.00 57.69 751 SER A CA 1
ATOM 6120 C C . SER A 1 751 ? 28.014 110.480 15.763 1.00 57.69 751 SER A C 1
ATOM 6122 O O . SER A 1 751 ? 27.386 109.429 15.651 1.00 57.69 751 SER A O 1
ATOM 6124 N N . VAL A 1 752 ? 28.815 110.919 14.785 1.00 62.59 752 VAL A N 1
ATOM 6125 C CA . VAL A 1 752 ? 28.936 110.250 13.472 1.00 62.59 752 VAL A CA 1
ATOM 6126 C C . VAL A 1 752 ? 29.458 108.815 13.619 1.00 62.59 752 VAL A C 1
ATOM 6128 O O . VAL A 1 752 ? 28.874 107.890 13.059 1.00 62.59 752 VAL A O 1
ATOM 6131 N N . ARG A 1 753 ? 30.489 108.589 14.449 1.00 64.12 753 ARG A N 1
ATOM 6132 C CA . ARG A 1 753 ? 31.029 107.240 14.720 1.00 64.12 753 ARG A CA 1
ATOM 6133 C C . ARG A 1 753 ? 30.033 106.330 15.451 1.00 64.12 753 ARG A C 1
ATOM 6135 O O . ARG A 1 753 ? 30.103 105.118 15.271 1.00 64.12 753 ARG A O 1
ATOM 6142 N N . ARG A 1 754 ? 29.114 106.879 16.257 1.00 63.00 754 ARG A N 1
ATOM 6143 C CA . ARG A 1 754 ? 28.013 106.116 16.878 1.00 63.00 754 ARG A CA 1
ATOM 6144 C C . ARG A 1 754 ? 26.926 105.778 15.851 1.00 63.00 754 ARG A C 1
ATOM 6146 O O . ARG A 1 754 ? 26.564 104.611 15.732 1.00 63.00 754 ARG A O 1
ATOM 6153 N N . ARG A 1 755 ? 26.477 106.756 15.056 1.00 64.94 755 ARG A N 1
ATOM 6154 C CA . ARG A 1 755 ? 25.463 106.573 13.997 1.00 64.94 755 ARG A CA 1
ATOM 6155 C C . ARG A 1 755 ? 25.917 105.561 12.935 1.00 64.94 755 ARG A C 1
ATOM 6157 O O . ARG A 1 755 ? 25.150 104.666 12.601 1.00 64.94 755 ARG A O 1
ATOM 6164 N N . TRP A 1 756 ? 27.177 105.615 12.492 1.00 67.69 756 TRP A N 1
ATOM 6165 C CA . TRP A 1 756 ? 27.718 104.662 11.508 1.00 67.69 756 TRP A CA 1
ATOM 6166 C C . TRP A 1 756 ? 27.800 103.226 12.053 1.00 67.69 756 TRP A C 1
ATOM 6168 O O . TRP A 1 756 ? 27.459 102.287 11.340 1.00 67.69 756 TRP A O 1
ATOM 6178 N N . ARG A 1 757 ? 28.162 103.033 13.335 1.00 72.19 757 ARG A N 1
ATOM 6179 C CA . ARG A 1 757 ? 28.107 101.703 13.974 1.00 72.19 757 ARG A CA 1
ATOM 6180 C C . ARG A 1 757 ? 26.673 101.174 14.075 1.00 72.19 757 ARG A C 1
ATOM 6182 O O . ARG A 1 757 ? 26.457 100.031 13.692 1.00 72.19 757 ARG A O 1
ATOM 6189 N N . ARG A 1 758 ? 25.709 101.996 14.523 1.00 67.62 758 ARG A N 1
ATOM 6190 C CA . ARG A 1 758 ? 24.281 101.614 14.602 1.00 67.62 758 ARG A CA 1
ATOM 6191 C C . ARG A 1 758 ? 23.717 101.220 13.228 1.00 67.62 758 ARG A C 1
ATOM 6193 O O . ARG A 1 758 ? 23.035 100.207 13.111 1.00 67.62 758 ARG A O 1
ATOM 6200 N N . ALA A 1 759 ? 24.054 101.975 12.179 1.00 65.25 759 ALA A N 1
ATOM 6201 C CA . ALA A 1 759 ? 23.676 101.648 10.803 1.00 65.25 759 ALA A CA 1
ATOM 6202 C C . ALA A 1 759 ? 24.321 100.336 10.316 1.00 65.25 759 ALA A C 1
ATOM 6204 O O . ALA A 1 759 ? 23.652 99.514 9.694 1.00 65.25 759 ALA A O 1
ATOM 6205 N N . PHE A 1 760 ? 25.596 100.094 10.640 1.00 70.88 760 PHE A N 1
ATOM 6206 C CA . PHE A 1 760 ? 26.286 98.854 10.275 1.00 70.88 760 PHE A CA 1
ATOM 6207 C C . PHE A 1 760 ? 25.716 97.620 10.997 1.00 70.88 760 PHE A C 1
ATOM 6209 O O . PHE A 1 760 ? 25.565 96.566 10.374 1.00 70.88 760 PHE A O 1
ATOM 6216 N N . THR A 1 761 ? 25.334 97.730 12.277 1.00 68.44 761 THR A N 1
ATOM 6217 C CA . THR A 1 761 ? 24.636 96.643 12.988 1.00 68.44 761 THR A CA 1
ATOM 6218 C C . THR A 1 761 ? 23.239 96.399 12.421 1.00 68.44 761 THR A C 1
ATOM 6220 O O . THR A 1 761 ? 22.889 95.243 12.199 1.00 68.44 761 THR A O 1
ATOM 6223 N N . ALA A 1 762 ? 22.483 97.450 12.084 1.00 66.38 762 ALA A N 1
ATOM 6224 C CA . ALA A 1 762 ? 21.177 97.315 11.435 1.00 66.38 762 ALA A CA 1
ATOM 6225 C C . ALA A 1 762 ? 21.276 96.630 10.056 1.00 66.38 762 ALA A C 1
ATOM 6227 O O . ALA A 1 762 ? 20.537 95.688 9.782 1.00 66.38 762 ALA A O 1
ATOM 6228 N N . LEU A 1 763 ? 22.243 97.018 9.214 1.00 70.44 763 LEU A N 1
ATOM 6229 C CA . LEU A 1 763 ? 22.507 96.361 7.924 1.00 70.44 763 LEU A CA 1
ATOM 6230 C C . LEU A 1 763 ? 22.975 94.904 8.088 1.00 70.44 763 LEU A C 1
ATOM 6232 O O . LEU A 1 763 ? 22.615 94.045 7.284 1.00 70.44 763 LEU A O 1
ATOM 6236 N N . SER A 1 764 ? 23.737 94.603 9.142 1.00 68.50 764 SER A N 1
ATOM 6237 C CA . SER A 1 764 ? 24.161 93.232 9.462 1.00 68.50 764 SER A CA 1
ATOM 6238 C C . SER A 1 764 ? 22.983 92.358 9.909 1.00 68.50 764 SER A C 1
ATOM 6240 O O . SER A 1 764 ? 22.878 91.208 9.477 1.00 68.50 764 SER A O 1
ATOM 6242 N N . ALA A 1 765 ? 22.058 92.906 10.704 1.00 66.12 765 ALA A N 1
ATOM 6243 C CA . ALA A 1 765 ? 20.805 92.248 11.073 1.00 66.12 765 ALA A CA 1
ATOM 6244 C C . ALA A 1 765 ? 19.897 92.031 9.848 1.00 66.12 765 ALA A C 1
ATOM 6246 O O . ALA A 1 765 ? 19.436 90.912 9.625 1.00 66.12 765 ALA A O 1
ATOM 6247 N N . LEU A 1 766 ? 19.741 93.039 8.977 1.00 68.50 766 LEU A N 1
ATOM 6248 C CA . LEU A 1 766 ? 19.008 92.901 7.711 1.00 68.50 766 LEU A CA 1
ATOM 6249 C C . LEU A 1 766 ? 19.608 91.806 6.814 1.00 68.50 766 LEU A C 1
ATOM 6251 O O . LEU A 1 766 ? 18.875 91.051 6.172 1.00 68.50 766 LEU A O 1
ATOM 6255 N N . ARG A 1 767 ? 20.942 91.675 6.786 1.00 71.44 767 ARG A N 1
ATOM 6256 C CA . ARG A 1 767 ? 21.629 90.620 6.028 1.00 71.44 767 ARG A CA 1
ATOM 6257 C C . ARG A 1 767 ? 21.393 89.229 6.630 1.00 71.44 767 ARG A C 1
ATOM 6259 O O . ARG A 1 767 ? 21.172 88.302 5.855 1.00 71.44 767 ARG A O 1
ATOM 6266 N N . LYS A 1 768 ? 21.356 89.078 7.966 1.00 68.50 768 LYS A N 1
ATOM 6267 C CA . LYS A 1 768 ? 20.898 87.834 8.628 1.00 68.50 768 LYS A CA 1
ATOM 6268 C C . LYS A 1 768 ? 19.444 87.509 8.243 1.00 68.50 768 LYS A C 1
ATOM 6270 O O . LYS A 1 768 ? 19.177 86.396 7.795 1.00 68.50 768 LYS A O 1
ATOM 6275 N N . TRP A 1 769 ? 18.528 88.480 8.347 1.00 64.38 769 TRP A N 1
ATOM 6276 C CA . TRP A 1 769 ? 17.117 88.349 7.940 1.00 64.38 769 TRP A CA 1
ATOM 6277 C C . TRP A 1 769 ? 16.977 87.854 6.494 1.00 64.38 769 TRP A C 1
ATOM 6279 O O . TRP A 1 769 ? 16.286 86.871 6.237 1.00 64.38 769 TRP A O 1
ATOM 6289 N N . CYS A 1 770 ? 17.691 88.475 5.551 1.00 62.47 770 CYS A N 1
ATOM 6290 C CA . CYS A 1 770 ? 17.649 88.106 4.133 1.00 62.47 770 CYS A CA 1
ATOM 6291 C C . CYS A 1 770 ? 18.265 86.730 3.817 1.00 62.47 770 CYS A C 1
ATOM 6293 O O . CYS A 1 770 ? 18.020 86.198 2.734 1.00 62.47 770 CYS A O 1
ATOM 6295 N N . ILE A 1 771 ? 19.061 86.153 4.723 1.00 65.06 771 ILE A N 1
ATOM 6296 C CA . ILE A 1 771 ? 19.570 84.778 4.612 1.00 65.06 771 ILE A CA 1
ATOM 6297 C C . ILE A 1 771 ? 18.540 83.796 5.186 1.00 65.06 771 ILE A C 1
ATOM 6299 O O . ILE A 1 771 ? 18.169 82.838 4.509 1.00 65.06 771 ILE A O 1
ATOM 6303 N N . LEU A 1 772 ? 17.999 84.070 6.379 1.00 59.09 772 LEU A N 1
ATOM 6304 C CA . LEU A 1 772 ? 16.960 83.246 7.012 1.00 59.09 772 LEU A CA 1
ATOM 6305 C C . LEU A 1 772 ? 15.687 83.159 6.151 1.00 59.09 772 LEU A C 1
ATOM 6307 O O . LEU A 1 772 ? 15.185 82.065 5.900 1.00 59.09 772 LEU A O 1
ATOM 6311 N N . GLY A 1 773 ? 15.220 84.287 5.606 1.00 58.78 773 GLY A N 1
ATOM 6312 C CA . GLY A 1 773 ? 14.047 84.354 4.725 1.00 58.78 773 GLY A CA 1
ATOM 6313 C C . GLY A 1 773 ? 14.218 83.673 3.359 1.00 58.78 773 GLY A C 1
ATOM 6314 O O . GLY A 1 773 ? 13.228 83.423 2.675 1.00 58.78 773 GLY A O 1
ATOM 6315 N N . LYS A 1 774 ? 15.451 83.333 2.954 1.00 56.53 774 LYS A N 1
ATOM 6316 C CA . LYS A 1 774 ? 15.723 82.517 1.755 1.00 56.53 774 LYS A CA 1
ATOM 6317 C C . LYS A 1 774 ? 15.733 81.012 2.042 1.00 56.53 774 LYS A C 1
ATOM 6319 O O . LYS A 1 774 ? 15.634 80.227 1.106 1.00 56.53 774 LYS A O 1
ATOM 6324 N N . MET A 1 775 ? 15.813 80.609 3.311 1.00 51.44 775 MET A N 1
ATOM 6325 C CA . MET A 1 775 ? 15.852 79.206 3.750 1.00 51.44 775 MET A CA 1
ATOM 6326 C C . MET A 1 775 ? 14.492 78.678 4.246 1.00 51.44 775 MET A C 1
ATOM 6328 O O . MET A 1 775 ? 14.379 77.503 4.577 1.00 51.44 775 MET A O 1
ATOM 6332 N N . SER A 1 776 ? 13.452 79.517 4.304 1.00 53.53 776 SER A N 1
ATOM 6333 C CA . SER A 1 776 ? 12.158 79.199 4.935 1.00 53.53 776 SER A CA 1
ATOM 6334 C C . SER A 1 776 ? 11.036 78.758 3.980 1.00 53.53 776 SER A C 1
ATOM 6336 O O . SER A 1 776 ? 9.916 78.520 4.425 1.00 53.53 776 SER A O 1
ATOM 6338 N N . ARG A 1 777 ? 11.296 78.641 2.668 1.00 50.34 777 ARG A N 1
ATOM 6339 C CA . ARG A 1 777 ? 10.252 78.455 1.634 1.00 50.34 777 ARG A CA 1
ATOM 6340 C C . ARG A 1 777 ? 9.691 77.032 1.452 1.00 50.34 777 ARG A C 1
ATOM 6342 O O . ARG A 1 777 ? 8.932 76.815 0.513 1.00 50.34 777 ARG A O 1
ATOM 6349 N N . VAL A 1 778 ? 10.003 76.082 2.336 1.00 47.47 778 VAL A N 1
ATOM 6350 C CA . VAL A 1 778 ? 9.356 74.756 2.354 1.00 47.47 778 VAL A CA 1
ATOM 6351 C C . VAL A 1 778 ? 8.928 74.408 3.777 1.00 47.47 778 VAL A C 1
ATOM 6353 O O . VAL A 1 778 ? 9.754 74.079 4.624 1.00 47.47 778 VAL A O 1
ATOM 6356 N N . LEU A 1 779 ? 7.619 74.448 4.020 1.00 51.62 779 LEU A N 1
ATOM 6357 C CA . LEU A 1 779 ? 6.976 73.913 5.216 1.00 51.62 779 LEU A CA 1
ATOM 6358 C C . LEU A 1 779 ? 5.885 72.937 4.757 1.00 51.62 779 LEU A C 1
ATOM 6360 O O . LEU A 1 779 ? 5.080 73.277 3.897 1.00 51.62 779 LEU A O 1
ATOM 6364 N N . PHE A 1 780 ? 5.895 71.738 5.346 1.00 40.31 780 PHE A N 1
ATOM 6365 C CA . PHE A 1 780 ? 5.118 70.546 4.975 1.00 40.31 780 PHE A CA 1
ATOM 6366 C C . PHE A 1 780 ? 5.491 69.865 3.639 1.00 40.31 780 PHE A C 1
ATOM 6368 O O . PHE A 1 780 ? 5.322 70.397 2.548 1.00 40.31 780 PHE A O 1
ATOM 6375 N N . ARG A 1 781 ? 5.894 68.590 3.744 1.00 40.22 781 ARG A N 1
ATOM 6376 C CA . ARG A 1 781 ? 5.791 67.570 2.688 1.00 40.22 781 ARG A CA 1
ATOM 6377 C C . ARG A 1 781 ? 5.200 66.315 3.332 1.00 40.22 781 ARG A C 1
ATOM 6379 O O . ARG A 1 781 ? 5.908 65.577 4.012 1.00 40.22 781 ARG A O 1
ATOM 6386 N N . LEU A 1 782 ? 3.897 66.098 3.167 1.00 37.16 782 LEU A N 1
ATOM 6387 C CA . LEU A 1 782 ? 3.191 64.961 3.761 1.00 37.16 782 LEU A CA 1
ATOM 6388 C C . LEU A 1 782 ? 3.218 63.757 2.804 1.00 37.16 782 LEU A C 1
ATOM 6390 O O . LEU A 1 782 ? 2.260 63.520 2.074 1.00 37.16 782 LEU A O 1
ATOM 6394 N N . GLN A 1 783 ? 4.322 63.004 2.785 1.00 37.66 783 GLN A N 1
ATOM 6395 C CA . GLN A 1 783 ? 4.388 61.763 2.004 1.00 37.66 783 GLN A CA 1
ATOM 6396 C C . GLN A 1 783 ? 3.481 60.686 2.610 1.00 37.66 783 GLN A C 1
ATOM 6398 O O . GLN A 1 783 ? 3.680 60.229 3.737 1.00 37.66 783 GLN A O 1
ATOM 6403 N N . THR A 1 784 ? 2.480 60.284 1.832 1.00 39.38 784 THR A N 1
ATOM 6404 C CA . THR A 1 784 ? 1.609 59.141 2.094 1.00 39.38 784 THR A CA 1
ATOM 6405 C C . THR A 1 784 ? 2.148 57.934 1.328 1.00 39.38 784 THR A C 1
ATOM 6407 O O . THR A 1 784 ? 2.080 57.904 0.108 1.00 39.38 784 THR A O 1
ATOM 6410 N N . VAL A 1 785 ? 2.645 56.933 2.068 1.00 36.44 785 VAL A N 1
ATOM 6411 C CA . VAL A 1 785 ? 3.205 55.663 1.554 1.00 36.44 785 VAL A CA 1
ATOM 6412 C C . VAL A 1 785 ? 4.540 55.818 0.791 1.00 36.44 785 VAL A C 1
ATOM 6414 O O . VAL A 1 785 ? 4.740 56.748 0.019 1.00 36.44 785 VAL A O 1
ATOM 6417 N N . GLY A 1 786 ? 5.476 54.888 1.021 1.00 33.75 786 GLY A N 1
ATOM 6418 C CA . GLY A 1 786 ? 6.789 54.837 0.356 1.00 33.75 786 GLY A CA 1
ATOM 6419 C C . GLY A 1 786 ? 7.972 55.103 1.296 1.00 33.75 786 GLY A C 1
ATOM 6420 O O . GLY A 1 786 ? 7.971 56.058 2.071 1.00 33.75 786 GLY A O 1
ATOM 6421 N N . VAL A 1 787 ? 8.979 54.226 1.246 1.00 33.19 787 VAL A N 1
ATOM 6422 C CA . VAL A 1 787 ? 10.189 54.277 2.089 1.00 33.19 787 VAL A CA 1
ATOM 6423 C C . VAL A 1 787 ? 11.148 55.374 1.616 1.00 33.19 787 VAL A C 1
ATOM 6425 O O . VAL A 1 787 ? 11.375 55.528 0.421 1.00 33.19 787 VAL A O 1
ATOM 6428 N N . SER A 1 788 ? 11.773 56.079 2.561 1.00 27.03 788 SER A N 1
ATOM 6429 C CA . SER A 1 788 ? 12.988 56.869 2.330 1.00 27.03 788 SER A CA 1
ATOM 6430 C C . SER A 1 788 ? 13.805 56.928 3.621 1.00 27.03 788 SER A C 1
ATOM 6432 O O . SER A 1 788 ? 13.295 57.393 4.641 1.00 27.03 788 SER A O 1
ATOM 6434 N N . LEU A 1 789 ? 15.066 56.488 3.585 1.00 27.25 789 LEU A N 1
ATOM 6435 C CA . LEU A 1 789 ? 16.029 56.721 4.666 1.00 27.25 789 LEU A CA 1
ATOM 6436 C C . LEU A 1 789 ? 16.767 58.040 4.419 1.00 27.25 789 LEU A C 1
ATOM 6438 O O . LEU A 1 789 ? 17.241 58.273 3.311 1.00 27.25 789 LEU A O 1
ATOM 6442 N N . CYS A 1 790 ? 16.914 58.859 5.460 1.00 29.25 790 CYS A N 1
ATOM 6443 C CA . CYS A 1 790 ? 18.023 59.805 5.606 1.00 29.25 790 CYS A CA 1
ATOM 6444 C C . CYS A 1 790 ? 18.076 60.276 7.070 1.00 29.25 790 CYS A C 1
ATOM 6446 O O . CYS A 1 790 ? 17.200 61.029 7.494 1.00 29.25 790 CYS A O 1
ATOM 6448 N N . GLY A 1 791 ? 19.067 59.818 7.842 1.00 26.94 791 GLY A N 1
ATOM 6449 C CA . GLY A 1 791 ? 19.233 60.182 9.256 1.00 26.94 791 GLY A CA 1
ATOM 6450 C C . GLY A 1 791 ? 19.729 59.028 10.132 1.00 26.94 791 GLY A C 1
ATOM 6451 O O . GLY A 1 791 ? 18.923 58.253 10.634 1.00 26.94 791 GLY A O 1
ATOM 6452 N N . ASP A 1 792 ? 21.050 58.966 10.298 1.00 28.03 792 ASP A N 1
ATOM 6453 C CA . ASP A 1 792 ? 21.823 58.295 11.353 1.00 28.03 792 ASP A CA 1
ATOM 6454 C C . ASP A 1 792 ? 21.382 56.889 11.811 1.00 28.03 792 ASP A C 1
ATOM 6456 O O . ASP A 1 792 ? 20.648 56.701 12.788 1.00 28.03 792 ASP A O 1
ATOM 6460 N N . GLU A 1 793 ? 21.977 55.866 11.190 1.00 36.06 793 GLU A N 1
ATOM 6461 C CA . GLU A 1 793 ? 22.047 54.526 11.775 1.00 36.06 793 GLU A CA 1
ATOM 6462 C C . GLU A 1 793 ? 22.966 54.516 13.006 1.00 36.06 793 GLU A C 1
ATOM 6464 O O . GLU A 1 793 ? 24.168 54.299 12.885 1.00 36.06 793 GLU A O 1
ATOM 6469 N N . ASN A 1 794 ? 22.412 54.753 14.203 1.00 39.62 794 ASN A N 1
ATOM 6470 C CA . ASN A 1 794 ? 23.040 54.370 15.480 1.00 39.62 794 ASN A CA 1
ATOM 6471 C C . ASN A 1 794 ? 22.076 54.453 16.686 1.00 39.62 794 ASN A C 1
ATOM 6473 O O . ASN A 1 794 ? 22.325 55.187 17.640 1.00 39.62 794 ASN A O 1
ATOM 6477 N N . ASN A 1 795 ? 20.944 53.723 16.666 1.00 35.91 795 ASN A N 1
ATOM 6478 C CA . ASN A 1 795 ? 20.149 53.455 17.891 1.00 35.91 795 ASN A CA 1
ATOM 6479 C C . ASN A 1 795 ? 19.080 52.334 17.771 1.00 35.91 795 ASN A C 1
ATOM 6481 O O . ASN A 1 795 ? 18.003 52.416 18.366 1.00 35.91 795 ASN A O 1
ATOM 6485 N N . ALA A 1 796 ? 19.338 51.271 16.999 1.00 35.16 796 ALA A N 1
ATOM 6486 C CA . ALA A 1 796 ? 18.354 50.199 16.782 1.00 35.16 796 ALA A CA 1
ATOM 6487 C C . ALA A 1 796 ? 17.993 49.423 18.072 1.00 35.16 796 ALA A C 1
ATOM 6489 O O . ALA A 1 796 ? 16.815 49.309 18.413 1.00 35.16 796 ALA A O 1
ATOM 6490 N N . GLY A 1 797 ? 18.995 48.959 18.830 1.00 39.56 797 GLY A N 1
ATOM 6491 C CA . GLY A 1 797 ? 18.802 48.017 19.948 1.00 39.56 797 GLY A CA 1
ATOM 6492 C C . GLY A 1 797 ? 17.971 48.524 21.137 1.00 39.56 797 GLY A C 1
ATOM 6493 O O . GLY A 1 797 ? 17.432 47.721 21.892 1.00 39.56 797 GLY A O 1
ATOM 6494 N N . SER A 1 798 ? 17.807 49.841 21.301 1.00 42.75 798 SER A N 1
ATOM 6495 C CA . SER A 1 798 ? 16.977 50.411 22.378 1.00 42.75 798 SER A CA 1
ATOM 6496 C C . SER A 1 798 ? 15.468 50.323 22.076 1.00 42.75 798 SER A C 1
ATOM 6498 O O . SER A 1 798 ? 14.635 50.235 22.982 1.00 42.75 798 SER A O 1
ATOM 6500 N N . ARG A 1 799 ? 15.086 50.310 20.789 1.00 50.44 799 ARG A N 1
ATOM 6501 C CA . ARG A 1 799 ? 13.678 50.418 20.361 1.00 50.44 799 ARG A CA 1
ATOM 6502 C C . ARG A 1 799 ? 12.892 49.119 20.547 1.00 50.44 799 ARG A C 1
ATOM 6504 O O . ARG A 1 799 ? 11.749 49.168 21.000 1.00 50.44 799 ARG A O 1
ATOM 6511 N N . GLU A 1 800 ? 13.502 47.968 20.267 1.00 44.62 800 GLU A N 1
ATOM 6512 C CA . GLU A 1 800 ? 12.855 46.659 20.446 1.00 44.62 800 GLU A CA 1
ATOM 6513 C C . GLU A 1 800 ? 12.556 46.360 21.919 1.00 44.62 800 GLU A C 1
ATOM 6515 O O . GLU A 1 800 ? 11.465 45.895 22.251 1.00 44.62 800 GLU A O 1
ATOM 6520 N N . MET A 1 801 ? 13.487 46.694 22.820 1.00 43.19 801 MET A N 1
ATOM 6521 C CA . MET A 1 801 ? 13.333 46.446 24.256 1.00 43.19 801 MET A CA 1
ATOM 6522 C C . MET A 1 801 ? 12.150 47.230 24.848 1.00 43.19 801 MET A C 1
ATOM 6524 O O . MET A 1 801 ? 11.377 46.683 25.636 1.00 43.19 801 MET A O 1
ATOM 6528 N N . CYS A 1 802 ? 11.955 48.478 24.408 1.00 52.47 802 CYS A N 1
ATOM 6529 C CA . CYS A 1 802 ? 10.838 49.315 24.842 1.00 52.47 802 CYS A CA 1
ATOM 6530 C C . CYS A 1 802 ? 9.484 48.800 24.310 1.00 52.47 802 CYS A C 1
ATOM 6532 O O . CYS A 1 802 ? 8.522 48.691 25.072 1.00 52.47 802 CYS A O 1
ATOM 6534 N N . LEU A 1 803 ? 9.411 48.381 23.038 1.00 50.38 803 LEU A N 1
ATOM 6535 C CA . LEU A 1 803 ? 8.198 47.782 22.459 1.00 50.38 803 LEU A CA 1
ATOM 6536 C C . LEU A 1 803 ? 7.842 46.434 23.107 1.00 50.38 803 LEU A C 1
ATOM 6538 O O . LEU A 1 803 ? 6.678 46.197 23.430 1.00 50.38 803 LEU A O 1
ATOM 6542 N N . ALA A 1 804 ? 8.830 45.576 23.373 1.00 52.03 804 ALA A N 1
ATOM 6543 C CA . ALA A 1 804 ? 8.625 44.307 24.072 1.00 52.03 804 ALA A CA 1
ATOM 6544 C C . ALA A 1 804 ? 8.151 44.502 25.525 1.00 52.03 804 ALA A C 1
ATOM 6546 O O . ALA A 1 804 ? 7.384 43.685 26.042 1.00 52.03 804 ALA A O 1
ATOM 6547 N N . GLN A 1 805 ? 8.571 45.586 26.186 1.00 56.41 805 GLN A N 1
ATOM 6548 C CA . GLN A 1 805 ? 8.100 45.959 27.521 1.00 56.41 805 GLN A CA 1
ATOM 6549 C C . GLN A 1 805 ? 6.689 46.573 27.489 1.00 56.41 805 GLN A C 1
ATOM 6551 O O . GLN A 1 805 ? 5.871 46.252 28.352 1.00 56.41 805 GLN A O 1
ATOM 6556 N N . TRP A 1 806 ? 6.371 47.384 26.474 1.00 57.94 806 TRP A N 1
ATOM 6557 C CA . TRP A 1 806 ? 5.039 47.959 26.257 1.00 57.94 806 TRP A CA 1
ATOM 6558 C C . TRP A 1 806 ? 3.988 46.880 25.954 1.00 57.94 806 TRP A C 1
ATOM 6560 O O . TRP A 1 806 ? 2.962 46.823 26.631 1.00 57.94 806 TRP A O 1
ATOM 6570 N N . LEU A 1 807 ? 4.281 45.942 25.044 1.00 55.09 807 LEU A N 1
ATOM 6571 C CA . LEU A 1 807 ? 3.415 44.789 24.742 1.00 55.09 807 LEU A CA 1
ATOM 6572 C C . LEU A 1 807 ? 3.238 43.832 25.937 1.00 55.09 807 LEU A C 1
ATOM 6574 O O . LEU A 1 807 ? 2.232 43.132 26.025 1.00 55.09 807 LEU A O 1
ATOM 6578 N N . ARG A 1 808 ? 4.181 43.823 26.889 1.00 55.81 808 ARG A N 1
ATOM 6579 C CA . ARG A 1 808 ? 4.081 43.095 28.170 1.00 55.81 808 ARG A CA 1
ATOM 6580 C C . ARG A 1 808 ? 3.441 43.911 29.303 1.00 55.81 808 ARG A C 1
ATOM 6582 O O . ARG A 1 808 ? 3.353 43.421 30.431 1.00 55.81 808 ARG A O 1
ATOM 6589 N N . SER A 1 809 ? 2.975 45.133 29.040 1.00 63.16 809 SER A N 1
ATOM 6590 C CA . SER A 1 809 ? 2.295 45.956 30.041 1.00 63.16 809 SER A CA 1
ATOM 6591 C C . SER A 1 809 ? 0.953 45.343 30.435 1.00 63.16 809 SER A C 1
ATOM 6593 O O . SER A 1 809 ? 0.024 45.275 29.630 1.00 63.16 809 SER A O 1
ATOM 6595 N N . LYS A 1 810 ? 0.810 44.995 31.722 1.00 64.94 810 LYS A N 1
ATOM 6596 C CA . LYS A 1 810 ? -0.468 44.543 32.303 1.00 64.94 810 LYS A CA 1
ATOM 6597 C C . LYS A 1 810 ? -1.602 45.558 32.111 1.00 64.94 810 LYS A C 1
ATOM 6599 O O . LYS A 1 810 ? -2.764 45.162 32.075 1.00 64.94 810 LYS A O 1
ATOM 6604 N N . HIS A 1 811 ? -1.270 46.846 31.984 1.00 64.81 811 HIS A N 1
ATOM 6605 C CA . HIS A 1 811 ? -2.253 47.893 31.725 1.00 64.81 811 HIS A CA 1
ATOM 6606 C C . HIS A 1 811 ? -2.675 47.931 30.251 1.00 64.81 811 HIS A C 1
ATOM 6608 O O . HIS A 1 811 ? -3.867 48.015 29.973 1.00 64.81 811 HIS A O 1
ATOM 6614 N N . LEU A 1 812 ? -1.735 47.776 29.308 1.00 68.25 812 LEU A N 1
ATOM 6615 C CA . LEU A 1 812 ? -2.075 47.668 27.886 1.00 68.25 812 LEU A CA 1
ATOM 6616 C C . LEU A 1 812 ? -2.944 46.434 27.629 1.00 68.25 812 LEU A C 1
ATOM 6618 O O . LEU A 1 812 ? -3.985 46.550 26.990 1.00 68.25 812 LEU A O 1
ATOM 6622 N N . SER A 1 813 ? -2.585 45.273 28.188 1.00 64.31 813 SER A N 1
ATOM 6623 C CA . SER A 1 813 ? -3.409 44.068 28.051 1.00 64.31 813 SER A CA 1
ATOM 6624 C C . SER A 1 813 ? -4.797 44.239 28.675 1.00 64.31 813 SER A C 1
ATOM 6626 O O . SER A 1 813 ? -5.767 43.753 28.105 1.00 64.31 813 SER A O 1
ATOM 6628 N N . SER A 1 814 ? -4.937 44.970 29.793 1.00 72.19 814 SER A N 1
ATOM 6629 C CA . SER A 1 814 ? -6.264 45.264 30.359 1.00 72.19 814 SER A CA 1
ATOM 6630 C C . SER A 1 814 ? -7.084 46.218 29.481 1.00 72.19 814 SER A C 1
ATOM 6632 O O . SER A 1 814 ? -8.297 46.067 29.406 1.00 72.19 814 SER A O 1
ATOM 6634 N N . LEU A 1 815 ? -6.430 47.178 28.813 1.00 72.31 815 LEU A N 1
ATOM 6635 C CA . LEU A 1 815 ? -7.042 48.138 27.880 1.00 72.31 815 LEU A CA 1
ATOM 6636 C C . LEU A 1 815 ? -7.481 47.480 26.566 1.00 72.31 815 LEU A C 1
ATOM 6638 O O . LEU A 1 815 ? -8.548 47.796 26.046 1.00 72.31 815 LEU A O 1
ATOM 6642 N N . VAL A 1 816 ? -6.679 46.550 26.044 1.00 70.38 816 VAL A N 1
ATOM 6643 C CA . VAL A 1 816 ? -7.028 45.744 24.868 1.00 70.38 816 VAL A CA 1
ATOM 6644 C C . VAL A 1 816 ? -8.171 44.789 25.208 1.00 70.38 816 VAL A C 1
ATOM 6646 O O . VAL A 1 816 ? -9.142 44.741 24.464 1.00 70.38 816 VAL A O 1
ATOM 6649 N N . LEU A 1 817 ? -8.117 44.087 26.347 1.00 71.06 817 LEU A N 1
ATOM 6650 C CA . LEU A 1 817 ? -9.194 43.180 26.762 1.00 71.06 817 LEU A CA 1
ATOM 6651 C C . LEU A 1 817 ? -10.522 43.913 27.006 1.00 71.06 817 LEU A C 1
ATOM 6653 O O . LEU A 1 817 ? -11.550 43.418 26.557 1.00 71.06 817 LEU A O 1
ATOM 6657 N N . SER A 1 818 ? -10.519 45.095 27.639 1.00 72.38 818 SER A N 1
ATOM 6658 C CA . SER A 1 818 ? -11.752 45.878 27.812 1.00 72.38 818 SER A CA 1
ATOM 6659 C C . SER A 1 818 ? -12.274 46.447 26.491 1.00 72.38 818 SER A C 1
ATOM 6661 O O . SER A 1 818 ? -13.463 46.339 26.205 1.00 72.38 818 SER A O 1
ATOM 6663 N N . SER A 1 819 ? -11.392 46.960 25.627 1.00 69.38 819 SER A N 1
ATOM 6664 C CA . SER A 1 819 ? -11.787 47.421 24.287 1.00 69.38 819 SER A CA 1
ATOM 6665 C C . SER A 1 819 ? -12.368 46.284 23.439 1.00 69.38 819 SER A C 1
ATOM 6667 O O . SER A 1 819 ? -13.318 46.511 22.696 1.00 69.38 819 SER A O 1
ATOM 6669 N N . MET A 1 820 ? -11.843 45.060 23.573 1.00 70.12 820 MET A N 1
ATOM 6670 C CA . MET A 1 820 ? -12.369 43.867 22.904 1.00 70.12 820 MET A CA 1
ATOM 6671 C C . MET A 1 820 ? -13.696 43.389 23.506 1.00 70.12 820 MET A C 1
ATOM 6673 O O . MET A 1 820 ? -14.573 43.006 22.738 1.00 70.12 820 MET A O 1
ATOM 6677 N N . SER A 1 821 ? -13.898 43.454 24.829 1.00 69.62 821 SER A N 1
ATOM 6678 C CA . SER A 1 821 ? -15.204 43.129 25.426 1.00 69.62 821 SER A CA 1
ATOM 6679 C C . SER A 1 821 ? -16.282 44.139 25.032 1.00 69.62 821 SER A C 1
ATOM 6681 O O . SER A 1 821 ? -17.396 43.735 24.707 1.00 69.62 821 SER A O 1
ATOM 6683 N N . ASP A 1 822 ? -15.945 45.432 24.973 1.00 69.50 822 ASP A N 1
ATOM 6684 C CA . ASP A 1 822 ? -16.855 46.480 24.495 1.00 69.50 822 ASP A CA 1
ATOM 6685 C C . ASP A 1 822 ? -17.263 46.217 23.031 1.00 69.50 822 ASP A C 1
ATOM 6687 O O . ASP A 1 822 ? -18.434 46.331 22.669 1.00 69.50 822 ASP A O 1
ATOM 6691 N N . LEU A 1 823 ? -16.304 45.793 22.197 1.00 71.69 823 LEU A N 1
ATOM 6692 C CA . LEU A 1 823 ? -16.523 45.384 20.806 1.00 71.69 823 LEU A CA 1
ATOM 6693 C C . LEU A 1 823 ? -17.379 44.116 20.687 1.00 71.69 823 LEU A C 1
ATOM 6695 O O . LEU A 1 823 ? -18.275 44.068 19.852 1.00 71.69 823 LEU A O 1
ATOM 6699 N N . GLN A 1 824 ? -17.135 43.100 21.516 1.00 70.69 824 GLN A N 1
ATOM 6700 C CA . GLN A 1 824 ? -17.861 41.826 21.494 1.00 70.69 824 GLN A CA 1
ATOM 6701 C C . GLN A 1 824 ? -19.322 41.999 21.943 1.00 70.69 824 GLN A C 1
ATOM 6703 O O . GLN A 1 824 ? -20.231 41.432 21.333 1.00 70.69 824 GLN A O 1
ATOM 6708 N N . VAL A 1 825 ? -19.569 42.851 22.944 1.00 68.94 825 VAL A N 1
ATOM 6709 C CA . VAL A 1 825 ? -20.922 43.279 23.335 1.00 68.94 825 VAL A CA 1
ATOM 6710 C C . VAL A 1 825 ? -21.580 44.086 22.210 1.00 68.94 825 VAL A C 1
ATOM 6712 O O . VAL A 1 825 ? -22.727 43.815 21.861 1.00 68.94 825 VAL A O 1
ATOM 6715 N N . ALA A 1 826 ? -20.859 45.020 21.580 1.00 65.62 826 ALA A N 1
ATOM 6716 C CA . ALA A 1 826 ? -21.395 45.818 20.476 1.00 65.62 826 ALA A CA 1
ATOM 6717 C C . ALA A 1 826 ? -21.702 44.997 19.209 1.00 65.62 826 ALA A C 1
ATOM 6719 O O . ALA A 1 826 ? -22.667 45.316 18.522 1.00 65.62 826 ALA A O 1
ATOM 6720 N N . LEU A 1 827 ? -20.926 43.944 18.921 1.00 64.44 827 LEU A N 1
ATOM 6721 C CA . LEU A 1 827 ? -21.158 42.980 17.833 1.00 64.44 827 LEU A CA 1
ATOM 6722 C C . LEU A 1 827 ? -22.313 42.013 18.130 1.00 64.44 827 LEU A C 1
ATOM 6724 O O . LEU A 1 827 ? -22.937 41.505 17.202 1.00 64.44 827 LEU A O 1
ATOM 6728 N N . SER A 1 828 ? -22.620 41.783 19.409 1.00 68.25 828 SER A N 1
ATOM 6729 C CA . SER A 1 828 ? -23.803 41.024 19.839 1.00 68.25 828 SER A CA 1
ATOM 6730 C C . SER A 1 828 ? -25.101 41.842 19.717 1.00 68.25 828 SER A C 1
ATOM 6732 O O . SER A 1 828 ? -26.193 41.279 19.768 1.00 68.25 828 SER A O 1
ATOM 6734 N N . GLY A 1 829 ? -25.000 43.167 19.553 1.00 55.00 829 GLY A N 1
ATOM 6735 C CA . GLY A 1 829 ? -26.116 44.065 19.258 1.00 55.00 829 GLY A CA 1
ATOM 6736 C C . GLY A 1 829 ? -26.244 44.335 17.757 1.00 55.00 829 GLY A C 1
ATOM 6737 O O . GLY A 1 829 ? -25.286 44.726 17.098 1.00 55.00 829 GLY A O 1
ATOM 6738 N N . SER A 1 830 ? -27.445 44.180 17.199 1.00 54.91 830 SER A N 1
ATOM 6739 C CA . SER A 1 830 ? -27.698 44.244 15.751 1.00 54.91 830 SER A CA 1
ATOM 6740 C C . SER A 1 830 ? -27.743 45.673 15.168 1.00 54.91 830 SER A C 1
ATOM 6742 O O . SER A 1 830 ? -28.695 46.029 14.473 1.00 54.91 830 SER A O 1
ATOM 6744 N N . SER A 1 831 ? -26.736 46.510 15.446 1.00 62.69 831 SER A N 1
ATOM 6745 C CA . SER A 1 831 ? -26.590 47.854 14.863 1.00 62.69 831 SER A CA 1
ATOM 6746 C C . SER A 1 831 ? -25.146 48.141 14.418 1.00 62.69 831 SER A C 1
ATOM 6748 O O . SER A 1 831 ? -24.231 48.141 15.245 1.00 62.69 831 SER A O 1
ATOM 6750 N N . PRO A 1 832 ? -24.904 48.478 13.135 1.00 62.78 832 PRO A N 1
ATOM 6751 C CA . PRO A 1 832 ? -23.572 48.867 12.662 1.00 62.78 832 PRO A CA 1
ATOM 6752 C C . PRO A 1 832 ? -22.996 50.098 13.382 1.00 62.78 832 PRO A C 1
ATOM 6754 O O . PRO A 1 832 ? -21.780 50.240 13.506 1.00 62.78 832 PRO A O 1
ATOM 6757 N N . GLN A 1 833 ? -23.855 50.994 13.879 1.00 69.19 833 GLN A N 1
ATOM 6758 C CA . GLN A 1 833 ? -23.428 52.237 14.526 1.00 69.19 833 GLN A CA 1
ATOM 6759 C C . GLN A 1 833 ? -22.904 52.010 15.952 1.00 69.19 833 GLN A C 1
ATOM 6761 O O . GLN A 1 833 ? -21.941 52.672 16.343 1.00 69.19 833 GLN A O 1
ATOM 6766 N N . SER A 1 834 ? -23.444 51.041 16.707 1.00 67.12 834 SER A N 1
ATOM 6767 C CA . SER A 1 834 ? -22.882 50.680 18.018 1.00 67.12 834 SER A CA 1
ATOM 6768 C C . SER A 1 834 ? -21.502 50.043 17.874 1.00 67.12 834 SER A C 1
ATOM 6770 O O . SER A 1 834 ? -20.589 50.432 18.601 1.00 67.12 834 SER A O 1
ATOM 6772 N N . VAL A 1 835 ? -21.304 49.169 16.878 1.00 72.69 835 VAL A N 1
ATOM 6773 C CA . VAL A 1 835 ? -19.983 48.599 16.554 1.00 72.69 835 VAL A CA 1
ATOM 6774 C C . VAL A 1 835 ? -18.985 49.709 16.216 1.00 72.69 835 VAL A C 1
ATOM 6776 O O . VAL A 1 835 ? -17.913 49.766 16.814 1.00 72.69 835 VAL A O 1
ATOM 6779 N N . MET A 1 836 ? -19.349 50.651 15.338 1.00 69.06 836 MET A N 1
ATOM 6780 C CA . MET A 1 836 ? -18.471 51.776 14.988 1.00 69.06 836 MET A CA 1
ATOM 6781 C C . MET A 1 836 ? -18.129 52.670 16.191 1.00 69.06 836 MET A C 1
ATOM 6783 O O . MET A 1 836 ? -16.971 53.060 16.331 1.00 69.06 836 MET A O 1
ATOM 6787 N N . SER A 1 837 ? -19.075 52.951 17.094 1.00 73.06 837 SER A N 1
ATOM 6788 C CA . SER A 1 837 ? -18.786 53.725 18.316 1.00 73.06 837 SER A CA 1
ATOM 6789 C C . SER A 1 837 ? -17.911 52.969 19.330 1.00 73.06 837 SER A C 1
ATOM 6791 O O . SER A 1 837 ? -17.056 53.575 19.979 1.00 73.06 837 SER A O 1
ATOM 6793 N N . ALA A 1 838 ? -18.057 51.642 19.436 1.00 72.38 838 ALA A N 1
ATOM 6794 C CA . ALA A 1 838 ? -17.211 50.805 20.284 1.00 72.38 838 ALA A CA 1
ATOM 6795 C C . ALA A 1 838 ? -15.772 50.760 19.746 1.00 72.38 838 ALA A C 1
ATOM 6797 O O . ALA A 1 838 ? -14.830 51.025 20.492 1.00 72.38 838 ALA A O 1
ATOM 6798 N N . VAL A 1 839 ? -15.611 50.545 18.433 1.00 70.56 839 VAL A N 1
ATOM 6799 C CA . VAL A 1 839 ? -14.319 50.627 17.729 1.00 70.56 839 VAL A CA 1
ATOM 6800 C C . VAL A 1 839 ? -13.671 51.996 17.947 1.00 70.56 839 VAL A C 1
ATOM 6802 O O . VAL A 1 839 ? -12.518 52.063 18.366 1.00 70.56 839 VAL A O 1
ATOM 6805 N N . GLN A 1 840 ? -14.403 53.091 17.715 1.00 70.25 840 GLN A N 1
ATOM 6806 C CA . GLN A 1 840 ? -13.876 54.448 17.883 1.00 70.25 840 GLN A CA 1
ATOM 6807 C C . GLN A 1 840 ? -13.465 54.738 19.332 1.00 70.25 840 GLN A C 1
ATOM 6809 O O . GLN A 1 840 ? -12.375 55.260 19.550 1.00 70.25 840 GLN A O 1
ATOM 6814 N N . SER A 1 841 ? -14.268 54.353 20.331 1.00 73.88 841 SER A N 1
ATOM 6815 C CA . SER A 1 841 ? -13.907 54.575 21.739 1.00 73.88 841 SER A CA 1
ATOM 6816 C C . SER A 1 841 ? -12.717 53.719 22.188 1.00 73.88 841 SER A C 1
ATOM 6818 O O . SER A 1 841 ? -11.908 54.182 22.991 1.00 73.88 841 SER A O 1
ATOM 6820 N N . GLY A 1 842 ? -12.573 52.490 21.678 1.00 71.94 842 GLY A N 1
ATOM 6821 C CA . GLY A 1 842 ? -11.404 51.639 21.921 1.00 71.94 842 GLY A CA 1
ATOM 6822 C C . GLY A 1 842 ? -10.131 52.222 21.301 1.00 71.94 842 GLY A C 1
ATOM 6823 O O . GLY A 1 842 ? -9.112 52.358 21.979 1.00 71.94 842 GLY A O 1
ATOM 6824 N N . PHE A 1 843 ? -10.200 52.659 20.038 1.00 68.75 843 PHE A N 1
ATOM 6825 C CA . PHE A 1 843 ? -9.072 53.311 19.366 1.00 68.75 843 PHE A CA 1
ATOM 6826 C C . PHE A 1 843 ? -8.684 54.647 20.010 1.00 68.75 843 PHE A C 1
ATOM 6828 O O . PHE A 1 843 ? -7.491 54.878 20.186 1.00 68.75 843 PHE A O 1
ATOM 6835 N N . SER A 1 844 ? -9.636 55.494 20.419 1.00 71.38 844 SER A N 1
ATOM 6836 C CA . SER A 1 844 ? -9.317 56.734 21.145 1.00 71.38 844 SER A CA 1
ATOM 6837 C C . SER A 1 844 ? -8.607 56.448 22.469 1.00 71.38 844 SER A C 1
ATOM 6839 O O . SER A 1 844 ? -7.533 56.996 22.693 1.00 71.38 844 SER A O 1
ATOM 6841 N N . ARG A 1 845 ? -9.118 55.515 23.288 1.00 74.25 845 ARG A N 1
ATOM 6842 C CA . ARG A 1 845 ? -8.478 55.108 24.557 1.00 74.25 845 ARG A CA 1
ATOM 6843 C C . ARG A 1 845 ? -7.049 54.577 24.359 1.00 74.25 845 ARG A C 1
ATOM 6845 O O . ARG A 1 845 ? -6.163 54.867 25.162 1.00 74.25 845 ARG A O 1
ATOM 6852 N N . LEU A 1 846 ? -6.801 53.821 23.285 1.00 69.00 846 LEU A N 1
ATOM 6853 C CA . LEU A 1 846 ? -5.460 53.336 22.927 1.00 69.00 846 LEU A CA 1
ATOM 6854 C C . LEU A 1 846 ? -4.535 54.455 22.413 1.00 69.00 846 LEU A C 1
ATOM 6856 O O . LEU A 1 846 ? -3.340 54.445 22.714 1.00 69.00 846 LEU A O 1
ATOM 6860 N N . LEU A 1 847 ? -5.066 55.422 21.658 1.00 66.06 847 LEU A N 1
ATOM 6861 C CA . LEU A 1 847 ? -4.304 56.558 21.128 1.00 66.06 847 LEU A CA 1
ATOM 6862 C C . LEU A 1 847 ? -3.943 57.578 22.214 1.00 66.06 847 LEU A C 1
ATOM 6864 O O . LEU A 1 847 ? -2.798 58.020 22.249 1.00 66.06 847 LEU A O 1
ATOM 6868 N N . GLU A 1 848 ? -4.863 57.903 23.124 1.00 69.62 848 GLU A N 1
ATOM 6869 C CA . GLU A 1 848 ? -4.598 58.756 24.292 1.00 69.62 848 GLU A CA 1
ATOM 6870 C C . GLU A 1 848 ? -3.450 58.176 25.130 1.00 69.62 848 GLU A C 1
ATOM 6872 O O . GLU A 1 848 ? -2.460 58.861 25.393 1.00 69.62 848 GLU A O 1
ATOM 6877 N N . HIS A 1 849 ? -3.501 56.874 25.435 1.00 67.12 849 HIS A N 1
ATOM 6878 C CA . HIS A 1 849 ? -2.455 56.215 26.217 1.00 67.12 849 HIS A CA 1
ATOM 6879 C C . HIS A 1 849 ? -1.082 56.170 25.511 1.00 67.12 849 HIS A C 1
ATOM 6881 O O . HIS A 1 849 ? -0.044 56.204 26.175 1.00 67.12 849 HIS A O 1
ATOM 6887 N N . LEU A 1 850 ? -1.048 56.125 24.173 1.00 59.84 850 LEU A N 1
ATOM 6888 C CA . LEU A 1 850 ? 0.192 56.262 23.396 1.00 59.84 850 LEU A CA 1
ATOM 6889 C C . LEU A 1 850 ? 0.734 57.698 23.399 1.00 59.84 850 LEU A C 1
ATOM 6891 O O . LEU A 1 850 ? 1.948 57.890 23.499 1.00 59.84 850 LEU A O 1
ATOM 6895 N N . VAL A 1 851 ? -0.141 58.701 23.301 1.00 60.91 851 VAL A N 1
ATOM 6896 C CA . VAL A 1 851 ? 0.248 60.118 23.340 1.00 60.91 851 VAL A CA 1
ATOM 6897 C C . VAL A 1 851 ? 0.837 60.470 24.708 1.00 60.91 851 VAL A C 1
ATOM 6899 O O . VAL A 1 851 ? 1.931 61.036 24.757 1.00 60.91 851 VAL A O 1
ATOM 6902 N N . ASP A 1 852 ? 0.202 60.057 25.806 1.00 60.84 852 ASP A N 1
ATOM 6903 C CA . ASP A 1 852 ? 0.707 60.296 27.165 1.00 60.84 852 ASP A CA 1
ATOM 6904 C C . ASP A 1 852 ? 2.097 59.685 27.393 1.00 60.84 852 ASP A C 1
ATOM 6906 O O . ASP A 1 852 ? 3.000 60.363 27.894 1.00 60.84 852 ASP A O 1
ATOM 6910 N N . GLN A 1 853 ? 2.318 58.438 26.959 1.00 56.28 853 GLN A N 1
ATOM 6911 C CA . GLN A 1 853 ? 3.642 57.816 27.051 1.00 56.28 853 GLN A CA 1
ATOM 6912 C C . GLN A 1 853 ? 4.685 58.520 26.168 1.00 56.28 853 GLN A C 1
ATOM 6914 O O . GLN A 1 853 ? 5.840 58.635 26.577 1.00 56.28 853 GLN A O 1
ATOM 6919 N N . SER A 1 854 ? 4.301 59.047 24.998 1.00 51.25 854 SER A N 1
ATOM 6920 C CA . SER A 1 854 ? 5.229 59.793 24.133 1.00 51.25 854 SER A CA 1
ATOM 6921 C C . SER A 1 854 ? 5.702 61.115 24.757 1.00 51.25 854 SER A C 1
ATOM 6923 O O . SER A 1 854 ? 6.871 61.469 24.616 1.00 51.25 854 SER A O 1
ATOM 6925 N N . ASN A 1 855 ? 4.841 61.800 25.521 1.00 45.84 855 ASN A N 1
ATOM 6926 C CA . ASN A 1 855 ? 5.201 63.029 26.236 1.00 45.84 855 ASN A CA 1
ATOM 6927 C C . ASN A 1 855 ? 6.145 62.759 27.428 1.00 45.84 855 ASN A C 1
ATOM 6929 O O . ASN A 1 855 ? 7.025 63.572 27.725 1.00 45.84 855 ASN A O 1
ATOM 6933 N N . ALA A 1 856 ? 5.988 61.611 28.099 1.00 44.97 856 ALA A N 1
ATOM 6934 C CA . ALA A 1 856 ? 6.738 61.259 29.307 1.00 44.97 856 ALA A CA 1
ATOM 6935 C C . ALA A 1 856 ? 8.250 61.054 29.076 1.00 44.97 856 ALA A C 1
ATOM 6937 O O . ALA A 1 856 ? 9.046 61.282 29.985 1.00 44.97 856 ALA A O 1
ATOM 6938 N N . VAL A 1 857 ? 8.667 60.663 27.866 1.00 46.12 857 VAL A N 1
ATOM 6939 C CA . VAL A 1 857 ? 10.082 60.386 27.536 1.00 46.12 857 VAL A CA 1
ATOM 6940 C C . VAL A 1 857 ? 10.916 61.672 27.376 1.00 46.12 857 VAL A C 1
ATOM 6942 O O . VAL A 1 857 ? 12.142 61.625 27.432 1.00 46.12 857 VAL A O 1
ATOM 6945 N N . THR A 1 858 ? 10.276 62.838 27.233 1.00 39.09 858 THR A N 1
ATOM 6946 C CA . THR A 1 858 ? 10.949 64.130 26.983 1.00 39.09 858 THR A CA 1
ATOM 6947 C C . THR A 1 858 ? 11.055 65.076 28.187 1.00 39.09 858 THR A C 1
ATOM 6949 O O . THR A 1 858 ? 11.550 66.190 28.024 1.00 39.09 858 THR A O 1
ATOM 6952 N N . VAL A 1 859 ? 10.630 64.674 29.395 1.00 35.56 859 VAL A N 1
ATOM 6953 C CA . VAL A 1 859 ? 10.617 65.556 30.586 1.00 35.56 859 VAL A CA 1
ATOM 6954 C C . VAL A 1 859 ? 11.391 64.949 31.763 1.00 35.56 859 VAL A C 1
ATOM 6956 O O . VAL A 1 859 ? 10.824 64.515 32.762 1.00 35.56 859 VAL A O 1
ATOM 6959 N N . THR A 1 860 ? 12.722 64.946 31.668 1.00 37.56 860 THR A N 1
ATOM 6960 C CA . THR A 1 860 ? 13.623 64.582 32.780 1.00 37.56 860 THR A CA 1
ATOM 6961 C C . THR A 1 860 ? 14.177 65.816 33.499 1.00 37.56 860 THR A C 1
ATOM 6963 O O . THR A 1 860 ? 15.390 66.024 33.556 1.00 37.56 860 THR A O 1
ATOM 6966 N N . SER A 1 861 ? 13.298 66.646 34.067 1.00 33.69 861 SER A N 1
ATOM 6967 C CA . SER A 1 861 ? 13.681 67.694 35.023 1.00 33.69 861 SER A CA 1
ATOM 6968 C C . SER A 1 861 ? 12.523 68.094 35.954 1.00 33.69 861 SER A C 1
ATOM 6970 O O . SER A 1 861 ? 11.363 68.082 35.568 1.00 33.69 861 SER A O 1
ATOM 6972 N N . GLN A 1 862 ? 12.882 68.464 37.190 1.00 30.41 862 GLN A N 1
ATOM 6973 C CA . GLN A 1 862 ? 12.062 69.157 38.203 1.00 30.41 862 GLN A CA 1
ATOM 6974 C C . GLN A 1 862 ? 10.803 68.457 38.787 1.00 30.41 862 GLN A C 1
ATOM 6976 O O . GLN A 1 862 ? 9.674 68.679 38.377 1.00 30.41 862 GLN A O 1
ATOM 6981 N N . ALA A 1 863 ? 11.048 67.796 39.927 1.00 29.36 863 ALA A N 1
ATOM 6982 C CA . ALA A 1 863 ? 10.380 68.032 41.221 1.00 29.36 863 ALA A CA 1
ATOM 6983 C C . ALA A 1 863 ? 8.908 67.607 41.506 1.00 29.36 863 ALA A C 1
ATOM 6985 O O . ALA A 1 863 ? 7.946 68.067 40.912 1.00 29.36 863 ALA A O 1
ATOM 6986 N N . ASN A 1 864 ? 8.790 66.912 42.649 1.00 32.28 864 ASN A N 1
ATOM 6987 C CA . ASN A 1 864 ? 7.678 66.877 43.617 1.00 32.28 864 ASN A CA 1
ATOM 6988 C C . ASN A 1 864 ? 6.378 66.060 43.365 1.00 32.28 864 ASN A C 1
ATOM 6990 O O . ASN A 1 864 ? 5.569 66.299 42.481 1.00 32.28 864 ASN A O 1
ATOM 6994 N N . ARG A 1 865 ? 6.182 65.136 44.324 1.00 34.72 865 ARG A N 1
ATOM 6995 C CA . ARG A 1 865 ? 4.961 64.504 44.890 1.00 34.72 865 ARG A CA 1
ATOM 6996 C C . ARG A 1 865 ? 3.691 65.392 44.980 1.00 34.72 865 ARG A C 1
ATOM 6998 O O . ARG A 1 865 ? 3.849 66.609 44.995 1.00 34.72 865 ARG A O 1
ATOM 7005 N N . PRO A 1 866 ? 2.502 64.836 45.358 1.00 40.88 866 PRO A N 1
ATOM 7006 C CA . PRO A 1 866 ? 2.057 63.416 45.390 1.00 40.88 866 PRO A CA 1
ATOM 7007 C C . PRO A 1 866 ? 0.605 63.166 44.881 1.00 40.88 866 PRO A C 1
ATOM 7009 O O . PRO A 1 866 ? -0.215 64.077 44.881 1.00 40.88 866 PRO A O 1
ATOM 7012 N N . MET A 1 867 ? 0.201 61.901 44.646 1.00 27.53 867 MET A N 1
ATOM 7013 C CA . MET A 1 867 ? -1.218 61.503 44.809 1.00 27.53 867 MET A CA 1
ATOM 7014 C C . MET A 1 867 ? -1.429 60.013 45.178 1.00 27.53 867 MET A C 1
ATOM 7016 O O . MET A 1 867 ? -0.528 59.184 45.069 1.00 27.53 867 MET A O 1
ATOM 7020 N N . ARG A 1 868 ? -2.631 59.727 45.698 1.00 31.16 868 ARG A N 1
ATOM 7021 C CA . ARG A 1 868 ? -3.142 58.499 46.346 1.00 31.16 868 ARG A CA 1
ATOM 7022 C C . ARG A 1 868 ? -3.069 57.202 45.516 1.00 31.16 868 ARG A C 1
ATOM 7024 O O . ARG A 1 868 ? -3.297 57.213 44.312 1.00 31.16 868 ARG A O 1
ATOM 7031 N N . ARG A 1 869 ? -2.956 56.062 46.217 1.00 31.75 869 ARG A N 1
ATOM 7032 C CA . ARG A 1 869 ? -3.523 54.769 45.773 1.00 31.75 869 ARG A CA 1
ATOM 7033 C C . ARG A 1 869 ? -5.002 54.684 46.193 1.00 31.75 869 ARG A C 1
ATOM 7035 O O . ARG A 1 869 ? -5.284 55.027 47.341 1.00 31.75 869 ARG A O 1
ATOM 7042 N N . PRO A 1 870 ? -5.914 54.174 45.350 1.00 35.16 870 PRO A N 1
ATOM 7043 C CA . PRO A 1 870 ? -7.185 53.596 45.792 1.00 35.16 870 PRO A CA 1
ATOM 7044 C C . PRO A 1 870 ? -6.986 52.184 46.373 1.00 35.16 870 PRO A C 1
ATOM 7046 O O . PRO A 1 870 ? -6.060 51.471 45.982 1.00 35.16 870 PRO A O 1
ATOM 7049 N N . GLU A 1 871 ? -7.867 51.764 47.279 1.00 31.70 871 GLU A N 1
ATOM 7050 C CA . GLU A 1 871 ? -7.913 50.403 47.836 1.00 31.70 871 GLU A CA 1
ATOM 7051 C C . GLU A 1 871 ? -8.855 49.501 47.021 1.00 31.70 871 GLU A C 1
ATOM 7053 O O . GLU A 1 871 ? -9.882 49.974 46.544 1.00 31.70 871 GLU A O 1
ATOM 7058 N N . MET A 1 872 ? -8.547 48.201 46.895 1.00 30.53 872 MET A N 1
ATOM 7059 C CA . MET A 1 872 ? -9.465 47.194 46.329 1.00 30.53 872 MET A CA 1
ATOM 7060 C C . MET A 1 872 ? -9.065 45.753 46.722 1.00 30.53 872 MET A C 1
ATOM 7062 O O . MET A 1 872 ? -8.347 45.090 45.979 1.00 30.53 872 MET A O 1
ATOM 7066 N N . GLN A 1 873 ? -9.537 45.243 47.871 1.00 34.56 873 GLN A N 1
ATOM 7067 C CA . GLN A 1 873 ? -9.633 43.792 48.158 1.00 34.56 873 GLN A CA 1
ATOM 7068 C C . GLN A 1 873 ? -10.690 43.466 49.243 1.00 34.56 873 GLN A C 1
ATOM 7070 O O . GLN A 1 873 ? -10.398 43.587 50.432 1.00 34.56 873 GLN A O 1
ATOM 7075 N N . PRO A 1 874 ? -11.881 42.958 48.866 1.00 49.38 874 PRO A N 1
ATOM 7076 C CA . PRO A 1 874 ? -12.859 42.416 49.818 1.00 49.38 874 PRO A CA 1
ATOM 7077 C C . PRO A 1 874 ? -13.047 40.881 49.752 1.00 49.38 874 PRO A C 1
ATOM 7079 O O . PRO A 1 874 ? -13.939 40.356 50.404 1.00 49.38 874 PRO A O 1
ATOM 7082 N N . ARG A 1 875 ? -12.219 40.135 48.999 1.00 51.00 875 ARG A N 1
ATOM 7083 C CA . ARG A 1 875 ? -12.493 38.719 48.643 1.00 51.00 875 ARG A CA 1
ATOM 7084 C C . ARG A 1 875 ? -11.956 37.631 49.588 1.00 51.00 875 ARG A C 1
ATOM 7086 O O . ARG A 1 875 ? -12.339 36.475 49.456 1.00 51.00 875 ARG A O 1
ATOM 7093 N N . VAL A 1 876 ? -11.071 37.962 50.533 1.00 48.84 876 VAL A N 1
ATOM 7094 C CA . VAL A 1 876 ? -10.457 36.955 51.433 1.00 48.84 876 VAL A CA 1
ATOM 7095 C C . VAL A 1 876 ? -11.395 36.561 52.582 1.00 48.84 876 VAL A C 1
ATOM 7097 O O . VAL A 1 876 ? -11.408 35.405 52.994 1.00 48.84 876 VAL A O 1
ATOM 7100 N N . LYS A 1 877 ? -12.214 37.496 53.087 1.00 49.41 877 LYS A N 1
ATOM 7101 C CA . LYS A 1 877 ? -13.102 37.239 54.236 1.00 49.41 877 LYS A CA 1
ATOM 7102 C C . LYS A 1 877 ? -14.205 36.229 53.913 1.00 49.41 877 LYS A C 1
ATOM 7104 O O . LYS A 1 877 ? -14.444 35.342 54.719 1.00 49.41 877 LYS A O 1
ATOM 7109 N N . GLU A 1 878 ? -14.823 36.319 52.736 1.00 48.62 878 GLU A N 1
ATOM 7110 C CA . GLU A 1 878 ? -15.874 35.384 52.303 1.00 48.62 878 GLU A CA 1
ATOM 7111 C C . GLU A 1 878 ? -15.350 33.943 52.209 1.00 48.62 878 GLU A C 1
ATOM 7113 O O . GLU A 1 878 ? -15.984 33.018 52.717 1.00 48.62 878 GLU A O 1
ATOM 7118 N N . LEU A 1 879 ? -14.147 33.765 51.646 1.00 50.66 879 LEU A N 1
ATOM 7119 C CA . LEU A 1 879 ? -13.483 32.465 51.551 1.00 50.66 879 LEU A CA 1
ATOM 7120 C C . LEU A 1 879 ? -13.162 31.884 52.939 1.00 50.66 879 LEU A C 1
ATOM 7122 O O . LEU A 1 879 ? -13.400 30.703 53.178 1.00 50.66 879 LEU A O 1
ATOM 7126 N N . VAL A 1 880 ? -12.668 32.712 53.868 1.00 62.81 880 VAL A N 1
ATOM 7127 C CA . VAL A 1 880 ? -12.386 32.291 55.252 1.00 62.81 880 VAL A CA 1
ATOM 7128 C C . VAL A 1 880 ? -13.669 31.913 55.997 1.00 62.81 880 VAL A C 1
ATOM 7130 O O . VAL A 1 880 ? -13.687 30.868 56.642 1.00 62.81 880 VAL A O 1
ATOM 7133 N N . CYS A 1 881 ? -14.749 32.692 55.873 1.00 62.78 881 CYS A N 1
ATOM 7134 C CA . CYS A 1 881 ? -16.036 32.369 56.497 1.00 62.78 881 CYS A CA 1
ATOM 7135 C C . CYS A 1 881 ? -16.621 31.053 55.958 1.00 62.78 881 CYS A C 1
ATOM 7137 O O . CYS A 1 881 ? -17.020 30.198 56.745 1.00 62.78 881 CYS A O 1
ATOM 7139 N N . SER A 1 882 ? -16.618 30.854 54.633 1.00 60.16 882 SER A N 1
ATOM 7140 C CA . SER A 1 882 ? -17.070 29.603 54.007 1.00 60.16 882 SER A CA 1
ATOM 7141 C C . SER A 1 882 ? -16.253 28.400 54.492 1.00 60.16 882 SER A C 1
ATOM 7143 O O . SER A 1 882 ? -16.825 27.390 54.905 1.00 60.16 882 SER A O 1
ATOM 7145 N N . LEU A 1 883 ? -14.922 28.521 54.529 1.00 63.66 883 LEU A N 1
ATOM 7146 C CA . LEU A 1 883 ? -14.042 27.446 54.988 1.00 63.66 883 LEU A CA 1
ATOM 7147 C C . LEU A 1 883 ? -14.257 27.124 56.478 1.00 63.66 883 LEU A C 1
ATOM 7149 O O . LEU A 1 883 ? -14.345 25.954 56.846 1.00 63.66 883 LEU A O 1
ATOM 7153 N N . GLN A 1 884 ? -14.397 28.145 57.331 1.00 74.06 884 GLN A N 1
ATOM 7154 C CA . GLN A 1 884 ? -14.706 27.979 58.756 1.00 74.06 884 GLN A CA 1
ATOM 7155 C C . GLN A 1 884 ? -16.050 27.275 58.976 1.00 74.06 884 GLN A C 1
ATOM 7157 O O . GLN A 1 884 ? -16.142 26.400 59.835 1.00 74.06 884 GLN A O 1
ATOM 7162 N N . GLN A 1 885 ? -17.071 27.611 58.185 1.00 77.75 885 GLN A N 1
ATOM 7163 C CA . GLN A 1 885 ? -18.393 27.000 58.295 1.00 77.75 885 GLN A CA 1
ATOM 7164 C C . GLN A 1 885 ? -18.380 25.529 57.847 1.00 77.75 885 GLN A C 1
ATOM 7166 O O . GLN A 1 885 ? -18.895 24.675 58.565 1.00 77.75 885 GLN A O 1
ATOM 7171 N N . HIS A 1 886 ? -17.674 25.196 56.760 1.00 72.31 886 HIS A N 1
ATOM 7172 C CA . HIS A 1 886 ? -17.456 23.800 56.363 1.00 72.31 886 HIS A CA 1
ATOM 7173 C C . HIS A 1 886 ? -16.678 22.987 57.410 1.00 72.31 886 HIS A C 1
ATOM 7175 O O . HIS A 1 886 ? -17.030 21.833 57.659 1.00 72.31 886 HIS A O 1
ATOM 7181 N N . PHE A 1 887 ? -15.668 23.569 58.069 1.00 74.75 887 PHE A N 1
ATOM 7182 C CA . PHE A 1 887 ? -14.999 22.906 59.194 1.00 74.75 887 PHE A CA 1
ATOM 7183 C C . PHE A 1 887 ? -15.937 22.696 60.392 1.00 74.75 887 PHE A C 1
ATOM 7185 O O . PHE A 1 887 ? -15.825 21.667 61.065 1.00 74.75 887 PHE A O 1
ATOM 7192 N N . LEU A 1 888 ? -16.880 23.608 60.648 1.00 83.00 888 LEU A N 1
ATOM 7193 C CA . LEU A 1 888 ? -17.855 23.459 61.728 1.00 83.00 888 LEU A CA 1
ATOM 7194 C C . LEU A 1 888 ? -18.824 22.299 61.443 1.00 83.00 888 LEU A C 1
ATOM 7196 O O . LEU A 1 888 ? -18.962 21.400 62.271 1.00 83.00 888 LEU A O 1
ATOM 7200 N N . ASP A 1 889 ? -19.422 22.279 60.249 1.00 76.56 889 ASP A N 1
ATOM 7201 C CA . ASP A 1 889 ? -20.377 21.251 59.813 1.00 76.56 889 ASP A CA 1
ATOM 7202 C C . ASP A 1 889 ? -19.729 19.862 59.741 1.00 76.56 889 ASP A C 1
ATOM 7204 O O . ASP A 1 889 ? -20.306 18.869 60.193 1.00 76.56 889 ASP A O 1
ATOM 7208 N N . PHE A 1 890 ? -18.498 19.782 59.222 1.00 74.00 890 PHE A N 1
ATOM 7209 C CA . PHE A 1 890 ? -17.700 18.556 59.234 1.00 74.00 890 PHE A CA 1
ATOM 7210 C C . PHE A 1 890 ? -17.471 18.059 60.667 1.00 74.00 890 PHE A C 1
ATOM 7212 O O . PHE A 1 890 ? -17.727 16.891 60.961 1.00 74.00 890 PHE A O 1
ATOM 7219 N N . SER A 1 891 ? -17.072 18.951 61.581 1.00 80.38 891 SER A N 1
ATOM 7220 C CA . SER A 1 891 ? -16.849 18.599 62.991 1.00 80.38 891 SER A CA 1
ATOM 7221 C C . SER A 1 891 ? -18.126 18.118 63.684 1.00 80.38 891 SER A C 1
ATOM 7223 O O . SER A 1 891 ? -18.073 17.178 64.476 1.00 80.38 891 SER A O 1
ATOM 7225 N N . GLN A 1 892 ? -19.283 18.711 63.370 1.00 83.19 892 GLN A N 1
ATOM 7226 C CA . GLN A 1 892 ? -20.571 18.286 63.926 1.00 83.19 892 GLN A CA 1
ATOM 7227 C C . GLN A 1 892 ? -20.993 16.900 63.417 1.00 83.19 892 GLN A C 1
ATOM 7229 O O . GLN A 1 892 ? -21.401 16.058 64.217 1.00 83.19 892 GLN A O 1
ATOM 7234 N N . ARG A 1 893 ? -20.830 16.612 62.117 1.00 84.25 893 ARG A N 1
ATOM 7235 C CA . ARG A 1 893 ? -21.110 15.278 61.543 1.00 84.25 893 ARG A CA 1
ATOM 7236 C C . ARG A 1 893 ? -20.192 14.197 62.123 1.00 84.25 893 ARG A C 1
ATOM 7238 O O . ARG A 1 893 ? -20.650 13.099 62.444 1.00 84.25 893 ARG A O 1
ATOM 7245 N N . LEU A 1 894 ? -18.911 14.517 62.312 1.00 77.12 894 LEU A N 1
ATOM 7246 C CA . LEU A 1 894 ? -17.933 13.623 62.943 1.00 77.12 894 LEU A CA 1
ATOM 7247 C C . LEU A 1 894 ? -18.246 13.411 64.440 1.00 77.12 894 LEU A C 1
ATOM 7249 O O . LEU A 1 894 ? -18.050 12.319 64.968 1.00 77.12 894 LEU A O 1
ATOM 7253 N N . HIS A 1 895 ? -18.813 14.414 65.121 1.00 85.00 895 HIS A N 1
ATOM 7254 C CA . HIS A 1 895 ? -19.309 14.254 66.489 1.00 85.00 895 HIS A CA 1
ATOM 7255 C C . HIS A 1 895 ? -20.558 13.362 66.567 1.00 85.00 895 HIS A C 1
ATOM 7257 O O . HIS A 1 895 ? -20.574 12.451 67.391 1.00 85.00 895 HIS A O 1
ATOM 7263 N N . SER A 1 896 ? -21.564 13.565 65.703 1.00 84.00 896 SER A N 1
ATOM 7264 C CA . SER A 1 896 ? -22.789 12.739 65.679 1.00 84.00 896 SER A CA 1
ATOM 7265 C C . SER A 1 896 ? -22.459 11.264 65.457 1.00 84.00 896 SER A C 1
ATOM 7267 O O . SER A 1 896 ? -22.785 10.420 66.289 1.00 84.00 896 SER A O 1
ATOM 7269 N N . THR A 1 897 ? -21.675 10.968 64.418 1.00 79.44 897 THR A N 1
ATOM 7270 C CA . THR A 1 897 ? -21.258 9.594 64.092 1.00 79.44 897 THR A CA 1
ATOM 7271 C C . THR A 1 897 ? -20.410 8.945 65.196 1.00 79.44 897 THR A C 1
ATOM 7273 O O . THR A 1 897 ? -20.554 7.750 65.455 1.00 79.44 897 THR A O 1
ATOM 7276 N N . GLU A 1 898 ? -19.574 9.698 65.923 1.00 86.25 898 GLU A N 1
ATOM 7277 C CA . GLU A 1 898 ? -18.863 9.177 67.103 1.00 86.25 898 GLU A CA 1
ATOM 7278 C C . GLU A 1 898 ? -19.785 8.967 68.320 1.00 86.25 898 GLU A C 1
ATOM 7280 O O . GLU A 1 898 ? -19.568 8.032 69.096 1.00 86.25 898 GLU A O 1
ATOM 7285 N N . VAL A 1 899 ? -20.827 9.786 68.495 1.00 87.44 899 VAL A N 1
ATOM 7286 C CA . VAL A 1 899 ? -21.856 9.602 69.535 1.00 87.44 899 VAL A CA 1
ATOM 7287 C C . VAL A 1 899 ? -22.712 8.369 69.236 1.00 87.44 899 VAL A C 1
ATOM 7289 O O . VAL A 1 899 ? -22.863 7.516 70.111 1.00 87.44 899 VAL A O 1
ATOM 7292 N N . GLU A 1 900 ? -23.180 8.205 68.000 1.00 83.12 900 GLU A N 1
ATOM 7293 C CA . GLU A 1 900 ? -23.896 7.016 67.520 1.00 83.12 900 GLU A CA 1
ATOM 7294 C C . GLU A 1 900 ? -23.045 5.751 67.713 1.00 83.12 900 GLU A C 1
ATOM 7296 O O . GLU A 1 900 ? -23.482 4.784 68.344 1.00 83.12 900 GLU A O 1
ATOM 7301 N N . ARG A 1 901 ? -21.771 5.782 67.293 1.00 84.56 901 ARG A N 1
ATOM 7302 C CA . ARG A 1 901 ? -20.821 4.674 67.488 1.00 84.56 901 ARG A CA 1
ATOM 7303 C C . ARG A 1 901 ? -20.588 4.348 68.967 1.00 84.56 901 ARG A C 1
ATOM 7305 O O . ARG A 1 901 ? -20.379 3.182 69.309 1.00 84.56 901 ARG A O 1
ATOM 7312 N N . ARG A 1 902 ? -20.622 5.339 69.867 1.00 79.62 902 ARG A N 1
ATOM 7313 C CA . ARG A 1 902 ? -20.560 5.122 71.326 1.00 79.62 902 ARG A CA 1
ATOM 7314 C C . ARG A 1 902 ? -21.862 4.543 71.879 1.00 79.62 902 ARG A C 1
ATOM 7316 O O . ARG A 1 902 ? -21.780 3.653 72.724 1.00 79.62 902 ARG A O 1
ATOM 7323 N N . SER A 1 903 ? -23.020 4.970 71.378 1.00 82.00 903 SER A N 1
ATOM 7324 C CA . SER A 1 903 ? -24.326 4.407 71.742 1.00 82.00 903 SER A CA 1
ATOM 7325 C C . SER A 1 903 ? -24.401 2.922 71.381 1.00 82.00 903 SER A C 1
ATOM 7327 O O . SER A 1 903 ? -24.556 2.082 72.266 1.00 82.00 903 SER A O 1
ATOM 7329 N N . LEU A 1 904 ? -24.108 2.574 70.124 1.00 78.25 904 LEU A N 1
ATOM 7330 C CA . LEU A 1 904 ? -24.082 1.189 69.636 1.00 78.25 904 LEU A CA 1
ATOM 7331 C C . LEU A 1 904 ? -23.086 0.309 70.416 1.00 78.25 904 LEU A C 1
ATOM 7333 O O . LEU A 1 904 ? -23.345 -0.864 70.680 1.00 78.25 904 LEU A O 1
ATOM 7337 N N . ARG A 1 905 ? -21.948 0.868 70.857 1.00 80.62 905 ARG A N 1
ATOM 7338 C CA . ARG A 1 905 ? -20.994 0.175 71.747 1.00 80.62 905 ARG A CA 1
ATOM 7339 C C . ARG A 1 905 ? -21.560 -0.082 73.148 1.00 80.62 905 ARG A C 1
ATOM 7341 O O . ARG A 1 905 ? -21.248 -1.119 73.736 1.00 80.62 905 ARG A O 1
ATOM 7348 N N . LEU A 1 906 ? -22.370 0.826 73.690 1.00 79.00 906 LEU A N 1
ATOM 7349 C CA . LEU A 1 906 ? -23.049 0.648 74.978 1.00 79.00 906 LEU A CA 1
ATOM 7350 C C . LEU A 1 906 ? -24.206 -0.353 74.873 1.00 79.00 906 LEU A C 1
ATOM 7352 O O . LEU A 1 906 ? -24.342 -1.201 75.754 1.00 79.00 906 LEU A O 1
ATOM 7356 N N . GLU A 1 907 ? -24.969 -0.335 73.780 1.00 79.38 907 GLU A N 1
ATOM 7357 C CA . GLU A 1 907 ? -26.001 -1.337 73.495 1.00 79.38 907 GLU A CA 1
ATOM 7358 C C . GLU A 1 907 ? -25.393 -2.729 73.320 1.00 79.38 907 GLU A C 1
ATOM 7360 O O . GLU A 1 907 ? -25.785 -3.650 74.031 1.00 79.38 907 GLU A O 1
ATOM 7365 N N . MET A 1 908 ? -24.347 -2.883 72.503 1.00 73.12 908 MET A N 1
ATOM 7366 C CA . MET A 1 908 ? -23.611 -4.150 72.369 1.00 73.12 908 MET A CA 1
ATOM 7367 C C . MET A 1 908 ? -23.014 -4.634 73.701 1.00 73.12 908 MET A C 1
ATOM 7369 O O . MET A 1 908 ? -22.967 -5.838 73.961 1.00 73.12 908 MET A O 1
ATOM 7373 N N . SER A 1 909 ? -22.589 -3.720 74.579 1.00 73.50 909 SER A N 1
ATOM 7374 C CA . SER A 1 909 ? -22.144 -4.051 75.941 1.00 73.50 909 SER A CA 1
ATOM 7375 C C . SER A 1 909 ? -23.303 -4.534 76.824 1.00 73.50 909 SER A C 1
ATOM 7377 O O . SER A 1 909 ? -23.169 -5.529 77.536 1.00 73.50 909 SER A O 1
ATOM 7379 N N . ASN A 1 910 ? -24.472 -3.895 76.740 1.00 73.75 910 ASN A N 1
ATOM 7380 C CA . ASN A 1 910 ? -25.672 -4.298 77.473 1.00 73.75 910 ASN A CA 1
ATOM 7381 C C . ASN A 1 910 ? -26.257 -5.622 76.961 1.00 73.75 910 ASN A C 1
ATOM 7383 O O . ASN A 1 910 ? -26.565 -6.485 77.779 1.00 73.75 910 ASN A O 1
ATOM 7387 N N . ILE A 1 911 ? -26.311 -5.847 75.647 1.00 75.56 911 ILE A N 1
ATOM 7388 C CA . ILE A 1 911 ? -26.704 -7.125 75.033 1.00 75.56 911 ILE A CA 1
ATOM 7389 C C . ILE A 1 911 ? -25.773 -8.245 75.520 1.00 75.56 911 ILE A C 1
ATOM 7391 O O . ILE A 1 911 ? -26.248 -9.280 75.985 1.00 75.56 911 ILE A O 1
ATOM 7395 N N . ARG A 1 912 ? -24.450 -8.017 75.537 1.00 72.69 912 ARG A N 1
ATOM 7396 C CA . ARG A 1 912 ? -23.473 -8.974 76.093 1.00 72.69 912 ARG A CA 1
ATOM 7397 C C . ARG A 1 912 ? -23.654 -9.219 77.599 1.00 72.69 912 ARG A C 1
ATOM 7399 O O . ARG A 1 912 ? -23.472 -10.347 78.043 1.00 72.69 912 ARG A O 1
ATOM 7406 N N . ARG A 1 913 ? -24.053 -8.216 78.392 1.00 72.00 913 ARG A N 1
ATOM 7407 C CA . ARG A 1 913 ? -24.404 -8.395 79.821 1.00 72.00 913 ARG A CA 1
ATOM 7408 C C . ARG A 1 913 ? -25.698 -9.191 80.014 1.00 72.00 913 ARG A C 1
ATOM 7410 O O . ARG A 1 913 ? -25.767 -10.003 80.932 1.00 72.00 913 ARG A O 1
ATOM 7417 N N . VAL A 1 914 ? -26.707 -8.974 79.170 1.00 69.00 914 VAL A N 1
ATOM 7418 C CA . VAL A 1 914 ? -27.979 -9.717 79.200 1.00 69.00 914 VAL A CA 1
ATOM 7419 C C . VAL A 1 914 ? -27.764 -11.175 78.785 1.00 69.00 914 VAL A C 1
ATOM 7421 O O . VAL A 1 914 ? -28.289 -12.067 79.446 1.00 69.00 914 VAL A O 1
ATOM 7424 N N . ALA A 1 915 ? -26.928 -11.428 77.773 1.00 61.28 915 ALA A N 1
ATOM 7425 C CA . ALA A 1 915 ? -26.488 -12.776 77.413 1.00 61.28 915 ALA A CA 1
ATOM 7426 C C . ALA A 1 915 ? -25.778 -13.465 78.592 1.00 61.28 915 ALA A C 1
ATOM 7428 O O . ALA A 1 915 ? -26.230 -14.516 79.039 1.00 61.28 915 ALA A O 1
ATOM 7429 N N . LYS A 1 916 ? -24.759 -12.822 79.185 1.00 58.09 916 LYS A N 1
ATOM 7430 C CA . LYS A 1 916 ? -24.032 -13.379 80.341 1.00 58.09 916 LYS A CA 1
ATOM 7431 C C . LYS A 1 916 ? -24.895 -13.609 81.584 1.00 58.09 916 LYS A C 1
ATOM 7433 O O . LYS A 1 916 ? -24.592 -14.507 82.360 1.00 58.09 916 LYS A O 1
ATOM 7438 N N . LYS A 1 917 ? -25.981 -12.854 81.787 1.00 58.28 917 LYS A N 1
ATOM 7439 C CA . LYS A 1 917 ? -26.949 -13.157 82.857 1.00 58.28 917 LYS A CA 1
ATOM 7440 C C . LYS A 1 917 ? -27.692 -14.474 82.616 1.00 58.28 917 LYS A C 1
ATOM 7442 O O . LYS A 1 917 ? -27.757 -15.284 83.532 1.00 58.28 917 LYS A O 1
ATOM 7447 N N . LYS A 1 918 ? -28.176 -14.712 81.391 1.00 54.47 918 LYS A N 1
ATOM 7448 C CA . LYS A 1 918 ? -28.822 -15.986 81.017 1.00 54.47 918 LYS A CA 1
ATOM 7449 C C . LYS A 1 918 ? -27.851 -17.171 81.088 1.00 54.47 918 LYS A C 1
ATOM 7451 O O . LYS A 1 918 ? -28.241 -18.269 81.460 1.00 54.47 918 LYS A O 1
ATOM 7456 N N . GLU A 1 919 ? -26.584 -16.930 80.764 1.00 50.03 919 GLU A N 1
ATOM 7457 C CA . GLU A 1 919 ? -25.493 -17.909 80.854 1.00 50.03 919 GLU A CA 1
ATOM 7458 C C . GLU A 1 919 ? -25.188 -18.288 82.320 1.00 50.03 919 GLU A C 1
ATOM 7460 O O . GLU A 1 919 ? -25.073 -19.465 82.655 1.00 50.03 919 GLU A O 1
ATOM 7465 N N . GLN A 1 920 ? -25.153 -17.303 83.228 1.00 46.41 920 GLN A N 1
ATOM 7466 C CA . GLN A 1 920 ? -24.888 -17.523 84.654 1.00 46.41 920 GLN A CA 1
ATOM 7467 C C . GLN A 1 920 ? -26.009 -18.298 85.369 1.00 46.41 920 GLN A C 1
ATOM 7469 O O . GLN A 1 920 ? -25.724 -19.072 86.281 1.00 46.41 920 GLN A O 1
ATOM 7474 N N . GLU A 1 921 ? -27.267 -18.124 84.953 1.00 48.03 921 GLU A N 1
ATOM 7475 C CA . GLU A 1 921 ? -28.423 -18.853 85.501 1.00 48.03 921 GLU A CA 1
ATOM 7476 C C . GLU A 1 921 ? -28.409 -20.350 85.127 1.00 48.03 921 GLU A C 1
ATOM 7478 O O . GLU A 1 921 ? -28.919 -21.171 85.887 1.00 48.03 921 GLU A O 1
ATOM 7483 N N . ALA A 1 922 ? -27.742 -20.729 84.028 1.00 45.44 922 ALA A N 1
ATOM 7484 C CA . ALA A 1 922 ? -27.521 -22.125 83.635 1.00 45.44 922 ALA A CA 1
ATOM 7485 C C . ALA A 1 922 ? -26.289 -22.781 84.302 1.00 45.44 922 ALA A C 1
ATOM 7487 O O . ALA A 1 922 ? -26.123 -23.996 84.231 1.00 45.44 922 ALA A O 1
ATOM 7488 N N . SER A 1 923 ? -25.423 -22.005 84.968 1.00 40.00 923 SER A N 1
ATOM 7489 C CA . SER A 1 923 ? -24.159 -22.496 85.546 1.00 40.00 923 SER A CA 1
ATOM 7490 C C . SER A 1 923 ? -24.325 -23.338 86.823 1.00 40.00 923 SER A C 1
ATOM 7492 O O . SER A 1 923 ? -23.363 -23.965 87.271 1.00 40.00 923 SER A O 1
ATOM 7494 N N . ASN A 1 924 ? -25.510 -23.352 87.438 1.00 47.38 924 ASN A N 1
ATOM 7495 C CA . ASN A 1 924 ? -25.763 -24.053 88.696 1.00 47.38 924 ASN A CA 1
ATOM 7496 C C . ASN A 1 924 ? -26.259 -25.491 88.450 1.00 47.38 924 ASN A C 1
ATOM 7498 O O . ASN A 1 924 ? -27.458 -25.733 88.530 1.00 47.38 924 ASN A O 1
ATOM 7502 N N . MET A 1 925 ? -25.308 -26.406 88.194 1.00 50.41 925 MET A N 1
ATOM 7503 C CA . MET A 1 925 ? -25.352 -27.892 88.249 1.00 50.41 925 MET A CA 1
ATOM 7504 C C . MET A 1 925 ? -24.778 -28.566 86.986 1.00 50.41 925 MET A C 1
ATOM 7506 O O . MET A 1 925 ? -25.514 -29.040 86.122 1.00 50.41 925 MET A O 1
ATOM 7510 N N . VAL A 1 926 ? -23.450 -28.716 86.928 1.00 43.69 926 VAL A N 1
ATOM 7511 C CA . VAL A 1 926 ? -22.770 -29.655 86.015 1.00 43.69 926 VAL A CA 1
ATOM 7512 C C . VAL A 1 926 ? -21.660 -30.387 86.782 1.00 43.69 926 VAL A C 1
ATOM 7514 O O . VAL A 1 926 ? -20.930 -29.763 87.546 1.00 43.69 926 VAL A O 1
ATOM 7517 N N . ALA A 1 927 ? -21.560 -31.709 86.610 1.00 58.53 927 ALA A N 1
ATOM 7518 C CA . ALA A 1 927 ? -20.548 -32.556 87.251 1.00 58.53 927 ALA A CA 1
ATOM 7519 C C . ALA A 1 927 ? -19.242 -32.639 86.432 1.00 58.53 927 ALA A C 1
ATOM 7521 O O . ALA A 1 927 ? -19.253 -32.399 85.222 1.00 58.53 927 ALA A O 1
ATOM 7522 N N . SER A 1 928 ? -18.139 -33.004 87.101 1.00 51.97 928 SER A N 1
ATOM 7523 C CA . SER A 1 928 ? -16.760 -32.910 86.583 1.00 51.97 928 SER A CA 1
ATOM 7524 C C . SER A 1 928 ? -16.559 -33.544 85.204 1.00 51.97 928 SER A C 1
ATOM 7526 O O . SER A 1 928 ? -15.954 -32.928 84.335 1.00 51.97 928 SER A O 1
ATOM 7528 N N . ASP A 1 929 ? -17.128 -34.725 84.966 1.00 57.12 929 ASP A N 1
ATOM 7529 C CA . ASP A 1 929 ? -16.863 -35.536 83.767 1.00 57.12 929 ASP A CA 1
ATOM 7530 C C . ASP A 1 929 ? -17.264 -34.838 82.450 1.00 57.12 929 ASP A C 1
ATOM 7532 O O . ASP A 1 929 ? -16.733 -35.140 81.381 1.00 57.12 929 ASP A O 1
ATOM 7536 N N . ARG A 1 930 ? -18.186 -33.863 82.509 1.00 57.78 930 ARG A N 1
ATOM 7537 C CA . ARG A 1 930 ? -18.568 -33.040 81.345 1.00 57.78 930 ARG A CA 1
ATOM 7538 C C . ARG A 1 930 ? -17.603 -31.884 81.074 1.00 57.78 930 ARG A C 1
ATOM 7540 O O . ARG A 1 930 ? -17.579 -31.386 79.951 1.00 57.78 930 ARG A O 1
ATOM 7547 N N . PHE A 1 931 ? -16.814 -31.460 82.061 1.00 60.19 931 PHE A N 1
ATOM 7548 C CA . PHE A 1 931 ? -15.790 -30.430 81.882 1.00 60.19 931 PHE A CA 1
ATOM 7549 C C . PHE A 1 931 ? -14.620 -30.969 81.052 1.00 60.19 931 PHE A C 1
ATOM 7551 O O . PHE A 1 931 ? -14.240 -30.343 80.067 1.00 60.19 931 PHE A O 1
ATOM 7558 N N . ASP A 1 932 ? -14.117 -32.167 81.361 1.00 65.50 932 ASP A N 1
ATOM 7559 C CA . ASP A 1 932 ? -13.028 -32.786 80.592 1.00 65.50 932 ASP A CA 1
ATOM 7560 C C . ASP A 1 932 ? -13.443 -33.147 79.154 1.00 65.50 932 ASP A C 1
ATOM 7562 O O . ASP A 1 932 ? -12.655 -32.974 78.218 1.00 65.50 932 ASP A O 1
ATOM 7566 N N . ALA A 1 933 ? -14.702 -33.553 78.948 1.00 72.56 933 ALA A N 1
ATOM 7567 C CA . ALA A 1 933 ? -15.286 -33.725 77.616 1.00 72.56 933 ALA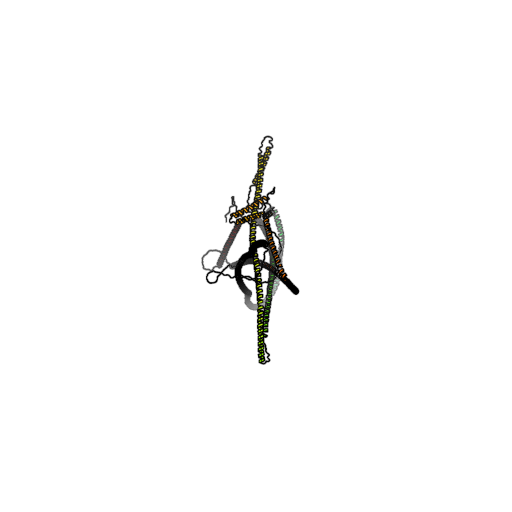 A CA 1
ATOM 7568 C C . ALA A 1 933 ? -15.312 -32.398 76.828 1.00 72.56 933 ALA A C 1
ATOM 7570 O O . ALA A 1 933 ? -14.784 -32.322 75.721 1.00 72.56 933 ALA A O 1
ATOM 7571 N N . ALA A 1 934 ? -15.812 -31.311 77.427 1.00 70.31 934 ALA A N 1
ATOM 7572 C CA . ALA A 1 934 ? -15.787 -29.990 76.795 1.00 70.31 934 ALA A CA 1
ATOM 7573 C C . ALA A 1 934 ? -14.352 -29.485 76.537 1.00 70.31 934 ALA A C 1
ATOM 7575 O O . ALA A 1 934 ? -14.084 -28.854 75.517 1.00 70.31 934 ALA A O 1
ATOM 7576 N N . CYS A 1 935 ? -13.397 -29.789 77.422 1.00 72.06 935 CYS A N 1
ATOM 7577 C CA . CYS A 1 935 ? -11.991 -29.426 77.252 1.00 72.06 935 CYS A CA 1
ATOM 7578 C C . CYS A 1 935 ? -11.242 -30.303 76.236 1.00 72.06 935 CYS A C 1
ATOM 7580 O O . CYS A 1 935 ? -10.201 -29.874 75.740 1.00 72.06 935 CYS A O 1
ATOM 7582 N N . SER A 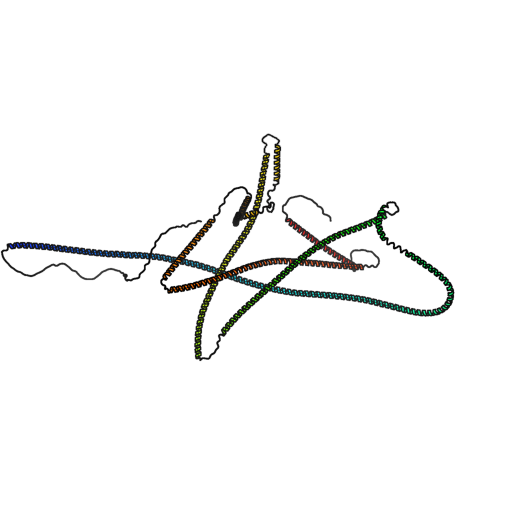1 936 ? -11.700 -31.517 75.923 1.00 78.94 936 SER A N 1
ATOM 7583 C CA . SER A 1 936 ? -11.182 -32.296 74.786 1.00 78.94 936 SER A CA 1
ATOM 7584 C C . SER A 1 936 ? -11.793 -31.804 73.474 1.00 78.94 936 SER A C 1
ATOM 7586 O O . SER A 1 936 ? -11.044 -31.496 72.550 1.00 78.94 936 SER A O 1
ATOM 7588 N N . GLU A 1 937 ? -13.106 -31.572 73.431 1.00 84.56 937 GLU A N 1
ATOM 7589 C CA . GLU A 1 937 ? -13.798 -31.029 72.255 1.00 84.56 937 GLU A CA 1
ATOM 7590 C C . GLU A 1 937 ? -13.300 -29.620 71.872 1.00 84.56 937 GLU A C 1
ATOM 7592 O O . GLU A 1 937 ? -13.079 -29.349 70.693 1.00 84.56 937 GLU A O 1
ATOM 7597 N N . LEU A 1 938 ? -12.996 -28.749 72.846 1.00 84.75 938 LEU A N 1
ATOM 7598 C CA . LEU A 1 938 ? -12.328 -27.457 72.608 1.00 84.75 938 LEU A CA 1
ATOM 7599 C C . LEU A 1 938 ? -10.904 -27.598 72.051 1.00 84.75 938 LEU A C 1
ATOM 7601 O O . LEU A 1 938 ? -10.476 -26.752 71.268 1.00 84.75 938 LEU A O 1
ATOM 7605 N N . ARG A 1 939 ? -10.160 -28.643 72.438 1.00 85.06 939 ARG A N 1
ATOM 7606 C CA . ARG A 1 939 ? -8.817 -28.904 71.891 1.00 85.06 939 ARG A CA 1
ATOM 7607 C C . ARG A 1 939 ? -8.903 -29.409 70.454 1.00 85.06 939 ARG A C 1
ATOM 7609 O O . ARG A 1 939 ? -8.174 -28.906 69.608 1.00 85.06 939 ARG A O 1
ATOM 7616 N N . GLU A 1 940 ? -9.841 -30.303 70.147 1.00 86.12 940 GLU A N 1
ATOM 7617 C CA . GLU A 1 940 ? -10.107 -30.710 68.763 1.00 86.12 940 GLU A CA 1
ATOM 7618 C C . GLU A 1 940 ? -10.629 -29.551 67.901 1.00 86.12 940 GLU A C 1
ATOM 7620 O O . GLU A 1 940 ? -10.217 -29.408 66.753 1.00 86.12 940 GLU A O 1
ATOM 7625 N N . ALA A 1 941 ? -11.505 -28.697 68.440 1.00 83.31 941 ALA A N 1
ATOM 7626 C CA . ALA A 1 941 ? -11.977 -27.496 67.754 1.00 83.31 941 ALA A CA 1
ATOM 7627 C C . ALA A 1 941 ? -10.824 -26.528 67.443 1.00 83.31 941 ALA A C 1
ATOM 7629 O O . ALA A 1 941 ? -10.755 -26.018 66.329 1.00 83.31 941 ALA A O 1
ATOM 7630 N N . LEU A 1 942 ? -9.884 -26.339 68.377 1.00 87.50 942 LEU A N 1
ATOM 7631 C CA . LEU A 1 942 ? -8.685 -25.530 68.157 1.00 87.50 942 LEU A CA 1
ATOM 7632 C C . LEU A 1 942 ? -7.750 -26.146 67.101 1.00 87.50 942 LEU A C 1
ATOM 7634 O O . LEU A 1 942 ? -7.209 -25.408 66.282 1.00 87.50 942 LEU A O 1
ATOM 7638 N N . CYS A 1 943 ? -7.585 -27.473 67.071 1.00 88.75 943 CYS A N 1
ATOM 7639 C CA . CYS A 1 943 ? -6.827 -28.150 66.012 1.00 88.75 943 CYS A CA 1
ATOM 7640 C C . CYS A 1 943 ? -7.486 -27.962 64.637 1.00 88.75 943 CYS A C 1
ATOM 7642 O O . CYS A 1 943 ? -6.810 -27.545 63.700 1.00 88.75 943 CYS A O 1
ATOM 7644 N N . ARG A 1 944 ? -8.809 -28.159 64.530 1.00 88.75 944 ARG A N 1
ATOM 7645 C CA . ARG A 1 944 ? -9.577 -27.883 63.300 1.00 88.75 944 ARG A CA 1
ATOM 7646 C C . ARG A 1 944 ? -9.452 -26.417 62.877 1.00 88.75 944 ARG A C 1
ATOM 7648 O O . ARG A 1 944 ? -9.305 -26.131 61.693 1.00 88.75 944 ARG A O 1
ATOM 7655 N N . GLU A 1 945 ? -9.480 -25.477 63.824 1.00 87.69 945 GLU A N 1
ATOM 7656 C CA . GLU A 1 945 ? -9.286 -24.059 63.516 1.00 87.69 945 GLU A CA 1
ATOM 7657 C C . GLU A 1 945 ? -7.873 -23.806 62.966 1.00 87.69 945 GLU A C 1
ATOM 7659 O O . GLU A 1 945 ? -7.736 -23.180 61.917 1.00 87.69 945 GLU A O 1
ATOM 7664 N N . GLN A 1 946 ? -6.831 -24.361 63.592 1.00 87.56 946 GLN A N 1
ATOM 7665 C CA . GLN A 1 946 ? -5.446 -24.264 63.113 1.00 87.56 946 GLN A CA 1
ATOM 7666 C C . GLN A 1 946 ? -5.263 -24.879 61.714 1.00 87.56 946 GLN A C 1
ATOM 7668 O O . GLN A 1 946 ? -4.611 -24.265 60.871 1.00 87.56 946 GLN A O 1
ATOM 7673 N N . GLU A 1 947 ? -5.893 -26.020 61.425 1.00 89.19 947 GLU A N 1
ATOM 7674 C CA . GLU A 1 947 ? -5.936 -26.626 60.084 1.00 89.19 947 GLU A CA 1
ATOM 7675 C C . GLU A 1 947 ? -6.647 -25.723 59.062 1.00 89.19 947 GLU A C 1
ATOM 7677 O O . GLU A 1 947 ? -6.170 -25.546 57.940 1.00 89.19 947 GLU A O 1
ATOM 7682 N N . THR A 1 948 ? -7.759 -25.075 59.431 1.00 86.12 948 THR A N 1
ATOM 7683 C CA . THR A 1 948 ? -8.385 -24.088 58.532 1.00 86.12 948 THR A CA 1
ATOM 7684 C C . THR A 1 948 ? -7.516 -22.845 58.341 1.00 86.12 948 THR A C 1
ATOM 7686 O O . THR A 1 948 ? -7.476 -22.305 57.238 1.00 86.12 948 THR A O 1
ATOM 7689 N N . GLN A 1 949 ? -6.767 -22.408 59.359 1.00 86.56 949 GLN A N 1
ATOM 7690 C CA . GLN A 1 949 ? -5.848 -21.273 59.253 1.00 86.56 949 GLN A CA 1
ATOM 7691 C C . GLN A 1 949 ? -4.649 -21.590 58.341 1.00 86.56 949 GLN A C 1
ATOM 7693 O O . GLN A 1 949 ? -4.280 -20.737 57.531 1.00 86.56 949 GLN A O 1
ATOM 7698 N N . THR A 1 950 ? -4.077 -22.801 58.385 1.00 88.25 950 THR A N 1
ATOM 7699 C CA . THR A 1 950 ? -3.016 -23.201 57.439 1.00 88.25 950 THR A CA 1
ATOM 7700 C C . THR A 1 950 ? -3.545 -23.303 56.010 1.00 88.25 950 THR A C 1
ATOM 7702 O O . THR A 1 950 ? -2.923 -22.743 55.107 1.00 88.25 950 THR A O 1
ATOM 7705 N N . LEU A 1 951 ? -4.730 -23.886 55.797 1.00 92.12 951 LEU A N 1
ATOM 7706 C CA . LEU A 1 951 ? -5.387 -23.913 54.483 1.00 92.12 951 LEU A CA 1
ATOM 7707 C C . LEU A 1 951 ? -5.703 -22.502 53.953 1.00 92.12 951 LEU A C 1
ATOM 7709 O O . LEU A 1 951 ? -5.527 -22.238 52.766 1.00 92.12 951 LEU A O 1
ATOM 7713 N N . VAL A 1 952 ? -6.114 -21.559 54.809 1.00 89.25 952 VAL A N 1
ATOM 7714 C CA . VAL A 1 952 ? -6.313 -20.151 54.415 1.00 89.25 952 VAL A CA 1
ATOM 7715 C C . VAL A 1 952 ? -4.989 -19.465 54.060 1.00 89.25 952 VAL A C 1
ATOM 7717 O O . VAL A 1 952 ? -4.959 -18.669 53.119 1.00 89.25 952 VAL A O 1
ATOM 7720 N N . LEU A 1 953 ? -3.884 -19.765 54.747 1.00 89.44 953 LEU A N 1
ATOM 7721 C CA . LEU A 1 953 ? -2.556 -19.257 54.375 1.00 89.44 953 LEU A CA 1
ATOM 7722 C C . LEU A 1 953 ? -2.077 -19.843 53.038 1.00 89.44 953 LEU A C 1
ATOM 7724 O O . LEU A 1 953 ? -1.544 -19.109 52.204 1.00 89.44 953 LEU A O 1
ATOM 7728 N N . GLU A 1 954 ? -2.322 -21.130 52.798 1.00 92.25 954 GLU A N 1
ATOM 7729 C CA . GLU A 1 954 ? -1.965 -21.813 51.554 1.00 92.25 954 GLU A CA 1
ATOM 7730 C C . GLU A 1 954 ? -2.791 -21.295 50.365 1.00 92.25 954 GLU A C 1
ATOM 7732 O O . GLU A 1 954 ? -2.214 -20.918 49.341 1.00 92.25 954 GLU A O 1
ATOM 7737 N N . LEU A 1 955 ? -4.108 -21.122 50.529 1.00 87.62 955 LEU A N 1
ATOM 7738 C CA . LEU A 1 955 ? -4.976 -20.470 49.541 1.00 87.62 955 LEU A CA 1
ATOM 7739 C C . LEU A 1 955 ? -4.546 -19.022 49.257 1.00 87.62 955 LEU A C 1
ATOM 7741 O O . LEU A 1 955 ? -4.541 -18.612 48.099 1.00 87.62 955 LEU A O 1
ATOM 7745 N N . ASN A 1 956 ? -4.123 -18.256 50.270 1.00 87.69 956 ASN A N 1
ATOM 7746 C CA . ASN A 1 956 ? -3.563 -16.911 50.072 1.00 87.69 956 ASN A CA 1
ATOM 7747 C C . ASN A 1 956 ? -2.216 -16.927 49.326 1.00 87.69 956 ASN A C 1
ATOM 7749 O O . ASN A 1 956 ? -1.937 -16.014 48.546 1.00 87.69 956 ASN A O 1
ATOM 7753 N N . SER A 1 957 ? -1.380 -17.950 49.527 1.00 87.75 957 SER A N 1
ATOM 7754 C CA . SER A 1 957 ? -0.124 -18.103 48.780 1.00 87.75 957 SER A CA 1
ATOM 7755 C C . SER A 1 957 ? -0.377 -18.436 47.303 1.00 87.75 957 SER A C 1
ATOM 7757 O O . SER A 1 957 ? 0.233 -17.828 46.423 1.00 87.75 957 SER A O 1
ATOM 7759 N N . GLN A 1 958 ? -1.360 -19.300 47.022 1.00 89.38 958 GLN A N 1
ATOM 7760 C CA . GLN A 1 958 ? -1.823 -19.605 45.667 1.00 89.38 958 GLN A CA 1
ATOM 7761 C C . GLN A 1 958 ? -2.456 -18.372 45.006 1.00 89.38 958 GLN A C 1
ATOM 7763 O O . GLN A 1 958 ? -2.155 -18.084 43.849 1.00 89.38 958 GLN A O 1
ATOM 7768 N N . LEU A 1 959 ? -3.256 -17.588 45.742 1.00 90.56 959 LEU A N 1
ATOM 7769 C CA . LEU A 1 959 ? -3.827 -16.327 45.252 1.00 90.56 959 LEU A CA 1
ATOM 7770 C C . LEU A 1 959 ? -2.742 -15.312 44.877 1.00 90.56 959 LEU A C 1
ATOM 7772 O O . LEU A 1 959 ? -2.818 -14.726 43.801 1.00 90.56 959 LEU A O 1
ATOM 7776 N N . LYS A 1 960 ? -1.694 -15.157 45.699 1.00 88.38 960 LYS A N 1
ATOM 7777 C CA . LYS A 1 960 ? -0.526 -14.328 45.354 1.00 88.38 960 LYS A CA 1
ATOM 7778 C C . LYS A 1 960 ? 0.231 -14.856 44.138 1.00 88.38 960 LYS A C 1
ATOM 7780 O O . LYS A 1 960 ? 0.618 -14.065 43.286 1.00 88.38 960 LYS A O 1
ATOM 7785 N N . HIS A 1 961 ? 0.420 -16.170 44.012 1.00 89.75 961 HIS A N 1
ATOM 7786 C CA . HIS A 1 961 ? 1.060 -16.745 42.826 1.00 89.75 961 HIS A CA 1
ATOM 7787 C C . HIS A 1 961 ? 0.243 -16.461 41.555 1.00 89.75 961 HIS A C 1
ATOM 7789 O O . HIS A 1 961 ? 0.803 -16.060 40.534 1.00 89.75 961 HIS A O 1
ATOM 7795 N N . LEU A 1 962 ? -1.082 -16.628 41.612 1.00 87.50 962 LEU A N 1
ATOM 7796 C CA . LEU A 1 962 ? -1.988 -16.310 40.507 1.00 87.50 962 LEU A CA 1
ATOM 7797 C C . LEU A 1 962 ? -2.001 -14.809 40.194 1.00 87.50 962 LEU A C 1
ATOM 7799 O O . LEU A 1 962 ? -1.927 -14.452 39.023 1.00 87.50 962 LEU A O 1
ATOM 7803 N N . GLN A 1 963 ? -2.015 -13.937 41.206 1.00 89.75 963 GLN A N 1
ATOM 7804 C CA . GLN A 1 963 ? -1.923 -12.488 41.021 1.00 89.75 963 GLN A CA 1
ATOM 7805 C C . GLN A 1 963 ? -0.611 -12.100 40.325 1.00 89.75 963 GLN A C 1
ATOM 7807 O O . GLN A 1 963 ? -0.660 -11.471 39.273 1.00 89.75 963 GLN A O 1
ATOM 7812 N N . ASN A 1 964 ? 0.543 -12.557 40.822 1.00 88.12 964 ASN A N 1
ATOM 7813 C CA . ASN A 1 964 ? 1.845 -12.311 40.190 1.00 88.12 964 ASN A CA 1
ATOM 7814 C C . ASN A 1 964 ? 1.896 -12.852 38.745 1.00 88.12 964 ASN A C 1
ATOM 7816 O O . ASN A 1 964 ? 2.507 -12.241 37.868 1.00 88.12 964 ASN A O 1
ATOM 7820 N N . SER A 1 965 ? 1.240 -13.989 38.481 1.00 87.94 965 SER A N 1
ATOM 7821 C CA . SER A 1 965 ? 1.137 -14.572 37.134 1.00 87.94 965 SER A CA 1
ATOM 7822 C C . SER A 1 965 ? 0.280 -13.705 36.206 1.00 87.94 965 SER A C 1
ATOM 7824 O O . SER A 1 965 ? 0.658 -13.476 35.060 1.00 87.94 965 SER A O 1
ATOM 7826 N N . VAL A 1 966 ? -0.850 -13.181 36.692 1.00 86.50 966 VAL A N 1
ATOM 7827 C CA . VAL A 1 966 ? -1.706 -12.242 35.949 1.00 86.50 966 VAL A CA 1
ATOM 7828 C C . VAL A 1 966 ? -0.973 -10.927 35.696 1.00 86.50 966 VAL A C 1
ATOM 7830 O O . VAL A 1 966 ? -0.973 -10.457 34.563 1.00 86.50 966 VAL A O 1
ATOM 7833 N N . GLU A 1 967 ? -0.292 -10.369 36.698 1.00 88.19 967 GLU A N 1
ATOM 7834 C CA . GLU A 1 967 ? 0.513 -9.152 36.562 1.00 88.19 967 GLU A CA 1
ATOM 7835 C C . GLU A 1 967 ? 1.616 -9.339 35.504 1.00 88.19 967 GLU A C 1
ATOM 7837 O O . GLU A 1 967 ? 1.714 -8.534 34.575 1.00 88.19 967 GLU A O 1
ATOM 7842 N N . SER A 1 968 ? 2.348 -10.460 35.540 1.00 86.88 968 SER A N 1
ATOM 7843 C CA . SER A 1 968 ? 3.341 -10.828 34.519 1.00 86.88 968 SER A CA 1
ATOM 7844 C C . SER A 1 968 ? 2.737 -10.960 33.111 1.00 86.88 968 SER A C 1
ATOM 7846 O O . SER A 1 968 ? 3.272 -10.390 32.158 1.00 86.88 968 SER A O 1
ATOM 7848 N N . ILE A 1 969 ? 1.584 -11.624 32.972 1.00 88.38 969 ILE A N 1
ATOM 7849 C CA . ILE A 1 969 ? 0.866 -11.745 31.692 1.00 88.38 969 ILE A CA 1
ATOM 7850 C C . ILE A 1 969 ? 0.378 -10.373 31.199 1.00 88.38 969 ILE A C 1
ATOM 7852 O O . ILE A 1 969 ? 0.431 -10.104 29.998 1.00 88.38 969 ILE A O 1
ATOM 7856 N N . THR A 1 970 ? -0.063 -9.474 32.085 1.00 84.50 970 THR A N 1
ATOM 7857 C CA . THR A 1 970 ? -0.441 -8.106 31.689 1.00 84.50 970 THR A CA 1
ATOM 7858 C C . THR A 1 970 ? 0.761 -7.260 31.282 1.00 84.50 970 THR A C 1
ATOM 7860 O O . THR A 1 970 ? 0.653 -6.520 30.308 1.00 84.50 970 THR A O 1
ATOM 7863 N N . ALA A 1 971 ? 1.918 -7.415 31.935 1.00 83.00 971 ALA A N 1
ATOM 7864 C CA . ALA A 1 971 ? 3.158 -6.757 31.533 1.00 83.00 971 ALA A CA 1
ATOM 7865 C C . ALA A 1 971 ? 3.598 -7.217 30.132 1.00 83.00 971 ALA A C 1
ATOM 7867 O O . ALA A 1 971 ? 3.728 -6.384 29.237 1.00 83.00 971 ALA A O 1
ATOM 7868 N N . GLN A 1 972 ? 3.688 -8.533 29.899 1.00 86.06 972 GLN A N 1
ATOM 7869 C CA . GLN A 1 972 ? 3.987 -9.092 28.572 1.00 86.06 972 GLN A CA 1
ATOM 7870 C C . GLN A 1 972 ? 2.962 -8.670 27.513 1.00 86.06 972 GLN A C 1
ATOM 7872 O O . GLN A 1 972 ? 3.326 -8.390 26.374 1.00 86.06 972 GLN A O 1
ATOM 7877 N N . LYS A 1 973 ? 1.671 -8.592 27.863 1.00 85.75 973 LYS A N 1
ATOM 7878 C CA . LYS A 1 973 ? 0.623 -8.120 26.947 1.00 85.75 973 LYS A CA 1
ATOM 7879 C C . LYS A 1 973 ? 0.794 -6.643 26.588 1.00 85.75 973 LYS A C 1
ATOM 7881 O O . LYS A 1 973 ? 0.562 -6.292 25.434 1.00 85.75 973 LYS A O 1
ATOM 7886 N N . ASN A 1 974 ? 1.186 -5.797 27.539 1.00 83.75 974 ASN A N 1
ATOM 7887 C CA . ASN A 1 974 ? 1.436 -4.377 27.298 1.00 83.75 974 ASN A CA 1
ATOM 7888 C C . ASN A 1 974 ? 2.687 -4.185 26.428 1.00 83.75 974 ASN A C 1
ATOM 7890 O O . ASN A 1 974 ? 2.613 -3.503 25.413 1.00 83.75 974 ASN A O 1
ATOM 7894 N N . GLU A 1 975 ? 3.782 -4.880 26.732 1.00 85.19 975 GLU A N 1
ATOM 7895 C CA . GLU A 1 975 ? 5.030 -4.874 25.954 1.00 85.19 975 GLU A CA 1
ATOM 7896 C C . GLU A 1 975 ? 4.816 -5.406 24.516 1.00 85.19 975 GLU A C 1
ATOM 7898 O O . GLU A 1 975 ? 5.238 -4.797 23.527 1.00 85.19 975 GLU A O 1
ATOM 7903 N N . ALA A 1 976 ? 4.028 -6.478 24.364 1.00 83.25 976 ALA A N 1
ATOM 7904 C CA . ALA A 1 976 ? 3.565 -6.987 23.070 1.00 83.25 976 ALA A CA 1
ATOM 7905 C C . ALA A 1 976 ? 2.587 -6.038 22.344 1.00 83.25 976 ALA A C 1
ATOM 7907 O O . ALA A 1 976 ? 2.381 -6.169 21.136 1.00 83.25 976 ALA A O 1
ATOM 7908 N N . GLN A 1 977 ? 1.958 -5.093 23.048 1.00 86.25 977 GLN A N 1
ATOM 7909 C CA . GLN A 1 977 ? 1.066 -4.091 22.462 1.00 86.25 977 GLN A CA 1
ATOM 7910 C C . GLN A 1 977 ? 1.824 -2.816 22.067 1.00 86.25 977 GLN A C 1
ATOM 7912 O O . GLN A 1 977 ? 1.547 -2.270 21.001 1.00 86.25 977 GLN A O 1
ATOM 7917 N N . GLU A 1 978 ? 2.822 -2.390 22.841 1.00 85.00 978 GLU A N 1
ATOM 7918 C CA . GLU A 1 978 ? 3.736 -1.296 22.490 1.00 85.00 978 GLU A CA 1
ATOM 7919 C C . GLU A 1 978 ? 4.583 -1.653 21.265 1.00 85.00 978 GLU A C 1
ATOM 7921 O O . GLU A 1 978 ? 4.617 -0.892 20.300 1.00 85.00 978 GLU A O 1
ATOM 7926 N N . THR A 1 979 ? 5.168 -2.853 21.218 1.00 85.94 979 THR A N 1
ATOM 7927 C CA . THR A 1 979 ? 5.889 -3.345 20.027 1.00 85.94 979 THR A CA 1
ATOM 7928 C C . THR A 1 979 ? 4.981 -3.461 18.793 1.00 85.94 979 THR A C 1
ATOM 7930 O O . THR A 1 979 ? 5.404 -3.142 17.678 1.00 85.94 979 THR A O 1
ATOM 7933 N N . ARG A 1 980 ? 3.698 -3.821 18.961 1.00 81.12 980 ARG A N 1
ATOM 7934 C CA . ARG A 1 980 ? 2.685 -3.753 17.885 1.00 81.12 980 ARG A CA 1
ATOM 7935 C C . ARG A 1 980 ? 2.360 -2.320 17.456 1.00 81.12 980 ARG A C 1
ATOM 7937 O O . ARG A 1 980 ? 2.160 -2.085 16.268 1.00 81.12 980 ARG A O 1
ATOM 7944 N N . GLN A 1 981 ? 2.324 -1.358 18.376 1.00 86.00 981 GLN A N 1
ATOM 7945 C CA . GLN A 1 981 ? 2.116 0.056 18.043 1.00 86.00 981 GLN A CA 1
ATOM 7946 C C . GLN A 1 981 ? 3.328 0.648 17.311 1.00 86.00 981 GLN A C 1
ATOM 7948 O O . GLN A 1 981 ? 3.149 1.301 16.286 1.00 86.00 981 GLN A O 1
ATOM 7953 N N . GLN A 1 982 ? 4.551 0.356 17.761 1.00 86.75 982 GLN A N 1
ATOM 7954 C CA . GLN A 1 982 ? 5.797 0.776 17.110 1.00 86.75 982 GLN A CA 1
ATOM 7955 C C . GLN A 1 982 ? 5.924 0.182 15.698 1.00 86.75 982 GLN A C 1
ATOM 7957 O O . GLN A 1 982 ? 6.172 0.907 14.735 1.00 86.75 982 GLN A O 1
ATOM 7962 N N . THR A 1 983 ? 5.672 -1.120 15.527 1.00 86.44 983 THR A N 1
ATOM 7963 C CA . THR A 1 983 ? 5.678 -1.748 14.191 1.00 86.44 983 THR A CA 1
ATOM 7964 C C . THR A 1 983 ? 4.556 -1.220 13.292 1.00 86.44 983 THR A C 1
ATOM 7966 O O . THR A 1 983 ? 4.793 -0.991 12.107 1.00 86.44 983 THR A O 1
ATOM 7969 N N . ALA A 1 984 ? 3.366 -0.921 13.828 1.00 86.75 984 ALA A N 1
ATOM 7970 C CA . ALA A 1 984 ? 2.306 -0.246 13.074 1.00 86.75 984 ALA A CA 1
ATOM 7971 C C . ALA A 1 984 ? 2.685 1.194 12.667 1.00 86.75 984 ALA A C 1
ATOM 7973 O O . ALA A 1 984 ? 2.368 1.614 11.551 1.00 86.75 984 ALA A O 1
ATOM 7974 N N . GLN A 1 985 ? 3.397 1.939 13.520 1.00 89.38 985 GLN A N 1
ATOM 7975 C CA . GLN A 1 985 ? 3.930 3.267 13.196 1.00 89.38 985 GLN A CA 1
ATOM 7976 C C . GLN A 1 985 ? 4.962 3.185 12.064 1.00 89.38 985 GLN A C 1
ATOM 7978 O O . GLN A 1 985 ? 4.766 3.844 11.041 1.00 89.38 985 GLN A O 1
ATOM 7983 N N . LEU A 1 986 ? 5.963 2.305 12.169 1.00 91.12 986 LEU A N 1
ATOM 7984 C CA . LEU A 1 986 ? 6.970 2.078 11.122 1.00 91.12 986 LEU A CA 1
ATOM 7985 C C . LEU A 1 986 ? 6.337 1.626 9.793 1.00 91.12 986 LEU A C 1
ATOM 7987 O O . LEU A 1 986 ? 6.682 2.141 8.730 1.00 91.12 986 LEU A O 1
ATOM 7991 N N . LEU A 1 987 ? 5.340 0.734 9.829 1.00 87.12 987 LEU A N 1
ATOM 7992 C CA . LEU A 1 987 ? 4.572 0.345 8.638 1.00 87.12 987 LEU A CA 1
ATOM 7993 C C . LEU A 1 987 ? 3.753 1.511 8.060 1.00 87.12 987 LEU A C 1
ATOM 7995 O O . LEU A 1 987 ? 3.600 1.608 6.841 1.00 87.12 987 LEU A O 1
ATOM 7999 N N . SER A 1 988 ? 3.246 2.421 8.899 1.00 86.62 988 SER A N 1
ATOM 8000 C CA . SER A 1 988 ? 2.571 3.639 8.435 1.00 86.62 988 SER A CA 1
ATOM 8001 C C . SER A 1 988 ? 3.542 4.605 7.746 1.00 86.62 988 SER A C 1
ATOM 8003 O O . SER A 1 988 ? 3.186 5.221 6.742 1.00 86.62 988 SER A O 1
ATOM 8005 N N . GLU A 1 989 ? 4.781 4.702 8.228 1.00 89.31 989 GLU A N 1
ATOM 8006 C CA . GLU A 1 989 ? 5.837 5.535 7.647 1.00 89.31 989 GLU A CA 1
ATOM 8007 C C . GLU A 1 989 ? 6.348 4.955 6.331 1.00 89.31 989 GLU A C 1
ATOM 8009 O O . GLU A 1 989 ? 6.370 5.671 5.329 1.00 89.31 989 GLU A O 1
ATOM 8014 N N . ALA A 1 990 ? 6.611 3.647 6.283 1.00 88.12 990 ALA A N 1
ATOM 8015 C CA . ALA A 1 990 ? 6.927 2.934 5.049 1.00 88.12 990 ALA A CA 1
ATOM 8016 C C . ALA A 1 990 ? 5.823 3.116 3.990 1.00 88.12 990 ALA A C 1
ATOM 8018 O O . ALA A 1 990 ? 6.119 3.448 2.842 1.00 88.12 990 ALA A O 1
ATOM 8019 N N . ARG A 1 991 ? 4.537 3.007 4.366 1.00 88.69 991 ARG A N 1
ATOM 8020 C CA . ARG A 1 991 ? 3.406 3.282 3.456 1.00 88.69 991 ARG A CA 1
ATOM 8021 C C . ARG A 1 991 ? 3.368 4.736 2.974 1.00 88.69 991 ARG A C 1
ATOM 8023 O O . ARG A 1 991 ? 3.093 4.965 1.794 1.00 88.69 991 ARG A O 1
ATOM 8030 N N . ARG A 1 992 ? 3.654 5.723 3.837 1.00 89.00 992 ARG A N 1
ATOM 8031 C CA . ARG A 1 992 ? 3.755 7.142 3.433 1.00 89.00 992 ARG A CA 1
ATOM 8032 C C . ARG A 1 992 ? 4.924 7.375 2.474 1.00 89.00 992 ARG A C 1
ATOM 8034 O O . ARG A 1 992 ? 4.755 8.118 1.509 1.00 89.00 992 ARG A O 1
ATOM 8041 N N . GLU A 1 993 ? 6.074 6.743 2.697 1.00 91.94 993 GLU A N 1
ATOM 8042 C CA . GLU A 1 993 ? 7.246 6.912 1.834 1.00 91.94 993 GLU A CA 1
ATOM 8043 C C . GLU A 1 993 ? 7.079 6.200 0.487 1.00 91.94 993 GLU A C 1
ATOM 8045 O O . GLU A 1 993 ? 7.308 6.828 -0.542 1.00 91.94 993 GLU A O 1
ATOM 8050 N N . VAL A 1 994 ? 6.537 4.976 0.445 1.00 88.75 994 VAL A N 1
ATOM 8051 C CA . VAL A 1 994 ? 6.114 4.334 -0.818 1.00 88.75 994 VAL A CA 1
ATOM 8052 C C . VAL A 1 994 ? 5.128 5.235 -1.569 1.00 88.75 994 VAL A C 1
ATOM 8054 O O . VAL A 1 994 ? 5.346 5.542 -2.741 1.00 88.75 994 VAL A O 1
ATOM 8057 N N . SER A 1 995 ? 4.120 5.785 -0.881 1.00 86.81 995 SER A N 1
ATOM 8058 C CA . SER A 1 995 ? 3.161 6.730 -1.477 1.00 86.81 995 SER A CA 1
ATOM 8059 C C . SER A 1 995 ? 3.815 8.006 -2.030 1.00 86.81 995 SER A C 1
ATOM 8061 O O . SER A 1 995 ? 3.289 8.593 -2.978 1.00 86.81 995 SER A O 1
ATOM 8063 N N . ARG A 1 996 ? 4.942 8.463 -1.462 1.00 91.00 996 ARG A N 1
ATOM 8064 C CA . ARG A 1 996 ? 5.752 9.570 -2.005 1.00 91.00 996 ARG A CA 1
ATOM 8065 C C . ARG A 1 996 ? 6.539 9.114 -3.234 1.00 91.00 996 ARG A C 1
ATOM 8067 O O . ARG A 1 996 ? 6.414 9.749 -4.280 1.00 91.00 996 ARG A O 1
ATOM 8074 N N . LYS A 1 997 ? 7.277 7.999 -3.152 1.00 90.75 997 LYS A N 1
ATOM 8075 C CA . LYS A 1 997 ? 8.060 7.451 -4.275 1.00 90.75 997 LYS A CA 1
ATOM 8076 C C . LYS A 1 997 ? 7.180 7.165 -5.494 1.00 90.75 997 LYS A C 1
ATOM 8078 O O . LYS A 1 997 ? 7.548 7.552 -6.596 1.00 90.75 997 LYS A O 1
ATOM 8083 N N . GLU A 1 998 ? 5.980 6.608 -5.320 1.00 91.25 998 GLU A N 1
ATOM 8084 C CA . GLU A 1 998 ? 5.025 6.420 -6.421 1.00 91.25 998 GLU A CA 1
ATOM 8085 C C . GLU A 1 998 ? 4.555 7.740 -7.062 1.00 91.25 998 GLU A C 1
ATOM 8087 O O . GLU A 1 998 ? 4.208 7.766 -8.243 1.00 91.25 998 GLU A O 1
ATOM 8092 N N . ARG A 1 999 ? 4.452 8.842 -6.303 1.00 88.69 999 ARG A N 1
ATOM 8093 C CA . ARG A 1 999 ? 4.111 10.160 -6.874 1.00 88.69 999 ARG A CA 1
ATOM 8094 C C . ARG A 1 999 ? 5.278 10.680 -7.705 1.00 88.69 999 ARG A C 1
ATOM 8096 O O . ARG A 1 999 ? 5.058 11.072 -8.847 1.00 88.69 999 ARG A O 1
ATOM 8103 N N . SER A 1 1000 ? 6.505 10.588 -7.190 1.00 90.81 1000 SER A N 1
ATOM 8104 C CA . SER A 1 1000 ? 7.720 10.939 -7.933 1.00 90.81 1000 SER A CA 1
ATOM 8105 C C . SER A 1 1000 ? 7.887 10.092 -9.199 1.00 90.81 1000 SER A C 1
ATOM 8107 O O . SER A 1 1000 ? 8.140 10.646 -10.262 1.00 90.81 1000 SER A O 1
ATOM 8109 N N . LEU A 1 1001 ? 7.651 8.777 -9.134 1.00 90.62 1001 LEU A N 1
ATOM 8110 C CA . LEU A 1 1001 ? 7.677 7.886 -10.301 1.00 90.62 1001 LEU A CA 1
ATOM 8111 C C . LEU A 1 1001 ? 6.574 8.215 -11.318 1.00 90.62 1001 LEU A C 1
ATOM 8113 O O . LEU A 1 1001 ? 6.833 8.191 -12.518 1.00 90.62 1001 LEU A O 1
ATOM 8117 N N . ARG A 1 1002 ? 5.366 8.596 -10.877 1.00 90.25 1002 ARG A N 1
ATOM 8118 C CA . ARG A 1 1002 ? 4.298 9.078 -11.778 1.00 90.25 1002 ARG A CA 1
ATOM 8119 C C . ARG A 1 1002 ? 4.631 10.423 -12.433 1.00 90.25 1002 ARG A C 1
ATOM 8121 O O . ARG A 1 1002 ? 4.212 10.653 -13.564 1.00 90.25 1002 ARG A O 1
ATOM 8128 N N . ILE A 1 1003 ? 5.384 11.296 -11.763 1.00 91.38 1003 ILE A N 1
ATOM 8129 C CA . ILE A 1 1003 ? 5.883 12.559 -12.334 1.00 91.38 1003 ILE A CA 1
ATOM 8130 C C . ILE A 1 1003 ? 7.002 12.274 -13.347 1.00 91.38 1003 ILE A C 1
ATOM 8132 O O . ILE A 1 1003 ? 6.896 12.678 -14.503 1.00 91.38 1003 ILE A O 1
ATOM 8136 N N . LEU A 1 1004 ? 8.018 11.492 -12.968 1.00 90.31 1004 LEU A N 1
ATOM 8137 C CA . LEU A 1 1004 ? 9.115 11.081 -13.854 1.00 90.31 1004 LEU A CA 1
ATOM 8138 C C . LEU A 1 1004 ? 8.612 10.313 -15.084 1.00 90.31 1004 LEU A C 1
ATOM 8140 O O . LEU A 1 1004 ? 9.063 10.585 -16.190 1.00 90.31 1004 LEU A O 1
ATOM 8144 N N . GLY A 1 1005 ? 7.626 9.424 -14.929 1.00 93.06 1005 GLY A N 1
ATOM 8145 C CA . GLY A 1 1005 ? 6.991 8.717 -16.044 1.00 93.06 1005 GLY A CA 1
ATOM 8146 C C . GLY A 1 1005 ? 6.278 9.653 -17.027 1.00 93.06 1005 GLY A C 1
ATOM 8147 O O . GLY A 1 1005 ? 6.357 9.439 -18.236 1.00 93.06 1005 GLY A O 1
ATOM 8148 N N . LYS A 1 1006 ? 5.652 10.737 -16.541 1.00 92.69 1006 LYS A N 1
ATOM 8149 C CA . LYS A 1 1006 ? 5.094 11.787 -17.410 1.00 92.69 1006 LYS A CA 1
ATOM 8150 C C . LYS A 1 1006 ? 6.196 12.522 -18.174 1.00 92.69 1006 LYS A C 1
ATOM 8152 O O . LYS A 1 1006 ? 6.086 12.633 -19.393 1.00 92.69 1006 LYS A O 1
ATOM 8157 N N . HIS A 1 1007 ? 7.270 12.948 -17.506 1.00 92.31 1007 HIS A N 1
ATOM 8158 C CA . HIS A 1 1007 ? 8.408 13.588 -18.180 1.00 92.31 1007 HIS A CA 1
ATOM 8159 C C . HIS A 1 1007 ? 9.052 12.663 -19.222 1.00 92.31 1007 HIS A C 1
ATOM 8161 O O . HIS A 1 1007 ? 9.233 13.077 -20.362 1.00 92.31 1007 HIS A O 1
ATOM 8167 N N . LEU A 1 1008 ? 9.284 11.388 -18.887 1.00 90.88 1008 LEU A N 1
ATOM 8168 C CA . LEU A 1 1008 ? 9.788 10.381 -19.823 1.00 90.88 1008 LEU A CA 1
ATOM 8169 C C . LEU A 1 1008 ? 8.858 10.221 -21.036 1.00 90.88 1008 LEU A C 1
ATOM 8171 O O . LEU A 1 1008 ? 9.338 10.126 -22.161 1.00 90.88 1008 LEU A O 1
ATOM 8175 N N . SER A 1 1009 ? 7.535 10.232 -20.838 1.00 89.50 1009 SER A N 1
ATOM 8176 C CA . SER A 1 1009 ? 6.571 10.156 -21.945 1.00 89.50 1009 SER A CA 1
ATOM 8177 C C . SER A 1 1009 ? 6.579 11.400 -22.846 1.00 89.50 1009 SER A C 1
ATOM 8179 O O . SER A 1 1009 ? 6.398 11.262 -24.055 1.00 89.50 1009 SER A O 1
ATOM 8181 N N . SER A 1 1010 ? 6.856 12.587 -22.287 1.00 90.50 1010 SER A N 1
ATOM 8182 C CA . SER A 1 1010 ? 7.042 13.828 -23.052 1.00 90.50 1010 SER A CA 1
ATOM 8183 C C . SER A 1 1010 ? 8.324 13.757 -23.879 1.00 90.50 1010 SER A C 1
ATOM 8185 O O . SER A 1 1010 ? 8.260 13.806 -25.103 1.00 90.50 1010 SER A O 1
ATOM 8187 N N . VAL A 1 1011 ? 9.460 13.455 -23.241 1.00 91.12 1011 VAL A N 1
ATOM 8188 C CA . VAL A 1 1011 ? 10.767 13.312 -23.905 1.00 91.12 1011 VAL A CA 1
ATOM 8189 C C . VAL A 1 1011 ? 10.746 12.209 -24.972 1.00 91.12 1011 VAL A C 1
ATOM 8191 O O . VAL A 1 1011 ? 11.324 12.372 -26.041 1.00 91.12 1011 VAL A O 1
ATOM 8194 N N . GLN A 1 1012 ? 10.026 11.100 -24.758 1.00 90.75 1012 GLN A N 1
ATOM 8195 C CA . GLN A 1 1012 ? 9.821 10.081 -25.796 1.00 90.75 1012 GLN A CA 1
ATOM 8196 C C . GLN A 1 1012 ? 8.920 10.549 -26.949 1.00 90.75 1012 GLN A C 1
ATOM 8198 O O . GLN A 1 1012 ? 9.063 10.051 -28.065 1.00 90.75 1012 GLN A O 1
ATOM 8203 N N . LYS A 1 1013 ? 7.966 11.455 -26.713 1.00 91.56 1013 LYS A N 1
ATOM 8204 C CA . LYS A 1 1013 ? 7.141 12.050 -27.775 1.00 91.56 1013 LYS A CA 1
ATOM 8205 C C . LYS A 1 1013 ? 7.950 13.071 -28.576 1.00 91.56 1013 LYS A C 1
ATOM 8207 O O . LYS A 1 1013 ? 7.956 12.997 -29.798 1.00 91.56 1013 LYS A O 1
ATOM 8212 N N . GLU A 1 1014 ? 8.678 13.945 -27.891 1.00 92.06 1014 GLU A N 1
ATOM 8213 C CA . GLU A 1 1014 ? 9.604 14.921 -28.476 1.00 92.06 1014 GLU A CA 1
ATOM 8214 C C . GLU A 1 1014 ? 10.688 14.216 -29.303 1.00 92.06 1014 GLU A C 1
ATOM 8216 O O . GLU A 1 1014 ? 10.901 14.570 -30.461 1.00 92.06 1014 GLU A O 1
ATOM 8221 N N . LYS A 1 1015 ? 11.291 13.140 -28.775 1.00 90.44 1015 LYS A N 1
ATOM 8222 C CA . LYS A 1 1015 ? 12.233 12.292 -29.518 1.00 90.44 1015 LYS A CA 1
ATOM 8223 C C . LYS A 1 1015 ? 11.614 11.733 -30.803 1.00 90.44 1015 LYS A C 1
ATOM 8225 O O . LYS A 1 1015 ? 12.230 11.877 -31.853 1.00 90.44 1015 LYS A O 1
ATOM 8230 N N . ARG A 1 1016 ? 10.410 11.145 -30.754 1.00 92.12 1016 ARG A N 1
ATOM 8231 C CA . ARG A 1 1016 ? 9.738 10.625 -31.964 1.00 92.12 1016 ARG A CA 1
ATOM 8232 C C . ARG A 1 1016 ? 9.488 11.729 -32.993 1.00 92.12 1016 ARG A C 1
ATOM 8234 O O . ARG A 1 1016 ? 9.778 11.526 -34.163 1.00 92.12 1016 ARG A O 1
ATOM 8241 N N . GLN A 1 1017 ? 9.047 12.909 -32.554 1.00 92.81 1017 GLN A N 1
ATOM 8242 C CA . GLN A 1 1017 ? 8.831 14.066 -33.432 1.00 92.81 1017 GLN A CA 1
ATOM 8243 C C . GLN A 1 1017 ? 10.136 14.587 -34.061 1.00 92.81 1017 GLN A C 1
ATOM 8245 O O . GLN A 1 1017 ? 10.129 15.038 -35.204 1.00 92.81 1017 GLN A O 1
ATOM 8250 N N . LEU A 1 1018 ? 11.264 14.512 -33.349 1.00 90.44 1018 LEU A N 1
ATOM 8251 C CA . LEU A 1 1018 ? 12.587 14.819 -33.904 1.00 90.44 1018 LEU A CA 1
ATOM 8252 C C . LEU A 1 1018 ? 13.064 13.730 -34.879 1.00 90.44 1018 LEU A C 1
ATOM 8254 O O . LEU A 1 1018 ? 13.591 14.062 -35.935 1.00 90.44 1018 LEU A O 1
ATOM 8258 N N . GLU A 1 1019 ? 12.834 12.449 -34.581 1.00 91.25 1019 GLU A N 1
ATOM 8259 C CA . GLU A 1 1019 ? 13.128 11.325 -35.485 1.00 91.25 1019 GLU A CA 1
ATOM 8260 C C . GLU A 1 1019 ? 12.266 11.347 -36.759 1.00 91.25 1019 GLU A C 1
ATOM 8262 O O . GLU A 1 1019 ? 12.716 10.879 -37.803 1.00 91.25 1019 GLU A O 1
ATOM 8267 N N . GLU A 1 1020 ? 11.035 11.861 -36.686 1.00 93.06 1020 GLU A N 1
ATOM 8268 C CA . GLU A 1 1020 ? 10.147 12.087 -37.834 1.00 93.06 1020 GLU A CA 1
ATOM 8269 C C . GLU A 1 1020 ? 10.647 13.257 -38.683 1.00 93.06 1020 GLU A C 1
ATOM 8271 O O . GLU A 1 1020 ? 10.950 13.052 -39.854 1.00 93.06 1020 GLU A O 1
ATOM 8276 N N . ARG A 1 1021 ? 10.884 14.432 -38.083 1.00 90.31 1021 ARG A N 1
ATOM 8277 C CA . ARG A 1 1021 ? 11.456 15.599 -38.784 1.00 90.31 1021 ARG A CA 1
ATOM 8278 C C . ARG A 1 1021 ? 12.816 15.318 -39.424 1.00 90.31 1021 ARG A C 1
ATOM 8280 O O . ARG A 1 1021 ? 13.112 15.844 -40.492 1.00 90.31 1021 ARG A O 1
ATOM 8287 N N . LEU A 1 1022 ? 13.655 14.499 -38.788 1.00 91.12 1022 LEU A N 1
ATOM 8288 C CA . LEU A 1 1022 ? 14.963 14.121 -39.327 1.00 91.12 1022 LEU A CA 1
ATOM 8289 C C . LEU A 1 1022 ? 14.828 13.154 -40.514 1.00 91.12 1022 LEU A C 1
ATOM 8291 O O . LEU A 1 1022 ? 15.584 13.283 -41.474 1.00 91.12 1022 LEU A O 1
ATOM 8295 N N . ARG A 1 1023 ? 13.837 12.248 -40.500 1.00 93.25 1023 ARG A N 1
ATOM 8296 C CA . ARG A 1 1023 ? 13.472 11.437 -41.677 1.00 93.25 1023 ARG A CA 1
ATOM 8297 C C . ARG A 1 1023 ? 12.915 12.302 -42.806 1.00 93.25 1023 ARG A C 1
ATOM 8299 O O . ARG A 1 1023 ? 13.427 12.220 -43.913 1.00 93.25 1023 ARG A O 1
ATOM 8306 N N . GLU A 1 1024 ? 11.971 13.196 -42.518 1.00 91.38 1024 GLU A N 1
ATOM 8307 C CA . GLU A 1 1024 ? 11.414 14.142 -43.498 1.00 91.38 1024 GLU A CA 1
ATOM 8308 C C . GLU A 1 1024 ? 12.512 14.994 -44.158 1.00 91.38 1024 GLU A C 1
ATOM 8310 O O . GLU A 1 1024 ? 12.549 15.119 -45.382 1.00 91.38 1024 GLU A O 1
ATOM 8315 N N . ALA A 1 1025 ? 13.451 15.530 -43.371 1.00 89.31 1025 ALA A N 1
ATOM 8316 C CA . ALA A 1 1025 ? 14.595 16.281 -43.882 1.00 89.31 1025 ALA A CA 1
ATOM 8317 C C . ALA A 1 1025 ? 15.565 15.403 -44.697 1.00 89.31 1025 ALA A C 1
ATOM 8319 O O . ALA A 1 1025 ? 16.078 15.848 -45.724 1.00 89.31 1025 ALA A O 1
ATOM 8320 N N . HIS A 1 1026 ? 15.804 14.154 -44.282 1.00 91.56 1026 HIS A N 1
ATOM 8321 C CA . HIS A 1 1026 ? 16.630 13.210 -45.039 1.00 91.56 1026 HIS A CA 1
ATOM 8322 C C . HIS A 1 1026 ? 15.995 12.854 -46.391 1.00 91.56 1026 HIS A C 1
ATOM 8324 O O . HIS A 1 1026 ? 16.678 12.901 -47.413 1.00 91.56 1026 HIS A O 1
ATOM 8330 N N . ASP A 1 1027 ? 14.691 12.580 -46.423 1.00 91.69 1027 ASP A N 1
ATOM 8331 C CA . ASP A 1 1027 ? 13.949 12.270 -47.646 1.00 91.69 1027 ASP A CA 1
ATOM 8332 C C . ASP A 1 1027 ? 13.898 13.484 -48.590 1.00 91.69 1027 ASP A C 1
ATOM 8334 O O . ASP A 1 1027 ? 14.072 13.341 -49.802 1.00 91.69 1027 ASP A O 1
ATOM 8338 N N . GLN A 1 1028 ? 13.734 14.702 -48.059 1.00 90.81 1028 GLN A N 1
ATOM 8339 C CA . GLN A 1 1028 ? 13.840 15.944 -48.838 1.00 90.81 1028 GLN A CA 1
ATOM 8340 C C . GLN A 1 1028 ? 15.237 16.119 -49.453 1.00 90.81 1028 GLN A C 1
ATOM 8342 O O . GLN A 1 1028 ? 15.348 16.399 -50.649 1.00 90.81 1028 GLN A O 1
ATOM 8347 N N . LEU A 1 1029 ? 16.304 15.906 -48.674 1.00 86.50 1029 LEU A N 1
ATOM 8348 C CA . LEU A 1 1029 ? 17.682 15.969 -49.169 1.00 86.50 1029 LEU A CA 1
ATOM 8349 C C . LEU A 1 1029 ? 17.954 14.894 -50.228 1.00 86.50 1029 LEU A C 1
ATOM 8351 O O . LEU A 1 1029 ? 18.485 15.213 -51.289 1.00 86.50 1029 LEU A O 1
ATOM 8355 N N . GLN A 1 1030 ? 17.539 13.646 -49.996 1.00 89.75 1030 GLN A N 1
ATOM 8356 C CA . GLN A 1 1030 ? 17.727 12.552 -50.949 1.00 89.75 1030 GLN A CA 1
ATOM 8357 C C . GLN A 1 1030 ? 16.973 12.812 -52.263 1.00 89.75 1030 GLN A C 1
ATOM 8359 O O . GLN A 1 1030 ? 17.505 12.558 -53.344 1.00 89.75 1030 GLN A O 1
ATOM 8364 N N . ASN A 1 1031 ? 15.760 13.368 -52.196 1.00 87.38 1031 ASN A N 1
ATOM 8365 C CA . ASN A 1 1031 ? 15.006 13.774 -53.382 1.00 87.38 1031 ASN A CA 1
ATOM 8366 C C . ASN A 1 1031 ? 15.642 14.977 -54.100 1.00 87.38 1031 ASN A C 1
ATOM 8368 O O . ASN A 1 1031 ? 15.643 15.004 -55.330 1.00 87.38 1031 ASN A O 1
ATOM 8372 N N . SER A 1 1032 ? 16.249 15.926 -53.376 1.00 85.50 1032 SER A N 1
ATOM 8373 C CA . SER A 1 1032 ? 17.033 17.015 -53.980 1.00 85.50 1032 SER A CA 1
ATOM 8374 C C . SER A 1 1032 ? 18.276 16.492 -54.710 1.00 85.50 1032 SER A C 1
ATOM 8376 O O . SER A 1 1032 ? 18.558 16.926 -55.826 1.00 85.50 1032 SER A O 1
ATOM 8378 N N . THR A 1 1033 ? 18.988 15.516 -54.137 1.00 87.31 1033 THR A N 1
ATOM 8379 C CA . THR A 1 1033 ? 20.126 14.858 -54.799 1.00 87.31 1033 THR A CA 1
ATOM 8380 C C . THR A 1 1033 ? 19.679 14.131 -56.069 1.00 87.31 1033 THR A C 1
ATOM 8382 O O . THR A 1 1033 ? 20.211 14.422 -57.135 1.00 87.31 1033 THR A O 1
ATOM 8385 N N . LYS A 1 1034 ? 18.606 13.329 -56.008 1.00 87.44 1034 LYS A N 1
ATOM 8386 C CA . LYS A 1 1034 ? 18.002 12.664 -57.183 1.00 87.44 1034 LYS A CA 1
ATOM 8387 C C . LYS A 1 1034 ? 17.552 13.636 -58.280 1.00 87.44 1034 LYS A C 1
ATOM 8389 O O . LYS A 1 1034 ? 17.584 13.300 -59.462 1.00 87.44 1034 LYS A O 1
ATOM 8394 N N . GLN A 1 1035 ? 17.112 14.842 -57.916 1.00 79.62 1035 GLN A N 1
ATOM 8395 C CA . GLN A 1 1035 ? 16.788 15.894 -58.886 1.00 79.62 1035 GLN A CA 1
ATOM 8396 C C . GLN A 1 1035 ? 18.045 16.485 -59.539 1.00 79.62 1035 GLN A C 1
ATOM 8398 O O . GLN A 1 1035 ? 18.026 16.737 -60.741 1.00 79.62 1035 GLN A O 1
ATOM 8403 N N . LYS A 1 1036 ? 19.138 16.669 -58.785 1.00 85.12 1036 LYS A N 1
ATOM 8404 C CA . LYS A 1 1036 ? 20.435 17.115 -59.324 1.00 85.12 1036 LYS A CA 1
ATOM 8405 C C . LYS A 1 1036 ? 21.061 16.066 -60.242 1.00 85.12 1036 LYS A C 1
ATOM 8407 O O . LYS A 1 1036 ? 21.512 16.428 -61.320 1.00 85.12 1036 LYS A O 1
ATOM 8412 N N . GLU A 1 1037 ? 21.032 14.793 -59.851 1.00 86.06 1037 GLU A N 1
ATOM 8413 C CA . GLU A 1 1037 ? 21.516 13.658 -60.652 1.00 86.06 1037 GLU A CA 1
ATOM 8414 C C . GLU A 1 1037 ? 20.829 13.631 -62.025 1.00 86.06 1037 GLU A C 1
ATOM 8416 O O . GLU A 1 1037 ? 21.504 13.719 -63.044 1.00 86.06 1037 GLU A O 1
ATOM 8421 N N . ARG A 1 1038 ? 19.490 13.685 -62.066 1.00 81.00 1038 ARG A N 1
ATOM 8422 C CA . ARG A 1 1038 ? 18.722 13.778 -63.325 1.00 81.00 1038 ARG A CA 1
ATOM 8423 C C . ARG A 1 1038 ? 19.036 15.019 -64.160 1.00 81.00 1038 ARG A C 1
ATOM 8425 O O . ARG A 1 1038 ? 18.934 14.984 -65.383 1.00 81.00 1038 ARG A O 1
ATOM 8432 N N . LEU A 1 1039 ? 19.373 16.138 -63.521 1.00 82.69 1039 LEU A N 1
ATOM 8433 C CA . LEU A 1 1039 ? 19.733 17.371 -64.224 1.00 82.69 1039 LEU A CA 1
ATOM 8434 C C . LEU A 1 1039 ? 21.129 17.246 -64.860 1.00 82.69 1039 LEU A C 1
ATOM 8436 O O . LEU A 1 1039 ? 21.310 17.663 -66.000 1.00 82.69 1039 LEU A O 1
ATOM 8440 N N . ILE A 1 1040 ? 22.067 16.582 -64.178 1.00 81.56 1040 ILE A N 1
ATOM 8441 C CA . ILE A 1 1040 ? 23.387 16.211 -64.710 1.00 81.56 1040 ILE A CA 1
ATOM 8442 C C . ILE A 1 1040 ? 23.246 15.200 -65.863 1.00 81.56 1040 ILE A C 1
ATOM 8444 O O . ILE A 1 1040 ? 23.863 15.393 -66.907 1.00 81.56 1040 ILE A O 1
ATOM 8448 N N . GLU A 1 1041 ? 22.383 14.185 -65.736 1.00 81.50 1041 GLU A N 1
ATOM 8449 C CA . GLU A 1 1041 ? 22.064 13.237 -66.818 1.00 81.50 1041 GLU A CA 1
ATOM 8450 C C . GLU A 1 1041 ? 21.533 13.958 -68.071 1.00 81.50 1041 GLU A C 1
ATOM 8452 O O . GLU A 1 1041 ? 22.027 13.726 -69.175 1.00 81.50 1041 GLU A O 1
ATOM 8457 N N . MET A 1 1042 ? 20.579 14.887 -67.913 1.00 74.12 1042 MET A N 1
ATOM 8458 C CA . MET A 1 1042 ? 20.071 15.704 -69.026 1.00 74.12 1042 MET A CA 1
ATOM 8459 C C . MET A 1 1042 ? 21.144 16.620 -69.633 1.00 74.12 1042 MET A C 1
ATOM 8461 O O . MET A 1 1042 ? 21.158 16.815 -70.848 1.00 74.12 1042 MET A O 1
ATOM 8465 N N . MET A 1 1043 ? 22.046 17.178 -68.817 1.00 74.62 1043 MET A N 1
ATOM 8466 C CA . MET A 1 1043 ? 23.157 17.998 -69.311 1.00 74.62 1043 MET A CA 1
ATOM 8467 C C . MET A 1 1043 ? 24.160 17.169 -70.118 1.00 74.62 1043 MET A C 1
ATOM 8469 O O . MET A 1 1043 ? 24.524 17.593 -71.210 1.00 74.62 1043 MET A O 1
ATOM 8473 N N . HIS A 1 1044 ? 24.553 15.981 -69.650 1.00 79.44 1044 HIS A N 1
ATOM 8474 C CA . HIS A 1 1044 ? 25.455 15.100 -70.398 1.00 79.44 1044 HIS A CA 1
ATOM 8475 C C . HIS A 1 1044 ? 24.814 14.517 -71.664 1.00 79.44 1044 HIS A C 1
ATOM 8477 O O . HIS A 1 1044 ? 25.515 14.312 -72.654 1.00 79.44 1044 HIS A O 1
ATOM 8483 N N . ALA A 1 1045 ? 23.494 14.297 -71.682 1.00 81.12 1045 ALA A N 1
ATOM 8484 C CA . ALA A 1 1045 ? 22.776 13.955 -72.910 1.00 81.12 1045 ALA A CA 1
ATOM 8485 C C . ALA A 1 1045 ? 22.865 15.099 -73.939 1.00 81.12 1045 ALA A C 1
ATOM 8487 O O . ALA A 1 1045 ? 23.348 14.888 -75.048 1.00 81.12 1045 ALA A O 1
ATOM 8488 N N . ALA A 1 1046 ? 22.518 16.329 -73.544 1.00 69.25 1046 ALA A N 1
ATOM 8489 C CA . ALA A 1 1046 ? 22.612 17.501 -74.419 1.00 69.25 1046 ALA A CA 1
ATOM 8490 C C . ALA A 1 1046 ? 24.057 17.811 -74.866 1.00 69.25 1046 ALA A C 1
ATOM 8492 O O . ALA A 1 1046 ? 24.282 18.229 -76.001 1.00 69.25 1046 ALA A O 1
ATOM 8493 N N . GLU A 1 1047 ? 25.044 17.584 -73.998 1.00 75.06 1047 GLU A N 1
ATOM 8494 C CA . GLU A 1 1047 ? 26.471 17.679 -74.317 1.00 75.06 1047 GLU A CA 1
ATOM 8495 C C . GLU A 1 1047 ? 26.887 16.622 -75.351 1.00 75.06 1047 GLU A C 1
ATOM 8497 O O . GLU A 1 1047 ? 27.579 16.957 -76.312 1.00 75.06 1047 GLU A O 1
ATOM 8502 N N . SER A 1 1048 ? 26.409 15.380 -75.209 1.00 74.62 1048 SER A N 1
ATOM 8503 C CA . SER A 1 1048 ? 26.662 14.278 -76.150 1.00 74.62 1048 SER A CA 1
ATOM 8504 C C . SER A 1 1048 ? 26.027 14.522 -77.522 1.00 74.62 1048 SER A C 1
ATOM 8506 O O . SER A 1 1048 ? 26.661 14.288 -78.550 1.00 74.62 1048 SER A O 1
ATOM 8508 N N . ASP A 1 1049 ? 24.806 15.060 -77.560 1.00 71.94 1049 ASP A N 1
ATOM 8509 C CA . ASP A 1 1049 ? 24.152 15.471 -78.806 1.00 71.94 1049 ASP A CA 1
ATOM 8510 C C . ASP A 1 1049 ? 24.940 16.608 -79.488 1.00 71.94 1049 ASP A C 1
ATOM 8512 O O . ASP A 1 1049 ? 25.114 16.623 -80.710 1.00 71.94 1049 ASP A O 1
ATOM 8516 N N . CYS A 1 1050 ? 25.491 17.543 -78.702 1.00 63.53 1050 CYS A N 1
ATOM 8517 C CA . CYS A 1 1050 ? 26.323 18.636 -79.210 1.00 63.53 1050 CYS A CA 1
ATOM 8518 C C . CYS A 1 1050 ? 27.707 18.172 -79.696 1.00 63.53 1050 CYS A C 1
ATOM 8520 O O . CY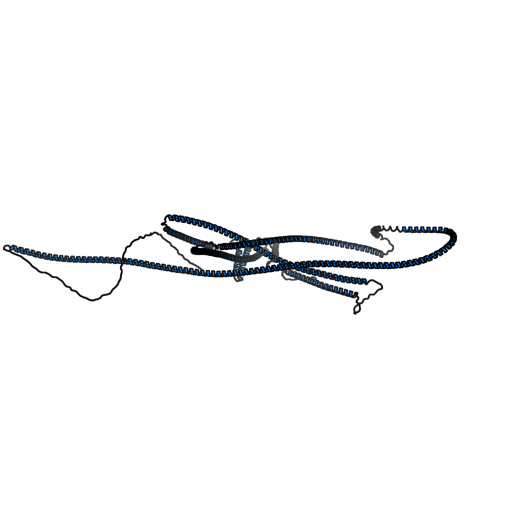S A 1 1050 ? 28.202 18.708 -80.693 1.00 63.53 1050 CYS A O 1
ATOM 8522 N N . THR A 1 1051 ? 28.348 17.191 -79.049 1.00 73.38 1051 THR A N 1
ATOM 8523 C CA . THR A 1 1051 ? 29.620 16.628 -79.535 1.00 73.38 1051 THR A CA 1
ATOM 8524 C C . THR A 1 1051 ? 29.413 15.809 -80.802 1.00 73.38 1051 THR A C 1
ATOM 8526 O O . THR A 1 1051 ? 30.155 16.030 -81.759 1.00 73.38 1051 THR A O 1
ATOM 8529 N N . GLN A 1 1052 ? 28.359 14.987 -80.885 1.00 73.38 1052 GLN A N 1
ATOM 8530 C CA . GLN A 1 1052 ? 27.983 14.300 -82.127 1.00 73.38 1052 GLN A CA 1
ATOM 8531 C C . GLN A 1 1052 ? 27.674 15.290 -83.256 1.00 73.38 1052 GLN A C 1
ATOM 8533 O O . GLN A 1 1052 ? 28.182 15.132 -84.366 1.00 73.38 1052 GLN A O 1
ATOM 8538 N N . PHE A 1 1053 ? 26.907 16.356 -82.993 1.00 67.94 1053 PHE A N 1
ATOM 8539 C CA . PHE A 1 1053 ? 26.658 17.403 -83.989 1.00 67.94 1053 PHE A CA 1
ATOM 8540 C C . PHE A 1 1053 ? 27.963 18.064 -84.462 1.00 67.94 1053 PHE A C 1
ATOM 8542 O O . PHE A 1 1053 ? 28.170 18.225 -85.665 1.00 67.94 1053 PHE A O 1
ATOM 8549 N N . ARG A 1 1054 ? 28.880 18.390 -83.541 1.00 70.31 1054 ARG A N 1
ATOM 8550 C CA . ARG A 1 1054 ? 30.196 18.960 -83.874 1.00 70.31 1054 ARG A CA 1
ATOM 8551 C C . ARG A 1 1054 ? 31.053 17.997 -84.697 1.00 70.31 1054 ARG A C 1
ATOM 8553 O O . ARG A 1 1054 ? 31.717 18.435 -85.631 1.00 70.31 1054 ARG A O 1
ATOM 8560 N N . GLU A 1 1055 ? 31.055 16.709 -84.374 1.00 67.88 1055 GLU A N 1
ATOM 8561 C CA . GLU A 1 1055 ? 31.822 15.691 -85.101 1.00 67.88 1055 GLU A CA 1
ATOM 8562 C C . GLU A 1 1055 ? 31.262 15.450 -86.504 1.00 67.88 1055 GLU A C 1
ATOM 8564 O O . GLU A 1 1055 ? 32.034 15.423 -87.461 1.00 67.88 1055 GLU A O 1
ATOM 8569 N N . ASN A 1 1056 ? 29.937 15.407 -86.659 1.00 62.28 1056 ASN A N 1
ATOM 8570 C CA . ASN A 1 1056 ? 29.277 15.375 -87.966 1.00 62.28 1056 ASN A CA 1
ATOM 8571 C C . ASN A 1 1056 ? 29.598 16.634 -88.798 1.00 62.28 1056 ASN A C 1
ATOM 8573 O O . ASN A 1 1056 ? 29.896 16.534 -89.991 1.00 62.28 1056 ASN A O 1
ATOM 8577 N N . LEU A 1 1057 ? 29.623 17.817 -88.171 1.00 57.56 1057 LEU A N 1
ATOM 8578 C CA . LEU A 1 1057 ? 29.999 19.067 -88.837 1.00 57.56 1057 LEU A CA 1
ATOM 8579 C C . LEU A 1 1057 ? 31.468 19.045 -89.302 1.00 57.56 1057 LEU A C 1
ATOM 8581 O O . LEU A 1 1057 ? 31.755 19.408 -90.441 1.00 57.56 1057 LEU A O 1
ATOM 8585 N N . VAL A 1 1058 ? 32.391 18.555 -88.466 1.00 61.28 1058 VAL A N 1
ATOM 8586 C CA . VAL A 1 1058 ? 33.817 18.389 -88.812 1.00 61.28 1058 VAL A CA 1
ATOM 8587 C C . VAL A 1 1058 ? 34.012 17.355 -89.928 1.00 61.28 1058 VAL A C 1
ATOM 8589 O O . VAL A 1 1058 ? 34.812 17.586 -90.834 1.00 61.28 1058 VAL A O 1
ATOM 8592 N N . GLN A 1 1059 ? 33.254 16.254 -89.929 1.00 54.19 1059 GLN A N 1
ATOM 8593 C CA . GLN A 1 1059 ? 33.277 15.270 -91.020 1.00 54.19 1059 GLN A CA 1
ATOM 8594 C C . GLN A 1 1059 ? 32.790 15.861 -92.354 1.00 54.19 1059 GLN A C 1
ATOM 8596 O O . GLN A 1 1059 ? 33.315 15.496 -93.405 1.00 54.19 1059 GLN A O 1
ATOM 8601 N N . SER A 1 1060 ? 31.868 16.832 -92.329 1.00 52.06 1060 SER A N 1
ATOM 8602 C CA . SER A 1 1060 ? 31.405 17.543 -93.534 1.00 52.06 1060 SER A CA 1
ATOM 8603 C C . SER A 1 1060 ? 32.424 18.535 -94.129 1.00 52.06 1060 SER A C 1
ATOM 8605 O O . SER A 1 1060 ? 32.165 19.132 -95.175 1.00 52.06 1060 SER A O 1
ATOM 8607 N N . HIS A 1 1061 ? 33.585 18.737 -93.490 1.00 47.75 1061 HIS A N 1
ATOM 8608 C CA . HIS A 1 1061 ? 34.609 19.707 -93.901 1.00 47.75 1061 HIS A CA 1
ATOM 8609 C C . HIS A 1 1061 ? 35.993 19.065 -94.120 1.00 47.75 1061 HIS A C 1
ATOM 8611 O O . HIS A 1 1061 ? 36.989 19.425 -93.489 1.00 47.75 1061 HIS A O 1
ATOM 8617 N N . ARG A 1 1062 ? 36.082 18.170 -95.116 1.00 38.06 1062 ARG A N 1
ATOM 8618 C CA . ARG A 1 1062 ? 37.332 17.918 -95.860 1.00 38.06 1062 ARG A CA 1
ATOM 8619 C C . ARG A 1 1062 ? 37.268 18.570 -97.251 1.00 38.06 1062 ARG A C 1
ATOM 8621 O O . ARG A 1 1062 ? 36.236 18.449 -97.906 1.00 38.06 1062 ARG A O 1
ATOM 8628 N N . PRO A 1 1063 ? 38.332 19.253 -97.713 1.00 44.94 1063 PRO A N 1
ATOM 8629 C CA . PRO A 1 1063 ? 38.296 19.987 -98.973 1.00 44.94 1063 PRO A CA 1
ATOM 8630 C C . PRO A 1 1063 ? 38.718 19.134 -100.179 1.00 44.94 1063 PRO A C 1
ATOM 8632 O O . PRO A 1 1063 ? 39.843 18.643 -100.233 1.00 44.94 1063 PRO A O 1
ATOM 8635 N N . GLU A 1 1064 ? 37.872 19.102 -101.208 1.00 35.69 1064 GLU A N 1
ATOM 8636 C CA . GLU A 1 1064 ? 38.323 19.023 -102.604 1.00 35.69 1064 GLU A CA 1
ATOM 8637 C C . GLU A 1 1064 ? 37.999 20.343 -103.326 1.00 35.69 1064 GLU A C 1
ATOM 8639 O O . GLU A 1 1064 ? 37.228 21.174 -102.841 1.00 35.69 1064 GLU A O 1
ATOM 8644 N N . CYS A 1 1065 ? 38.692 20.619 -104.431 1.00 33.19 1065 CYS A N 1
ATOM 8645 C CA . CYS A 1 1065 ? 38.954 21.993 -104.865 1.00 33.19 1065 CYS A CA 1
ATOM 8646 C C . CYS A 1 1065 ? 38.154 22.432 -106.102 1.00 33.19 1065 CYS A C 1
ATOM 8648 O O . CYS A 1 1065 ? 38.432 21.934 -107.189 1.00 33.19 1065 CYS A O 1
ATOM 8650 N N . SER A 1 1066 ? 37.322 23.484 -105.979 1.00 33.12 1066 SER A N 1
ATOM 8651 C CA . SER A 1 1066 ? 37.363 24.626 -106.925 1.00 33.12 1066 SER A CA 1
ATOM 8652 C C . SER A 1 1066 ? 36.462 25.833 -106.573 1.00 33.12 1066 SER A C 1
ATOM 8654 O O . SER A 1 1066 ? 35.247 25.756 -106.712 1.00 33.12 1066 SER A O 1
ATOM 8656 N N . LYS A 1 1067 ? 37.107 26.993 -106.347 1.00 33.31 1067 LYS A N 1
ATOM 8657 C CA . LYS A 1 1067 ? 36.632 28.390 -106.570 1.00 33.31 1067 LYS A CA 1
ATOM 8658 C C . LYS A 1 1067 ? 35.445 28.945 -105.720 1.00 33.31 1067 LYS A C 1
ATOM 8660 O O . LYS A 1 1067 ? 34.699 28.170 -105.139 1.00 33.31 1067 LYS A O 1
ATOM 8665 N N . PRO A 1 1068 ? 35.302 30.293 -105.571 1.00 51.53 1068 PRO A N 1
ATOM 8666 C CA . PRO A 1 1068 ? 34.561 30.874 -104.433 1.00 51.53 1068 PRO A CA 1
ATOM 8667 C C . PRO A 1 1068 ? 33.493 31.960 -104.740 1.00 51.53 1068 PRO A C 1
ATOM 8669 O O . PRO A 1 1068 ? 33.563 32.645 -105.758 1.00 51.53 1068 PRO A O 1
ATOM 8672 N N . ARG A 1 1069 ? 32.660 32.241 -103.713 1.00 34.31 1069 ARG A N 1
ATOM 8673 C CA . ARG A 1 1069 ? 31.754 33.411 -103.512 1.00 34.31 1069 ARG A CA 1
ATOM 8674 C C . ARG A 1 1069 ? 30.495 33.517 -104.411 1.00 34.31 1069 ARG A C 1
ATOM 8676 O O . ARG A 1 1069 ? 30.495 32.959 -105.501 1.00 34.31 1069 ARG A O 1
ATOM 8683 N N . PRO A 1 1070 ? 29.463 34.302 -104.000 1.00 43.16 1070 PRO A N 1
ATOM 8684 C CA . PRO A 1 1070 ? 29.313 35.077 -102.752 1.00 43.16 1070 PRO A CA 1
ATOM 8685 C C . PRO A 1 1070 ? 28.117 34.667 -101.856 1.00 43.16 1070 PRO A C 1
ATOM 8687 O O . PRO A 1 1070 ? 27.229 33.929 -102.261 1.00 43.16 1070 PRO A O 1
ATOM 8690 N N . LEU A 1 1071 ? 28.094 35.202 -100.629 1.00 48.41 1071 LEU A N 1
ATOM 8691 C CA . LEU A 1 1071 ? 26.963 35.134 -99.691 1.00 48.41 1071 LEU A CA 1
ATOM 8692 C C . LEU A 1 1071 ? 25.808 36.054 -100.123 1.00 48.41 1071 LEU A C 1
ATOM 8694 O O . LEU A 1 1071 ? 26.054 37.214 -100.454 1.00 48.41 1071 LEU A O 1
ATOM 8698 N N . THR A 1 1072 ? 24.563 35.598 -99.959 1.00 30.14 1072 THR A N 1
ATOM 8699 C CA . THR A 1 1072 ? 23.360 36.452 -99.895 1.00 30.14 1072 THR A CA 1
ATOM 8700 C C . THR A 1 1072 ? 22.346 35.889 -98.899 1.00 30.14 1072 THR A C 1
ATOM 8702 O O . THR A 1 1072 ? 22.008 34.711 -98.966 1.00 30.14 1072 THR A O 1
ATOM 8705 N N . LEU A 1 1073 ? 21.834 36.748 -98.012 1.00 46.56 1073 LEU A N 1
ATOM 8706 C CA . LEU A 1 1073 ? 20.616 36.513 -97.222 1.00 46.56 1073 LEU A CA 1
ATOM 8707 C C . LEU A 1 1073 ? 19.389 36.815 -98.097 1.00 46.56 1073 LEU A C 1
ATOM 8709 O O . LEU A 1 1073 ? 19.397 37.813 -98.821 1.00 46.56 1073 LEU A O 1
ATOM 8713 N N . PRO A 1 1074 ? 18.352 35.966 -98.055 1.00 42.78 1074 PRO A N 1
ATOM 8714 C CA . PRO A 1 1074 ? 17.084 36.355 -97.418 1.00 42.78 1074 PRO A CA 1
ATOM 8715 C C . PRO A 1 1074 ? 16.464 35.190 -96.602 1.00 42.78 1074 PRO A C 1
ATOM 8717 O O . PRO A 1 1074 ? 17.001 34.091 -96.577 1.00 42.78 1074 PRO A O 1
ATOM 8720 N N . GLY A 1 1075 ? 15.341 35.331 -95.889 1.00 35.44 1075 GLY A N 1
ATOM 8721 C CA . GLY A 1 1075 ? 14.512 36.521 -95.667 1.00 35.44 1075 GLY A CA 1
ATOM 8722 C C . GLY A 1 1075 ? 13.006 36.252 -95.824 1.00 35.44 1075 GLY A C 1
ATOM 8723 O O . GLY A 1 1075 ? 12.444 36.558 -96.864 1.00 35.44 1075 GLY A O 1
ATOM 8724 N N . SER A 1 1076 ? 12.370 35.783 -94.741 1.00 37.31 1076 SER A N 1
ATOM 8725 C CA . SER A 1 1076 ? 10.912 35.751 -94.482 1.00 37.31 1076 SER A CA 1
ATOM 8726 C C . SER A 1 1076 ? 9.988 34.828 -95.313 1.00 37.31 1076 SER A C 1
ATOM 8728 O O . SER A 1 1076 ? 9.747 35.047 -96.492 1.00 37.31 1076 SER A O 1
ATOM 8730 N N . LEU A 1 1077 ? 9.374 33.871 -94.599 1.00 50.72 1077 LEU A N 1
ATOM 8731 C CA . LEU A 1 1077 ? 7.970 33.409 -94.673 1.00 50.72 1077 LEU A CA 1
ATOM 8732 C C . LEU A 1 1077 ? 7.235 33.343 -96.035 1.00 50.72 1077 LEU A C 1
ATOM 8734 O O . LEU A 1 1077 ? 6.807 34.373 -96.548 1.00 50.72 1077 LEU A O 1
ATOM 8738 N N . SER A 1 1078 ? 6.881 32.126 -96.481 1.00 37.59 1078 SER A N 1
ATOM 8739 C CA . SER A 1 1078 ? 5.506 31.668 -96.829 1.00 37.59 1078 SER A CA 1
ATOM 8740 C C . SER A 1 1078 ? 5.547 30.376 -97.674 1.00 37.59 1078 SER A C 1
ATOM 8742 O O . SER A 1 1078 ? 6.577 30.056 -98.262 1.00 37.59 1078 SER A O 1
ATOM 8744 N N . GLY A 1 1079 ? 4.417 29.668 -97.781 1.00 33.22 1079 GLY A N 1
ATOM 8745 C CA . GLY A 1 1079 ? 4.234 28.501 -98.656 1.00 33.22 1079 GLY A CA 1
ATOM 8746 C C . GLY A 1 1079 ? 4.432 27.155 -97.955 1.00 33.22 1079 GLY A C 1
ATOM 8747 O O . GLY A 1 1079 ? 5.288 27.012 -97.087 1.00 33.22 1079 GLY A O 1
ATOM 8748 N N . ALA A 1 1080 ? 3.608 26.172 -98.321 1.00 39.38 1080 ALA A N 1
ATOM 8749 C CA . ALA A 1 1080 ? 3.614 24.826 -97.754 1.00 39.38 1080 ALA A CA 1
ATOM 8750 C C . ALA A 1 1080 ? 3.910 23.763 -98.825 1.00 39.38 1080 ALA A C 1
ATOM 8752 O O . ALA A 1 1080 ? 3.764 24.029 -100.014 1.00 39.38 1080 ALA A O 1
ATOM 8753 N N . GLU A 1 1081 ? 4.231 22.559 -98.340 1.00 39.41 1081 GLU A N 1
ATOM 8754 C CA . GLU A 1 1081 ? 4.358 21.292 -99.077 1.00 39.41 1081 GLU A CA 1
ATOM 8755 C C . GLU A 1 1081 ? 5.535 21.160 -100.066 1.00 39.41 1081 GLU A C 1
ATOM 8757 O O . GLU A 1 1081 ? 5.840 22.044 -100.859 1.00 39.41 1081 GLU A O 1
ATOM 8762 N N . GLY A 1 1082 ? 6.163 19.976 -100.060 1.00 41.97 1082 GLY A N 1
ATOM 8763 C CA . GLY A 1 1082 ? 6.868 19.485 -101.247 1.00 41.97 1082 GLY A CA 1
ATOM 8764 C C . GLY A 1 1082 ? 8.399 19.464 -101.265 1.00 41.97 1082 GLY A C 1
ATOM 8765 O O . GLY A 1 1082 ? 8.935 19.633 -102.353 1.00 41.97 1082 GLY A O 1
ATOM 8766 N N . LEU A 1 1083 ? 9.103 19.195 -100.151 1.00 39.94 1083 LEU A N 1
ATOM 8767 C CA . LEU A 1 1083 ? 10.313 18.332 -100.128 1.00 39.94 1083 LEU A CA 1
ATOM 8768 C C . LEU A 1 1083 ? 10.840 18.072 -98.700 1.00 39.94 1083 LEU A C 1
ATOM 8770 O O . LEU A 1 1083 ? 10.492 18.780 -97.759 1.00 39.94 1083 LEU A O 1
ATOM 8774 N N . MET A 1 1084 ? 11.656 17.017 -98.552 1.00 42.59 1084 MET A N 1
ATOM 8775 C CA . MET A 1 1084 ? 12.296 16.593 -97.293 1.00 42.59 1084 MET A CA 1
ATOM 8776 C C . MET A 1 1084 ? 13.005 17.757 -96.587 1.00 42.59 1084 MET A C 1
ATOM 8778 O O . MET A 1 1084 ? 13.835 18.433 -97.193 1.00 42.59 1084 MET A O 1
ATOM 8782 N N . GLY A 1 1085 ? 12.713 17.956 -95.300 1.00 46.88 1085 GLY A N 1
ATOM 8783 C CA . GLY A 1 1085 ? 13.361 18.990 -94.495 1.00 46.88 1085 GLY A CA 1
ATOM 8784 C C . GLY A 1 1085 ? 14.843 18.697 -94.262 1.00 46.88 1085 GLY A C 1
ATOM 8785 O O . GLY A 1 1085 ? 15.204 17.583 -93.884 1.00 46.88 1085 GLY A O 1
ATOM 8786 N N . ASP A 1 1086 ? 15.685 19.713 -94.449 1.00 47.44 1086 ASP A N 1
ATOM 8787 C CA . ASP A 1 1086 ? 17.104 19.675 -94.091 1.00 47.44 1086 ASP A CA 1
ATOM 8788 C C . ASP A 1 1086 ? 17.254 19.372 -92.581 1.00 47.44 1086 ASP A C 1
ATOM 8790 O O . ASP A 1 1086 ? 16.758 20.154 -91.753 1.00 47.44 1086 ASP A O 1
ATOM 8794 N N . PRO A 1 1087 ? 17.929 18.267 -92.192 1.00 57.69 1087 PRO A N 1
ATOM 8795 C CA . PRO A 1 1087 ? 18.119 17.904 -90.790 1.00 57.69 1087 PRO A CA 1
ATOM 8796 C C . PRO A 1 1087 ? 18.759 19.016 -89.953 1.00 57.69 1087 PRO A C 1
ATOM 8798 O O . PRO A 1 1087 ? 18.430 19.146 -88.775 1.00 57.69 1087 PRO A O 1
ATOM 8801 N N . GLY A 1 1088 ? 19.618 19.854 -90.548 1.00 54.56 1088 GLY A N 1
ATOM 8802 C CA . GLY A 1 1088 ? 20.248 20.978 -89.856 1.00 54.56 1088 GLY A CA 1
ATOM 8803 C C . GLY A 1 1088 ? 19.243 22.044 -89.413 1.00 54.56 1088 GLY A C 1
ATOM 8804 O O . GLY A 1 1088 ? 19.337 22.559 -88.299 1.00 54.56 1088 GLY A O 1
ATOM 8805 N N . VAL A 1 1089 ? 18.230 22.341 -90.233 1.00 57.53 1089 VAL A N 1
ATOM 8806 C CA . VAL A 1 1089 ? 17.197 23.338 -89.898 1.00 57.53 1089 VAL A CA 1
ATOM 8807 C C . VAL A 1 1089 ? 16.251 22.801 -88.822 1.00 57.53 1089 VAL A C 1
ATOM 8809 O O . VAL A 1 1089 ? 15.925 23.524 -87.878 1.00 57.53 1089 VAL A O 1
ATOM 8812 N N . ALA A 1 1090 ? 15.867 21.524 -88.911 1.00 56.69 1090 ALA A N 1
ATOM 8813 C CA . ALA A 1 1090 ? 15.050 20.863 -87.894 1.00 56.69 1090 ALA A CA 1
ATOM 8814 C C . ALA A 1 1090 ? 15.784 20.756 -86.542 1.00 56.69 1090 ALA A C 1
ATOM 8816 O O . ALA A 1 1090 ? 15.203 21.065 -85.499 1.00 56.69 1090 ALA A O 1
ATOM 8817 N N . ALA A 1 1091 ? 17.073 20.398 -86.552 1.00 54.19 1091 ALA A N 1
ATOM 8818 C CA . ALA A 1 1091 ? 17.916 20.373 -85.358 1.00 54.19 1091 ALA A CA 1
ATOM 8819 C C . ALA A 1 1091 ? 18.055 21.771 -84.734 1.00 54.19 1091 ALA A C 1
ATOM 8821 O O . ALA A 1 1091 ? 17.827 21.928 -83.536 1.00 54.19 1091 ALA A O 1
ATOM 8822 N N . CYS A 1 1092 ? 18.327 22.806 -85.536 1.00 52.66 1092 CYS A N 1
ATOM 8823 C CA . CYS A 1 1092 ? 18.400 24.188 -85.056 1.00 52.66 1092 CYS A CA 1
ATOM 8824 C C . CYS A 1 1092 ? 17.065 24.690 -84.481 1.00 52.66 1092 CYS A C 1
ATOM 8826 O O . CYS A 1 1092 ? 17.066 25.319 -83.424 1.00 52.66 1092 CYS A O 1
ATOM 8828 N N . GLN A 1 1093 ? 15.917 24.386 -85.100 1.00 64.75 1093 GLN A N 1
ATOM 8829 C CA . GLN A 1 1093 ? 14.608 24.725 -84.522 1.00 64.75 1093 GLN A CA 1
ATOM 8830 C C . GLN A 1 1093 ? 14.316 23.948 -83.231 1.00 64.75 1093 GLN A C 1
ATOM 8832 O O . GLN A 1 1093 ? 13.757 24.526 -82.297 1.00 64.75 1093 GLN A O 1
ATOM 8837 N N . SER A 1 1094 ? 14.718 22.677 -83.139 1.00 63.91 1094 SER A N 1
ATOM 8838 C CA . SER A 1 1094 ? 14.596 21.876 -81.914 1.00 63.91 1094 SER A CA 1
ATOM 8839 C C . SER A 1 1094 ? 15.467 22.438 -80.785 1.00 63.91 1094 SER A C 1
ATOM 8841 O O . SER A 1 1094 ? 14.983 22.633 -79.667 1.00 63.91 1094 SER A O 1
ATOM 8843 N N . LEU A 1 1095 ? 16.718 22.804 -81.087 1.00 66.69 1095 LEU A N 1
ATOM 8844 C CA . LEU A 1 1095 ? 17.656 23.416 -80.146 1.00 66.69 1095 LEU A CA 1
ATOM 8845 C C . LEU A 1 1095 ? 17.147 24.778 -79.663 1.00 66.69 1095 LEU A C 1
ATOM 8847 O O . LEU A 1 1095 ? 17.040 24.990 -78.459 1.00 66.69 1095 LEU A O 1
ATOM 8851 N N . VAL A 1 1096 ? 16.744 25.673 -80.572 1.00 70.69 1096 VAL A N 1
ATOM 8852 C CA . VAL A 1 1096 ? 16.170 26.985 -80.219 1.00 70.69 1096 VAL A CA 1
ATOM 8853 C C . VAL A 1 1096 ? 14.880 26.826 -79.409 1.00 70.69 1096 VAL A C 1
ATOM 8855 O O . VAL A 1 1096 ? 14.700 27.532 -78.420 1.00 70.69 1096 VAL A O 1
ATOM 8858 N N . SER A 1 1097 ? 14.016 25.862 -79.744 1.00 66.50 1097 SER A N 1
ATOM 8859 C CA . SER A 1 1097 ? 12.808 25.563 -78.956 1.00 66.50 1097 SER A CA 1
ATOM 8860 C C . SER A 1 1097 ? 13.137 25.033 -77.559 1.00 66.50 1097 SER A C 1
ATOM 8862 O O . SER A 1 1097 ? 12.444 25.356 -76.595 1.00 66.50 1097 SER A O 1
ATOM 8864 N N . SER A 1 1098 ? 14.196 24.235 -77.428 1.00 66.75 1098 SER A N 1
ATOM 8865 C CA . SER A 1 1098 ? 14.637 23.656 -76.155 1.00 66.75 1098 SER A CA 1
ATOM 8866 C C . SER A 1 1098 ? 15.315 24.700 -75.267 1.00 66.75 1098 SER A C 1
ATOM 8868 O O . SER A 1 1098 ? 14.996 24.791 -74.085 1.00 66.75 1098 SER A O 1
ATOM 8870 N N . VAL A 1 1099 ? 16.152 25.566 -75.845 1.00 70.31 1099 VAL A N 1
ATOM 8871 C CA . VAL A 1 1099 ? 16.749 26.730 -75.171 1.00 70.31 1099 VAL A CA 1
ATOM 8872 C C . VAL A 1 1099 ? 15.675 27.745 -74.767 1.00 70.31 1099 VAL A C 1
ATOM 8874 O O . VAL A 1 1099 ? 15.716 28.245 -73.646 1.00 70.31 1099 VAL A O 1
ATOM 8877 N N . ALA A 1 1100 ? 14.668 28.001 -75.608 1.00 70.56 1100 ALA A N 1
ATOM 8878 C CA . ALA A 1 1100 ? 13.542 28.871 -75.263 1.00 70.56 1100 ALA A CA 1
ATOM 8879 C C . ALA A 1 1100 ? 12.690 28.294 -74.118 1.00 70.56 1100 ALA A C 1
ATOM 8881 O O . ALA A 1 1100 ? 12.330 29.025 -73.196 1.00 70.56 1100 ALA A O 1
ATOM 8882 N N . ARG A 1 1101 ? 12.418 26.978 -74.118 1.00 70.06 1101 ARG A N 1
ATOM 8883 C CA . ARG A 1 1101 ? 11.749 26.293 -72.996 1.00 70.06 1101 ARG A CA 1
ATOM 8884 C C . ARG A 1 1101 ? 12.578 26.369 -71.716 1.00 70.06 1101 ARG A C 1
ATOM 8886 O O . ARG A 1 1101 ? 12.033 26.746 -70.684 1.00 70.06 1101 ARG A O 1
ATOM 8893 N N . LEU A 1 1102 ? 13.879 26.076 -71.784 1.00 72.75 1102 LEU A N 1
ATOM 8894 C CA . LEU A 1 1102 ? 14.792 26.185 -70.643 1.00 72.75 1102 LEU A CA 1
ATOM 8895 C C . LEU A 1 1102 ? 14.804 27.612 -70.088 1.00 72.75 1102 LEU A C 1
ATOM 8897 O O . LEU A 1 1102 ? 14.540 27.797 -68.902 1.00 72.75 1102 LEU A O 1
ATOM 8901 N N . SER A 1 1103 ? 15.004 28.620 -70.940 1.00 67.50 1103 SER A N 1
ATOM 8902 C CA . SER A 1 1103 ? 14.949 30.037 -70.565 1.00 67.50 1103 SER A CA 1
ATOM 8903 C C . SER A 1 1103 ? 13.624 30.395 -69.886 1.00 67.50 1103 SER A C 1
ATOM 8905 O O . SER A 1 1103 ? 13.649 30.955 -68.793 1.00 67.50 1103 SER A O 1
ATOM 8907 N N . HIS A 1 1104 ? 12.481 29.986 -70.444 1.00 75.81 1104 HIS A N 1
ATOM 8908 C CA . HIS A 1 1104 ? 11.172 30.238 -69.838 1.00 75.81 1104 HIS A CA 1
ATOM 8909 C C . HIS A 1 1104 ? 11.001 29.522 -68.484 1.00 75.81 1104 HIS A C 1
ATOM 8911 O O . HIS A 1 1104 ? 10.424 30.099 -67.557 1.00 75.81 1104 HIS A O 1
ATOM 8917 N N . THR A 1 1105 ? 11.520 28.297 -68.322 1.00 81.25 1105 THR A N 1
ATOM 8918 C CA . THR A 1 1105 ? 11.506 27.611 -67.017 1.00 81.25 1105 THR A CA 1
ATOM 8919 C C . THR A 1 1105 ? 12.410 28.303 -65.995 1.00 81.25 1105 THR A C 1
ATOM 8921 O O . THR A 1 1105 ? 11.972 28.515 -64.865 1.00 81.25 1105 THR A O 1
ATOM 8924 N N . PHE A 1 1106 ? 13.609 28.748 -66.389 1.00 77.38 1106 PHE A N 1
ATOM 8925 C CA . PHE A 1 1106 ? 14.510 29.516 -65.526 1.00 77.38 1106 PHE A CA 1
ATOM 8926 C C . PHE A 1 1106 ? 13.896 30.853 -65.101 1.00 77.38 1106 PHE A C 1
ATOM 8928 O O . PHE A 1 1106 ? 13.912 31.146 -63.908 1.00 77.38 1106 PHE A O 1
ATOM 8935 N N . SER A 1 1107 ? 13.283 31.611 -66.019 1.00 74.88 1107 SER A N 1
ATOM 8936 C CA . SER A 1 1107 ? 12.533 32.828 -65.682 1.00 74.88 1107 SER A CA 1
ATOM 8937 C C . SER A 1 1107 ? 11.415 32.531 -64.683 1.00 74.88 1107 SER A C 1
ATOM 8939 O O . SER A 1 1107 ? 11.417 33.099 -63.599 1.00 74.88 1107 SER A O 1
ATOM 8941 N N . SER A 1 1108 ? 10.550 31.544 -64.955 1.00 81.31 1108 SER A N 1
ATOM 8942 C CA . SER A 1 1108 ? 9.452 31.202 -64.034 1.00 81.31 1108 SER A CA 1
ATOM 8943 C C . SER A 1 1108 ? 9.930 30.749 -62.645 1.00 81.31 1108 SER A C 1
ATOM 8945 O O . SER A 1 1108 ? 9.259 30.997 -61.642 1.00 81.31 1108 SER A O 1
ATOM 8947 N N . ARG A 1 1109 ? 11.110 30.114 -62.554 1.00 86.38 1109 ARG A N 1
ATOM 8948 C CA . ARG A 1 1109 ? 11.716 29.726 -61.275 1.00 86.38 1109 ARG A CA 1
ATOM 8949 C C . ARG A 1 1109 ? 12.363 30.915 -60.564 1.00 86.38 1109 ARG A C 1
ATOM 8951 O O . ARG A 1 1109 ? 12.288 30.969 -59.339 1.00 86.38 1109 ARG A O 1
ATOM 8958 N N . ALA A 1 1110 ? 12.955 31.852 -61.302 1.00 78.75 1110 ALA A N 1
ATOM 8959 C CA . ALA A 1 1110 ? 13.461 33.109 -60.762 1.00 78.75 1110 ALA A CA 1
ATOM 8960 C C . ALA A 1 1110 ? 12.314 33.975 -60.219 1.00 78.75 1110 ALA A C 1
ATOM 8962 O O . ALA A 1 1110 ? 12.395 34.409 -59.076 1.00 78.75 1110 ALA A O 1
ATOM 8963 N N . ASP A 1 1111 ? 11.216 34.127 -60.964 1.00 82.50 1111 ASP A N 1
ATOM 8964 C CA . ASP A 1 1111 ? 10.015 34.858 -60.534 1.00 82.50 1111 ASP A CA 1
ATOM 8965 C C . ASP A 1 1111 ? 9.411 34.258 -59.252 1.00 82.50 1111 ASP A C 1
ATOM 8967 O O . ASP A 1 1111 ? 9.055 34.980 -58.320 1.00 82.50 1111 ASP A O 1
ATOM 8971 N N . TRP A 1 1112 ? 9.345 32.926 -59.164 1.00 88.56 1112 TRP A N 1
ATOM 8972 C CA . TRP A 1 1112 ? 8.860 32.230 -57.969 1.00 88.56 1112 TRP A CA 1
ATOM 8973 C C . TRP A 1 1112 ? 9.784 32.431 -56.756 1.00 88.56 1112 TRP A C 1
ATOM 8975 O O . TRP A 1 1112 ? 9.308 32.713 -55.658 1.00 88.56 1112 TRP A O 1
ATOM 8985 N N . LEU A 1 1113 ? 11.107 32.357 -56.946 1.00 82.75 1113 LEU A N 1
ATOM 8986 C CA . LEU A 1 1113 ? 12.081 32.648 -55.884 1.00 82.75 1113 LEU A CA 1
ATOM 8987 C C . LEU A 1 1113 ? 12.041 34.129 -55.467 1.00 82.75 1113 LEU A C 1
ATOM 8989 O O . LEU A 1 1113 ? 12.155 34.431 -54.282 1.00 82.75 1113 LEU A O 1
ATOM 8993 N N . GLN A 1 1114 ? 11.813 35.047 -56.408 1.00 86.69 1114 GLN A N 1
ATOM 8994 C CA . GLN A 1 1114 ? 11.626 36.476 -56.145 1.00 86.69 1114 GLN A CA 1
ATOM 8995 C C . GLN A 1 1114 ? 10.378 36.718 -55.277 1.00 86.69 1114 GLN A C 1
ATOM 8997 O O . GLN A 1 1114 ? 10.422 37.525 -54.345 1.00 86.69 1114 GLN A O 1
ATOM 9002 N N . GLN A 1 1115 ? 9.281 35.993 -55.531 1.00 83.25 1115 GLN A N 1
ATOM 9003 C CA . GLN A 1 1115 ? 8.073 36.024 -54.698 1.00 83.25 1115 GLN A CA 1
ATOM 9004 C C . GLN A 1 1115 ? 8.313 35.439 -53.300 1.00 83.25 1115 GLN A C 1
ATOM 9006 O O . GLN A 1 1115 ? 7.903 36.054 -52.317 1.00 83.25 1115 GLN A O 1
ATOM 9011 N N . GLU A 1 1116 ? 9.011 34.307 -53.181 1.00 85.94 1116 GLU A N 1
ATOM 9012 C CA . GLU A 1 1116 ? 9.311 33.678 -51.885 1.00 85.94 1116 GLU A CA 1
ATOM 9013 C C . GLU A 1 1116 ? 10.253 34.547 -51.027 1.00 85.94 1116 GLU A C 1
ATOM 9015 O O . GLU A 1 1116 ? 9.989 34.779 -49.846 1.00 85.94 1116 GLU A O 1
ATOM 9020 N N . VAL A 1 1117 ? 11.280 35.156 -51.633 1.00 84.75 1117 VAL A N 1
ATOM 9021 C CA . VAL A 1 1117 ? 12.134 36.166 -50.980 1.00 84.75 1117 VAL A CA 1
ATOM 9022 C C . VAL A 1 1117 ? 11.318 37.390 -50.550 1.00 84.75 1117 VAL A C 1
ATOM 9024 O O . VAL A 1 1117 ? 11.495 37.871 -49.431 1.00 84.75 1117 VAL A O 1
ATOM 9027 N N . SER A 1 1118 ? 10.389 37.870 -51.382 1.00 86.31 1118 SER A N 1
ATOM 9028 C CA . SER A 1 1118 ? 9.507 38.998 -51.037 1.00 86.31 1118 SER A CA 1
ATOM 9029 C C . SER A 1 1118 ? 8.566 38.659 -49.872 1.00 86.31 1118 SER A C 1
ATOM 9031 O O . SER A 1 1118 ? 8.375 39.476 -48.969 1.00 86.31 1118 SER A O 1
ATOM 9033 N N . ALA A 1 1119 ? 8.026 37.437 -49.835 1.00 85.06 1119 ALA A N 1
ATOM 9034 C CA . ALA A 1 1119 ? 7.200 36.946 -48.734 1.00 85.06 1119 ALA A CA 1
ATOM 9035 C C . ALA A 1 1119 ? 8.005 36.834 -47.428 1.00 85.06 1119 ALA A C 1
ATOM 9037 O O . ALA A 1 1119 ? 7.546 37.294 -46.380 1.00 85.06 1119 ALA A O 1
ATOM 9038 N N . HIS A 1 1120 ? 9.237 36.316 -47.481 1.00 85.94 1120 HIS A N 1
ATOM 9039 C CA . HIS A 1 1120 ? 10.135 36.295 -46.325 1.00 85.94 1120 HIS A CA 1
ATOM 9040 C C . HIS A 1 1120 ? 10.522 37.702 -45.853 1.00 85.94 1120 HIS A C 1
ATOM 9042 O O . HIS A 1 1120 ? 10.522 37.951 -44.648 1.00 85.94 1120 HIS A O 1
ATOM 9048 N N . GLN A 1 1121 ? 10.782 38.650 -46.760 1.00 85.12 1121 GLN A N 1
ATOM 9049 C CA . GLN A 1 1121 ? 11.020 40.051 -46.393 1.00 85.12 1121 GLN A CA 1
ATOM 9050 C C . GLN A 1 1121 ? 9.796 40.668 -45.701 1.00 85.12 1121 GLN A C 1
ATOM 9052 O O . GLN A 1 1121 ? 9.957 41.298 -44.656 1.00 85.12 1121 GLN A O 1
ATOM 9057 N N . SER A 1 1122 ? 8.582 40.414 -46.206 1.00 86.50 1122 SER A N 1
ATOM 9058 C CA . SER A 1 1122 ? 7.328 40.845 -45.570 1.00 86.50 1122 SER A CA 1
ATOM 9059 C C . SER A 1 1122 ? 7.102 40.205 -44.194 1.00 86.50 1122 SER A C 1
ATOM 9061 O O . SER A 1 1122 ? 6.577 40.851 -43.290 1.00 86.50 1122 SER A O 1
ATOM 9063 N N . HIS A 1 1123 ? 7.502 38.946 -44.004 1.00 86.81 1123 HIS A N 1
ATOM 9064 C CA . HIS A 1 1123 ? 7.417 38.267 -42.710 1.00 86.81 1123 HIS A CA 1
ATOM 9065 C C . HIS A 1 1123 ? 8.457 38.811 -41.714 1.00 86.81 1123 HIS A C 1
ATOM 9067 O O . HIS A 1 1123 ? 8.183 38.930 -40.521 1.00 86.81 1123 HIS A O 1
ATOM 9073 N N . VAL A 1 1124 ? 9.651 39.182 -42.185 1.00 88.19 1124 VAL A N 1
ATOM 9074 C CA . VAL A 1 1124 ? 10.691 39.813 -41.357 1.00 88.19 1124 VAL A CA 1
ATOM 9075 C C . VAL A 1 1124 ? 10.314 41.247 -40.974 1.00 88.19 1124 VAL A C 1
ATOM 9077 O O . VAL A 1 1124 ? 10.580 41.647 -39.842 1.00 88.19 1124 VAL A O 1
ATOM 9080 N N . THR A 1 1125 ? 9.666 42.024 -41.848 1.00 86.44 1125 THR A N 1
ATOM 9081 C CA . THR A 1 1125 ? 9.142 43.349 -41.470 1.00 86.44 1125 THR A CA 1
ATOM 9082 C C . THR A 1 1125 ? 7.943 43.251 -40.531 1.00 86.44 1125 THR A C 1
ATOM 9084 O O . THR A 1 1125 ? 7.889 44.030 -39.582 1.00 86.44 1125 THR A O 1
ATOM 9087 N N . ALA A 1 1126 ? 7.054 42.264 -40.699 1.00 85.12 1126 ALA A N 1
ATOM 9088 C CA . ALA A 1 1126 ? 5.985 41.981 -39.736 1.00 85.12 1126 ALA A CA 1
ATOM 9089 C C . ALA A 1 1126 ? 6.546 41.632 -38.343 1.00 85.12 1126 ALA A C 1
ATOM 9091 O O . ALA A 1 1126 ? 6.203 42.299 -37.370 1.00 85.12 1126 ALA A O 1
ATOM 9092 N N . LEU A 1 1127 ? 7.489 40.683 -38.251 1.00 81.56 1127 LEU A N 1
ATOM 9093 C CA . LEU A 1 1127 ? 8.160 40.328 -36.990 1.00 81.56 1127 LEU A CA 1
ATOM 9094 C C . LEU A 1 1127 ? 8.916 41.506 -36.357 1.00 81.56 1127 LEU A C 1
ATOM 9096 O O . LEU A 1 1127 ? 8.923 41.647 -35.136 1.00 81.56 1127 LEU A O 1
ATOM 9100 N N . ARG A 1 1128 ? 9.554 42.368 -37.162 1.00 85.94 1128 ARG A N 1
ATOM 9101 C CA . ARG A 1 1128 ? 10.177 43.606 -36.660 1.00 85.94 1128 ARG A CA 1
ATOM 9102 C C . ARG A 1 1128 ? 9.132 44.569 -36.104 1.00 85.94 1128 ARG A C 1
ATOM 9104 O O . ARG A 1 1128 ? 9.372 45.135 -35.043 1.00 85.94 1128 ARG A O 1
ATOM 9111 N N . GLY A 1 1129 ? 7.989 44.707 -36.775 1.00 82.94 1129 GLY A N 1
ATOM 9112 C CA . GLY A 1 1129 ? 6.838 45.460 -36.285 1.00 82.94 1129 GLY A CA 1
ATOM 9113 C C . GLY A 1 1129 ? 6.351 44.927 -34.940 1.00 82.94 1129 GLY A C 1
ATOM 9114 O O . GLY A 1 1129 ? 6.338 45.676 -33.973 1.00 82.94 1129 GLY A O 1
ATOM 9115 N N . GLU A 1 1130 ? 6.050 43.631 -34.839 1.00 83.81 1130 GLU A N 1
ATOM 9116 C CA . GLU A 1 1130 ? 5.608 42.982 -33.594 1.00 83.81 1130 GLU A CA 1
ATOM 9117 C C . GLU A 1 1130 ? 6.625 43.117 -32.451 1.00 83.81 1130 GLU A C 1
ATOM 9119 O O . GLU A 1 1130 ? 6.237 43.382 -31.313 1.00 83.81 1130 GLU A O 1
ATOM 9124 N N . LEU A 1 1131 ? 7.925 42.985 -32.738 1.00 79.69 1131 LEU A N 1
ATOM 9125 C CA . LEU A 1 1131 ? 8.991 43.173 -31.752 1.00 79.69 1131 LEU A CA 1
ATOM 9126 C C . LEU A 1 1131 ? 9.082 44.634 -31.285 1.00 79.69 1131 LEU A C 1
ATOM 9128 O O . LEU A 1 1131 ? 9.226 44.896 -30.093 1.00 79.69 1131 LEU A O 1
ATOM 9132 N N . GLN A 1 1132 ? 8.964 45.589 -32.208 1.00 79.62 1132 GLN A N 1
ATOM 9133 C CA . GLN A 1 1132 ? 8.970 47.019 -31.906 1.00 79.62 1132 GLN A CA 1
ATOM 9134 C C . GLN A 1 1132 ? 7.726 47.417 -31.095 1.00 79.62 1132 GLN A C 1
ATOM 9136 O O . GLN A 1 1132 ? 7.835 48.174 -30.131 1.00 79.62 1132 GLN A O 1
ATOM 9141 N N . ASP A 1 1133 ? 6.575 46.821 -31.403 1.00 76.50 1133 ASP A N 1
ATOM 9142 C CA . ASP A 1 1133 ? 5.325 46.960 -30.658 1.00 76.50 1133 ASP A CA 1
ATOM 9143 C C . ASP A 1 1133 ? 5.418 46.324 -29.258 1.00 76.50 1133 ASP A C 1
ATOM 9145 O O . ASP A 1 1133 ? 4.953 46.900 -28.275 1.00 76.50 1133 ASP A O 1
ATOM 9149 N N . ALA A 1 1134 ? 6.093 45.178 -29.122 1.00 71.56 1134 ALA A N 1
ATOM 9150 C CA . ALA A 1 1134 ? 6.391 44.564 -27.829 1.00 71.56 1134 ALA A CA 1
ATOM 9151 C C . ALA A 1 1134 ? 7.323 45.444 -26.976 1.00 71.56 1134 ALA A C 1
ATOM 9153 O O . ALA A 1 1134 ? 7.062 45.631 -25.786 1.00 71.56 1134 ALA A O 1
ATOM 9154 N N . CYS A 1 1135 ? 8.354 46.054 -27.572 1.00 68.75 1135 CYS A N 1
ATOM 9155 C CA . CYS A 1 1135 ? 9.202 47.042 -26.901 1.00 68.75 1135 CYS A CA 1
ATOM 9156 C C . CYS A 1 1135 ? 8.416 48.296 -26.481 1.00 68.75 1135 CYS A C 1
ATOM 9158 O O . CYS A 1 1135 ? 8.607 48.786 -25.368 1.00 68.75 1135 CYS A O 1
ATOM 9160 N N . LEU A 1 1136 ? 7.494 48.793 -27.314 1.00 70.25 1136 LEU A N 1
ATOM 9161 C CA . LEU A 1 1136 ? 6.615 49.914 -26.959 1.00 70.25 1136 LEU A CA 1
ATOM 9162 C C . LEU A 1 1136 ? 5.684 49.560 -25.791 1.00 70.25 1136 LEU A C 1
ATOM 9164 O O . LEU A 1 1136 ? 5.586 50.340 -24.845 1.00 70.25 1136 LEU A O 1
ATOM 9168 N N . ARG A 1 1137 ? 5.077 48.367 -25.788 1.00 66.62 1137 ARG A N 1
ATOM 9169 C CA . ARG A 1 1137 ? 4.267 47.861 -24.662 1.00 66.62 1137 ARG A CA 1
ATOM 9170 C C . ARG A 1 1137 ? 5.095 47.702 -23.380 1.00 66.62 1137 ARG A C 1
ATOM 9172 O O . ARG A 1 1137 ? 4.588 47.973 -22.296 1.00 66.62 1137 ARG A O 1
ATOM 9179 N N . HIS A 1 1138 ? 6.369 47.312 -23.485 1.00 54.66 1138 HIS A N 1
ATOM 9180 C CA . HIS A 1 1138 ? 7.275 47.225 -22.334 1.00 54.66 1138 HIS A CA 1
ATOM 9181 C C . HIS A 1 1138 ? 7.639 48.616 -21.782 1.00 54.66 1138 HIS A C 1
ATOM 9183 O O . HIS A 1 1138 ? 7.623 48.824 -20.572 1.00 54.66 1138 HIS A O 1
ATOM 9189 N N . ASN A 1 1139 ? 7.870 49.599 -22.657 1.00 51.94 1139 ASN A N 1
ATOM 9190 C CA . ASN A 1 1139 ? 8.136 50.986 -22.260 1.00 51.94 1139 ASN A CA 1
ATOM 9191 C C . ASN A 1 1139 ? 6.891 51.699 -21.694 1.00 51.94 1139 ASN A C 1
ATOM 9193 O O . ASN A 1 1139 ? 7.021 52.533 -20.802 1.00 51.94 1139 ASN A O 1
ATOM 9197 N N . GLN A 1 1140 ? 5.680 51.334 -22.129 1.00 49.00 1140 GLN A N 1
ATOM 9198 C CA . GLN A 1 1140 ? 4.418 51.827 -21.550 1.00 49.00 1140 GLN A CA 1
ATOM 9199 C C . GLN A 1 1140 ? 4.190 51.371 -20.095 1.00 49.00 1140 GLN A C 1
ATOM 9201 O O . GLN A 1 1140 ? 3.388 51.980 -19.388 1.00 49.00 1140 GLN A O 1
ATOM 9206 N N . ALA A 1 1141 ? 4.930 50.371 -19.599 1.00 47.28 1141 ALA A N 1
ATOM 9207 C CA . ALA A 1 1141 ? 4.963 50.047 -18.170 1.00 47.28 1141 ALA A CA 1
ATOM 9208 C C . ALA A 1 1141 ? 5.765 51.070 -17.327 1.00 47.28 1141 ALA A C 1
ATOM 9210 O O . ALA A 1 1141 ? 5.717 51.014 -16.099 1.00 47.28 1141 ALA A O 1
ATOM 9211 N N . PHE A 1 1142 ? 6.479 52.011 -17.963 1.00 47.69 1142 PHE A N 1
ATOM 9212 C CA . PHE A 1 1142 ? 7.362 52.995 -17.325 1.00 47.69 1142 PHE A CA 1
ATOM 9213 C C . PHE A 1 1142 ? 7.083 54.450 -17.760 1.00 47.69 1142 PHE A C 1
ATOM 9215 O O . PHE A 1 1142 ? 7.998 55.215 -18.062 1.00 47.69 1142 PHE A O 1
ATOM 9222 N N . THR A 1 1143 ? 5.820 54.885 -17.704 1.00 33.56 1143 THR A N 1
ATOM 9223 C CA . THR A 1 1143 ? 5.461 56.319 -17.787 1.00 33.56 1143 THR A CA 1
ATOM 9224 C C . THR A 1 1143 ? 4.601 56.777 -16.603 1.00 33.56 1143 THR A C 1
ATOM 9226 O O . THR A 1 1143 ? 3.431 56.395 -16.527 1.00 33.56 1143 THR A O 1
ATOM 9229 N N . PRO A 1 1144 ? 5.116 57.629 -15.690 1.00 40.12 1144 PRO A N 1
ATOM 9230 C CA . PRO A 1 1144 ? 4.288 58.329 -14.713 1.00 40.12 1144 PRO A CA 1
ATOM 9231 C C . PRO A 1 1144 ? 3.523 59.479 -15.388 1.00 40.12 1144 PRO A C 1
ATOM 9233 O O . PRO A 1 1144 ? 4.105 60.282 -16.115 1.00 40.12 1144 PRO A O 1
ATOM 9236 N N . VAL A 1 1145 ? 2.217 59.587 -15.133 1.00 39.50 1145 VAL A N 1
ATOM 9237 C CA . VAL A 1 1145 ? 1.363 60.614 -15.753 1.00 39.50 1145 VAL A CA 1
ATOM 9238 C C . VAL A 1 1145 ? 1.419 61.929 -14.969 1.00 39.50 1145 VAL A C 1
ATOM 9240 O O . VAL A 1 1145 ? 0.809 62.050 -13.909 1.00 39.50 1145 VAL A O 1
ATOM 9243 N N . ILE A 1 1146 ? 2.087 62.935 -15.537 1.00 33.78 1146 ILE A N 1
ATOM 9244 C CA . ILE A 1 1146 ? 1.865 64.367 -15.270 1.00 33.78 1146 ILE A CA 1
ATOM 9245 C C . ILE A 1 1146 ? 1.905 65.075 -16.634 1.00 33.78 1146 ILE A C 1
ATOM 9247 O O . ILE A 1 1146 ? 2.793 64.795 -17.434 1.00 33.78 1146 ILE A O 1
ATOM 9251 N N . GLY A 1 1147 ? 0.927 65.936 -16.934 1.00 33.53 1147 GLY A N 1
ATOM 9252 C CA . GLY A 1 1147 ? 0.777 66.565 -18.256 1.00 33.53 1147 GLY A CA 1
ATOM 9253 C C . GLY A 1 1147 ? 1.062 68.071 -18.281 1.00 33.53 1147 GLY A C 1
ATOM 9254 O O . GLY A 1 1147 ? 1.051 68.704 -17.230 1.00 33.53 1147 GLY A O 1
ATOM 9255 N N . SER A 1 1148 ? 1.206 68.619 -19.501 1.00 36.28 1148 SER A N 1
ATOM 9256 C CA . SER A 1 1148 ? 1.251 70.056 -19.883 1.00 36.28 1148 SER A CA 1
ATOM 9257 C C . SER A 1 1148 ? 2.341 70.916 -19.200 1.00 36.28 1148 SER A C 1
ATOM 9259 O O . SER A 1 1148 ? 2.413 70.988 -17.982 1.00 36.28 1148 SER A O 1
ATOM 9261 N N . PHE A 1 1149 ? 3.219 71.616 -19.924 1.00 33.09 1149 PHE A N 1
ATOM 9262 C CA . PHE A 1 1149 ? 2.885 72.745 -20.808 1.00 33.09 1149 PHE A CA 1
ATOM 9263 C C . PHE A 1 1149 ? 4.027 73.081 -21.803 1.00 33.09 1149 PHE A C 1
ATOM 9265 O O . PHE A 1 1149 ? 5.195 72.908 -21.476 1.00 33.09 1149 PHE A O 1
ATOM 9272 N N . ASP A 1 1150 ? 3.625 73.598 -22.968 1.00 35.62 1150 ASP A N 1
ATOM 9273 C CA . ASP A 1 1150 ? 4.256 74.534 -23.923 1.00 35.62 1150 ASP A CA 1
ATOM 9274 C C . ASP A 1 1150 ? 5.748 74.496 -24.360 1.00 35.62 1150 ASP A C 1
ATOM 9276 O O . ASP A 1 1150 ? 6.685 74.619 -23.578 1.00 35.62 1150 ASP A O 1
ATOM 9280 N N . ASN A 1 1151 ? 5.866 74.625 -25.693 1.00 31.28 1151 ASN A N 1
ATOM 9281 C CA . ASN A 1 1151 ? 6.690 75.580 -26.462 1.00 31.28 1151 ASN A CA 1
ATOM 9282 C C . ASN A 1 1151 ? 8.065 75.246 -27.090 1.00 31.28 1151 ASN A C 1
ATOM 9284 O O . ASN A 1 1151 ? 8.963 74.659 -26.503 1.00 31.28 1151 ASN A O 1
ATOM 9288 N N . GLU A 1 1152 ? 8.176 75.820 -28.299 1.00 32.69 1152 GLU A N 1
ATOM 9289 C CA . GLU A 1 1152 ? 9.347 76.339 -29.028 1.00 32.69 1152 GLU A CA 1
ATOM 9290 C C . GLU A 1 1152 ? 10.439 75.400 -29.590 1.00 32.69 1152 GLU A C 1
ATOM 9292 O O . GLU A 1 1152 ? 11.393 75.027 -28.920 1.00 32.69 1152 GLU A O 1
ATOM 9297 N N . SER A 1 1153 ? 10.392 75.296 -30.930 1.00 33.06 1153 SER A N 1
ATOM 9298 C CA . SER A 1 1153 ? 11.537 75.425 -31.855 1.00 33.06 1153 SER A CA 1
ATOM 9299 C C . SER A 1 1153 ? 12.565 74.284 -31.984 1.00 33.06 1153 SER A C 1
ATOM 9301 O O . SER A 1 1153 ? 12.831 73.540 -31.053 1.00 33.06 1153 SER A O 1
ATOM 9303 N N . ALA A 1 1154 ? 13.263 74.134 -33.118 1.00 32.41 1154 ALA A N 1
ATOM 9304 C CA . ALA A 1 1154 ? 12.971 74.494 -34.520 1.00 32.41 1154 ALA A CA 1
ATOM 9305 C C . ALA A 1 1154 ? 14.020 73.821 -35.441 1.00 32.41 1154 ALA A C 1
ATOM 9307 O O . ALA A 1 1154 ? 15.058 73.387 -34.960 1.00 32.41 1154 ALA A O 1
ATOM 9308 N N . HIS A 1 1155 ? 13.759 73.807 -36.756 1.00 33.94 1155 HIS A N 1
ATOM 9309 C CA . HIS A 1 1155 ? 14.721 73.650 -37.866 1.00 33.94 1155 HIS A CA 1
ATOM 9310 C C . HIS A 1 1155 ? 15.888 72.641 -37.740 1.00 33.94 1155 HIS A C 1
ATOM 9312 O O . HIS A 1 1155 ? 16.909 72.936 -37.127 1.00 33.94 1155 HIS A O 1
ATOM 9318 N N . LEU A 1 1156 ? 15.861 71.607 -38.590 1.00 32.06 1156 LEU A N 1
ATOM 9319 C CA . LEU A 1 1156 ? 16.753 71.569 -39.763 1.00 32.06 1156 LEU A CA 1
ATOM 9320 C C . LEU A 1 1156 ? 16.156 70.686 -40.886 1.00 32.06 1156 LEU A C 1
ATOM 9322 O O . LEU A 1 1156 ? 15.352 69.807 -40.600 1.00 32.06 1156 LEU A O 1
ATOM 9326 N N . GLU A 1 1157 ? 16.510 71.009 -42.137 1.00 34.00 1157 GLU A N 1
ATOM 9327 C CA . GLU A 1 1157 ? 16.603 70.161 -43.357 1.00 34.00 1157 GLU A CA 1
ATOM 9328 C C . GLU A 1 1157 ? 15.642 68.949 -43.497 1.00 34.00 1157 GLU A C 1
ATOM 9330 O O . GLU A 1 1157 ? 15.718 67.983 -42.749 1.00 34.00 1157 GLU A O 1
ATOM 9335 N N . GLN A 1 1158 ? 14.700 68.858 -44.448 1.00 32.75 1158 GLN A N 1
ATOM 9336 C CA . GLN A 1 1158 ? 14.498 69.492 -45.769 1.00 32.75 1158 GLN A CA 1
ATOM 9337 C C . GLN A 1 1158 ? 15.568 69.160 -46.838 1.00 32.75 1158 GLN A C 1
ATOM 9339 O O . GLN A 1 1158 ? 16.752 69.338 -46.601 1.00 32.75 1158 GLN A O 1
ATOM 9344 N N . MET A 1 1159 ? 15.107 68.775 -48.046 1.00 31.06 1159 MET A N 1
ATOM 9345 C CA . MET A 1 1159 ? 15.874 68.316 -49.234 1.00 31.06 1159 MET A CA 1
ATOM 9346 C C . MET A 1 1159 ? 16.584 66.945 -49.062 1.00 31.06 1159 MET A C 1
ATOM 9348 O O . MET A 1 1159 ? 17.412 66.782 -48.183 1.00 31.06 1159 MET A O 1
ATOM 9352 N N . LYS A 1 1160 ? 16.361 65.909 -49.894 1.00 33.84 1160 LYS A N 1
ATOM 9353 C CA . LYS A 1 1160 ? 15.969 65.875 -51.323 1.00 33.84 1160 LYS A CA 1
ATOM 9354 C C . LYS A 1 1160 ? 15.058 64.686 -51.684 1.00 33.84 1160 LYS A C 1
ATOM 9356 O O . LYS A 1 1160 ? 15.214 63.599 -51.146 1.00 33.84 1160 LYS A O 1
ATOM 9361 N N . ASN A 1 1161 ? 14.216 64.901 -52.697 1.00 40.84 1161 ASN A N 1
ATOM 9362 C CA . ASN A 1 1161 ? 13.703 63.875 -53.618 1.00 40.84 1161 ASN A CA 1
ATOM 9363 C C . ASN A 1 1161 ? 14.375 64.075 -54.996 1.00 40.84 1161 ASN A C 1
ATOM 9365 O O . ASN A 1 1161 ? 14.942 65.145 -55.225 1.00 40.84 1161 ASN A O 1
ATOM 9369 N N . VAL A 1 1162 ? 14.177 63.119 -55.924 1.00 44.28 1162 VAL A N 1
ATOM 9370 C CA . VAL A 1 1162 ? 14.614 63.125 -57.349 1.00 44.28 1162 VAL A CA 1
ATOM 9371 C C . VAL A 1 1162 ? 16.160 63.052 -57.498 1.00 44.28 1162 VAL A C 1
ATOM 9373 O O . VAL A 1 1162 ? 16.884 63.700 -56.751 1.00 44.28 1162 VAL A O 1
ATOM 9376 N N . VAL A 1 1163 ? 16.776 62.259 -58.389 1.00 40.62 1163 VAL A N 1
ATOM 9377 C CA . VAL A 1 1163 ? 16.351 61.628 -59.661 1.00 40.62 1163 VAL A CA 1
ATOM 9378 C C . VAL A 1 1163 ? 16.879 60.179 -59.763 1.00 40.62 1163 VAL A C 1
ATOM 9380 O O . VAL A 1 1163 ? 17.881 59.871 -59.123 1.00 40.62 1163 VAL A O 1
ATOM 9383 N N . VAL A 1 1164 ? 16.267 59.392 -60.667 1.00 37.25 1164 VAL A N 1
ATOM 9384 C CA . VAL A 1 1164 ? 16.520 57.976 -61.038 1.00 37.25 1164 VAL A CA 1
ATOM 9385 C C . VAL A 1 1164 ? 15.839 56.976 -60.108 1.00 37.25 1164 VAL A C 1
ATOM 9387 O O . VAL A 1 1164 ? 16.401 56.663 -59.040 1.00 37.25 1164 VAL A O 1
#

InterPro domains:
  IPR038820 Coiled-coil domain-containing protein 171 [PF28256] (87-657)

pLDDT: mean 70.56, std 20.58, range [26.94, 97.75]

Sequence (1164 aa):
MRGGEAAGRGREGGRGRRTQSGRSGAQPRGTEPTSKSSAEVTRLKEVLLSLSGSDKQSEVMKRDDGSAAGGERKEKRVHSKGDSAEDQSRELRWRMNRLENDKLQLTSQHNQQVCALEAEAARLRAAVERGEAEREELHFQITVCLREKEKTDQTNRDLQQERDTLNERQAELEQSLSDLRVALDRSVRGRDLDQRSLQQELEERDELLQRLSEDNNSLHSLLTDQKQALEQSEQRMNELQQEMEREHEVKRRHSDELRYLGNREKRLRGDKEFAEQRIKTLEANIEAERTAHLESKFNSEIVQLRLRDLEAALAVERSNLQEATCSAGHLKELLHEAEKKREQEQQRSGQAQTQLHRLQVEFEQCKSDLSAALETEKQTNSELKVSLESEKRVRLSLKEKLESERRQQQITTSELQQRTEDVNTVRKAFNKFVQDVKETLQIHLAEHSGSWSPEETVEKLKATVCSQKQRLEEANKQFEDLVFASEQILDDNQTLKNLSSQQKTQMEEKEQLMEELKQEVTRLQTESCDWSNLSRQLQSELHRERDERKRERDRTEEQVCSEKQRRQQQEEARLSSLCNLLQRLQPQSIMGTPSWDELWIRVTERVEQINTDFQQAIHQISSLQSVLSRLQDKVQRREAERSRRHEHAVTELQRHLQSSRSEGRQLQDRVTSLTSDLSSLCEESVRFQWACLLLGGALTHAQSRVQRLSEQKAFLCRRLSDRDVLEQEVMSLLEALEAKETDVQLQKKNSVRRRWRRAFTALSALRKWCILGKMSRVLFRLQTVGVSLCGDENNAGSREMCLAQWLRSKHLSSLVLSSMSDLQVALSGSSPQSVMSAVQSGFSRLLEHLVDQSNAVTVTSQANRPMRRPEMQPRVKELVCSLQQHFLDFSQRLHSTEVERRSLRLEMSNIRRVAKKKEQEASNMVASDRFDAACSELREALCREQETQTLVLELNSQLKHLQNSVESITAQKNEAQETRQQTAQLLSEARREVSRKERSLRILGKHLSSVQKEKRQLEERLREAHDQLQNSTKQKERLIEMMHAAESDCTQFRENLVQSHRPECSKPRPLTLPGSLSGAEGLMGDPGVAACQSLVSSVARLSHTFSSRADWLQQEVSAHQSHVTALRGELQDACLRHNQAFTPVIGSFDNESAHLEQMKNVVV

Radius of gyration: 99.53 Å; chains: 1; bounding box: 236×210×352 Å